Protein AF-A0A9D8K683-F1 (afdb_monomer_lite)

Secondary structure (DSSP, 8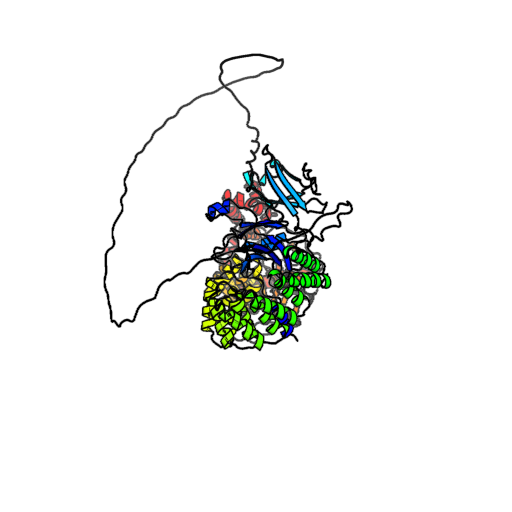-state):
-HHHHHHHHHSSPPPPPTT---TT-EEEEEEE-SSEEEEEEE-SSS-EEEEEEEETTEEEEEEES-EE-HHHHHHTT--SEEEEEEE--TT------SS-EEEEEEETTS--EEEE-BTT-GGGHHHHHHHHT-TTTTTEEEEEEEE-TTSSEEEEEEEETT--SPEEEEEEETTS--EEEEE-B--TTTTGGG--S--EEEEEGGG-GGGTTSEEEEESSSSS-SBPP-SSPEEPPP--PPPP-------------------------------------------------------------------------------------------------------PPP---PPP--HHHHHHHHHHHHHTT-HHHHHHHHHHHHHH-TT-HHHHHHHHHHHHHTT-HHHHHHHHHHHHHH-TT-HHHHHHHHHIIIIIS--HHHHHHHHHHHHHH-TT-HHHHHHHHHHHHHTT-HHHHHHHHHHHHHH-TT-TTHHHHHHHHHHHTT-HHHHHHHHHHHHHH-TT-HHHHHHHHHHHHHTT-HHHHHHHHHHHHHH-GGGTHHHHHHHHHHHHHT--PPPPPPEEEEEEEEEEESS-TTTHHHHHHHHHHTT-S-EEEEE-S--SSHHHHHHHHHHH-TTEEEEE-HHHHHHHHHHHHHHHHHHHHHHH--EEEEEE--TTEEEEESSSS--HHHHHHTS---SEEEEEEEEEESPPTTPPTTPPPSEEEEEEEEEEEEETTS-EEE--SS--EE---TT--EEETTEE-----EETTEEETTGGG---S---TT-TT-EEEEE-SS-SHHHHHHHTTS--TT-TT--SS-SS---S--PPPPTTHHHHHHHHS-HHHHHHHHHHHHHHHHHTT-HHHHHHHHHTSSHHHHHHHHHT--HHHHHHHHHHHHHHTTTSTTHHHHHHH-

pLDDT: mean 74.83, std 21.96, range [23.84, 98.69]

Structure (mmCIF, N/CA/C/O backbone):
data_AF-A0A9D8K683-F1
#
_entry.id   AF-A0A9D8K683-F1
#
loop_
_atom_site.group_PDB
_atom_site.id
_atom_site.type_symbol
_atom_site.label_atom_id
_atom_site.label_alt_id
_atom_site.label_comp_id
_atom_site.label_asym_id
_atom_site.label_entity_id
_atom_site.label_seq_id
_atom_site.pdbx_PDB_ins_code
_atom_site.Cartn_x
_atom_site.Cartn_y
_atom_site.Cartn_z
_atom_site.occupancy
_atom_site.B_iso_or_equiv
_atom_site.auth_seq_id
_atom_site.auth_comp_id
_atom_site.auth_asym_id
_atom_site.auth_atom_id
_atom_site.pdbx_PDB_model_num
ATOM 1 N N . MET A 1 1 ? -0.849 -6.697 -37.074 1.00 27.33 1 MET A N 1
ATOM 2 C CA . MET A 1 1 ? -0.337 -5.356 -36.705 1.00 27.33 1 MET A CA 1
ATOM 3 C C . MET A 1 1 ? 0.252 -5.312 -35.297 1.00 27.33 1 MET A C 1
ATOM 5 O O . MET A 1 1 ? 1.430 -5.014 -35.224 1.00 27.33 1 MET A O 1
ATOM 9 N N . ALA A 1 2 ? -0.468 -5.666 -34.221 1.00 24.95 2 ALA A N 1
ATOM 10 C CA . ALA A 1 2 ? -0.000 -5.528 -32.824 1.00 24.95 2 ALA A CA 1
ATOM 11 C C . ALA A 1 2 ? 1.478 -5.908 -32.544 1.00 24.95 2 ALA A C 1
ATOM 13 O O . ALA A 1 2 ? 2.215 -5.077 -32.022 1.00 24.95 2 ALA A O 1
ATOM 14 N N . ARG A 1 3 ? 1.956 -7.095 -32.968 1.00 25.31 3 ARG A N 1
ATOM 15 C CA . ARG A 1 3 ? 3.375 -7.503 -32.801 1.00 25.31 3 ARG A CA 1
ATOM 16 C C . ARG A 1 3 ? 4.385 -6.506 -33.400 1.00 25.31 3 ARG A C 1
ATOM 18 O O . ARG A 1 3 ? 5.424 -6.267 -32.806 1.00 25.31 3 ARG A O 1
ATOM 25 N N . ARG A 1 4 ? 4.049 -5.850 -34.519 1.00 27.12 4 ARG A N 1
ATOM 26 C CA . ARG A 1 4 ? 4.897 -4.842 -35.186 1.00 27.12 4 ARG A CA 1
ATOM 27 C C . ARG A 1 4 ? 5.025 -3.542 -34.370 1.00 27.12 4 ARG A C 1
ATOM 29 O O . ARG A 1 4 ? 6.003 -2.826 -34.536 1.00 27.12 4 ARG A O 1
ATOM 36 N N . ASN A 1 5 ? 4.081 -3.266 -33.464 1.00 30.06 5 ASN A N 1
ATOM 37 C CA . ASN A 1 5 ? 4.150 -2.134 -32.531 1.00 30.06 5 ASN A CA 1
ATOM 38 C C . ASN A 1 5 ? 4.854 -2.494 -31.213 1.00 30.06 5 ASN A C 1
ATOM 40 O O . ASN A 1 5 ? 5.417 -1.606 -30.582 1.00 30.06 5 ASN A O 1
ATOM 44 N N . LEU A 1 6 ? 4.865 -3.775 -30.818 1.00 32.22 6 LEU A N 1
ATOM 45 C CA . LEU A 1 6 ? 5.728 -4.254 -29.733 1.00 32.22 6 LEU A CA 1
ATOM 46 C C . LEU A 1 6 ? 7.199 -4.137 -30.156 1.00 32.22 6 LEU A C 1
ATOM 48 O O . LEU A 1 6 ? 7.988 -3.515 -29.455 1.00 32.22 6 LEU A O 1
ATOM 52 N N . TRP A 1 7 ? 7.529 -4.605 -31.363 1.00 30.97 7 TRP A N 1
ATOM 53 C CA . TRP A 1 7 ? 8.869 -4.450 -31.930 1.00 30.97 7 TRP A CA 1
ATOM 54 C C . TRP A 1 7 ? 9.278 -2.986 -32.138 1.00 30.97 7 TRP A C 1
ATOM 56 O O . TRP A 1 7 ? 10.392 -2.630 -31.782 1.00 30.97 7 TRP A O 1
ATOM 66 N N . LYS A 1 8 ? 8.386 -2.077 -32.564 1.00 30.39 8 LYS A N 1
ATOM 67 C CA . LYS A 1 8 ? 8.708 -0.630 -32.575 1.00 30.39 8 LYS A CA 1
ATOM 68 C C . LYS A 1 8 ? 8.997 -0.021 -31.191 1.00 30.39 8 LYS A C 1
ATOM 70 O O . LYS A 1 8 ? 9.630 1.024 -31.140 1.00 30.39 8 LYS A O 1
ATOM 75 N N . ARG A 1 9 ? 8.577 -0.655 -30.088 1.00 31.22 9 ARG A N 1
ATOM 76 C CA . ARG A 1 9 ? 8.955 -0.267 -28.711 1.00 31.22 9 ARG A CA 1
ATOM 77 C C . ARG A 1 9 ? 10.240 -0.939 -28.206 1.00 31.22 9 ARG A C 1
ATOM 79 O O . ARG A 1 9 ? 10.742 -0.533 -27.169 1.00 31.22 9 ARG A O 1
ATOM 86 N N . LEU A 1 10 ? 10.756 -1.934 -28.929 1.00 30.48 10 LEU A N 1
ATOM 87 C CA . LEU A 1 10 ? 12.029 -2.623 -28.664 1.00 30.48 10 LEU A CA 1
ATOM 88 C C . LEU A 1 10 ? 13.151 -2.166 -29.623 1.00 30.48 10 LEU A C 1
ATOM 90 O O . LEU A 1 10 ? 14.325 -2.317 -29.309 1.00 30.48 10 LEU A O 1
ATOM 94 N N . PHE A 1 11 ? 12.786 -1.587 -30.774 1.00 30.58 11 PHE A N 1
ATOM 95 C CA . PHE A 1 11 ? 13.691 -1.003 -31.775 1.00 30.58 11 PHE A CA 1
ATOM 96 C C . PHE A 1 11 ? 13.670 0.534 -31.812 1.00 30.58 11 PHE A C 1
ATOM 98 O O . PHE A 1 11 ? 14.380 1.141 -32.611 1.00 30.58 11 PHE A O 1
ATOM 105 N N . ALA A 1 12 ? 12.936 1.182 -30.900 1.00 30.83 12 ALA A N 1
ATOM 106 C CA . ALA A 1 12 ? 13.471 2.398 -30.296 1.00 30.83 12 ALA A CA 1
ATOM 107 C C . ALA A 1 12 ? 14.724 1.944 -29.531 1.00 30.83 12 ALA A C 1
ATOM 109 O O . ALA A 1 12 ? 14.597 1.188 -28.569 1.00 30.83 12 ALA A O 1
ATOM 110 N N . GLY A 1 13 ? 15.905 2.262 -30.073 1.00 24.33 13 GLY A N 1
ATOM 111 C CA . GLY A 1 13 ? 17.147 1.537 -29.780 1.00 24.33 13 GLY A CA 1
ATOM 112 C C . GLY A 1 13 ? 17.464 1.420 -28.283 1.00 24.33 13 GLY A C 1
ATOM 113 O O . GLY A 1 13 ? 17.105 2.321 -27.517 1.00 24.33 13 GLY A O 1
ATOM 114 N N . PRO A 1 14 ? 18.127 0.325 -27.856 1.00 24.17 14 PRO A N 1
ATOM 115 C CA . PRO A 1 14 ? 18.430 0.088 -26.452 1.00 24.17 14 PRO A CA 1
ATOM 116 C C . PRO A 1 14 ? 19.154 1.297 -25.867 1.00 24.17 14 PRO A C 1
ATOM 118 O O . PRO A 1 14 ? 20.174 1.755 -26.384 1.00 24.17 14 PRO A O 1
ATOM 121 N N . ARG A 1 15 ? 18.594 1.809 -24.772 1.00 31.50 15 ARG A N 1
ATOM 122 C CA . ARG A 1 15 ? 19.221 2.848 -23.960 1.00 31.50 15 ARG A CA 1
ATOM 123 C C . ARG A 1 15 ? 20.606 2.336 -23.536 1.00 31.50 15 ARG A C 1
ATOM 125 O O . ARG A 1 15 ? 20.683 1.168 -23.135 1.00 31.50 15 ARG A O 1
ATOM 132 N N . PRO A 1 16 ? 21.669 3.158 -23.599 1.00 23.84 16 PRO A N 1
ATOM 133 C CA . PRO A 1 16 ? 22.957 2.774 -23.038 1.00 23.84 16 PRO A CA 1
ATOM 134 C C . PRO A 1 16 ? 22.772 2.386 -21.566 1.00 23.84 16 PRO A C 1
ATOM 136 O O . PRO A 1 16 ? 22.144 3.118 -20.800 1.00 23.84 16 PRO A O 1
ATOM 139 N N . SER A 1 17 ? 23.277 1.212 -21.185 1.00 26.56 17 SER A N 1
ATOM 140 C CA . SER A 1 17 ? 23.367 0.800 -19.785 1.00 26.56 17 SER A CA 1
ATOM 141 C C . SER A 1 17 ? 24.356 1.719 -19.071 1.00 26.56 17 SER A C 1
ATOM 143 O O . SER A 1 17 ? 25.499 1.835 -19.509 1.00 26.56 17 SER A O 1
ATOM 145 N N . VAL A 1 18 ? 23.905 2.376 -18.003 1.00 35.38 18 VAL A N 1
ATOM 146 C CA . VAL A 1 18 ? 24.660 3.439 -17.317 1.00 35.38 18 VAL A CA 1
ATOM 147 C C . VAL A 1 18 ? 25.887 2.883 -16.576 1.00 35.38 18 VAL A C 1
ATOM 149 O O . VAL A 1 18 ? 26.916 3.548 -16.501 1.00 35.38 18 VAL A O 1
ATOM 152 N N . ASP A 1 19 ? 25.812 1.635 -16.105 1.00 33.34 19 ASP A N 1
ATOM 153 C CA . ASP A 1 19 ? 26.731 1.068 -15.108 1.00 33.34 19 ASP A CA 1
ATOM 154 C C . ASP A 1 19 ? 27.656 -0.032 -15.668 1.00 33.34 19 ASP A C 1
ATOM 156 O O . ASP A 1 19 ? 27.861 -1.089 -15.071 1.00 33.34 19 ASP A O 1
ATOM 160 N N . ALA A 1 20 ? 28.232 0.229 -16.844 1.00 37.81 20 ALA A N 1
ATOM 161 C CA . ALA A 1 20 ? 29.328 -0.555 -17.415 1.00 37.81 20 ALA A CA 1
ATOM 162 C C . ALA A 1 20 ? 30.463 0.374 -17.880 1.00 37.81 20 ALA A C 1
ATOM 164 O O . ALA A 1 20 ? 30.765 0.483 -19.068 1.00 37.81 20 ALA A O 1
ATOM 165 N N . THR A 1 21 ? 31.081 1.076 -16.927 1.00 52.53 21 THR A N 1
ATOM 166 C CA . THR A 1 21 ? 32.384 1.721 -17.140 1.00 52.53 21 THR A CA 1
ATOM 167 C C . THR A 1 21 ? 33.434 0.644 -17.402 1.00 52.53 21 THR A C 1
ATOM 169 O O . THR A 1 21 ? 33.562 -0.284 -16.601 1.00 52.53 21 THR A O 1
ATOM 172 N N . ASP A 1 22 ? 34.197 0.769 -18.490 1.00 64.19 22 ASP A N 1
ATOM 173 C CA . ASP A 1 22 ? 35.371 -0.080 -18.729 1.00 64.19 22 ASP A CA 1
ATOM 174 C C . ASP A 1 22 ? 36.318 0.021 -17.511 1.00 64.19 22 ASP A C 1
ATOM 176 O O . ASP A 1 22 ? 36.607 1.139 -17.079 1.00 64.19 22 ASP A O 1
ATOM 180 N N . PRO A 1 23 ? 36.792 -1.092 -16.916 1.00 65.31 23 PRO A N 1
ATOM 181 C CA . PRO A 1 23 ? 37.649 -1.058 -15.725 1.00 65.31 23 PRO A CA 1
ATOM 182 C C . PRO A 1 23 ? 39.027 -0.410 -15.957 1.00 65.31 23 PRO A C 1
ATOM 184 O O . PRO A 1 23 ? 39.763 -0.188 -14.995 1.00 65.31 23 PRO A O 1
ATOM 187 N N . LEU A 1 24 ? 39.394 -0.123 -17.209 1.00 77.62 24 LEU A N 1
ATOM 188 C CA . LEU A 1 24 ? 40.588 0.629 -17.594 1.00 77.62 24 LEU A CA 1
ATOM 189 C C . LEU A 1 24 ? 40.287 2.110 -17.898 1.00 77.62 24 LEU A C 1
ATOM 191 O O . LEU A 1 24 ? 41.220 2.896 -18.081 1.00 77.62 24 LEU A O 1
ATOM 195 N N . LEU A 1 25 ? 39.012 2.516 -17.927 1.00 84.38 25 LEU A N 1
ATOM 196 C CA . LEU A 1 25 ? 38.609 3.918 -17.994 1.00 84.38 25 LEU A CA 1
ATOM 197 C C . LEU A 1 25 ? 38.878 4.600 -16.653 1.00 84.38 25 LEU A C 1
ATOM 199 O O . LEU A 1 25 ? 38.452 4.141 -15.596 1.00 84.38 25 LEU A O 1
ATOM 203 N N . GLN A 1 26 ? 39.567 5.731 -16.709 1.00 88.44 26 GLN A N 1
ATOM 204 C CA . GLN A 1 26 ? 39.904 6.549 -15.552 1.00 88.44 26 GLN A CA 1
ATOM 205 C C . GLN A 1 26 ? 39.229 7.913 -15.713 1.00 88.44 26 GLN A C 1
ATOM 207 O O . GLN A 1 26 ? 39.269 8.490 -16.799 1.00 88.44 26 GLN A O 1
ATOM 212 N N . GLY A 1 27 ? 38.600 8.415 -14.650 1.00 87.94 27 GLY A N 1
ATOM 213 C CA . GLY A 1 27 ? 37.819 9.654 -14.674 1.00 87.94 27 GLY A CA 1
ATOM 214 C C . GLY A 1 27 ? 36.311 9.444 -14.868 1.00 87.94 27 GLY A C 1
ATOM 215 O O . GLY A 1 27 ? 35.771 8.372 -14.603 1.00 87.94 27 GLY A O 1
ATOM 216 N N . GLY A 1 28 ? 35.618 10.508 -15.267 1.00 91.44 28 GLY A N 1
ATOM 217 C CA . GLY A 1 28 ? 34.164 10.643 -15.242 1.00 91.44 28 GLY A CA 1
ATOM 218 C C . GLY A 1 28 ? 33.741 12.115 -15.163 1.00 91.44 28 GLY A C 1
ATOM 219 O O . GLY A 1 28 ? 34.450 13.007 -15.631 1.00 91.44 28 GLY A O 1
ATOM 220 N N . ILE A 1 29 ? 32.575 12.380 -14.572 1.00 94.00 29 ILE A N 1
ATOM 221 C CA . ILE A 1 29 ? 32.018 13.733 -14.414 1.00 94.00 29 ILE A CA 1
ATOM 222 C C . ILE A 1 29 ? 32.265 14.230 -12.980 1.00 94.00 29 ILE A C 1
ATOM 224 O O . ILE A 1 29 ? 31.748 13.635 -12.038 1.00 94.00 29 ILE A O 1
ATOM 228 N N . ASP A 1 30 ? 33.001 15.332 -12.812 1.00 88.25 30 ASP A N 1
ATOM 229 C CA . ASP A 1 30 ? 33.248 15.977 -11.507 1.00 88.25 30 ASP A CA 1
ATOM 230 C C . ASP A 1 30 ? 32.080 16.883 -11.073 1.00 88.25 30 ASP A C 1
ATOM 232 O O . ASP A 1 30 ? 31.838 17.084 -9.883 1.00 88.25 30 ASP A O 1
ATOM 236 N N . LEU A 1 31 ? 31.366 17.479 -12.037 1.00 89.31 31 LEU A N 1
ATOM 237 C CA . LEU A 1 31 ? 30.348 18.504 -11.796 1.00 89.31 31 LEU A CA 1
ATOM 238 C C . LEU A 1 31 ? 29.169 18.372 -12.767 1.00 89.31 31 LEU A C 1
ATOM 240 O O . LEU A 1 31 ? 29.357 18.312 -13.982 1.00 89.31 31 LEU A O 1
ATOM 244 N N . ILE A 1 32 ? 27.950 18.408 -12.222 1.00 92.50 32 ILE A N 1
ATOM 245 C CA . ILE A 1 32 ? 26.689 18.482 -12.971 1.00 92.50 32 ILE A CA 1
ATOM 246 C C . ILE A 1 32 ? 25.899 19.698 -12.474 1.00 92.50 32 ILE A C 1
ATOM 248 O O . ILE A 1 32 ? 25.547 19.781 -11.297 1.00 92.50 32 ILE A O 1
ATOM 252 N N . THR A 1 33 ? 25.607 20.638 -13.372 1.00 92.81 33 THR A N 1
ATOM 253 C CA . THR A 1 33 ? 24.762 21.821 -13.122 1.00 92.81 33 THR A CA 1
ATOM 254 C C . THR A 1 33 ? 23.779 22.020 -14.282 1.00 92.81 33 THR A C 1
ATOM 256 O O . THR A 1 33 ? 23.998 21.448 -15.350 1.00 92.81 33 THR A O 1
ATOM 259 N N . PRO A 1 34 ? 22.730 22.856 -14.144 1.00 92.31 34 PRO A N 1
ATOM 260 C CA . PRO A 1 34 ? 21.776 23.098 -15.231 1.00 92.31 34 PRO A CA 1
ATOM 261 C C . PRO A 1 34 ? 22.356 23.743 -16.502 1.00 92.31 34 PRO A C 1
ATOM 263 O O . PRO A 1 34 ? 21.662 23.798 -17.516 1.00 92.31 34 PRO A O 1
ATOM 266 N N . SER A 1 35 ? 23.586 24.266 -16.461 1.00 90.19 35 SER A N 1
ATOM 267 C CA . SER A 1 35 ? 24.240 24.969 -17.576 1.00 90.19 35 SER A CA 1
ATOM 268 C C . SER A 1 35 ? 25.589 24.380 -18.005 1.00 90.19 35 SER A C 1
ATOM 270 O O . SER A 1 35 ? 26.128 24.806 -19.022 1.00 90.19 35 SER A O 1
ATOM 272 N N . LEU A 1 36 ? 26.175 23.469 -17.224 1.00 91.62 36 LEU A N 1
ATOM 273 C CA . LEU A 1 36 ? 27.535 22.960 -17.425 1.00 91.62 36 LEU A CA 1
ATOM 274 C C . LEU A 1 36 ? 27.684 21.554 -16.831 1.00 91.62 36 LEU A C 1
ATOM 276 O O . LEU A 1 36 ? 27.348 21.331 -15.662 1.00 91.62 36 LEU A O 1
ATOM 280 N N . LEU A 1 37 ? 28.265 20.651 -17.619 1.00 94.12 37 LEU A N 1
ATOM 281 C CA . LEU A 1 37 ? 28.894 19.416 -17.156 1.00 94.12 37 LEU A CA 1
ATOM 282 C C . LEU A 1 37 ? 30.413 19.573 -17.283 1.00 94.12 37 LEU A C 1
ATOM 284 O O . LEU A 1 37 ? 30.894 20.011 -18.327 1.00 94.12 37 LEU A O 1
ATOM 288 N N . SER A 1 38 ? 31.189 19.183 -16.277 1.00 93.81 38 SER A N 1
ATOM 289 C CA . SER A 1 38 ? 32.652 19.139 -16.409 1.00 93.81 38 SER A CA 1
ATOM 290 C C . SER A 1 38 ? 33.250 17.935 -15.707 1.00 93.81 38 SER A C 1
ATOM 292 O O . SER A 1 38 ? 32.690 17.428 -14.735 1.00 93.81 38 SER A O 1
ATOM 294 N N . GLY A 1 39 ? 34.405 17.495 -16.187 1.00 94.75 39 GLY A N 1
ATOM 295 C CA . GLY A 1 39 ? 35.090 16.327 -15.658 1.00 94.75 39 GLY A CA 1
ATOM 296 C C . GLY A 1 39 ? 36.463 16.132 -16.280 1.00 94.75 39 GLY A C 1
ATOM 297 O O . GLY A 1 39 ? 37.058 17.067 -16.829 1.00 94.75 39 GLY A O 1
ATOM 298 N N . TRP A 1 40 ? 36.943 14.896 -16.219 1.00 95.38 40 TRP A N 1
ATOM 299 C CA . TRP A 1 40 ? 38.143 14.443 -16.912 1.00 95.38 40 TRP A CA 1
ATOM 300 C C . TRP A 1 40 ? 38.006 12.981 -17.317 1.00 95.38 40 TRP A C 1
ATOM 302 O O . TRP A 1 40 ? 37.222 12.251 -16.717 1.00 95.38 40 TRP A O 1
ATOM 312 N N . VAL A 1 41 ? 38.753 12.536 -18.325 1.00 93.69 41 VAL A N 1
ATOM 313 C CA . VAL A 1 41 ? 38.769 11.126 -18.720 1.00 93.69 41 VAL A CA 1
ATOM 314 C C . VAL A 1 41 ? 40.090 10.721 -19.382 1.00 93.69 41 VAL A C 1
ATOM 316 O O . VAL A 1 41 ? 40.703 11.482 -20.132 1.00 93.69 41 VAL A O 1
ATOM 319 N N . HIS A 1 42 ? 40.530 9.496 -19.109 1.00 91.88 42 HIS A N 1
ATOM 320 C CA . HIS A 1 42 ? 41.707 8.857 -19.684 1.00 91.88 42 HIS A CA 1
ATOM 321 C C . HIS A 1 42 ? 41.439 7.362 -19.919 1.00 91.88 42 HIS A C 1
ATOM 323 O O . HIS A 1 42 ? 40.706 6.727 -19.165 1.00 91.88 42 HIS A O 1
ATOM 329 N N . HIS A 1 43 ? 42.061 6.783 -20.950 1.00 91.12 43 HIS A N 1
ATOM 330 C CA . HIS A 1 43 ? 42.071 5.340 -21.179 1.00 91.12 43 HIS A CA 1
ATOM 331 C C . HIS A 1 43 ? 43.470 4.887 -21.650 1.00 91.12 43 HIS A C 1
ATOM 333 O O . HIS A 1 43 ? 44.047 5.524 -22.537 1.00 91.12 43 HIS A O 1
ATOM 339 N N . PRO A 1 44 ? 44.054 3.801 -21.106 1.00 83.06 44 PRO A N 1
ATOM 340 C CA . PRO A 1 44 ? 45.435 3.406 -21.404 1.00 83.06 44 PRO A CA 1
ATOM 341 C C . PRO A 1 44 ? 45.630 2.847 -22.820 1.00 83.06 44 PRO A C 1
ATOM 343 O O . PRO A 1 44 ? 46.749 2.875 -23.332 1.00 83.06 44 PRO A O 1
ATOM 346 N N . HIS A 1 45 ? 44.567 2.344 -23.457 1.00 83.31 45 HIS A N 1
ATOM 347 C CA . HIS A 1 45 ? 44.628 1.702 -24.782 1.00 83.31 45 HIS A CA 1
ATOM 348 C C . HIS A 1 45 ? 43.907 2.473 -25.896 1.00 83.31 45 HIS A C 1
ATOM 350 O O . HIS A 1 45 ? 44.034 2.112 -27.063 1.00 83.31 45 HIS A O 1
ATOM 356 N N . HIS A 1 46 ? 43.185 3.547 -25.561 1.00 81.06 46 HIS A N 1
ATOM 357 C CA . HIS A 1 46 ? 42.417 4.337 -26.523 1.00 81.06 46 HIS A CA 1
ATOM 358 C C . HIS A 1 46 ? 42.662 5.822 -26.262 1.00 81.06 46 HIS A C 1
ATOM 360 O O . HIS A 1 46 ? 42.392 6.317 -25.172 1.00 81.06 46 HIS A O 1
ATOM 366 N N . ALA A 1 47 ? 43.180 6.544 -27.257 1.00 84.44 47 ALA A N 1
ATOM 367 C CA . ALA A 1 47 ? 43.233 7.999 -27.187 1.00 84.44 47 ALA A CA 1
ATOM 368 C C . ALA A 1 47 ? 41.797 8.529 -27.260 1.00 84.44 47 ALA A C 1
ATOM 370 O O . ALA A 1 47 ? 41.103 8.227 -28.226 1.00 84.44 47 ALA A O 1
ATOM 371 N N . LEU A 1 48 ? 41.348 9.274 -26.252 1.00 87.00 48 LEU A N 1
ATOM 372 C CA . LEU A 1 48 ? 40.010 9.870 -26.210 1.00 87.00 48 LEU A CA 1
ATOM 373 C C . LEU A 1 48 ? 40.053 11.288 -26.793 1.00 87.00 48 LEU A C 1
ATOM 375 O O . LEU A 1 48 ? 41.061 11.977 -26.635 1.00 87.00 48 LEU A O 1
ATOM 379 N N . CYS A 1 49 ? 39.006 11.706 -27.508 1.00 84.06 49 CYS A N 1
ATOM 380 C CA . CYS A 1 49 ? 39.005 12.975 -28.251 1.00 84.06 49 CYS A CA 1
ATOM 381 C C . CYS A 1 49 ? 37.870 13.937 -27.881 1.00 84.06 49 CYS A C 1
ATOM 383 O O . CYS A 1 49 ? 38.062 15.153 -27.979 1.00 84.06 49 CYS A O 1
ATOM 385 N N . ASP A 1 50 ? 36.708 13.420 -27.477 1.00 87.19 50 ASP A N 1
ATOM 386 C CA . ASP A 1 50 ? 35.518 14.218 -27.207 1.00 87.19 50 ASP A CA 1
ATOM 387 C C . ASP A 1 50 ? 34.596 13.603 -26.145 1.00 87.19 50 ASP A C 1
ATOM 389 O O . ASP A 1 50 ? 34.768 12.457 -25.718 1.00 87.19 50 ASP A O 1
ATOM 393 N N . VAL A 1 51 ? 33.632 14.416 -25.709 1.00 92.69 51 VAL A N 1
ATOM 394 C CA . VAL A 1 51 ? 32.541 14.056 -24.807 1.00 92.69 51 VAL A CA 1
ATOM 395 C C . VAL A 1 51 ? 31.218 14.561 -25.388 1.00 92.69 51 VAL A C 1
ATOM 397 O O . VAL A 1 51 ? 31.121 15.711 -25.821 1.00 92.69 51 VAL A O 1
ATOM 400 N N . ARG A 1 52 ? 30.183 13.712 -25.388 1.00 90.94 52 ARG A N 1
ATOM 401 C CA . ARG A 1 52 ? 28.847 13.972 -25.958 1.00 90.94 52 ARG A CA 1
ATOM 402 C C . ARG A 1 52 ? 27.755 13.724 -24.917 1.00 90.94 52 ARG A C 1
ATOM 404 O O . ARG A 1 52 ? 27.696 12.643 -24.336 1.00 90.94 52 ARG A O 1
ATOM 411 N N . LEU A 1 53 ? 26.861 14.695 -24.723 1.00 90.75 53 LEU A N 1
ATOM 412 C CA . LEU A 1 53 ? 25.622 14.548 -23.954 1.00 90.75 53 LEU A CA 1
ATOM 413 C C . LEU A 1 53 ? 24.486 14.169 -24.910 1.00 90.75 53 LEU A C 1
ATOM 415 O O . LEU A 1 53 ? 24.149 14.929 -25.820 1.00 90.75 53 LEU A O 1
ATOM 419 N N . LEU A 1 54 ? 23.886 13.004 -24.684 1.00 81.69 54 LEU A N 1
ATOM 420 C CA . LEU A 1 54 ? 22.810 12.435 -25.492 1.00 81.69 54 LEU A CA 1
ATOM 421 C C . LEU A 1 54 ? 21.513 12.327 -24.685 1.00 81.69 54 LEU A C 1
ATOM 423 O O . LEU A 1 54 ? 21.550 12.125 -23.473 1.00 81.69 54 LEU A O 1
ATOM 427 N N . ALA A 1 55 ? 20.367 12.354 -25.365 1.00 73.75 55 ALA A N 1
ATOM 428 C CA . ALA A 1 55 ? 19.094 11.864 -24.835 1.00 73.75 55 ALA A CA 1
ATOM 429 C C . ALA A 1 55 ? 18.376 11.025 -25.902 1.00 73.75 55 ALA A C 1
ATOM 431 O O . ALA A 1 55 ? 17.832 11.545 -26.881 1.00 73.75 55 ALA A O 1
ATOM 432 N N . GLY A 1 56 ? 18.415 9.700 -25.738 1.00 65.25 56 GLY A N 1
ATOM 433 C CA . GLY A 1 56 ? 18.029 8.772 -26.803 1.00 65.25 56 GLY A CA 1
ATOM 434 C C . GLY A 1 56 ? 18.898 8.982 -28.054 1.00 65.25 56 GLY A C 1
ATOM 435 O O . GLY A 1 56 ? 20.121 8.994 -27.925 1.00 65.25 56 GLY A O 1
ATOM 436 N N . PRO A 1 57 ? 18.313 9.165 -29.254 1.00 59.94 57 PRO A N 1
ATOM 437 C CA . PRO A 1 57 ? 19.075 9.419 -30.478 1.00 59.94 57 PRO A CA 1
ATOM 438 C C . PRO A 1 57 ? 19.556 10.876 -30.620 1.00 59.94 57 PRO A C 1
ATOM 440 O O . PRO A 1 57 ? 20.267 11.184 -31.574 1.00 59.94 57 PRO A O 1
ATOM 443 N N . HIS A 1 58 ? 19.149 11.790 -29.731 1.00 71.44 58 HIS A N 1
ATOM 444 C CA . HIS A 1 58 ? 19.422 13.220 -29.878 1.00 71.44 58 HIS A CA 1
ATOM 445 C C . HIS A 1 58 ? 20.732 13.618 -29.194 1.00 71.44 58 HIS A C 1
ATOM 447 O O . HIS A 1 58 ? 20.877 13.444 -27.985 1.00 71.44 58 HIS A O 1
ATOM 453 N N . LEU A 1 59 ? 21.651 14.214 -29.957 1.00 80.62 59 LEU A N 1
ATOM 454 C CA . LEU A 1 59 ? 22.789 14.954 -29.414 1.00 80.62 59 LEU A CA 1
ATOM 455 C C . LEU A 1 59 ? 22.289 16.284 -28.836 1.00 80.62 59 LEU A C 1
ATOM 457 O O . LEU A 1 59 ? 21.628 17.047 -29.539 1.00 80.62 59 LEU A O 1
ATOM 461 N N . LEU A 1 60 ? 22.584 16.543 -27.561 1.00 79.94 60 LEU A N 1
ATOM 462 C CA . LEU A 1 60 ? 22.192 17.773 -26.865 1.00 79.94 60 LEU A CA 1
ATOM 463 C C . LEU A 1 60 ? 23.350 18.770 -26.753 1.00 79.94 60 LEU A C 1
ATOM 465 O O . LEU A 1 60 ? 23.120 19.973 -26.828 1.00 79.94 60 LEU A O 1
ATOM 469 N N . ALA A 1 61 ? 24.574 18.269 -26.567 1.00 84.44 61 ALA A N 1
ATOM 470 C CA . ALA A 1 61 ? 25.806 19.054 -26.526 1.00 84.44 61 ALA A CA 1
ATOM 471 C C . ALA A 1 61 ? 27.039 18.150 -26.719 1.00 84.44 61 ALA A C 1
ATOM 473 O O . ALA A 1 61 ? 26.976 16.941 -26.479 1.00 84.44 61 ALA A O 1
ATOM 474 N N . GLN A 1 62 ? 28.158 18.738 -27.141 1.00 91.00 62 GLN A N 1
ATOM 475 C CA . GLN A 1 62 ? 29.433 18.061 -27.404 1.00 91.00 62 GLN A CA 1
ATOM 476 C C . GLN A 1 62 ? 30.595 19.012 -27.095 1.00 91.00 62 GLN A C 1
ATOM 478 O O . GLN A 1 62 ? 30.481 20.214 -27.326 1.00 91.00 62 GLN A O 1
ATOM 483 N N . VAL A 1 63 ? 31.711 18.480 -26.598 1.00 92.38 63 VAL A N 1
ATOM 484 C CA . VAL A 1 63 ? 32.973 19.214 -26.402 1.00 92.38 63 VAL A CA 1
ATOM 485 C C . VAL A 1 63 ? 34.160 18.280 -26.635 1.00 92.38 63 VAL A C 1
ATOM 487 O O . VAL A 1 63 ? 34.012 17.065 -26.551 1.00 92.38 63 VAL A O 1
ATOM 490 N N . ARG A 1 64 ? 35.346 18.825 -26.909 1.00 91.88 64 ARG A N 1
ATOM 491 C CA . ARG A 1 64 ? 36.589 18.048 -26.975 1.00 91.88 64 ARG A CA 1
ATOM 492 C C . ARG A 1 64 ? 37.152 17.742 -25.582 1.00 91.88 64 ARG A C 1
ATOM 494 O O . ARG A 1 64 ? 36.832 18.412 -24.604 1.00 91.88 64 ARG A O 1
ATOM 501 N N . ILE A 1 65 ? 38.024 16.739 -25.515 1.00 91.75 65 ILE A N 1
ATOM 502 C CA . ILE A 1 65 ? 38.881 16.474 -24.353 1.00 91.75 65 ILE A CA 1
ATOM 503 C C . ILE A 1 65 ? 40.208 17.199 -24.600 1.00 91.75 65 ILE A C 1
ATOM 505 O O . ILE A 1 65 ? 41.123 16.671 -25.231 1.00 91.75 65 ILE A O 1
ATOM 509 N N . ASP A 1 66 ? 40.260 18.465 -24.196 1.00 91.38 66 ASP A N 1
ATOM 510 C CA . ASP A 1 66 ? 41.366 19.386 -24.484 1.00 91.38 66 ASP A CA 1
ATOM 511 C C . ASP A 1 66 ? 41.727 20.319 -23.311 1.00 91.38 66 ASP A C 1
ATOM 513 O O . ASP A 1 66 ? 42.645 21.132 -23.429 1.00 91.38 66 ASP A O 1
ATOM 517 N N . HIS A 1 67 ? 41.075 20.184 -22.151 1.00 89.50 67 HIS A N 1
ATOM 518 C CA . HIS A 1 67 ? 41.391 21.016 -20.991 1.00 89.50 67 HIS A CA 1
ATOM 519 C C . HIS A 1 67 ? 42.546 20.414 -20.161 1.00 89.50 67 HIS A C 1
ATOM 521 O O . HIS A 1 67 ? 42.561 19.205 -19.892 1.00 89.50 67 HIS A O 1
ATOM 527 N N . PRO A 1 68 ? 43.515 21.231 -19.703 1.00 86.94 68 PRO A N 1
ATOM 528 C CA . PRO A 1 68 ? 44.594 20.770 -18.836 1.00 86.94 68 PRO A CA 1
ATOM 529 C C . PRO A 1 68 ? 44.082 20.478 -17.419 1.00 86.94 68 PRO A C 1
ATOM 531 O O . PRO A 1 68 ? 43.320 21.258 -16.847 1.00 86.94 68 PRO A O 1
ATOM 534 N N . ARG A 1 69 ? 44.549 19.372 -16.833 1.00 88.75 69 ARG A N 1
ATOM 535 C CA . ARG A 1 69 ? 44.247 18.951 -15.457 1.00 88.75 69 ARG A CA 1
ATOM 536 C C . ARG A 1 69 ? 45.541 18.536 -14.749 1.00 88.75 69 ARG A C 1
ATOM 538 O O . ARG A 1 69 ? 45.902 17.365 -14.816 1.00 88.75 69 ARG A O 1
ATOM 545 N N . PRO A 1 70 ? 46.295 19.479 -14.146 1.00 86.19 70 PRO A N 1
ATOM 546 C CA . PRO A 1 70 ? 47.592 19.184 -13.523 1.00 86.19 70 PRO A CA 1
ATOM 547 C C . PRO A 1 70 ? 47.504 18.181 -12.365 1.00 86.19 70 PRO A C 1
ATOM 549 O O . PRO A 1 70 ? 48.424 17.400 -12.163 1.00 86.19 70 PRO A O 1
ATOM 552 N N . ASP A 1 71 ? 46.373 18.183 -11.661 1.00 84.06 71 ASP A N 1
ATOM 553 C CA . ASP A 1 71 ? 45.969 17.192 -10.661 1.00 84.06 71 ASP A CA 1
ATOM 554 C C . ASP A 1 71 ? 45.923 15.771 -11.248 1.00 84.06 71 ASP A C 1
ATOM 556 O O . ASP A 1 71 ? 46.517 14.844 -10.703 1.00 84.06 71 ASP A O 1
ATOM 560 N N . VAL A 1 72 ? 45.303 15.624 -12.420 1.00 88.94 72 VAL A N 1
ATOM 561 C CA . VAL A 1 72 ? 45.215 14.350 -13.148 1.00 88.94 72 VAL A CA 1
ATOM 562 C C . VAL A 1 72 ? 46.554 13.986 -13.810 1.00 88.94 72 VAL A C 1
ATOM 564 O O . VAL A 1 72 ? 46.904 12.810 -13.862 1.00 88.94 72 VAL A O 1
ATOM 567 N N . GLU A 1 73 ? 47.347 14.962 -14.282 1.00 88.12 73 GLU A N 1
ATOM 568 C CA . GLU A 1 73 ? 48.709 14.695 -14.784 1.00 88.12 73 GLU A CA 1
ATOM 569 C C . GLU A 1 73 ? 49.617 14.102 -13.688 1.00 88.12 73 GLU A C 1
ATOM 571 O O . GLU A 1 73 ? 50.448 13.236 -13.980 1.00 88.12 73 GLU A O 1
ATOM 576 N N . GLU A 1 74 ? 49.468 14.565 -12.440 1.00 85.50 74 GLU A N 1
ATOM 577 C CA . GLU A 1 74 ? 50.210 14.072 -11.275 1.00 85.50 74 GLU A CA 1
ATOM 578 C C . GLU A 1 74 ? 49.716 12.686 -10.830 1.00 85.50 74 GLU A C 1
ATOM 580 O O . GLU A 1 74 ? 50.537 11.778 -10.674 1.00 85.50 74 GLU A O 1
ATOM 585 N N . GLU A 1 75 ? 48.397 12.483 -10.719 1.00 85.19 75 GLU A N 1
ATOM 586 C CA . GLU A 1 75 ? 47.787 11.187 -10.371 1.00 85.19 75 GLU A CA 1
ATOM 587 C C . GLU A 1 75 ? 48.147 10.086 -11.384 1.00 85.19 75 GLU A C 1
ATOM 589 O O . GLU A 1 75 ? 48.584 8.998 -11.005 1.00 85.19 75 GLU A O 1
ATOM 594 N N . LEU A 1 76 ? 48.034 10.378 -12.685 1.00 84.81 76 LEU A N 1
ATOM 595 C CA . LEU A 1 76 ? 48.341 9.429 -13.761 1.00 84.81 76 LEU A CA 1
ATOM 596 C C . LEU A 1 76 ? 49.843 9.323 -14.084 1.00 84.81 76 LEU A C 1
ATOM 598 O O . LEU A 1 76 ? 50.215 8.537 -14.959 1.00 84.81 76 LEU A O 1
ATOM 602 N N . GLN A 1 77 ? 50.704 10.121 -13.435 1.00 87.50 77 GLN A N 1
ATOM 603 C CA . GLN A 1 77 ? 52.143 10.251 -13.739 1.00 87.50 77 GLN A CA 1
ATOM 604 C C . GLN A 1 77 ? 52.426 10.519 -15.236 1.00 87.50 77 GLN A C 1
ATOM 606 O O . GLN A 1 77 ? 53.441 10.089 -15.794 1.00 87.50 77 GLN A O 1
ATOM 611 N N . LYS A 1 78 ? 51.505 11.208 -15.920 1.00 83.50 78 LYS A N 1
ATOM 612 C CA . LYS A 1 78 ? 51.435 11.278 -17.385 1.00 83.50 78 LYS A CA 1
ATOM 613 C C . LYS A 1 78 ? 50.952 12.651 -17.826 1.00 83.50 78 LYS A C 1
ATOM 615 O O . LYS A 1 78 ? 49.870 13.079 -17.449 1.00 83.50 78 LYS A O 1
ATOM 620 N N . LYS A 1 79 ? 51.717 13.314 -18.696 1.00 85.44 79 LYS A N 1
ATOM 621 C CA . LYS A 1 79 ? 51.287 14.584 -19.289 1.00 85.44 79 LYS A CA 1
ATOM 622 C C . LYS A 1 79 ? 50.224 14.389 -20.366 1.00 85.44 79 LYS A C 1
ATOM 624 O O . LYS A 1 79 ? 50.323 13.459 -21.170 1.00 85.44 79 LYS A O 1
ATOM 629 N N . GLY A 1 80 ? 49.243 15.285 -20.402 1.00 84.38 80 GLY A N 1
ATOM 630 C CA . GLY A 1 80 ? 48.136 15.233 -21.348 1.00 84.38 80 GLY A CA 1
ATOM 631 C C . GLY A 1 80 ? 47.001 16.203 -21.029 1.00 84.38 80 GLY A C 1
ATOM 632 O O . GLY A 1 80 ? 46.895 16.761 -19.939 1.00 84.38 80 GLY A O 1
ATOM 633 N N . LEU A 1 81 ? 46.139 16.394 -22.022 1.00 88.88 81 LEU A N 1
ATOM 634 C CA . LEU A 1 81 ? 44.877 17.104 -21.874 1.00 88.88 81 LEU A CA 1
ATOM 635 C C . LEU A 1 81 ? 43.804 16.042 -21.623 1.00 88.88 81 LEU A C 1
ATOM 637 O O . LEU A 1 81 ? 43.556 15.205 -22.488 1.00 88.88 81 LEU A O 1
ATOM 641 N N . PHE A 1 82 ? 43.244 16.034 -20.415 1.00 92.50 82 PHE A N 1
ATOM 642 C CA . PHE A 1 82 ? 42.294 15.010 -19.959 1.00 92.50 82 PHE A CA 1
ATOM 643 C C . PHE A 1 82 ? 40.946 15.602 -19.539 1.00 92.50 82 PHE A C 1
ATOM 645 O O . PHE A 1 82 ? 39.980 14.861 -19.390 1.00 92.50 82 PHE A O 1
ATOM 652 N N . GLY A 1 83 ? 40.865 16.916 -19.318 1.00 93.56 83 GLY A N 1
ATOM 653 C CA . GLY A 1 83 ? 39.651 17.594 -18.873 1.00 93.56 83 GLY A CA 1
ATOM 654 C C . GLY A 1 83 ? 38.687 17.936 -20.011 1.00 93.56 83 GLY A C 1
ATOM 655 O O . GLY A 1 83 ? 39.095 18.093 -21.164 1.00 93.56 83 GLY A O 1
ATOM 656 N N . PHE A 1 84 ? 37.418 18.137 -19.656 1.00 95.31 84 PHE A N 1
ATOM 657 C CA . PHE A 1 84 ? 36.374 18.632 -20.559 1.00 95.31 84 PHE A CA 1
ATOM 658 C C . PHE A 1 84 ? 35.387 19.567 -19.834 1.00 95.31 84 PHE A C 1
ATOM 660 O O . PHE A 1 84 ? 35.138 19.411 -18.634 1.00 95.31 84 PHE A O 1
ATOM 667 N N . GLN A 1 85 ? 34.796 20.518 -20.568 1.00 94.25 85 GLN A N 1
ATOM 668 C CA . GLN A 1 85 ? 33.744 21.430 -20.087 1.00 94.25 85 GLN A CA 1
ATOM 669 C C . GLN A 1 85 ? 32.624 21.558 -21.131 1.00 94.25 85 GLN A C 1
ATOM 671 O O . GLN A 1 85 ? 32.748 22.273 -22.118 1.00 94.25 85 GLN A O 1
ATOM 676 N N . LEU A 1 86 ? 31.529 20.830 -20.925 1.00 93.75 86 LEU A N 1
ATOM 677 C CA . LEU A 1 86 ? 30.399 20.718 -21.846 1.00 93.75 86 LEU A CA 1
ATOM 678 C C . LEU A 1 86 ? 29.262 21.638 -21.377 1.00 93.75 86 LEU A C 1
ATOM 680 O O . LEU A 1 86 ? 28.585 21.348 -20.388 1.00 93.75 86 LEU A O 1
ATOM 684 N N . GLU A 1 87 ? 29.052 22.758 -22.072 1.00 90.56 87 GLU A N 1
ATOM 685 C CA . GLU A 1 87 ? 27.931 23.662 -21.784 1.00 90.56 87 GLU A CA 1
ATOM 686 C C . GLU A 1 87 ? 26.579 23.052 -22.195 1.00 90.56 87 GLU A C 1
ATOM 688 O O . GLU A 1 87 ? 26.450 22.400 -23.232 1.00 90.56 87 GLU A O 1
ATOM 693 N N . ILE A 1 88 ? 25.544 23.309 -21.391 1.00 88.81 88 ILE A N 1
ATOM 694 C CA . ILE A 1 88 ? 24.151 22.949 -21.680 1.00 88.81 88 ILE A CA 1
ATOM 695 C C . ILE A 1 88 ? 23.409 24.215 -22.115 1.00 88.81 88 ILE A C 1
ATOM 697 O O . ILE A 1 88 ? 23.226 25.144 -21.322 1.00 88.81 88 ILE A O 1
ATOM 701 N N . ALA A 1 89 ? 22.951 24.246 -23.367 1.00 82.25 89 ALA A N 1
ATOM 702 C CA . ALA A 1 89 ? 22.232 25.390 -23.915 1.00 82.25 89 ALA A CA 1
ATOM 703 C C . ALA A 1 89 ? 20.852 25.584 -23.248 1.00 82.25 89 ALA A C 1
ATOM 705 O O . ALA A 1 89 ? 20.077 24.641 -23.053 1.00 82.25 89 ALA A O 1
ATOM 706 N N . ALA A 1 90 ? 20.541 26.834 -22.891 1.00 76.50 90 ALA A N 1
ATOM 707 C CA . ALA A 1 90 ? 19.316 27.196 -22.174 1.00 76.50 90 ALA A CA 1
ATOM 708 C C . ALA A 1 90 ? 18.051 27.018 -23.034 1.00 76.50 90 ALA A C 1
ATOM 710 O O . ALA A 1 90 ? 16.983 26.701 -22.508 1.00 76.50 90 ALA A O 1
ATOM 711 N N . ASP A 1 91 ? 18.182 27.175 -24.350 1.00 75.00 91 ASP A N 1
ATOM 712 C CA . ASP A 1 91 ? 17.128 27.232 -25.366 1.00 75.00 91 ASP A CA 1
ATOM 713 C C . ASP A 1 91 ? 16.892 25.908 -26.117 1.00 75.00 91 ASP A C 1
ATOM 715 O O . ASP A 1 91 ? 16.098 25.878 -27.058 1.00 75.00 91 ASP A O 1
ATOM 719 N N . LEU A 1 92 ? 17.504 24.796 -25.674 1.00 71.56 92 LEU A N 1
ATOM 720 C CA . LEU A 1 92 ? 17.213 23.454 -26.204 1.00 71.56 92 LEU A CA 1
ATOM 721 C C . LEU A 1 92 ? 15.686 23.207 -26.298 1.00 71.56 92 LEU A C 1
ATOM 723 O O . LEU A 1 92 ? 14.928 23.647 -25.424 1.00 71.56 92 LEU A O 1
ATOM 727 N N . PRO A 1 93 ? 15.192 22.478 -27.313 1.00 59.62 93 PRO A N 1
ATOM 728 C CA . PRO A 1 93 ? 13.755 22.286 -27.506 1.00 59.62 93 PRO A CA 1
ATOM 729 C C . PRO A 1 93 ? 13.060 21.620 -26.300 1.00 59.62 93 PRO A C 1
ATOM 731 O O . PRO A 1 93 ? 13.696 21.073 -25.394 1.00 59.62 93 PRO A O 1
ATOM 734 N N . LEU A 1 94 ? 11.721 21.649 -26.291 1.00 53.81 94 LEU A N 1
ATOM 735 C CA . LEU A 1 94 ? 10.892 20.936 -25.308 1.00 53.81 94 LEU A CA 1
ATOM 736 C C . LEU A 1 94 ? 10.953 19.417 -25.548 1.00 53.81 94 LEU A C 1
ATOM 738 O O . LEU A 1 94 ? 10.055 18.806 -26.130 1.00 53.81 94 LEU A O 1
ATOM 742 N N . LEU A 1 95 ? 12.058 18.822 -25.107 1.00 53.34 95 LEU A N 1
ATOM 743 C CA . LEU A 1 95 ? 12.378 17.409 -25.250 1.00 53.34 95 LEU A CA 1
ATOM 744 C C . LEU A 1 95 ? 11.482 16.560 -24.341 1.00 53.34 95 LEU A C 1
ATOM 746 O O . LEU A 1 95 ? 11.574 16.608 -23.116 1.00 53.34 95 LEU A O 1
ATOM 750 N N . ARG A 1 96 ? 10.630 15.729 -24.949 1.00 52.88 96 ARG A N 1
ATOM 751 C CA . ARG A 1 96 ? 9.985 14.615 -24.246 1.00 52.88 96 ARG A CA 1
ATOM 752 C C . ARG A 1 96 ? 10.941 13.429 -24.262 1.00 52.88 96 ARG A C 1
ATOM 754 O O . ARG A 1 96 ? 11.093 12.771 -25.285 1.00 52.88 96 ARG A O 1
ATOM 761 N N . PHE A 1 97 ? 11.599 13.186 -23.136 1.00 52.69 97 PHE A N 1
ATOM 762 C CA . PHE A 1 97 ? 12.620 12.151 -22.997 1.00 52.69 97 PHE A CA 1
ATOM 763 C C . PHE A 1 97 ? 12.032 10.729 -23.097 1.00 52.69 97 PHE A C 1
ATOM 765 O O . PHE A 1 97 ? 11.638 10.129 -22.100 1.00 52.69 97 PHE A O 1
ATOM 772 N N . GLU A 1 98 ? 12.004 10.157 -24.307 1.00 47.34 98 GLU A N 1
ATOM 773 C CA . GLU A 1 98 ? 11.682 8.731 -24.523 1.00 47.34 98 GLU A CA 1
ATOM 774 C C . GLU A 1 98 ? 12.779 7.790 -23.975 1.00 47.34 98 GLU A C 1
ATOM 776 O O . GLU A 1 98 ? 12.552 6.597 -23.750 1.00 47.34 98 GLU A O 1
ATOM 781 N N . ALA A 1 99 ? 13.964 8.335 -23.700 1.00 53.44 99 ALA A N 1
ATOM 782 C CA . ALA A 1 99 ? 15.109 7.689 -23.072 1.00 53.44 99 ALA A CA 1
ATOM 783 C C . ALA A 1 99 ? 15.784 8.658 -22.082 1.00 53.44 99 ALA A C 1
ATOM 785 O O . ALA A 1 99 ? 15.745 9.866 -22.322 1.00 53.44 99 ALA A O 1
ATOM 786 N N . PRO A 1 100 ? 16.397 8.160 -20.990 1.00 69.31 100 PRO A N 1
ATOM 787 C CA . PRO A 1 100 ? 17.148 9.005 -20.072 1.00 69.31 100 PRO A CA 1
ATOM 788 C C . PRO A 1 100 ? 18.374 9.626 -20.767 1.00 69.31 100 PRO A C 1
ATOM 790 O O . PRO A 1 100 ? 18.886 9.052 -21.736 1.00 69.31 100 PRO A O 1
ATOM 793 N N . PRO A 1 101 ? 18.850 10.782 -20.279 1.00 82.88 101 PRO A N 1
ATOM 794 C CA . PRO A 1 101 ? 20.089 11.385 -20.742 1.00 82.88 101 PRO A CA 1
ATOM 795 C C . PRO A 1 101 ? 21.314 10.571 -20.302 1.00 82.88 101 PRO A C 1
ATOM 797 O O . PRO A 1 101 ? 21.318 9.992 -19.215 1.00 82.88 101 PRO A O 1
ATOM 800 N N . LEU A 1 102 ? 22.363 10.563 -21.127 1.00 86.12 102 LEU A N 1
ATOM 801 C CA . LEU A 1 102 ? 23.654 9.938 -20.821 1.00 86.12 102 LEU A CA 1
ATOM 802 C C . LEU A 1 102 ? 24.807 10.735 -21.448 1.00 86.12 102 LEU A C 1
ATOM 804 O O . LEU A 1 102 ? 24.652 11.337 -22.510 1.00 86.12 102 LEU A O 1
ATOM 808 N N . VAL A 1 103 ? 25.968 10.715 -20.795 1.00 92.00 103 VAL A N 1
ATOM 809 C CA . VAL A 1 103 ? 27.223 11.283 -21.294 1.00 92.00 103 VAL A CA 1
ATOM 810 C C . VAL A 1 103 ? 28.139 10.154 -21.774 1.00 92.00 103 VAL A C 1
ATOM 812 O O . VAL A 1 103 ? 28.313 9.160 -21.071 1.00 92.00 103 VAL A O 1
ATOM 815 N N . LEU A 1 104 ? 28.737 10.310 -22.954 1.00 89.88 104 LEU A N 1
ATOM 816 C CA . LEU A 1 104 ? 29.773 9.424 -23.497 1.00 89.88 104 LEU A CA 1
ATOM 817 C C . LEU A 1 104 ? 31.081 10.190 -23.685 1.00 89.88 104 LEU A C 1
ATOM 819 O O . LEU A 1 104 ? 31.033 11.305 -24.191 1.00 89.88 104 LEU A O 1
ATOM 823 N N . ALA A 1 105 ? 32.224 9.565 -23.407 1.00 89.75 105 ALA A N 1
ATOM 824 C CA . ALA A 1 105 ? 33.490 9.893 -24.064 1.00 89.75 105 ALA A CA 1
ATOM 825 C C . ALA A 1 105 ? 33.711 8.970 -25.271 1.00 89.75 105 ALA A C 1
ATOM 827 O O . ALA A 1 105 ? 33.320 7.798 -25.229 1.00 89.75 105 ALA A O 1
ATOM 828 N N . LEU A 1 106 ? 34.341 9.471 -26.335 1.00 84.69 106 LEU A N 1
ATOM 829 C CA . LEU A 1 106 ? 34.673 8.676 -27.522 1.00 84.69 106 LEU A CA 1
ATOM 830 C C . LEU A 1 106 ? 36.178 8.689 -27.818 1.00 84.69 106 LEU A C 1
ATOM 832 O O . LEU A 1 106 ? 36.902 9.630 -27.473 1.00 84.69 106 LEU A O 1
ATOM 836 N N . SER A 1 107 ? 36.655 7.618 -28.454 1.00 77.81 107 SER A N 1
ATOM 837 C CA . SER A 1 107 ? 38.037 7.521 -28.926 1.00 77.81 107 SER A CA 1
ATOM 838 C C . SER A 1 107 ? 38.292 8.363 -30.185 1.00 77.81 107 SER A C 1
ATOM 840 O O . SER A 1 107 ? 37.373 8.715 -30.917 1.00 77.81 107 SER A O 1
ATOM 842 N N . ALA A 1 108 ? 39.555 8.700 -30.457 1.00 70.44 108 ALA A N 1
ATOM 843 C CA . ALA A 1 108 ? 39.974 9.560 -31.570 1.00 70.44 108 ALA A CA 1
ATOM 844 C C . ALA A 1 108 ? 39.766 8.934 -32.962 1.00 70.44 108 ALA A C 1
ATOM 846 O O . ALA A 1 108 ? 39.669 9.647 -33.955 1.00 70.44 108 ALA A O 1
ATOM 847 N N . ASP A 1 109 ? 39.675 7.607 -33.020 1.00 57.66 109 ASP A N 1
ATOM 848 C CA . ASP A 1 109 ? 39.236 6.811 -34.168 1.00 57.66 109 ASP A CA 1
ATOM 849 C C . ASP A 1 109 ? 37.728 6.493 -34.114 1.00 57.66 109 ASP A C 1
ATOM 851 O O . ASP A 1 109 ? 37.268 5.628 -34.852 1.00 57.66 109 ASP A O 1
ATOM 855 N N . GLY A 1 110 ? 36.992 7.109 -33.177 1.00 55.62 110 GLY A N 1
ATOM 856 C CA . GLY A 1 110 ? 35.585 6.899 -32.810 1.00 55.62 110 GLY A CA 1
ATOM 857 C C . GLY A 1 110 ? 35.178 5.472 -32.431 1.00 55.62 110 GLY A C 1
ATOM 858 O O . GLY A 1 110 ? 34.005 5.260 -32.106 1.00 55.62 110 GLY A O 1
ATOM 859 N N . SER A 1 111 ? 36.102 4.504 -32.472 1.00 58.88 111 SER A N 1
ATOM 860 C CA . SER A 1 111 ? 35.798 3.071 -32.421 1.00 58.88 111 SER A CA 1
ATOM 861 C C . SER A 1 111 ? 35.249 2.591 -31.078 1.00 58.88 111 SER A C 1
ATOM 863 O O . SER A 1 111 ? 34.548 1.580 -31.030 1.00 58.88 111 SER A O 1
ATOM 865 N N . GLN A 1 112 ? 35.518 3.326 -29.998 1.00 70.62 112 GLN A N 1
ATOM 866 C CA . GLN A 1 112 ? 35.058 3.024 -28.648 1.00 70.62 112 GLN A CA 1
ATOM 867 C C . GLN A 1 112 ? 34.201 4.154 -28.075 1.00 70.62 112 GLN A C 1
ATOM 869 O O . GLN A 1 112 ? 34.388 5.334 -28.386 1.00 70.62 112 GLN A O 1
ATOM 874 N N . ARG A 1 113 ? 33.251 3.774 -27.214 1.00 79.69 113 ARG A N 1
ATOM 875 C CA . ARG A 1 113 ? 32.323 4.679 -26.525 1.00 79.69 113 ARG A CA 1
ATOM 876 C C . ARG A 1 113 ? 32.254 4.304 -25.054 1.00 79.69 113 ARG A C 1
ATOM 878 O O . ARG A 1 113 ? 31.843 3.196 -24.725 1.00 79.69 113 ARG A O 1
ATOM 885 N N . PHE A 1 114 ? 32.602 5.244 -24.190 1.00 82.62 114 PHE A N 1
ATOM 886 C CA . PHE A 1 114 ? 32.721 5.027 -22.755 1.00 82.62 114 PHE A CA 1
ATOM 887 C C . PHE A 1 114 ? 31.657 5.850 -22.016 1.00 82.62 114 PHE A C 1
ATOM 889 O O . PHE A 1 114 ? 31.697 7.080 -22.112 1.00 82.62 114 PHE A O 1
ATOM 896 N N . PRO A 1 115 ? 30.691 5.233 -21.310 1.00 87.12 115 PRO A N 1
ATOM 897 C CA . PRO A 1 1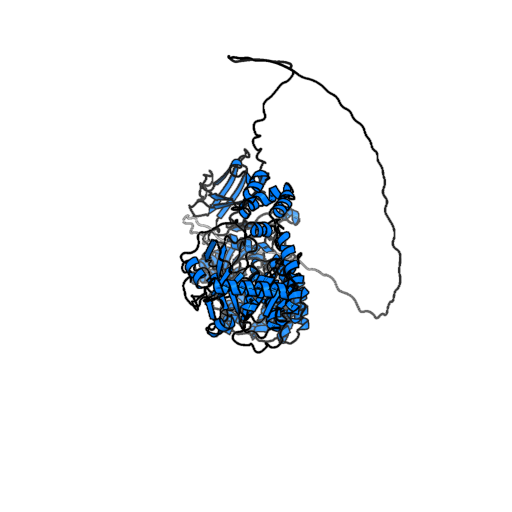15 ? 29.734 5.979 -20.497 1.00 87.12 115 PRO A CA 1
ATOM 898 C C . PRO A 1 115 ? 30.463 6.693 -19.356 1.00 87.12 115 PRO A C 1
ATOM 900 O O . PRO A 1 115 ? 31.259 6.080 -18.645 1.00 87.12 115 PRO A O 1
ATOM 903 N N . LEU A 1 116 ? 30.200 7.991 -19.189 1.00 88.69 116 LEU A N 1
ATOM 904 C CA . LEU A 1 116 ? 30.746 8.779 -18.087 1.00 88.69 116 LEU A CA 1
ATOM 905 C C . LEU A 1 116 ? 29.708 8.922 -16.977 1.00 88.69 116 LEU A C 1
ATOM 907 O O . LEU A 1 116 ? 28.629 9.481 -17.186 1.00 88.69 116 LEU A O 1
ATOM 911 N N . SER A 1 117 ? 30.087 8.473 -15.785 1.00 86.56 117 SER A N 1
ATOM 912 C CA . SER A 1 117 ? 29.286 8.588 -14.568 1.00 86.56 117 SER A CA 1
ATOM 913 C C . SER A 1 117 ? 29.848 9.654 -13.625 1.00 86.56 117 SER A C 1
ATOM 915 O O . SER A 1 117 ? 31.004 10.070 -13.733 1.00 86.56 117 SER A O 1
ATOM 917 N N . PHE A 1 118 ? 29.013 10.124 -12.702 1.00 86.56 118 PHE A N 1
ATOM 918 C CA . PHE A 1 118 ? 29.371 11.127 -11.707 1.00 86.56 118 PHE A CA 1
ATOM 919 C C . PHE A 1 118 ? 30.358 10.560 -10.677 1.00 86.56 118 PHE A C 1
ATOM 921 O O . PHE A 1 118 ? 30.079 9.558 -10.008 1.00 86.56 118 PHE A O 1
ATOM 928 N N . ILE A 1 119 ? 31.520 11.201 -10.558 1.00 81.25 119 ILE A N 1
ATOM 929 C CA . ILE A 1 119 ? 32.627 10.756 -9.711 1.00 81.25 119 ILE A CA 1
ATOM 930 C C . ILE A 1 119 ? 32.192 10.790 -8.239 1.00 81.25 119 ILE A C 1
ATOM 932 O O . ILE A 1 119 ? 31.563 11.732 -7.763 1.00 81.25 119 ILE A O 1
ATOM 936 N N . GLY A 1 120 ? 32.488 9.711 -7.511 1.00 69.69 120 GLY A N 1
ATOM 937 C CA . GLY A 1 120 ? 32.107 9.541 -6.106 1.00 69.69 120 GLY A CA 1
ATOM 938 C C . GLY A 1 120 ? 30.654 9.113 -5.853 1.00 69.69 120 GLY A C 1
ATOM 939 O O . GLY A 1 120 ? 30.379 8.617 -4.763 1.00 69.69 120 GLY A O 1
ATOM 940 N N . ALA A 1 121 ? 29.735 9.224 -6.824 1.00 73.56 121 ALA A N 1
ATOM 941 C CA . ALA A 1 121 ? 28.376 8.673 -6.700 1.00 73.56 121 ALA A CA 1
ATOM 942 C C . ALA A 1 121 ? 27.740 8.219 -8.042 1.00 73.56 121 ALA A C 1
ATOM 944 O O . ALA A 1 121 ? 26.677 8.738 -8.408 1.00 73.56 121 ALA A O 1
ATOM 945 N N . PRO A 1 122 ? 28.314 7.227 -8.763 1.00 69.38 122 PRO A N 1
ATOM 946 C CA . PRO A 1 122 ? 27.851 6.824 -10.098 1.00 69.38 122 PRO A CA 1
ATOM 947 C C . PRO A 1 122 ? 26.340 6.543 -10.245 1.00 69.38 122 PRO A C 1
ATOM 949 O O . PRO A 1 122 ? 25.758 7.080 -11.192 1.00 69.38 122 PRO A O 1
ATOM 952 N N . PRO A 1 123 ? 25.647 5.855 -9.307 1.00 65.81 123 PRO A N 1
ATOM 953 C CA . PRO A 1 123 ? 24.205 5.591 -9.437 1.00 65.81 123 PRO A CA 1
ATOM 954 C C . PRO A 1 123 ? 23.324 6.853 -9.459 1.00 65.81 123 PRO A C 1
ATOM 956 O O . PRO A 1 123 ? 22.174 6.813 -9.890 1.00 65.81 123 PRO A O 1
ATOM 959 N N . THR A 1 124 ? 23.843 8.003 -9.010 1.00 76.06 124 THR A N 1
ATOM 960 C CA . THR A 1 124 ? 23.094 9.275 -8.996 1.00 76.06 124 THR A CA 1
ATOM 961 C C . THR A 1 124 ? 23.121 10.020 -10.334 1.00 76.06 124 THR A C 1
ATOM 963 O O . THR A 1 124 ? 22.299 10.914 -10.547 1.00 76.06 124 THR A O 1
ATOM 966 N N . THR A 1 125 ? 24.010 9.635 -11.261 1.00 81.69 125 THR A N 1
ATOM 967 C CA . THR A 1 125 ? 24.264 10.344 -12.532 1.00 81.69 125 THR A CA 1
ATOM 968 C C . THR A 1 125 ? 22.981 10.619 -13.314 1.00 81.69 125 THR A C 1
ATOM 970 O O . THR A 1 125 ? 22.724 11.754 -13.713 1.00 81.69 125 THR A O 1
ATOM 973 N N . GLN A 1 126 ? 22.133 9.602 -13.491 1.00 82.12 126 GLN A N 1
ATOM 974 C CA . GLN A 1 126 ? 20.899 9.728 -14.268 1.00 82.12 126 GLN A CA 1
ATOM 975 C C . GLN A 1 126 ? 19.904 10.716 -13.631 1.00 82.12 126 GLN A C 1
ATOM 977 O O . GLN A 1 126 ? 19.244 11.470 -14.346 1.00 82.12 126 GLN A O 1
ATOM 982 N N . ALA A 1 127 ? 19.807 10.745 -12.297 1.00 80.19 127 ALA A N 1
ATOM 983 C CA . ALA A 1 127 ? 18.934 11.674 -11.580 1.00 80.19 127 ALA A CA 1
ATOM 984 C C . ALA A 1 127 ? 19.447 13.121 -11.679 1.00 80.19 127 ALA A C 1
ATOM 986 O O . ALA A 1 127 ? 18.664 14.033 -11.947 1.00 80.19 127 ALA A O 1
ATOM 987 N N . LEU A 1 128 ? 20.763 13.320 -11.535 1.00 86.94 128 LEU A N 1
ATOM 988 C CA . LEU A 1 128 ? 21.419 14.621 -11.688 1.00 86.94 128 LEU A CA 1
ATOM 989 C C . LEU A 1 128 ? 21.239 15.180 -13.110 1.00 86.94 128 LEU A C 1
ATOM 991 O O . LEU A 1 128 ? 20.834 16.331 -13.268 1.00 86.94 128 LEU A O 1
ATOM 995 N N . LEU A 1 129 ? 21.462 14.364 -14.148 1.00 88.94 129 LEU A N 1
ATOM 996 C CA . LEU A 1 129 ? 21.276 14.775 -15.547 1.00 88.94 129 LEU A CA 1
ATOM 997 C C . LEU A 1 129 ? 19.808 15.102 -15.876 1.00 88.94 129 LEU A C 1
ATOM 999 O O . LEU A 1 129 ? 19.544 16.092 -16.558 1.00 88.94 129 LEU A O 1
ATOM 1003 N N . LEU A 1 130 ? 18.845 14.317 -15.375 1.00 87.75 130 LEU A N 1
ATOM 1004 C CA . LEU A 1 130 ? 17.414 14.604 -15.555 1.00 87.75 130 LEU A CA 1
ATOM 1005 C C . LEU A 1 130 ? 16.998 15.917 -14.877 1.00 87.75 130 LEU A C 1
ATOM 1007 O O . LEU A 1 130 ? 16.258 16.697 -15.472 1.00 87.75 130 LEU A O 1
ATOM 1011 N N . ALA A 1 131 ? 17.493 16.187 -13.666 1.00 87.75 131 ALA A N 1
ATOM 1012 C CA . ALA A 1 131 ? 17.204 17.430 -12.955 1.00 87.75 131 ALA A CA 1
ATOM 1013 C C . ALA A 1 131 ? 17.851 18.657 -13.623 1.00 87.75 131 ALA A C 1
ATOM 1015 O O . ALA A 1 131 ? 17.243 19.728 -13.652 1.00 87.75 131 ALA A O 1
ATOM 1016 N N . ALA A 1 132 ? 19.066 18.512 -14.167 1.00 89.00 132 ALA A N 1
ATOM 1017 C CA . ALA A 1 132 ? 19.790 19.584 -14.856 1.00 89.00 132 ALA A CA 1
ATOM 1018 C C . ALA A 1 132 ? 19.147 19.974 -16.202 1.00 89.00 132 ALA A C 1
ATOM 1020 O O . ALA A 1 132 ? 19.220 21.134 -16.608 1.00 89.00 132 ALA A O 1
ATOM 1021 N N . LEU A 1 133 ? 18.497 19.021 -16.879 1.00 87.38 133 LEU A N 1
ATOM 1022 C CA . LEU A 1 133 ? 17.814 19.223 -18.162 1.00 87.38 133 LEU A CA 1
ATOM 1023 C C . LEU A 1 133 ? 16.331 19.630 -18.036 1.00 87.38 133 LEU A C 1
ATOM 1025 O O . LEU A 1 133 ? 15.668 19.811 -19.060 1.00 87.38 133 LEU A O 1
ATOM 1029 N N . ASP A 1 134 ? 15.813 19.794 -16.815 1.00 85.38 134 ASP A N 1
ATOM 1030 C CA . ASP A 1 134 ? 14.450 20.270 -16.552 1.00 85.38 134 ASP A CA 1
ATOM 1031 C C . ASP A 1 134 ? 14.219 21.668 -17.181 1.00 85.38 134 ASP A C 1
ATOM 1033 O O . ASP A 1 134 ? 15.005 22.579 -16.908 1.00 85.38 134 ASP A O 1
ATOM 1037 N N . PRO A 1 135 ? 13.160 21.886 -17.993 1.00 81.25 135 PRO A N 1
ATOM 1038 C CA . PRO A 1 135 ? 12.904 23.166 -18.666 1.00 81.25 135 PRO A CA 1
ATOM 1039 C C . PRO A 1 135 ? 12.811 24.400 -17.752 1.00 81.25 135 PRO A C 1
ATOM 1041 O O . PRO A 1 135 ? 13.091 25.514 -18.204 1.00 81.25 135 PRO A O 1
ATOM 1044 N N . GLU A 1 136 ? 12.434 24.232 -16.481 1.00 82.06 136 GLU A N 1
ATOM 1045 C CA . GLU A 1 136 ? 12.410 25.333 -15.512 1.00 82.06 136 GLU A CA 1
ATOM 1046 C C . GLU A 1 136 ? 13.832 25.778 -15.134 1.00 82.06 136 GLU A C 1
ATOM 1048 O O . GLU A 1 136 ? 14.087 26.975 -14.983 1.00 82.06 136 GLU A O 1
ATOM 1053 N N . ARG A 1 137 ? 14.766 24.822 -15.010 1.00 85.62 137 ARG A N 1
ATOM 1054 C CA . ARG A 1 137 ? 16.085 25.010 -14.372 1.00 85.62 137 ARG A CA 1
ATOM 1055 C C . ARG A 1 137 ? 17.247 25.062 -15.362 1.00 85.62 137 ARG A C 1
ATOM 1057 O O . ARG A 1 137 ? 18.237 25.738 -15.092 1.00 85.62 137 ARG A O 1
ATOM 1064 N N . ARG A 1 138 ? 17.144 24.379 -16.502 1.00 85.69 138 ARG A N 1
ATOM 1065 C CA . ARG A 1 138 ? 18.167 24.324 -17.557 1.00 85.69 138 ARG A CA 1
ATOM 1066 C C . ARG A 1 138 ? 18.614 25.730 -17.973 1.00 85.69 138 ARG A C 1
ATOM 1068 O O . ARG A 1 138 ? 17.789 26.595 -18.251 1.00 85.69 138 ARG A O 1
ATOM 1075 N N . GLY A 1 139 ? 19.922 25.961 -18.030 1.00 83.38 139 GLY A N 1
ATOM 1076 C CA . GLY A 1 139 ? 20.515 27.272 -18.309 1.00 83.38 139 GLY A CA 1
ATOM 1077 C C . GLY A 1 139 ? 20.671 28.204 -17.098 1.00 83.38 139 GLY A C 1
ATOM 1078 O O . GLY A 1 139 ? 21.180 29.313 -17.275 1.00 83.38 139 GLY A O 1
ATOM 1079 N N . LEU A 1 140 ? 20.282 27.788 -15.882 1.00 90.06 140 LEU A N 1
ATOM 1080 C CA . LEU A 1 140 ? 20.656 28.488 -14.646 1.00 90.06 140 LEU A CA 1
ATOM 1081 C C . LEU A 1 140 ? 22.173 28.401 -14.416 1.00 90.06 140 LEU A C 1
ATOM 1083 O O . LEU A 1 140 ? 22.723 27.308 -14.280 1.00 90.06 140 LEU A O 1
ATOM 1087 N N . ARG A 1 141 ? 22.824 29.564 -14.313 1.00 90.12 141 ARG A N 1
ATOM 1088 C CA . ARG A 1 141 ? 24.226 29.751 -13.907 1.00 90.12 141 ARG A CA 1
ATOM 1089 C C . ARG A 1 141 ? 24.247 30.383 -12.514 1.00 90.12 141 ARG A C 1
ATOM 1091 O O . ARG A 1 141 ? 23.524 31.347 -12.265 1.00 90.12 141 ARG A O 1
ATOM 1098 N N . GLY A 1 142 ? 25.074 29.873 -11.604 1.00 90.38 142 GLY A N 1
ATOM 1099 C CA . GLY A 1 142 ? 25.158 30.387 -10.235 1.00 90.38 142 GLY A CA 1
ATOM 1100 C C . GLY A 1 142 ? 26.354 29.857 -9.449 1.00 90.38 142 GLY A C 1
ATOM 1101 O O . GLY A 1 142 ? 26.970 28.867 -9.838 1.00 90.38 142 GLY A O 1
ATOM 1102 N N . HIS A 1 143 ? 26.664 30.515 -8.333 1.00 91.69 143 HIS A N 1
ATOM 1103 C CA . HIS A 1 143 ? 27.695 30.112 -7.373 1.00 91.69 143 HIS A CA 1
ATOM 1104 C C . HIS A 1 143 ? 27.310 30.593 -5.967 1.00 91.69 143 HIS A C 1
ATOM 1106 O O . HIS A 1 143 ? 26.697 31.653 -5.797 1.00 91.69 143 HIS A O 1
ATOM 1112 N N . PHE A 1 144 ? 27.659 29.809 -4.952 1.00 93.69 144 PHE A N 1
ATOM 1113 C CA . PHE A 1 144 ? 27.484 30.157 -3.547 1.00 93.69 144 PHE A CA 1
ATOM 1114 C C . PHE A 1 144 ? 28.840 30.552 -2.970 1.00 93.69 144 PHE A C 1
ATOM 1116 O O . PHE A 1 144 ? 29.708 29.715 -2.738 1.00 93.69 144 PHE A O 1
ATOM 1123 N N . ASP A 1 145 ? 29.019 31.861 -2.791 1.00 89.62 145 ASP A N 1
ATOM 1124 C CA . ASP A 1 145 ? 30.283 32.463 -2.356 1.00 89.62 145 ASP A CA 1
ATOM 1125 C C . ASP A 1 145 ? 30.575 32.163 -0.876 1.00 89.62 145 ASP A C 1
ATOM 1127 O O . ASP A 1 145 ? 31.729 32.138 -0.456 1.00 89.62 145 ASP A O 1
ATOM 1131 N N . GLY A 1 146 ? 29.519 31.898 -0.103 1.00 88.56 146 GLY A N 1
ATOM 1132 C CA . GLY A 1 146 ? 29.584 31.500 1.294 1.00 88.56 146 GLY A CA 1
ATOM 1133 C C . GLY A 1 146 ? 29.317 32.667 2.235 1.00 88.56 146 GLY A C 1
ATOM 1134 O O . GLY A 1 146 ? 28.277 33.313 2.122 1.00 88.56 146 GLY A O 1
ATOM 1135 N N . LEU A 1 147 ? 30.210 32.902 3.198 1.00 88.44 147 LEU A N 1
ATOM 1136 C CA . LEU A 1 147 ? 30.096 34.015 4.145 1.00 88.44 147 LEU A CA 1
ATOM 1137 C C . LEU A 1 147 ? 30.673 35.307 3.564 1.00 88.44 147 LEU A C 1
ATOM 1139 O O . LEU A 1 147 ? 31.734 35.301 2.941 1.00 88.44 147 LEU A O 1
ATOM 1143 N N . THR A 1 148 ? 30.017 36.429 3.859 1.00 85.62 148 THR A N 1
ATOM 1144 C CA . THR A 1 148 ? 30.597 37.760 3.662 1.00 85.62 148 THR A CA 1
ATOM 1145 C C . THR A 1 148 ? 31.873 37.939 4.504 1.00 85.62 148 THR A C 1
ATOM 1147 O O . THR A 1 148 ? 32.026 37.270 5.527 1.00 85.62 148 THR A O 1
ATOM 1150 N N . PRO A 1 149 ? 32.790 38.864 4.145 1.00 81.69 149 PRO A N 1
ATOM 1151 C CA . PRO A 1 149 ? 34.064 39.044 4.860 1.00 81.69 149 PRO A CA 1
ATOM 1152 C C . PRO A 1 149 ? 33.959 39.445 6.343 1.00 81.69 149 PRO A C 1
ATOM 1154 O O . PRO A 1 149 ? 34.941 39.343 7.071 1.00 81.69 149 PRO A O 1
ATOM 1157 N N . ASP A 1 150 ? 32.791 39.912 6.787 1.00 82.25 150 ASP A N 1
ATOM 1158 C CA . ASP A 1 150 ? 32.453 40.222 8.183 1.00 82.25 150 ASP A CA 1
ATOM 1159 C C . ASP A 1 150 ? 31.822 39.032 8.938 1.00 82.25 150 ASP A C 1
ATOM 1161 O O . ASP A 1 150 ? 31.487 39.154 10.114 1.00 82.25 150 ASP A O 1
ATOM 1165 N N . GLY A 1 151 ? 31.614 37.895 8.266 1.00 80.38 151 GLY A N 1
ATOM 1166 C CA . GLY A 1 151 ? 30.990 36.692 8.814 1.00 80.38 151 GLY A CA 1
ATOM 1167 C C . GLY A 1 151 ? 29.491 36.804 9.117 1.00 80.38 151 GLY A C 1
ATOM 1168 O O . GLY A 1 151 ? 28.948 35.874 9.707 1.00 80.38 151 GLY A O 1
ATOM 1169 N N . SER A 1 152 ? 28.809 37.900 8.749 1.00 83.25 152 SER A N 1
ATOM 1170 C CA . SER A 1 152 ? 27.426 38.173 9.192 1.00 83.25 152 SER A CA 1
ATOM 1171 C C . SER A 1 152 ? 26.328 37.578 8.302 1.00 83.25 152 SER A C 1
ATOM 1173 O O . SER A 1 152 ? 25.215 37.308 8.771 1.00 83.25 152 SER A O 1
ATOM 1175 N N . GLN A 1 153 ? 26.614 37.396 7.010 1.00 90.19 153 GLN A N 1
ATOM 1176 C CA . GLN A 1 153 ? 25.629 37.054 5.987 1.00 90.19 153 GLN A CA 1
ATOM 1177 C C . GLN A 1 153 ? 26.137 35.943 5.065 1.00 90.19 153 GLN A C 1
ATOM 1179 O O . GLN A 1 153 ? 27.274 35.962 4.601 1.00 90.19 153 GLN A O 1
ATOM 1184 N N . LEU A 1 154 ? 25.248 35.010 4.732 1.00 92.31 154 LEU A N 1
ATOM 1185 C CA . LEU A 1 154 ? 25.427 34.094 3.610 1.00 92.31 154 LEU A CA 1
ATOM 1186 C C . LEU A 1 154 ? 25.124 34.823 2.300 1.00 92.31 154 LEU A C 1
ATOM 1188 O O . LEU A 1 154 ? 24.105 35.511 2.229 1.00 92.31 154 LEU A O 1
ATOM 1192 N N . HIS A 1 155 ? 25.940 34.649 1.257 1.00 93.00 155 HIS A N 1
ATOM 1193 C CA . HIS A 1 155 ? 25.686 35.224 -0.067 1.00 93.00 155 HIS A CA 1
ATOM 1194 C C . HIS A 1 155 ? 26.123 34.342 -1.245 1.00 93.00 155 HIS A C 1
ATOM 1196 O O . HIS A 1 155 ? 26.878 33.377 -1.117 1.00 93.00 155 HIS A O 1
ATOM 1202 N N . GLY A 1 156 ? 25.620 34.702 -2.422 1.00 92.38 156 GLY A N 1
ATOM 1203 C CA . GLY A 1 156 ? 25.941 34.076 -3.698 1.00 92.38 156 GLY A CA 1
ATOM 1204 C C . GLY A 1 156 ? 25.211 34.764 -4.845 1.00 92.38 156 GLY A C 1
ATOM 1205 O O . GLY A 1 156 ? 24.753 35.906 -4.717 1.00 92.38 156 GLY A O 1
ATOM 1206 N N . TRP A 1 157 ? 25.094 34.073 -5.973 1.00 92.31 157 TRP A N 1
ATOM 1207 C CA . TRP A 1 157 ? 24.336 34.532 -7.135 1.00 92.31 157 TRP A CA 1
ATOM 1208 C C . TRP A 1 157 ? 23.754 33.376 -7.947 1.00 92.31 157 TRP A C 1
ATOM 1210 O O . TRP A 1 157 ? 24.286 32.266 -7.938 1.00 92.31 157 TRP A O 1
ATOM 1220 N N . CYS A 1 158 ? 22.662 33.657 -8.654 1.00 92.12 158 CYS A N 1
ATOM 1221 C CA . CYS A 1 158 ? 22.056 32.767 -9.639 1.00 92.12 158 CYS A CA 1
ATOM 1222 C C . CYS A 1 158 ? 21.257 33.593 -10.661 1.00 92.12 158 CYS A C 1
ATOM 1224 O O . CYS A 1 158 ? 20.560 34.535 -10.282 1.00 92.12 158 CYS A O 1
ATOM 1226 N N . TYR A 1 159 ? 21.345 33.253 -11.946 1.00 89.06 159 TYR A N 1
ATOM 1227 C CA . TYR A 1 159 ? 20.496 33.795 -13.013 1.00 89.06 159 TYR A CA 1
ATOM 1228 C C . TYR A 1 159 ? 20.322 32.756 -14.131 1.00 89.06 159 TYR A C 1
ATOM 1230 O O . TYR A 1 159 ? 21.123 31.830 -14.251 1.00 89.06 159 TYR A O 1
ATOM 1238 N N . LYS A 1 160 ? 19.305 32.919 -14.984 1.00 86.44 160 LYS A N 1
ATOM 1239 C CA . LYS A 1 160 ? 19.129 32.127 -16.212 1.00 86.44 160 LYS A CA 1
ATOM 1240 C C . LYS A 1 160 ? 19.448 32.996 -17.423 1.00 86.44 160 LYS A C 1
ATOM 1242 O O . LYS A 1 160 ? 18.963 34.123 -17.521 1.00 86.44 160 LYS A O 1
ATOM 1247 N N . ALA A 1 161 ? 20.320 32.522 -18.311 1.00 72.81 161 ALA A N 1
ATOM 1248 C CA . ALA A 1 161 ? 20.772 33.325 -19.447 1.00 72.81 161 ALA A CA 1
ATOM 1249 C C . ALA A 1 161 ? 19.598 33.662 -20.390 1.00 72.81 161 ALA A C 1
ATOM 1251 O O . ALA A 1 161 ? 18.839 32.779 -20.779 1.00 72.81 161 ALA A O 1
ATOM 1252 N N . GLY A 1 162 ? 19.447 34.942 -20.746 1.00 71.06 162 GLY A N 1
ATOM 1253 C CA . GLY A 1 162 ? 18.369 35.440 -21.614 1.00 71.06 162 GLY A CA 1
ATOM 1254 C C . GLY A 1 162 ? 17.045 35.782 -20.911 1.00 71.06 162 GLY A C 1
ATOM 1255 O O . GLY A 1 162 ? 16.240 36.519 -21.482 1.00 71.06 162 GLY A O 1
ATOM 1256 N N . GLU A 1 163 ? 16.825 35.330 -19.674 1.00 75.44 163 GLU A N 1
ATOM 1257 C CA . GLU A 1 163 ? 15.642 35.685 -18.879 1.00 75.44 163 GLU A CA 1
ATOM 1258 C C . GLU A 1 163 ? 15.887 36.938 -18.016 1.00 75.44 163 GLU A C 1
ATOM 1260 O O . GLU A 1 163 ? 17.024 37.327 -17.747 1.00 75.44 163 GLU A O 1
ATOM 1265 N N . ARG A 1 164 ? 14.804 37.613 -17.604 1.00 70.75 164 ARG A N 1
ATOM 1266 C CA . ARG A 1 164 ? 14.847 38.837 -16.773 1.00 70.75 164 ARG A CA 1
ATOM 1267 C C . ARG A 1 164 ? 14.209 38.681 -15.394 1.00 70.75 164 ARG A C 1
ATOM 1269 O O . ARG A 1 164 ? 14.207 39.639 -14.624 1.00 70.75 164 ARG A O 1
ATOM 1276 N N . GLU A 1 165 ? 13.632 37.522 -15.099 1.00 81.06 165 GLU A N 1
ATOM 1277 C CA . GLU A 1 165 ? 13.014 37.260 -13.800 1.00 81.06 165 GLU A CA 1
ATOM 1278 C C . GLU A 1 165 ? 14.080 36.801 -12.788 1.00 81.06 165 GLU A C 1
ATOM 1280 O O . GLU A 1 165 ? 15.025 36.108 -13.177 1.00 81.06 165 GLU A O 1
ATOM 1285 N N . PRO A 1 166 ? 13.982 37.185 -11.499 1.00 83.94 166 PRO A N 1
ATOM 1286 C CA . PRO A 1 166 ? 14.928 36.737 -10.484 1.00 83.94 166 PRO A CA 1
ATOM 1287 C C . PRO A 1 166 ? 14.901 35.215 -10.331 1.00 83.94 166 PRO A C 1
ATOM 1289 O O . PRO A 1 166 ? 13.853 34.631 -10.049 1.00 83.94 166 PRO A O 1
ATOM 1292 N N . ALA A 1 167 ? 16.063 34.575 -10.459 1.00 89.94 167 ALA A N 1
ATOM 1293 C CA . ALA A 1 167 ? 16.185 33.146 -10.203 1.00 89.94 167 ALA A CA 1
ATOM 1294 C C . ALA A 1 167 ? 15.875 32.811 -8.732 1.00 89.94 167 ALA A C 1
ATOM 1296 O O . ALA A 1 167 ? 15.941 33.663 -7.840 1.00 89.94 167 ALA A O 1
ATOM 1297 N N . LYS A 1 168 ? 15.573 31.538 -8.474 1.00 94.00 168 LYS A N 1
ATOM 1298 C CA . LYS A 1 168 ? 15.432 30.983 -7.126 1.00 94.00 168 LYS A CA 1
ATOM 1299 C C . LYS A 1 168 ? 16.616 30.086 -6.791 1.00 94.00 168 LYS A C 1
ATOM 1301 O O . LYS A 1 168 ? 17.135 29.383 -7.657 1.00 94.00 168 LYS A O 1
ATOM 1306 N N . VAL A 1 169 ? 16.999 30.084 -5.520 1.00 95.38 169 VAL A N 1
ATOM 1307 C CA . VAL A 1 169 ? 17.905 29.093 -4.926 1.00 95.38 169 VAL A CA 1
ATOM 1308 C C . VAL A 1 169 ? 17.349 28.642 -3.585 1.00 95.38 169 VAL A C 1
ATOM 1310 O O . VAL A 1 169 ? 16.601 29.375 -2.936 1.00 95.38 169 VAL A O 1
ATOM 1313 N N . TRP A 1 170 ? 17.750 27.456 -3.141 1.00 96.38 170 TRP A N 1
ATOM 1314 C CA . TRP A 1 170 ? 17.388 26.936 -1.829 1.00 96.38 170 TRP A CA 1
ATOM 1315 C C . TRP A 1 170 ? 18.648 26.755 -0.993 1.00 96.38 170 TRP A C 1
ATOM 1317 O O . TRP A 1 170 ? 19.589 26.072 -1.396 1.00 96.38 170 TRP A O 1
ATOM 1327 N N . LEU A 1 171 ? 18.675 27.378 0.183 1.00 93.81 171 LEU A N 1
ATOM 1328 C CA . LEU A 1 171 ? 19.661 27.056 1.202 1.00 93.81 171 LEU A CA 1
ATOM 1329 C C . LEU A 1 171 ? 19.216 25.804 1.958 1.00 93.81 171 LEU A C 1
ATOM 1331 O O . LEU A 1 171 ? 18.034 25.604 2.254 1.00 93.81 171 LEU A O 1
ATOM 1335 N N . ARG A 1 172 ? 20.188 24.957 2.273 1.00 93.06 172 ARG A N 1
ATOM 1336 C CA . ARG A 1 172 ? 20.016 23.656 2.910 1.00 93.06 172 ARG A CA 1
ATOM 1337 C C . ARG A 1 172 ? 20.907 23.575 4.139 1.00 93.06 172 ARG A C 1
ATOM 1339 O O . ARG A 1 172 ? 22.077 23.931 4.072 1.00 93.06 172 ARG A O 1
ATOM 1346 N N . ALA A 1 173 ? 20.353 23.054 5.223 1.00 89.56 173 ALA A N 1
ATOM 1347 C CA . ALA A 1 173 ? 21.088 22.572 6.385 1.00 89.56 173 ALA A CA 1
ATOM 1348 C C . ALA A 1 173 ? 20.673 21.116 6.652 1.00 89.56 173 ALA A C 1
ATOM 1350 O O . ALA A 1 173 ? 19.728 20.611 6.033 1.00 89.56 173 ALA A O 1
ATOM 1351 N N . ARG A 1 174 ? 21.369 20.424 7.558 1.00 82.50 174 ARG A N 1
ATOM 1352 C CA . ARG A 1 174 ? 20.926 19.102 8.026 1.00 82.50 174 ARG A CA 1
ATOM 1353 C C . ARG A 1 174 ? 19.662 19.257 8.887 1.00 82.50 174 ARG A C 1
ATOM 1355 O O . ARG A 1 174 ? 19.564 20.214 9.645 1.00 82.50 174 ARG A O 1
ATOM 1362 N N . ASP A 1 175 ? 18.715 18.335 8.729 1.00 79.44 175 ASP A N 1
ATOM 1363 C CA . ASP A 1 175 ? 17.471 18.202 9.511 1.00 79.44 175 ASP A CA 1
ATOM 1364 C C . ASP A 1 175 ? 16.533 19.433 9.533 1.00 79.44 175 ASP A C 1
ATOM 1366 O O . ASP A 1 175 ? 15.574 19.472 10.301 1.00 79.44 175 ASP A O 1
ATOM 1370 N N . LEU A 1 176 ? 16.749 20.409 8.639 1.00 82.50 176 LEU A N 1
ATOM 1371 C CA . LEU A 1 176 ? 15.886 21.580 8.438 1.00 82.50 176 LEU A CA 1
ATOM 1372 C C . LEU A 1 176 ? 15.243 21.586 7.037 1.00 82.50 176 LEU A C 1
ATOM 1374 O O . LEU A 1 176 ? 15.851 21.099 6.075 1.00 82.50 176 LEU A O 1
ATOM 1378 N N . PRO A 1 177 ? 14.039 22.175 6.882 1.00 83.50 177 PRO A N 1
ATOM 1379 C CA . PRO A 1 177 ? 13.415 22.360 5.575 1.00 83.50 177 PRO A CA 1
ATOM 1380 C C . PRO A 1 177 ? 14.239 23.302 4.669 1.00 83.50 177 PRO A C 1
ATOM 1382 O O . PRO A 1 177 ? 14.942 24.186 5.166 1.00 83.50 177 PRO A O 1
ATOM 1385 N N . PRO A 1 178 ? 14.151 23.146 3.333 1.00 91.88 178 PRO A N 1
ATOM 1386 C CA . PRO A 1 178 ? 14.858 23.998 2.378 1.00 91.88 178 PRO A CA 1
ATOM 1387 C C . PRO A 1 178 ? 14.354 25.447 2.440 1.00 91.88 178 PRO A C 1
ATOM 1389 O O . PRO A 1 178 ? 13.158 25.703 2.295 1.00 91.88 178 PRO A O 1
ATOM 1392 N N . ARG A 1 179 ? 15.266 26.411 2.600 1.00 91.62 179 ARG A N 1
ATOM 1393 C CA . ARG A 1 179 ? 14.933 27.841 2.671 1.00 91.62 179 ARG A CA 1
ATOM 1394 C C . ARG A 1 179 ? 15.117 28.505 1.309 1.00 91.62 179 ARG A C 1
ATOM 1396 O O . ARG A 1 179 ? 16.245 28.716 0.872 1.00 91.62 179 ARG A O 1
ATOM 1403 N N . GLU A 1 180 ? 14.009 28.826 0.646 1.00 95.94 180 GLU A N 1
ATOM 1404 C CA . GLU A 1 180 ? 14.010 29.548 -0.633 1.00 95.94 180 GLU A CA 1
ATOM 1405 C C . GLU A 1 180 ? 14.545 30.984 -0.473 1.00 95.94 180 GLU A C 1
ATOM 1407 O O . GLU A 1 180 ? 14.197 31.684 0.480 1.00 95.94 180 GLU A O 1
ATOM 1412 N N . LEU A 1 181 ? 15.358 31.433 -1.433 1.00 94.31 181 LEU A N 1
ATOM 1413 C CA . LEU A 1 181 ? 15.776 32.823 -1.613 1.00 94.31 181 LEU A CA 1
ATOM 1414 C C . LEU A 1 181 ? 15.590 33.250 -3.076 1.00 94.31 181 LEU A C 1
ATOM 1416 O O . LEU A 1 181 ? 15.887 32.491 -3.999 1.00 94.31 181 LEU A O 1
ATOM 1420 N N . LEU A 1 182 ? 15.159 34.499 -3.274 1.00 93.12 182 LEU A N 1
ATOM 1421 C CA . LEU A 1 182 ? 15.101 35.153 -4.583 1.00 93.12 182 LEU A CA 1
ATOM 1422 C C . LEU A 1 182 ? 16.416 35.882 -4.882 1.00 93.12 182 LEU A C 1
ATOM 1424 O O . LEU A 1 182 ? 16.885 36.715 -4.099 1.00 93.12 182 LEU A O 1
ATOM 1428 N N . CYS A 1 183 ? 16.986 35.597 -6.046 1.00 91.56 183 CYS A N 1
ATOM 1429 C CA . CYS A 1 183 ? 18.244 36.144 -6.536 1.00 91.56 183 CYS A CA 1
ATOM 1430 C C . CYS A 1 183 ? 18.014 37.508 -7.197 1.00 91.56 183 CYS A C 1
ATOM 1432 O O . CYS A 1 183 ? 18.052 37.621 -8.414 1.00 91.56 183 CYS A O 1
ATOM 1434 N N . GLN A 1 184 ? 17.713 38.522 -6.379 1.00 90.50 184 GLN A N 1
ATOM 1435 C CA . GLN A 1 184 ? 17.277 39.862 -6.808 1.00 90.50 184 GLN A CA 1
ATOM 1436 C C . GLN A 1 184 ? 18.154 41.028 -6.302 1.00 90.50 184 GLN A C 1
ATOM 1438 O O . GLN A 1 184 ? 17.842 42.191 -6.563 1.00 90.50 184 GLN A O 1
ATOM 1443 N N . ARG A 1 185 ? 19.232 40.771 -5.543 1.00 88.44 185 ARG A N 1
ATOM 1444 C CA . ARG A 1 185 ? 20.181 41.824 -5.129 1.00 88.44 185 ARG A CA 1
ATOM 1445 C C . ARG A 1 185 ? 21.128 42.171 -6.279 1.00 88.44 185 ARG A C 1
ATOM 1447 O O . ARG A 1 185 ? 21.544 41.299 -7.035 1.00 88.44 185 ARG A O 1
ATOM 1454 N N . MET A 1 186 ? 21.507 43.444 -6.377 1.00 85.38 186 MET A N 1
ATOM 1455 C CA . MET A 1 186 ? 22.503 43.904 -7.348 1.00 85.38 186 MET A CA 1
ATOM 1456 C C . MET A 1 186 ? 23.883 43.315 -7.036 1.00 85.38 186 MET A C 1
ATOM 1458 O O . MET A 1 186 ? 24.358 43.413 -5.903 1.00 85.38 186 MET A O 1
ATOM 1462 N N . ARG A 1 187 ? 24.544 42.760 -8.054 1.00 81.94 187 ARG A N 1
ATOM 1463 C CA . ARG A 1 187 ? 25.918 42.252 -8.019 1.00 81.94 187 ARG A CA 1
ATOM 1464 C C . ARG A 1 187 ? 26.767 43.011 -9.053 1.00 81.94 187 ARG A C 1
ATOM 1466 O O . ARG A 1 187 ? 26.819 42.599 -10.213 1.00 81.94 187 ARG A O 1
ATOM 1473 N N . PRO A 1 188 ? 27.410 44.129 -8.661 1.00 69.38 188 PRO A N 1
ATOM 1474 C CA . PRO A 1 188 ? 28.212 44.941 -9.572 1.00 69.38 188 PRO A CA 1
ATOM 1475 C C . PRO A 1 188 ? 29.301 44.124 -10.273 1.00 69.38 188 PRO A C 1
ATOM 1477 O O . PRO A 1 188 ? 29.939 43.272 -9.657 1.00 69.38 188 PRO A O 1
ATOM 1480 N N . GLY A 1 189 ? 29.514 44.397 -11.561 1.00 68.12 189 GLY A N 1
ATOM 1481 C CA . GLY A 1 189 ? 30.456 43.659 -12.413 1.00 68.12 189 GLY A CA 1
ATOM 1482 C C . GLY A 1 189 ? 29.805 42.556 -13.255 1.00 68.12 189 GLY A C 1
ATOM 1483 O O . GLY A 1 189 ? 30.343 42.213 -14.304 1.00 68.12 189 GLY A O 1
ATOM 1484 N N . MET A 1 190 ? 28.603 42.087 -12.897 1.00 69.75 190 MET A N 1
ATOM 1485 C CA . MET A 1 190 ? 27.810 41.128 -13.690 1.00 69.75 190 MET A CA 1
ATOM 1486 C C . MET A 1 190 ? 27.067 41.797 -14.869 1.00 69.75 190 MET A C 1
ATOM 1488 O O . MET A 1 190 ? 25.925 41.453 -15.158 1.00 69.75 190 MET A O 1
ATOM 1492 N N . ALA A 1 191 ? 27.695 42.780 -15.521 1.00 59.16 191 ALA A N 1
ATOM 1493 C CA . ALA A 1 191 ? 27.146 43.519 -16.665 1.00 59.16 191 ALA A CA 1
ATOM 1494 C C . ALA A 1 191 ? 27.841 43.179 -17.999 1.00 59.16 191 ALA A C 1
ATOM 1496 O O . ALA A 1 191 ? 27.370 43.575 -19.066 1.00 59.16 191 ALA A O 1
ATOM 1497 N N . GLY A 1 192 ? 28.967 42.457 -17.949 1.00 53.56 192 GLY A N 1
ATOM 1498 C CA . GLY A 1 192 ? 29.595 41.887 -19.139 1.00 53.56 192 GLY A CA 1
ATOM 1499 C C . GLY A 1 192 ? 28.681 40.861 -19.815 1.00 53.56 192 GLY A C 1
ATOM 1500 O O . GLY A 1 192 ? 27.875 40.208 -19.156 1.00 53.56 192 GLY A O 1
ATOM 1501 N N . GLU A 1 193 ? 28.799 40.753 -21.140 1.00 45.91 193 GLU A N 1
ATOM 1502 C CA . GLU A 1 193 ? 28.256 39.643 -21.946 1.00 45.91 193 GLU A CA 1
ATOM 1503 C C . GLU A 1 193 ? 26.749 39.348 -21.750 1.00 45.91 193 GLU A C 1
ATOM 1505 O O . GLU A 1 193 ? 26.267 38.239 -21.963 1.00 45.91 193 GLU A O 1
ATOM 1510 N N . GLY A 1 194 ? 25.968 40.377 -21.396 1.00 52.94 194 GLY A N 1
ATOM 1511 C CA . GLY A 1 194 ? 24.501 40.323 -21.363 1.00 52.94 194 GLY A CA 1
ATOM 1512 C C . GLY A 1 194 ? 23.891 39.678 -20.115 1.00 52.94 194 GLY A C 1
ATOM 1513 O O . GLY A 1 194 ? 22.719 39.304 -20.138 1.00 52.94 194 GLY A O 1
ATOM 1514 N N . HIS A 1 195 ? 24.662 39.534 -19.036 1.00 64.75 195 HIS A N 1
ATOM 1515 C CA . HIS A 1 195 ? 24.174 39.013 -17.757 1.00 64.75 195 HIS A CA 1
ATOM 1516 C C . HIS A 1 195 ? 23.233 39.999 -17.028 1.00 64.75 195 HIS A C 1
ATOM 1518 O O . HIS A 1 195 ? 23.194 41.197 -17.315 1.00 64.75 195 HIS A O 1
ATOM 1524 N N . VAL A 1 196 ? 22.456 39.490 -16.065 1.00 67.75 196 VAL A N 1
ATOM 1525 C CA . VAL A 1 196 ? 21.543 40.292 -15.231 1.00 67.75 196 VAL A CA 1
ATOM 1526 C C . VAL A 1 196 ? 22.263 40.721 -13.951 1.00 67.75 196 VAL A C 1
ATOM 1528 O O . VAL A 1 196 ? 22.587 39.879 -13.118 1.00 67.75 196 VAL A O 1
ATOM 1531 N N . GLU A 1 197 ? 22.475 42.025 -13.741 1.00 75.12 197 GLU A N 1
ATOM 1532 C CA . GLU A 1 197 ? 23.131 42.519 -12.515 1.00 75.12 197 GLU A CA 1
ATOM 1533 C C . GLU A 1 197 ? 22.334 42.211 -11.236 1.00 75.12 197 GLU A C 1
ATOM 1535 O O . GLU A 1 197 ? 22.919 41.972 -10.182 1.00 75.12 197 GLU A O 1
ATOM 1540 N N . ALA A 1 198 ? 21.002 42.183 -11.315 1.00 82.88 198 ALA A N 1
ATOM 1541 C CA . ALA A 1 198 ? 20.112 41.814 -10.215 1.00 82.88 198 ALA A CA 1
ATOM 1542 C C . ALA A 1 198 ? 20.001 40.281 -10.061 1.00 82.88 198 ALA A C 1
ATOM 1544 O O . ALA A 1 198 ? 18.914 39.730 -10.189 1.00 82.88 198 ALA A O 1
ATOM 1545 N N . CYS A 1 199 ? 21.132 39.603 -9.830 1.00 89.00 199 CYS A N 1
ATOM 1546 C CA . CYS A 1 199 ? 21.244 38.139 -9.702 1.00 89.00 199 CYS A CA 1
ATOM 1547 C C . CYS A 1 199 ? 21.795 37.656 -8.347 1.00 89.00 199 CYS A C 1
ATOM 1549 O O . CYS A 1 199 ? 21.980 36.457 -8.130 1.00 89.00 199 CYS A O 1
ATOM 1551 N N . GLY A 1 200 ? 22.115 38.565 -7.425 1.00 90.50 200 GLY A N 1
ATOM 1552 C CA . GLY A 1 200 ? 22.656 38.228 -6.111 1.00 90.50 200 GLY A CA 1
ATOM 1553 C C . GLY A 1 200 ? 21.582 37.736 -5.139 1.00 90.50 200 GLY A C 1
ATOM 1554 O O . GLY A 1 200 ? 20.461 38.244 -5.125 1.00 90.50 200 GLY A O 1
ATOM 1555 N N . PHE A 1 201 ? 21.937 36.800 -4.261 1.00 93.75 201 PHE A N 1
ATOM 1556 C CA . PHE A 1 201 ? 21.145 36.465 -3.074 1.00 93.75 201 PHE A CA 1
ATOM 1557 C C . PHE A 1 201 ? 21.977 36.670 -1.808 1.00 93.75 201 PHE A C 1
ATOM 1559 O O . PHE A 1 201 ? 23.199 36.523 -1.829 1.00 93.75 201 PHE A O 1
ATOM 1566 N N . GLN A 1 202 ? 21.314 37.031 -0.708 1.00 92.56 202 GLN A N 1
ATOM 1567 C CA . GLN A 1 202 ? 21.963 37.240 0.584 1.00 92.56 202 GLN A CA 1
ATOM 1568 C C . GLN A 1 202 ? 20.966 37.058 1.734 1.00 92.56 202 GLN A C 1
ATOM 1570 O O . GLN A 1 202 ? 19.811 37.466 1.608 1.00 92.56 202 GLN A O 1
ATOM 1575 N N . LEU A 1 203 ? 21.421 36.474 2.843 1.00 92.81 203 LEU A N 1
ATOM 1576 C CA . LEU A 1 203 ? 20.635 36.197 4.049 1.00 92.81 203 LEU A CA 1
ATOM 1577 C C . LEU A 1 203 ? 21.508 36.428 5.289 1.00 92.81 203 LEU A C 1
ATOM 1579 O O . LEU A 1 203 ? 22.620 35.901 5.341 1.00 92.81 203 LEU A O 1
ATOM 1583 N N . ALA A 1 204 ? 21.039 37.186 6.286 1.00 90.12 204 ALA A N 1
ATOM 1584 C CA . ALA A 1 204 ? 21.775 37.312 7.544 1.00 90.12 204 ALA A CA 1
ATOM 1585 C C . ALA A 1 204 ? 21.616 36.044 8.384 1.00 90.12 204 ALA A C 1
ATOM 1587 O O . ALA A 1 204 ? 20.547 35.440 8.423 1.00 90.12 204 ALA A O 1
ATOM 1588 N N . ILE A 1 205 ? 22.669 35.648 9.099 1.00 87.25 205 ILE A N 1
ATOM 1589 C CA . ILE A 1 205 ? 22.625 34.456 9.964 1.00 87.25 205 ILE A CA 1
ATOM 1590 C C . ILE A 1 205 ? 21.614 34.657 11.104 1.00 87.25 205 ILE A C 1
ATOM 1592 O O . ILE A 1 205 ? 20.915 33.726 11.490 1.00 87.25 205 ILE A O 1
ATOM 1596 N N . ALA A 1 206 ? 21.461 35.901 11.571 1.00 83.25 206 ALA A N 1
ATOM 1597 C CA . ALA A 1 206 ? 20.430 36.298 12.528 1.00 83.25 206 ALA A CA 1
ATOM 1598 C C . ALA A 1 206 ? 18.989 36.089 12.012 1.00 83.25 206 ALA A C 1
ATOM 1600 O O . ALA A 1 206 ? 18.089 35.891 12.824 1.00 83.25 206 ALA A O 1
ATOM 1601 N N . ASP A 1 207 ? 18.770 36.073 10.690 1.00 87.25 207 ASP A N 1
ATOM 1602 C CA . ASP A 1 207 ? 17.462 35.788 10.082 1.00 87.25 207 ASP A CA 1
ATOM 1603 C C . ASP A 1 207 ? 17.188 34.273 9.959 1.00 87.25 207 ASP A C 1
ATOM 1605 O O . ASP A 1 207 ? 16.088 33.883 9.553 1.00 87.25 207 ASP A O 1
ATOM 1609 N N . TRP A 1 208 ? 18.172 33.409 10.253 1.00 89.00 208 TRP A N 1
ATOM 1610 C CA . TRP A 1 208 ? 18.066 31.940 10.216 1.00 89.00 208 TRP A CA 1
ATOM 1611 C C . TRP A 1 208 ? 18.708 31.280 11.456 1.00 89.00 208 TRP A C 1
ATOM 1613 O O . TRP A 1 208 ? 19.629 30.465 11.324 1.00 89.00 208 TRP A O 1
ATOM 1623 N N . PRO A 1 209 ? 18.247 31.627 12.675 1.00 82.75 209 PRO A N 1
ATOM 1624 C CA . PRO A 1 209 ? 18.853 31.171 13.927 1.00 82.75 209 PRO A CA 1
ATOM 1625 C C . PRO A 1 209 ? 18.807 29.647 14.116 1.00 82.75 209 PRO A C 1
ATOM 1627 O O . PRO A 1 209 ? 19.616 29.105 14.864 1.00 82.75 209 PRO A O 1
ATOM 1630 N N . GLU A 1 210 ? 17.903 28.943 13.432 1.00 86.88 210 GLU A N 1
ATOM 1631 C CA . GLU A 1 210 ? 17.789 27.482 13.455 1.00 86.88 210 GLU A CA 1
ATOM 1632 C C . GLU A 1 210 ? 19.001 26.789 12.813 1.00 86.88 210 GLU A C 1
ATOM 1634 O O . GLU A 1 210 ? 19.355 25.683 13.212 1.00 86.88 210 GLU A O 1
ATOM 1639 N N . ALA A 1 211 ? 19.652 27.436 11.839 1.00 83.94 211 ALA A N 1
ATOM 1640 C CA . ALA A 1 211 ? 20.840 26.913 11.163 1.00 83.94 211 ALA A CA 1
ATOM 1641 C C . ALA A 1 211 ? 22.162 27.308 11.856 1.00 83.94 211 ALA A C 1
ATOM 1643 O O . ALA A 1 211 ? 23.233 26.874 11.427 1.00 83.94 211 ALA A O 1
ATOM 1644 N N . ALA A 1 212 ? 22.116 28.132 12.909 1.00 81.94 212 ALA A N 1
ATOM 1645 C CA . ALA A 1 212 ? 23.302 28.622 13.608 1.00 81.94 212 ALA A CA 1
ATOM 1646 C C . ALA A 1 212 ? 24.131 27.477 14.218 1.00 81.94 212 ALA A C 1
ATOM 1648 O O . ALA A 1 212 ? 23.595 26.569 14.849 1.00 81.94 212 ALA A O 1
ATOM 1649 N N . GLY A 1 213 ? 25.454 27.509 14.031 1.00 79.12 213 GLY A N 1
ATOM 1650 C CA . GLY A 1 213 ? 26.338 26.391 14.391 1.00 79.12 213 GLY A CA 1
ATOM 1651 C C . GLY A 1 213 ? 26.185 25.135 13.514 1.00 79.12 213 GLY A C 1
ATOM 1652 O O . GLY A 1 213 ? 26.878 24.145 13.749 1.00 79.12 213 GLY A O 1
ATOM 1653 N N . GLY A 1 214 ? 25.312 25.149 12.503 1.00 85.75 214 GLY A N 1
ATOM 1654 C CA . GLY A 1 214 ? 25.143 24.076 11.526 1.00 85.75 214 GLY A CA 1
ATOM 1655 C C . GLY A 1 214 ? 25.977 24.271 10.256 1.00 85.75 214 GLY A C 1
ATOM 1656 O O . GLY A 1 214 ? 26.488 25.354 9.969 1.00 85.75 214 GLY A O 1
ATOM 1657 N N . THR A 1 215 ? 26.088 23.207 9.462 1.00 90.81 215 THR A N 1
ATOM 1658 C CA . THR A 1 215 ? 26.711 23.250 8.132 1.00 90.81 215 THR A CA 1
ATOM 1659 C C . THR A 1 215 ? 25.651 23.503 7.056 1.00 90.81 215 THR A C 1
ATOM 1661 O O . THR A 1 215 ? 24.665 22.766 6.972 1.00 90.81 215 THR A O 1
ATOM 1664 N N . VAL A 1 216 ? 25.869 24.516 6.216 1.00 90.81 216 VAL A N 1
ATOM 1665 C CA . VAL A 1 216 ? 24.932 25.005 5.194 1.00 90.81 216 VAL A CA 1
ATOM 1666 C C . VAL A 1 216 ? 25.511 24.879 3.783 1.00 90.81 216 VAL A C 1
ATOM 1668 O O . VAL A 1 216 ? 26.697 25.104 3.558 1.00 90.81 216 VAL A O 1
ATOM 1671 N N . TRP A 1 217 ? 24.665 24.551 2.807 1.00 93.44 217 TRP A N 1
ATOM 1672 C CA . TRP A 1 217 ? 24.997 24.567 1.378 1.00 93.44 217 TRP A CA 1
ATOM 1673 C C . TRP A 1 217 ? 23.830 25.119 0.548 1.00 93.44 217 TRP A C 1
ATOM 1675 O O . TRP A 1 217 ? 22.686 25.110 0.999 1.00 93.44 217 TRP A O 1
ATOM 1685 N N . ALA A 1 218 ? 24.102 25.595 -0.669 1.00 93.31 218 ALA A N 1
ATOM 1686 C CA . ALA A 1 218 ? 23.072 26.067 -1.603 1.00 93.31 218 ALA A CA 1
ATOM 1687 C C . ALA A 1 218 ? 22.788 25.058 -2.733 1.00 93.31 218 ALA A C 1
ATOM 1689 O O . ALA A 1 218 ? 23.693 24.336 -3.172 1.00 93.31 218 ALA A O 1
ATOM 1690 N N . THR A 1 219 ? 21.542 25.028 -3.217 1.00 93.88 219 THR A N 1
ATOM 1691 C CA . THR A 1 219 ? 21.042 24.134 -4.280 1.00 93.88 219 THR A CA 1
ATOM 1692 C C . THR A 1 219 ? 20.125 24.859 -5.280 1.00 93.88 219 THR A C 1
ATOM 1694 O O . THR A 1 219 ? 19.428 25.811 -4.922 1.00 93.88 219 THR A O 1
ATOM 1697 N N . PHE A 1 220 ? 20.123 24.404 -6.541 1.00 92.44 220 PHE A N 1
ATOM 1698 C CA . PHE A 1 220 ? 19.273 24.913 -7.636 1.00 92.44 220 PHE A CA 1
ATOM 1699 C C . PHE A 1 220 ? 17.829 24.382 -7.582 1.00 92.44 220 PHE A C 1
ATOM 1701 O O . PHE A 1 220 ? 16.993 24.782 -8.388 1.00 92.44 220 PHE A O 1
ATOM 1708 N N . ASP A 1 221 ? 17.532 23.467 -6.660 1.00 90.25 221 ASP A N 1
ATOM 1709 C CA . ASP A 1 221 ? 16.207 22.892 -6.447 1.00 90.25 221 ASP A CA 1
ATOM 1710 C C . ASP A 1 221 ? 15.909 22.706 -4.948 1.00 90.25 221 ASP A C 1
ATOM 1712 O O . ASP A 1 221 ? 16.817 22.667 -4.107 1.00 90.25 221 ASP A O 1
ATOM 1716 N N . ALA A 1 222 ? 14.620 22.585 -4.620 1.00 86.06 222 ALA A N 1
ATOM 1717 C CA . ALA A 1 222 ? 14.143 22.445 -3.247 1.00 86.06 222 ALA A CA 1
ATOM 1718 C C . ALA A 1 222 ? 14.420 21.060 -2.631 1.00 86.06 222 ALA A C 1
ATOM 1720 O O . ALA A 1 222 ? 14.553 20.963 -1.410 1.00 86.06 222 ALA A O 1
ATOM 1721 N N . VAL A 1 223 ? 14.535 19.995 -3.436 1.00 82.56 223 VAL A N 1
ATOM 1722 C CA . VAL A 1 223 ? 14.813 18.622 -2.963 1.00 82.56 223 VAL A CA 1
ATOM 1723 C C . VAL A 1 223 ? 16.260 18.508 -2.475 1.00 82.56 223 VAL A C 1
ATOM 1725 O O . VAL A 1 223 ? 16.527 17.826 -1.483 1.00 82.56 223 VAL A O 1
ATOM 1728 N N . GLY A 1 224 ? 17.158 19.283 -3.082 1.00 81.56 224 GLY A N 1
ATOM 1729 C CA . GLY A 1 224 ? 18.569 19.424 -2.744 1.00 81.56 224 GLY A CA 1
ATOM 1730 C C . GLY A 1 224 ? 19.503 18.594 -3.628 1.00 81.56 224 GLY A C 1
ATOM 1731 O O . GLY A 1 224 ? 20.621 18.307 -3.200 1.00 81.56 224 GLY A O 1
ATOM 1732 N N . LEU A 1 225 ? 19.039 18.187 -4.815 1.00 84.25 225 LEU A N 1
ATOM 1733 C CA . LEU A 1 225 ? 19.728 17.254 -5.713 1.00 84.25 225 LEU A CA 1
ATOM 1734 C C . LEU A 1 225 ? 20.866 17.935 -6.492 1.00 84.25 225 LEU A C 1
ATOM 1736 O O . LEU A 1 225 ? 21.976 17.413 -6.551 1.00 84.25 225 LEU A O 1
ATOM 1740 N N . LEU A 1 226 ? 20.617 19.124 -7.039 1.00 89.38 226 LEU A N 1
ATOM 1741 C CA . LEU A 1 226 ? 21.597 19.933 -7.759 1.00 89.38 226 LEU A CA 1
ATOM 1742 C C . LEU A 1 226 ? 22.210 20.982 -6.829 1.00 89.38 226 LEU A C 1
ATOM 1744 O O . LEU A 1 226 ? 21.570 21.979 -6.487 1.00 89.38 226 LEU A O 1
ATOM 1748 N N . ARG A 1 227 ? 23.473 20.804 -6.437 1.00 87.94 227 ARG A N 1
ATOM 1749 C CA . ARG A 1 227 ? 24.220 21.832 -5.695 1.00 87.94 227 ARG A CA 1
ATOM 1750 C C . ARG A 1 227 ? 24.579 23.021 -6.581 1.00 87.94 227 ARG A C 1
ATOM 1752 O O . ARG A 1 227 ? 24.953 22.848 -7.738 1.00 87.94 227 ARG A O 1
ATOM 1759 N N . LEU A 1 228 ? 24.544 24.224 -6.004 1.00 91.25 228 LEU A N 1
ATOM 1760 C CA . LEU A 1 228 ? 25.298 25.344 -6.568 1.00 91.25 228 LEU A CA 1
ATOM 1761 C C . LEU A 1 228 ? 26.801 25.032 -6.450 1.00 91.25 228 LEU A C 1
ATOM 1763 O O . LEU A 1 228 ? 27.221 24.510 -5.412 1.00 91.25 228 LEU A O 1
ATOM 1767 N N . PRO A 1 229 ? 27.622 25.389 -7.449 1.00 88.75 229 PRO A N 1
ATOM 1768 C CA . PRO A 1 229 ? 29.068 25.497 -7.298 1.00 88.75 229 PRO A CA 1
ATOM 1769 C C . PRO A 1 229 ? 29.447 26.268 -6.024 1.00 88.75 229 PRO A C 1
ATOM 1771 O O . PRO A 1 229 ? 28.918 27.351 -5.768 1.00 88.75 229 PRO A O 1
ATOM 1774 N N . GLN A 1 230 ? 30.314 25.668 -5.208 1.00 83.31 230 GLN A N 1
ATOM 1775 C CA . GLN A 1 230 ? 30.818 26.192 -3.934 1.00 83.31 230 GLN A CA 1
ATOM 1776 C C . GLN A 1 230 ? 32.096 25.429 -3.555 1.00 83.31 230 GLN A C 1
ATOM 1778 O O . GLN A 1 230 ? 32.186 24.234 -3.833 1.00 83.31 230 GLN A O 1
ATOM 1783 N N . ILE A 1 231 ? 33.067 26.083 -2.909 1.00 69.56 231 ILE A N 1
ATOM 1784 C CA . ILE A 1 231 ? 34.360 25.455 -2.559 1.00 69.56 231 ILE A CA 1
ATOM 1785 C C . ILE A 1 231 ? 34.175 24.345 -1.509 1.00 69.56 231 ILE A C 1
ATOM 1787 O O . ILE A 1 231 ? 34.763 23.273 -1.614 1.00 69.56 231 ILE A O 1
ATOM 1791 N N . ALA A 1 232 ? 33.338 24.596 -0.502 1.00 74.50 232 ALA A N 1
ATOM 1792 C CA . ALA A 1 232 ? 32.942 23.634 0.519 1.00 74.50 232 ALA A CA 1
ATOM 1793 C C . ALA A 1 232 ? 31.586 24.046 1.124 1.00 74.50 232 ALA A C 1
ATOM 1795 O O . ALA A 1 232 ? 31.219 25.221 1.037 1.00 74.50 232 ALA A O 1
ATOM 1796 N N . PRO A 1 233 ? 30.846 23.124 1.771 1.00 81.62 233 PRO A N 1
ATOM 1797 C CA . PRO A 1 233 ? 29.735 23.488 2.644 1.00 81.62 233 PRO A CA 1
ATOM 1798 C C . PRO A 1 233 ? 30.202 24.443 3.751 1.00 81.62 233 PRO A C 1
ATOM 1800 O O . PRO A 1 233 ? 31.242 24.235 4.376 1.00 81.62 233 PRO A O 1
ATOM 1803 N N . VAL A 1 234 ? 29.422 25.488 3.998 1.00 88.06 234 VAL A N 1
ATOM 1804 C CA . VAL A 1 234 ? 29.765 26.583 4.907 1.00 88.06 234 VAL A CA 1
ATOM 1805 C C . VAL A 1 234 ? 29.365 26.218 6.326 1.00 88.06 234 VAL A C 1
ATOM 1807 O O . VAL A 1 234 ? 28.187 26.022 6.615 1.00 88.06 234 VAL A O 1
ATOM 1810 N N . GLN A 1 235 ? 30.333 26.172 7.234 1.00 87.50 235 GLN A N 1
ATOM 1811 C CA . GLN A 1 235 ? 30.049 26.054 8.657 1.00 87.50 235 GLN A CA 1
ATOM 1812 C C . GLN A 1 235 ? 29.623 27.421 9.208 1.00 87.50 235 GLN A C 1
ATOM 1814 O O . GLN A 1 235 ? 30.411 28.368 9.186 1.00 87.50 235 GLN A O 1
ATOM 1819 N N . LEU A 1 236 ? 28.386 27.536 9.696 1.00 85.81 236 LEU A N 1
ATOM 1820 C CA . LEU A 1 236 ? 27.917 28.770 10.320 1.00 85.81 236 LEU A CA 1
ATOM 1821 C C . LEU A 1 236 ? 28.506 28.935 11.730 1.00 85.81 236 LEU A C 1
ATOM 1823 O O . LEU A 1 236 ? 28.644 27.942 12.457 1.00 85.81 236 LEU A O 1
ATOM 1827 N N . PRO A 1 237 ? 28.816 30.175 12.156 1.00 78.75 237 PRO A N 1
ATOM 1828 C CA . PRO A 1 237 ? 29.141 30.449 13.546 1.00 78.75 237 PRO A CA 1
ATOM 1829 C C . PRO A 1 237 ? 27.950 30.085 14.450 1.00 78.75 237 PRO A C 1
ATOM 1831 O O . PRO A 1 237 ? 26.790 30.223 14.038 1.00 78.75 237 PRO A O 1
ATOM 1834 N N . PRO A 1 238 ? 28.196 29.627 15.690 1.00 73.94 238 PRO A N 1
ATOM 1835 C CA . PRO A 1 238 ? 27.146 29.560 16.691 1.00 73.94 238 PRO A CA 1
ATOM 1836 C C . PRO A 1 238 ? 26.684 30.986 17.008 1.00 73.94 238 PRO A C 1
ATOM 1838 O O . PRO A 1 238 ? 27.498 31.861 17.297 1.00 73.94 238 PRO A O 1
ATOM 1841 N N . VAL A 1 239 ? 25.374 31.227 16.972 1.00 64.75 239 VAL A N 1
ATOM 1842 C CA . VAL A 1 239 ? 24.812 32.480 17.485 1.00 64.75 239 VAL A CA 1
ATOM 1843 C C . VAL A 1 239 ? 24.896 32.417 19.005 1.00 64.75 239 VAL A C 1
ATOM 1845 O O . VAL A 1 239 ? 24.188 31.627 19.636 1.00 64.75 239 VAL A O 1
ATOM 1848 N N . GLU A 1 240 ? 25.756 33.247 19.596 1.00 50.69 240 GLU A N 1
ATOM 1849 C CA . GLU A 1 240 ? 25.705 33.510 21.030 1.00 50.69 240 GLU A CA 1
ATOM 1850 C C . GLU A 1 240 ? 24.312 34.043 21.365 1.00 50.69 240 GLU A C 1
ATOM 1852 O O . GLU A 1 240 ? 23.924 35.144 20.965 1.00 50.69 240 GLU A O 1
ATOM 1857 N N . ARG A 1 241 ? 23.524 33.238 22.084 1.00 45.75 241 ARG A N 1
ATOM 1858 C CA . ARG A 1 241 ? 22.260 33.714 22.640 1.00 45.75 241 ARG A CA 1
ATOM 1859 C C . ARG A 1 241 ? 22.606 34.845 23.611 1.00 45.75 241 ARG A C 1
ATOM 1861 O O . ARG A 1 241 ? 23.417 34.594 24.507 1.00 45.75 241 ARG A O 1
ATOM 1868 N N . PRO A 1 242 ? 22.012 36.047 23.488 1.00 34.81 242 PRO A N 1
ATOM 1869 C CA . PRO A 1 242 ? 22.223 37.088 24.482 1.00 34.81 242 PRO A CA 1
ATOM 1870 C C . PRO A 1 242 ? 21.806 36.522 25.838 1.00 34.81 242 PRO A C 1
ATOM 1872 O O . PRO A 1 242 ? 20.673 36.056 25.994 1.00 34.81 242 PRO A O 1
ATOM 1875 N N . GLN A 1 243 ? 22.732 36.496 26.799 1.00 36.47 243 GLN A N 1
ATOM 1876 C CA . GLN A 1 243 ? 22.402 35.996 28.128 1.00 36.47 243 GLN A CA 1
ATOM 1877 C C . GLN A 1 243 ? 21.286 36.871 28.721 1.00 36.47 243 GLN A C 1
ATOM 1879 O O . GLN A 1 243 ? 21.324 38.096 28.549 1.00 36.47 243 GLN A O 1
ATOM 1884 N N . PRO A 1 244 ? 20.291 36.285 29.417 1.00 33.50 244 PRO A N 1
ATOM 1885 C CA . PRO A 1 244 ? 19.373 37.088 30.215 1.00 33.50 244 PRO A CA 1
ATOM 1886 C C . PRO A 1 244 ? 20.209 37.919 31.203 1.00 33.50 244 PRO A C 1
ATOM 1888 O O . PRO A 1 244 ? 21.199 37.401 31.724 1.00 33.50 244 PRO A O 1
ATOM 1891 N N . PRO A 1 245 ? 19.868 39.199 31.434 1.00 33.50 245 PRO A N 1
ATOM 1892 C CA . PRO A 1 245 ? 20.766 40.137 32.097 1.00 33.50 245 PRO A CA 1
ATOM 1893 C C . PRO A 1 245 ? 21.138 39.649 33.500 1.00 33.50 245 PRO A C 1
ATOM 1895 O O . PRO A 1 245 ? 20.312 39.651 34.414 1.00 33.50 245 PRO A O 1
ATOM 1898 N N . SER A 1 246 ? 22.397 39.240 33.665 1.00 40.59 246 SER A N 1
ATOM 1899 C CA . SER A 1 246 ? 22.967 38.917 34.968 1.00 40.59 246 SER A CA 1
ATOM 1900 C C . SER A 1 246 ? 22.928 40.159 35.850 1.00 40.59 246 SER A C 1
ATOM 1902 O O . SER A 1 246 ? 23.355 41.232 35.416 1.00 40.59 246 SER A O 1
ATOM 1904 N N . LEU A 1 247 ? 22.464 40.016 37.090 1.00 35.31 247 LEU A N 1
ATOM 1905 C CA . LEU A 1 247 ? 22.529 41.089 38.077 1.00 35.31 247 LEU A CA 1
ATOM 1906 C C . LEU A 1 247 ? 24.006 41.459 38.316 1.00 35.31 247 LEU A C 1
ATOM 1908 O O . LEU A 1 247 ? 24.805 40.626 38.735 1.00 35.31 247 LEU A O 1
ATOM 1912 N N . LEU A 1 248 ? 24.356 42.696 37.959 1.00 31.98 248 LEU A N 1
ATOM 1913 C CA . LEU A 1 248 ? 25.696 43.287 38.065 1.00 31.98 248 LEU A CA 1
ATOM 1914 C C . LEU A 1 248 ? 25.959 43.789 39.511 1.00 31.98 248 LEU A C 1
ATOM 1916 O O . LEU A 1 248 ? 25.016 43.861 40.298 1.00 31.98 248 LEU A O 1
ATOM 1920 N N . PRO A 1 249 ? 27.178 44.253 39.848 1.00 62.94 249 PRO A N 1
ATOM 1921 C CA . PRO A 1 249 ? 28.395 43.449 40.049 1.00 62.94 249 PRO A CA 1
ATOM 1922 C C . PRO A 1 249 ? 29.097 43.863 41.374 1.00 62.94 249 PRO A C 1
ATOM 1924 O O . PRO A 1 249 ? 28.554 44.691 42.089 1.00 62.94 249 PRO A O 1
ATOM 1927 N N . GLU A 1 250 ? 30.320 43.394 41.683 1.00 27.45 250 GLU A N 1
ATOM 1928 C CA . GLU A 1 250 ? 31.302 44.192 42.467 1.00 27.45 250 GLU A CA 1
ATOM 1929 C C . GLU A 1 250 ? 32.737 43.618 42.460 1.00 27.45 250 GLU A C 1
ATOM 1931 O O . GLU A 1 250 ? 32.998 42.587 41.840 1.00 27.45 250 GLU A O 1
ATOM 1936 N N . LEU A 1 251 ? 33.696 44.381 43.011 1.00 32.16 251 LEU A N 1
ATOM 1937 C CA . LEU A 1 251 ? 34.807 44.913 42.204 1.00 32.16 251 LEU A CA 1
ATOM 1938 C C . LEU A 1 251 ? 36.175 45.043 42.919 1.00 32.16 251 LEU A C 1
ATOM 1940 O O . LEU A 1 251 ? 36.295 45.773 43.896 1.00 32.16 251 LEU A O 1
ATOM 1944 N N . GLU A 1 252 ? 37.215 44.501 42.267 1.00 35.94 252 GLU A N 1
ATOM 1945 C CA . GLU A 1 252 ? 38.640 44.922 42.288 1.00 35.94 252 GLU A CA 1
ATOM 1946 C C . GLU A 1 252 ? 39.467 44.893 43.605 1.00 35.94 252 GLU A C 1
ATOM 1948 O O . GLU A 1 252 ? 38.935 44.894 44.714 1.00 35.94 252 GLU A O 1
ATOM 1953 N N . PRO A 1 253 ? 40.821 44.842 43.496 1.00 31.11 253 PRO A N 1
ATOM 1954 C CA . PRO A 1 253 ? 41.583 46.078 43.755 1.00 31.11 253 PRO A CA 1
ATOM 1955 C C . PRO A 1 253 ? 42.902 46.302 42.954 1.00 31.11 253 PRO A C 1
ATOM 1957 O O . PRO A 1 253 ? 43.940 45.733 43.281 1.00 31.11 253 PRO A O 1
ATOM 1960 N N . ARG A 1 254 ? 42.884 47.317 42.071 1.00 29.72 254 ARG A N 1
ATOM 1961 C CA . ARG A 1 254 ? 43.850 48.439 41.896 1.00 29.72 254 ARG A CA 1
ATOM 1962 C C . ARG A 1 254 ? 45.317 48.264 41.418 1.00 29.72 254 ARG A C 1
ATOM 1964 O O . ARG A 1 254 ? 46.077 47.439 41.906 1.00 29.72 254 ARG A O 1
ATOM 1971 N N . ALA A 1 255 ? 45.735 49.328 40.695 1.00 26.92 255 ALA A N 1
ATOM 1972 C CA . ALA A 1 255 ? 47.084 49.942 40.545 1.00 26.92 255 ALA A CA 1
ATOM 1973 C C . ALA A 1 255 ? 48.003 49.465 39.378 1.00 26.92 255 ALA A C 1
ATOM 1975 O O . ALA A 1 255 ? 48.107 48.274 39.130 1.00 26.92 255 ALA A O 1
ATOM 1976 N N . PHE A 1 256 ? 48.749 50.327 38.644 1.00 26.81 256 PHE A N 1
ATOM 1977 C CA . PHE A 1 256 ? 48.912 51.805 38.702 1.00 26.81 256 PHE A CA 1
ATOM 1978 C C . PHE A 1 256 ? 49.416 52.437 37.360 1.00 26.81 256 PHE A C 1
ATOM 1980 O O . PHE A 1 256 ? 50.416 51.987 36.808 1.00 26.81 256 PHE A O 1
ATOM 1987 N N . SER A 1 257 ? 48.857 53.601 36.970 1.00 25.50 257 SER A N 1
ATOM 1988 C CA . SER A 1 257 ? 49.398 54.621 36.017 1.00 25.50 257 SER A CA 1
ATOM 1989 C C . SER A 1 257 ? 49.403 54.286 34.498 1.00 25.50 257 SER A C 1
ATOM 1991 O O . SER A 1 257 ? 49.488 53.124 34.134 1.00 25.50 257 SER A O 1
ATOM 1993 N N . SER A 1 258 ? 49.316 55.239 33.547 1.00 26.70 258 SER A N 1
ATOM 1994 C CA . SER A 1 258 ? 49.353 56.724 33.617 1.00 26.70 258 SER A CA 1
ATOM 1995 C C . SER A 1 258 ? 48.452 57.433 32.556 1.00 26.70 258 SER A C 1
ATOM 1997 O O . SER A 1 258 ? 47.837 56.780 31.723 1.00 26.70 258 SER A O 1
ATOM 1999 N N . GLN A 1 259 ? 48.325 58.767 32.673 1.00 24.72 259 GLN A N 1
ATOM 2000 C CA . GLN A 1 259 ? 47.390 59.736 32.026 1.00 24.72 259 GLN A CA 1
ATOM 2001 C C . GLN A 1 259 ? 47.815 60.217 30.596 1.00 24.72 259 GLN A C 1
ATOM 2003 O O . GLN A 1 259 ? 48.870 59.744 30.169 1.00 24.72 259 GLN A O 1
ATOM 2008 N N . PRO A 1 260 ? 47.140 61.176 29.871 1.00 40.94 260 PRO A N 1
ATOM 2009 C CA . PRO A 1 260 ? 46.003 62.079 30.235 1.00 40.94 260 PRO A CA 1
ATOM 2010 C C . PRO A 1 260 ? 44.852 62.369 29.207 1.00 40.94 260 PRO A C 1
ATOM 2012 O O . PRO A 1 260 ? 45.049 62.279 28.003 1.00 40.94 260 PRO A O 1
ATOM 2015 N N . ASN A 1 261 ? 43.731 62.903 29.748 1.00 32.06 261 ASN A N 1
ATOM 2016 C CA . ASN A 1 261 ? 42.799 63.958 29.235 1.00 32.06 261 ASN A CA 1
ATOM 2017 C C . ASN A 1 261 ? 41.980 63.752 27.927 1.00 32.06 261 ASN A C 1
ATOM 2019 O O . ASN A 1 261 ? 42.406 63.040 27.031 1.00 32.06 261 ASN A O 1
ATOM 2023 N N . GLU A 1 262 ? 40.786 64.345 27.711 1.00 27.81 262 GLU A N 1
ATOM 2024 C CA . GLU A 1 262 ? 39.872 65.283 28.437 1.00 27.81 262 GLU A CA 1
ATOM 2025 C C . GLU A 1 262 ? 38.409 64.902 28.016 1.00 27.81 262 GLU A C 1
ATOM 2027 O O . GLU A 1 262 ? 38.234 64.532 26.858 1.00 27.81 262 GLU A O 1
ATOM 2032 N N . ALA A 1 263 ? 37.328 64.795 28.821 1.00 30.27 263 ALA A N 1
ATOM 2033 C CA . ALA A 1 263 ? 36.734 65.560 29.951 1.00 30.27 263 ALA A CA 1
ATOM 2034 C C . ALA A 1 263 ? 35.676 66.620 29.514 1.00 30.27 263 ALA A C 1
ATOM 2036 O O . ALA A 1 263 ? 35.793 67.107 28.388 1.00 30.27 263 ALA A O 1
ATOM 2037 N N . PRO A 1 264 ? 34.695 67.055 30.360 1.00 49.53 264 PRO A N 1
ATOM 2038 C CA . PRO A 1 264 ? 34.226 66.603 31.700 1.00 49.53 264 PRO A CA 1
ATOM 2039 C C . PRO A 1 264 ? 32.684 66.240 31.678 1.00 49.53 264 PRO A C 1
ATOM 2041 O O . PRO A 1 264 ? 32.203 65.901 30.603 1.00 49.53 264 PRO A O 1
ATOM 2044 N N . GLU A 1 265 ? 31.804 66.218 32.711 1.00 34.56 265 GLU A N 1
ATOM 2045 C CA . GLU A 1 265 ? 31.885 66.569 34.155 1.00 34.56 265 GLU A CA 1
ATOM 2046 C C . GLU A 1 265 ? 31.006 65.717 35.150 1.00 34.56 265 GLU A C 1
ATOM 2048 O O . GLU A 1 265 ? 31.633 65.000 35.929 1.00 34.56 265 GLU A O 1
ATOM 2053 N N . PRO A 1 266 ? 29.640 65.748 35.204 1.00 50.59 266 PRO A N 1
ATOM 2054 C CA . PRO A 1 266 ? 28.858 65.460 36.448 1.00 50.59 266 PRO A CA 1
ATOM 2055 C C . PRO A 1 266 ? 27.691 64.425 36.292 1.00 50.59 266 PRO A C 1
ATOM 2057 O O . PRO A 1 266 ? 27.453 63.977 35.174 1.00 50.59 266 PRO A O 1
ATOM 2060 N N . ASN A 1 267 ? 26.805 64.036 37.242 1.00 35.22 267 ASN A N 1
ATOM 2061 C CA . ASN A 1 267 ? 26.671 63.868 38.726 1.00 35.22 267 ASN A CA 1
ATOM 2062 C C . ASN A 1 267 ? 25.348 63.031 38.953 1.00 35.22 267 ASN A C 1
ATOM 2064 O O . ASN A 1 267 ? 24.664 62.766 37.966 1.00 35.22 267 ASN A O 1
ATOM 2068 N N . GLU A 1 268 ? 24.841 62.554 40.111 1.00 31.09 268 GLU A N 1
ATOM 2069 C CA . GLU A 1 268 ? 25.134 62.634 41.567 1.00 31.09 268 GLU A CA 1
ATOM 2070 C C . GLU A 1 268 ? 24.549 61.381 42.307 1.00 31.09 268 GLU A C 1
ATOM 2072 O O . GLU A 1 268 ? 23.807 60.614 41.694 1.00 31.09 268 GLU A O 1
ATOM 2077 N N . ALA A 1 269 ? 24.853 61.156 43.602 1.00 24.17 269 ALA A N 1
ATOM 2078 C CA . ALA A 1 269 ? 24.470 59.967 44.421 1.00 24.17 269 ALA A CA 1
ATOM 2079 C C . ALA A 1 269 ? 24.589 60.293 45.960 1.00 24.17 269 ALA A C 1
ATOM 2081 O O . ALA A 1 269 ? 24.682 61.495 46.232 1.00 24.17 269 ALA A O 1
ATOM 2082 N N . PRO A 1 270 ? 24.659 59.382 46.987 1.00 44.16 270 PRO A N 1
ATOM 2083 C CA . PRO A 1 270 ? 24.529 57.898 47.042 1.00 44.16 270 PRO A CA 1
ATOM 2084 C C . PRO A 1 270 ? 23.866 57.258 48.341 1.00 44.16 270 PRO A C 1
ATOM 2086 O O . PRO A 1 270 ? 23.632 57.953 49.323 1.00 44.16 270 PRO A O 1
ATOM 2089 N N . GLU A 1 271 ? 23.666 55.916 48.364 1.00 31.77 271 GLU A N 1
ATOM 2090 C CA . GLU A 1 271 ? 24.045 54.919 49.445 1.00 31.77 271 GLU A CA 1
ATOM 2091 C C . GLU A 1 271 ? 23.557 54.945 50.940 1.00 31.77 271 GLU A C 1
ATOM 2093 O O . GLU A 1 271 ? 22.797 55.847 51.297 1.00 31.77 271 GLU A O 1
ATOM 2098 N N . PRO A 1 272 ? 23.999 54.026 51.881 1.00 49.19 272 PRO A N 1
ATOM 2099 C CA . PRO A 1 272 ? 24.628 52.645 51.824 1.00 49.19 272 PRO A CA 1
ATOM 2100 C C . PRO A 1 272 ? 24.152 51.574 52.892 1.00 49.19 272 PRO A C 1
ATOM 2102 O O . PRO A 1 272 ? 23.414 51.941 53.802 1.00 49.19 272 PRO A O 1
ATOM 2105 N N . SER A 1 273 ? 24.650 50.295 52.860 1.00 33.09 273 SER A N 1
ATOM 2106 C CA . SER A 1 273 ? 25.512 49.627 53.926 1.00 33.09 273 SER A CA 1
ATOM 2107 C C . SER A 1 273 ? 25.562 48.049 54.045 1.00 33.09 273 SER A C 1
ATOM 2109 O O . SER A 1 273 ? 24.538 47.457 54.375 1.00 33.09 273 SER A O 1
ATOM 2111 N N . GLU A 1 274 ? 26.781 47.434 53.992 1.00 35.03 274 GLU A N 1
ATOM 2112 C CA . GLU A 1 274 ? 27.323 46.226 54.749 1.00 35.03 274 GLU A CA 1
ATOM 2113 C C . GLU A 1 274 ? 26.840 44.740 54.486 1.00 35.03 274 GLU A C 1
ATOM 2115 O O . GLU A 1 274 ? 25.690 44.561 54.109 1.00 35.03 274 GLU A O 1
ATOM 2120 N N . ALA A 1 275 ? 27.563 43.588 54.708 1.00 26.55 275 ALA A N 1
ATOM 2121 C CA . ALA A 1 275 ? 29.006 43.163 54.880 1.00 26.55 275 ALA A CA 1
ATOM 2122 C C . ALA A 1 275 ? 29.210 41.556 54.808 1.00 26.55 275 ALA A C 1
ATOM 2124 O O . ALA A 1 275 ? 28.334 40.954 54.188 1.00 26.55 275 ALA A O 1
ATOM 2125 N N . PRO A 1 276 ? 30.271 40.801 55.298 1.00 47.78 276 PRO A N 1
ATOM 2126 C CA . PRO A 1 276 ? 30.826 39.556 54.632 1.00 47.78 276 PRO A CA 1
ATOM 2127 C C . PRO A 1 276 ? 31.200 38.261 55.485 1.00 47.78 276 PRO A C 1
ATOM 2129 O O . PRO A 1 276 ? 30.994 38.265 56.696 1.00 47.78 276 PRO A O 1
ATOM 2132 N N . ASP A 1 277 ? 31.800 37.186 54.875 1.00 34.03 277 ASP A N 1
ATOM 2133 C CA . ASP A 1 277 ? 33.088 36.460 55.261 1.00 34.03 277 ASP A CA 1
ATOM 2134 C C . ASP A 1 277 ? 33.269 34.878 55.101 1.00 34.03 277 ASP A C 1
ATOM 2136 O O . ASP A 1 277 ? 32.318 34.129 55.301 1.00 34.03 277 ASP A O 1
ATOM 2140 N N . SER A 1 278 ? 34.526 34.433 54.777 1.00 32.25 278 SER A N 1
ATOM 2141 C CA . SER A 1 278 ? 35.316 33.131 54.932 1.00 32.25 278 SER A CA 1
ATOM 2142 C C . SER A 1 278 ? 34.816 31.684 54.537 1.00 32.25 278 SER A C 1
ATOM 2144 O O . SER A 1 278 ? 33.616 31.458 54.460 1.00 32.25 278 SER A O 1
ATOM 2146 N N . SER A 1 279 ? 35.623 30.586 54.328 1.00 33.66 279 SER A N 1
ATOM 2147 C CA . SER A 1 279 ? 37.019 30.305 53.800 1.00 33.66 279 SER A CA 1
ATOM 2148 C C . SER A 1 279 ? 37.433 28.771 53.690 1.00 33.66 279 SER A C 1
ATOM 2150 O O . SER A 1 279 ? 36.874 27.956 54.414 1.00 33.66 279 SER A O 1
ATOM 2152 N N . GLU A 1 280 ? 38.503 28.418 52.920 1.00 33.28 280 GLU A N 1
ATOM 2153 C CA . GLU A 1 280 ? 39.420 27.199 52.953 1.00 33.28 280 GLU A CA 1
ATOM 2154 C C . GLU A 1 280 ? 39.112 25.803 52.269 1.00 33.28 280 GLU A C 1
ATOM 2156 O O . GLU A 1 280 ? 38.081 25.634 51.625 1.00 33.28 280 GLU A O 1
ATOM 2161 N N . ALA A 1 281 ? 40.093 24.853 52.272 1.00 28.25 281 ALA A N 1
ATOM 2162 C CA . ALA A 1 281 ? 40.234 23.602 51.441 1.00 28.25 281 ALA A CA 1
ATOM 2163 C C . ALA A 1 281 ? 40.882 22.387 52.230 1.00 28.25 281 ALA A C 1
ATOM 2165 O O . ALA A 1 281 ? 40.896 22.531 53.455 1.00 28.25 281 ALA A O 1
ATOM 2166 N N . PRO A 1 282 ? 41.378 21.203 51.698 1.00 39.28 282 PRO A N 1
ATOM 2167 C CA . PRO A 1 282 ? 42.401 21.001 50.628 1.00 39.28 282 PRO A CA 1
ATOM 2168 C C . PRO A 1 282 ? 42.283 19.735 49.678 1.00 39.28 282 PRO A C 1
ATOM 2170 O O . PRO A 1 282 ? 41.503 19.806 48.737 1.00 39.28 282 PRO A O 1
ATOM 2173 N N . ASP A 1 283 ? 43.104 18.653 49.819 1.00 30.25 283 ASP A N 1
ATOM 2174 C CA . ASP A 1 283 ? 43.696 17.835 48.698 1.00 30.25 283 ASP A CA 1
ATOM 2175 C C . ASP A 1 283 ? 44.100 16.330 49.018 1.00 30.25 283 ASP A C 1
ATOM 2177 O O . ASP A 1 283 ? 43.971 15.905 50.168 1.00 30.25 283 ASP A O 1
ATOM 2181 N N . SER A 1 284 ? 44.666 15.571 48.034 1.00 27.03 284 SER A N 1
ATOM 2182 C CA . SER A 1 284 ? 45.292 14.192 47.985 1.00 27.03 284 SER A CA 1
ATOM 2183 C C . SER A 1 284 ? 44.385 12.956 47.722 1.00 27.03 284 SER A C 1
ATOM 2185 O O . SER A 1 284 ? 43.252 12.938 48.192 1.00 27.03 284 SER A O 1
ATOM 2187 N N . SER A 1 285 ? 44.771 11.854 47.033 1.00 26.80 285 SER A N 1
ATOM 2188 C CA . SER A 1 285 ? 45.865 11.450 46.084 1.00 26.80 285 SER A CA 1
ATOM 2189 C C . SER A 1 285 ? 45.409 10.139 45.332 1.00 26.80 285 SER A C 1
ATOM 2191 O O . SER A 1 285 ? 44.218 9.843 45.406 1.00 26.80 285 SER A O 1
ATOM 2193 N N . GLU A 1 286 ? 46.123 9.283 44.557 1.00 28.02 286 GLU A N 1
ATOM 2194 C CA . GLU A 1 286 ? 47.542 9.028 44.171 1.00 28.02 286 GLU A CA 1
ATOM 2195 C C . GLU A 1 286 ? 47.629 8.108 42.890 1.00 28.02 286 GLU A C 1
ATOM 2197 O O . GLU A 1 286 ? 46.599 7.823 42.280 1.00 28.02 286 GLU A O 1
ATOM 2202 N N . ALA A 1 287 ? 48.818 7.618 42.474 1.00 25.47 287 ALA A N 1
ATOM 2203 C CA . ALA A 1 287 ? 49.082 6.628 41.378 1.00 25.47 287 ALA A CA 1
ATOM 2204 C C . ALA A 1 287 ? 50.321 5.730 41.749 1.00 25.47 287 ALA A C 1
ATOM 2206 O O . ALA A 1 287 ? 50.845 6.019 42.829 1.00 25.47 287 ALA A O 1
ATOM 2207 N N . PRO A 1 288 ? 50.839 4.690 41.003 1.00 36.44 288 PRO A N 1
ATOM 2208 C CA . PRO A 1 288 ? 51.272 4.760 39.577 1.00 36.44 288 PRO A CA 1
ATOM 2209 C C . PRO A 1 288 ? 51.358 3.443 38.706 1.00 36.44 288 PRO A C 1
ATOM 2211 O O . PRO A 1 288 ? 51.226 2.329 39.193 1.00 36.44 288 PRO A O 1
ATOM 2214 N N . GLU A 1 289 ? 51.650 3.638 37.404 1.00 25.75 289 GLU A N 1
ATOM 2215 C CA . GLU A 1 289 ? 52.580 2.918 36.471 1.00 25.75 289 GLU A CA 1
ATOM 2216 C C . GLU A 1 289 ? 52.636 1.382 36.179 1.00 25.75 289 GLU A C 1
ATOM 2218 O O . GLU A 1 289 ? 52.559 0.534 37.058 1.00 25.75 289 GLU A O 1
ATOM 2223 N N . ALA A 1 290 ? 53.018 1.104 34.907 1.00 24.05 290 ALA A N 1
ATOM 2224 C CA . ALA A 1 290 ? 53.872 0.001 34.387 1.00 24.05 290 ALA A CA 1
ATOM 2225 C C . ALA A 1 290 ? 53.329 -1.459 34.284 1.00 24.05 290 ALA A C 1
ATOM 2227 O O . ALA A 1 290 ? 52.549 -1.900 35.117 1.00 24.05 290 ALA A O 1
ATOM 2228 N N . SER A 1 291 ? 53.733 -2.302 33.307 1.00 25.19 291 SER A N 1
ATOM 2229 C CA . SER A 1 291 ? 54.469 -2.103 32.026 1.00 25.19 291 SER A CA 1
ATOM 2230 C C . SER A 1 291 ? 54.471 -3.381 31.139 1.00 25.19 291 SER A C 1
ATOM 2232 O O . SER A 1 291 ? 54.030 -4.438 31.576 1.00 25.19 291 SER A O 1
ATOM 2234 N N . GLU A 1 292 ? 55.089 -3.275 29.950 1.00 25.53 292 GLU A N 1
ATOM 2235 C CA . GLU A 1 292 ? 55.611 -4.355 29.074 1.00 25.53 292 GLU A CA 1
ATOM 2236 C C . GLU A 1 292 ? 54.635 -5.157 28.182 1.00 25.53 292 GLU A C 1
ATOM 2238 O O . GLU A 1 292 ? 53.415 -5.112 28.309 1.00 25.53 292 GLU A O 1
ATOM 2243 N N . ALA A 1 293 ? 55.224 -5.805 27.171 1.00 24.89 293 ALA A N 1
ATOM 2244 C CA . ALA A 1 293 ? 54.585 -6.478 26.036 1.00 24.89 293 ALA A CA 1
ATOM 2245 C C . ALA A 1 293 ? 55.108 -7.921 25.903 1.00 24.89 293 ALA A C 1
ATOM 2247 O O . ALA A 1 293 ? 56.071 -8.257 26.586 1.00 24.89 293 ALA A O 1
ATOM 2248 N N . LEU A 1 294 ? 54.531 -8.727 24.994 1.00 24.53 294 LEU A N 1
ATOM 2249 C CA . LEU A 1 294 ? 55.239 -9.700 24.130 1.00 24.53 294 LEU A CA 1
ATOM 2250 C C . LEU A 1 294 ? 54.263 -10.512 23.244 1.00 24.53 294 LEU A C 1
ATOM 2252 O O . LEU A 1 294 ? 53.286 -11.075 23.731 1.00 24.53 294 LEU A O 1
ATOM 2256 N N . GLU A 1 295 ? 54.583 -10.616 21.952 1.00 28.41 295 GLU A N 1
ATOM 2257 C CA . GLU A 1 295 ? 54.279 -11.784 21.097 1.00 28.41 295 GLU A CA 1
ATOM 2258 C C . GLU A 1 295 ? 55.400 -12.852 21.302 1.00 28.41 295 GLU A C 1
ATOM 2260 O O . GLU A 1 295 ? 56.346 -12.546 22.036 1.00 28.41 295 GLU A O 1
ATOM 2265 N N . PRO A 1 296 ? 55.431 -14.053 20.664 1.00 38.50 296 PRO A N 1
ATOM 2266 C CA . PRO A 1 296 ? 54.553 -14.620 19.629 1.00 38.50 296 PRO A CA 1
ATOM 2267 C C . PRO A 1 296 ? 54.207 -16.112 19.906 1.00 38.50 296 PRO A C 1
ATOM 2269 O O . PRO A 1 296 ? 54.089 -16.514 21.061 1.00 38.50 296 PRO A O 1
ATOM 2272 N N . SER A 1 297 ? 54.159 -16.940 18.845 1.00 24.97 297 SER A N 1
ATOM 2273 C CA . SER A 1 297 ? 54.105 -18.421 18.828 1.00 24.97 297 SER A CA 1
ATOM 2274 C C . SER A 1 297 ? 52.730 -19.046 19.163 1.00 24.97 297 SER A C 1
ATOM 2276 O O . SER A 1 297 ? 51.944 -18.467 19.902 1.00 24.97 297 SER A O 1
ATOM 2278 N N . GLU A 1 298 ? 52.337 -20.205 18.620 1.00 26.81 298 GLU A N 1
ATOM 2279 C CA . GLU A 1 298 ? 52.952 -21.041 17.573 1.00 26.81 298 GLU A CA 1
ATOM 2280 C C . GLU A 1 298 ? 51.876 -21.880 16.853 1.00 26.81 298 GLU A C 1
ATOM 2282 O O . GLU A 1 298 ? 50.799 -22.122 17.398 1.00 26.81 298 GLU A O 1
ATOM 2287 N N . ALA A 1 299 ? 52.180 -22.360 15.646 1.00 28.88 299 ALA A N 1
ATOM 2288 C CA . ALA A 1 299 ? 51.465 -23.474 15.018 1.00 28.88 299 ALA A CA 1
ATOM 2289 C C . ALA A 1 299 ? 52.333 -24.736 15.112 1.00 28.88 299 ALA A C 1
ATOM 2291 O O . ALA A 1 299 ? 53.560 -24.616 15.099 1.00 28.88 299 ALA A O 1
ATOM 2292 N N . PRO A 1 300 ? 51.728 -25.934 15.130 1.00 35.81 300 PRO A N 1
ATOM 2293 C CA . PRO A 1 300 ? 52.298 -26.976 14.273 1.00 35.81 300 PRO A CA 1
ATOM 2294 C C . PRO A 1 300 ? 51.278 -27.932 13.620 1.00 35.81 300 PRO A C 1
ATOM 2296 O O . PRO A 1 300 ? 50.255 -28.265 14.206 1.00 35.81 300 PRO A O 1
ATOM 2299 N N . GLU A 1 301 ? 51.692 -28.443 12.451 1.00 27.77 301 GLU A N 1
ATOM 2300 C CA . GLU A 1 301 ? 51.492 -29.823 11.951 1.00 27.77 301 GLU A CA 1
ATOM 2301 C C . GLU A 1 301 ? 50.069 -30.361 11.635 1.00 27.77 301 GLU A C 1
ATOM 2303 O O . GLU A 1 301 ? 49.066 -29.908 12.168 1.00 27.77 301 GLU A O 1
ATOM 2308 N N . ALA A 1 302 ? 49.890 -31.399 10.799 1.00 25.11 302 ALA A N 1
ATOM 2309 C CA . ALA A 1 302 ? 50.622 -31.899 9.613 1.00 25.11 302 ALA A CA 1
ATOM 2310 C C . ALA A 1 302 ? 49.819 -33.072 8.978 1.00 25.11 302 ALA A C 1
ATOM 2312 O O . ALA A 1 302 ? 48.804 -33.493 9.528 1.00 25.11 302 ALA A O 1
ATOM 2313 N N . ASN A 1 303 ? 50.352 -33.641 7.885 1.00 27.06 303 ASN A N 1
ATOM 2314 C CA . ASN A 1 303 ? 49.990 -34.927 7.256 1.00 27.06 303 ASN A CA 1
ATOM 2315 C C . ASN A 1 303 ? 48.640 -34.981 6.484 1.00 27.06 303 ASN A C 1
ATOM 2317 O O . ASN A 1 303 ? 47.654 -34.374 6.878 1.00 27.06 303 ASN A O 1
ATOM 2321 N N . GLU A 1 304 ? 48.513 -35.706 5.361 1.00 28.39 304 GLU A N 1
ATOM 2322 C CA . GLU A 1 304 ? 49.543 -36.399 4.564 1.00 28.39 304 GLU A CA 1
ATOM 2323 C C . GLU A 1 304 ? 49.186 -36.495 3.067 1.00 28.39 304 GLU A C 1
ATOM 2325 O O . GLU A 1 304 ? 48.032 -36.392 2.658 1.00 28.39 304 GLU A O 1
ATOM 2330 N N . ALA A 1 305 ? 50.239 -36.679 2.272 1.00 23.86 305 ALA A N 1
ATOM 2331 C CA . ALA A 1 305 ? 50.311 -36.686 0.814 1.00 23.86 305 ALA A CA 1
ATOM 2332 C C . ALA A 1 305 ? 49.481 -37.756 0.071 1.00 23.86 305 ALA A C 1
ATOM 2334 O O . ALA A 1 305 ? 49.170 -38.810 0.622 1.00 23.86 305 ALA A O 1
ATOM 2335 N N . LEU A 1 306 ? 49.306 -37.550 -1.246 1.00 25.00 306 LEU A N 1
ATOM 2336 C CA . LEU A 1 306 ? 49.545 -38.592 -2.261 1.00 25.00 306 LEU A CA 1
ATOM 2337 C C . LEU A 1 306 ? 49.793 -37.991 -3.667 1.00 25.00 306 LEU A C 1
ATOM 2339 O O . LEU A 1 306 ? 49.006 -37.196 -4.168 1.00 25.00 306 LEU A O 1
ATOM 2343 N N . GLU A 1 307 ? 50.878 -38.433 -4.302 1.00 25.78 307 GLU A N 1
ATOM 2344 C CA . GLU A 1 307 ? 51.375 -38.133 -5.662 1.00 25.78 307 GLU A CA 1
ATOM 2345 C C . GLU A 1 307 ? 51.920 -39.458 -6.265 1.00 25.78 307 GLU A C 1
ATOM 2347 O O . GLU A 1 307 ? 52.076 -40.425 -5.509 1.00 25.78 307 GLU A O 1
ATOM 2352 N N . PRO A 1 308 ? 52.370 -39.537 -7.537 1.00 45.62 308 PRO A N 1
ATOM 2353 C CA . PRO A 1 308 ? 51.856 -38.948 -8.782 1.00 45.62 308 PRO A CA 1
ATOM 2354 C C . PRO A 1 308 ? 51.750 -40.037 -9.894 1.00 45.62 308 PRO A C 1
ATOM 2356 O O . PRO A 1 308 ? 51.875 -41.232 -9.621 1.00 45.62 308 PRO A O 1
ATOM 2359 N N . SER A 1 309 ? 51.572 -39.667 -11.173 1.00 27.81 309 SER A N 1
ATOM 2360 C CA . SER A 1 309 ? 51.978 -40.495 -12.337 1.00 27.81 309 SER A CA 1
ATOM 2361 C C . SER A 1 309 ? 52.162 -39.646 -13.605 1.00 27.81 309 SER A C 1
ATOM 2363 O O . SER A 1 309 ? 51.303 -38.827 -13.923 1.00 27.81 309 SER A O 1
ATOM 2365 N N . ASP A 1 310 ? 53.253 -39.869 -14.339 1.00 28.22 310 ASP A N 1
ATOM 2366 C CA . ASP A 1 310 ? 53.649 -39.127 -15.547 1.00 28.22 310 ASP A CA 1
ATOM 2367 C C . ASP A 1 310 ? 52.844 -39.473 -16.818 1.00 28.22 310 ASP A C 1
ATOM 2369 O O . ASP A 1 310 ? 52.302 -40.570 -16.940 1.00 28.22 310 ASP A O 1
ATOM 2373 N N . PHE A 1 311 ? 52.891 -38.591 -17.831 1.00 26.25 311 PHE A N 1
ATOM 2374 C CA . PHE A 1 311 ? 53.593 -38.887 -19.100 1.00 26.25 311 PHE A CA 1
ATOM 2375 C C . PHE A 1 311 ? 53.918 -37.595 -19.894 1.00 26.25 311 PHE A C 1
ATOM 2377 O O . PHE A 1 311 ? 53.500 -36.503 -19.517 1.00 26.25 311 PHE A O 1
ATOM 2384 N N . SER A 1 312 ? 54.746 -37.702 -20.941 1.00 28.97 312 SER A N 1
ATOM 2385 C CA . SER A 1 312 ? 55.764 -36.691 -21.291 1.00 28.97 312 SER A CA 1
ATOM 2386 C C . SER A 1 312 ? 55.691 -36.036 -22.689 1.00 28.97 312 SER A C 1
ATOM 2388 O O . SER A 1 312 ? 55.434 -36.712 -23.679 1.00 28.97 312 SER A O 1
ATOM 2390 N N . GLU A 1 313 ? 56.098 -34.758 -22.733 1.00 31.23 313 GLU A N 1
ATOM 2391 C CA . GLU A 1 313 ? 56.904 -34.044 -23.759 1.00 31.23 313 GLU A CA 1
ATOM 2392 C C . GLU A 1 313 ? 56.620 -34.126 -25.283 1.00 31.23 313 GLU A C 1
ATOM 2394 O O . GLU A 1 313 ? 56.743 -35.168 -25.922 1.00 31.23 313 GLU A O 1
ATOM 2399 N N . SER A 1 314 ? 56.478 -32.946 -25.917 1.00 27.50 314 SER A N 1
ATOM 2400 C CA . SER A 1 314 ? 57.344 -32.419 -27.016 1.00 27.50 314 SER A CA 1
ATOM 2401 C C . SER A 1 314 ? 56.784 -31.086 -27.584 1.00 27.50 314 SER A C 1
ATOM 2403 O O . SER A 1 314 ? 55.581 -30.865 -27.530 1.00 27.50 314 SER A O 1
ATOM 2405 N N . GLY A 1 315 ? 57.556 -30.126 -28.128 1.00 27.25 315 GLY A N 1
ATOM 2406 C CA . GLY A 1 315 ? 59.023 -29.997 -28.175 1.00 27.25 315 GLY A CA 1
ATOM 2407 C C . GLY A 1 315 ? 59.569 -28.789 -28.988 1.00 27.25 315 GLY A C 1
ATOM 2408 O O . GLY A 1 315 ? 59.936 -28.955 -30.146 1.00 27.25 315 GLY A O 1
ATOM 2409 N N . SER A 1 316 ? 59.746 -27.622 -28.343 1.00 28.91 316 SER A N 1
ATOM 2410 C CA . SER A 1 316 ? 60.726 -26.549 -28.701 1.00 28.91 316 SER A CA 1
ATOM 2411 C C . SER A 1 316 ? 60.517 -25.758 -30.046 1.00 28.91 316 SER A C 1
ATOM 2413 O O . SER A 1 316 ? 59.396 -25.748 -30.545 1.00 28.91 316 SER A O 1
ATOM 2415 N N . PRO A 1 317 ? 61.468 -24.918 -30.551 1.00 37.56 317 PRO A N 1
ATOM 2416 C CA . PRO A 1 317 ? 61.537 -23.468 -30.238 1.00 37.56 317 PRO A CA 1
ATOM 2417 C C . PRO A 1 317 ? 61.641 -22.503 -31.476 1.00 37.56 317 PRO A C 1
ATOM 2419 O O . PRO A 1 317 ? 61.711 -22.977 -32.610 1.00 37.56 317 PRO A O 1
ATOM 2422 N N . PRO A 1 318 ? 61.679 -21.151 -31.310 1.00 47.44 318 PRO A N 1
ATOM 2423 C CA . PRO A 1 318 ? 61.542 -20.177 -32.420 1.00 47.44 318 PRO A CA 1
ATOM 2424 C C . PRO A 1 318 ? 62.861 -19.583 -33.005 1.00 47.44 318 PRO A C 1
ATOM 2426 O O . PRO A 1 318 ? 63.907 -19.641 -32.354 1.00 47.44 318 PRO A O 1
ATOM 2429 N N . PRO A 1 319 ? 62.820 -18.945 -34.204 1.00 34.66 319 PRO A N 1
ATOM 2430 C CA . PRO A 1 319 ? 63.946 -18.233 -34.844 1.00 34.66 319 PRO A CA 1
ATOM 2431 C C . PRO A 1 319 ? 63.975 -16.696 -34.602 1.00 34.66 319 PRO A C 1
ATOM 2433 O O . PRO A 1 319 ? 63.111 -16.144 -33.926 1.00 34.66 319 PRO A O 1
ATOM 2436 N N . ARG A 1 320 ? 64.994 -15.996 -35.145 1.00 29.09 320 ARG A N 1
ATOM 2437 C CA . ARG A 1 320 ? 65.344 -14.575 -34.881 1.00 29.09 320 ARG A CA 1
ATOM 2438 C C . ARG A 1 320 ? 65.448 -13.685 -36.143 1.00 29.09 320 ARG A C 1
ATOM 2440 O O . ARG A 1 320 ? 65.677 -14.194 -37.231 1.00 29.09 320 ARG A O 1
ATOM 2447 N N . LEU A 1 321 ? 65.378 -12.365 -35.904 1.00 39.28 321 LEU A N 1
ATOM 2448 C CA . LEU A 1 321 ? 65.966 -11.190 -36.603 1.00 39.28 321 LEU A CA 1
ATOM 2449 C C . LEU A 1 321 ? 66.893 -11.394 -37.829 1.00 39.28 321 LEU A C 1
ATOM 2451 O O . LEU A 1 321 ? 67.850 -12.164 -37.745 1.00 39.28 321 LEU A O 1
ATOM 2455 N N . MET A 1 322 ? 66.747 -10.523 -38.849 1.00 27.31 322 MET A N 1
ATOM 2456 C CA . MET A 1 322 ? 67.836 -10.055 -39.742 1.00 27.31 322 MET A CA 1
ATOM 2457 C C . MET A 1 322 ? 67.498 -8.737 -40.499 1.00 27.31 322 MET A C 1
ATOM 2459 O O . MET A 1 322 ? 66.329 -8.457 -40.745 1.00 27.31 322 MET A O 1
ATOM 2463 N N . GLU A 1 323 ? 68.533 -7.971 -40.883 1.00 32.91 323 GLU A N 1
ATOM 2464 C CA . GLU A 1 323 ? 68.563 -6.716 -41.695 1.00 32.91 323 GLU A CA 1
ATOM 2465 C C . GLU A 1 323 ? 69.637 -6.859 -42.827 1.00 32.91 323 GLU A C 1
ATOM 2467 O O . GLU A 1 323 ? 70.294 -7.909 -42.833 1.00 32.91 323 GLU A O 1
ATOM 2472 N N . PRO A 1 324 ? 69.966 -5.871 -43.717 1.00 57.97 324 PRO A N 1
ATOM 2473 C CA . PRO A 1 324 ? 69.320 -4.605 -44.124 1.00 57.97 324 PRO A CA 1
ATOM 2474 C C . PRO A 1 324 ? 68.822 -4.705 -45.608 1.00 57.97 324 PRO A C 1
ATOM 2476 O O . PRO A 1 324 ? 67.896 -5.506 -45.743 1.00 57.97 324 PRO A O 1
ATOM 2479 N N . PRO A 1 325 ? 69.313 -4.073 -46.733 1.00 46.09 325 PRO A N 1
ATOM 2480 C CA . PRO A 1 325 ? 70.329 -3.027 -47.059 1.00 46.09 325 PRO A CA 1
ATOM 2481 C C . PRO A 1 325 ? 69.742 -1.796 -47.849 1.00 46.09 325 PRO A C 1
ATOM 2483 O O . PRO A 1 325 ? 68.553 -1.521 -47.749 1.00 46.09 325 PRO A O 1
ATOM 2486 N N . VAL A 1 326 ? 70.499 -1.076 -48.708 1.00 32.22 326 VAL A N 1
ATOM 2487 C CA . VAL A 1 326 ? 71.252 0.176 -48.395 1.00 32.22 326 VAL A CA 1
ATOM 2488 C C . VAL A 1 326 ? 71.665 0.981 -49.681 1.00 32.22 326 VAL A C 1
ATOM 2490 O O . VAL A 1 326 ? 71.900 0.369 -50.715 1.00 32.22 326 VAL A O 1
ATOM 2493 N N . GLU A 1 327 ? 71.773 2.328 -49.580 1.00 30.25 327 GLU A N 1
ATOM 2494 C CA . GLU A 1 327 ? 72.485 3.347 -50.437 1.00 30.25 327 GLU A CA 1
ATOM 2495 C C . GLU A 1 327 ? 72.052 3.790 -51.894 1.00 30.25 327 GLU A C 1
ATOM 2497 O O . GLU A 1 327 ? 72.203 3.036 -52.843 1.00 30.25 327 GLU A O 1
ATOM 2502 N N . ILE A 1 328 ? 71.600 5.075 -52.028 1.00 27.98 328 ILE A N 1
ATOM 2503 C CA . ILE A 1 328 ? 71.939 6.263 -52.926 1.00 27.98 328 ILE A CA 1
ATOM 2504 C C . ILE A 1 328 ? 72.497 6.145 -54.406 1.00 27.98 328 ILE A C 1
ATOM 2506 O O . ILE A 1 328 ? 72.768 5.024 -54.818 1.00 27.98 328 ILE A O 1
ATOM 2510 N N . PRO A 1 329 ? 72.779 7.228 -55.236 1.00 48.09 329 PRO A N 1
ATOM 2511 C CA . PRO A 1 329 ? 72.480 8.710 -55.225 1.00 48.09 329 PRO A CA 1
ATOM 2512 C C . PRO A 1 329 ? 72.204 9.493 -56.591 1.00 48.09 329 PRO A C 1
ATOM 2514 O O . PRO A 1 329 ? 72.345 8.949 -57.676 1.00 48.09 329 PRO A O 1
ATOM 2517 N N . VAL A 1 330 ? 71.914 10.821 -56.473 1.00 30.03 330 VAL A N 1
ATOM 2518 C CA . VAL A 1 330 ? 72.159 12.076 -57.304 1.00 30.03 330 VAL A CA 1
ATOM 2519 C C . VAL A 1 330 ? 71.821 12.352 -58.817 1.00 30.03 330 VAL A C 1
ATOM 2521 O O . VAL A 1 330 ? 72.096 11.564 -59.708 1.00 30.03 330 VAL A O 1
ATOM 2524 N N . GLU A 1 331 ? 71.387 13.625 -59.039 1.00 29.73 331 GLU A N 1
ATOM 2525 C CA . GLU A 1 331 ? 71.787 14.683 -60.041 1.00 29.73 331 GLU A CA 1
ATOM 2526 C C . GLU A 1 331 ? 71.168 14.936 -61.466 1.00 29.73 331 GLU A C 1
ATOM 2528 O O . GLU A 1 331 ? 71.485 14.264 -62.439 1.00 29.73 331 GLU A O 1
ATOM 2533 N N . THR A 1 332 ? 70.384 16.044 -61.550 1.00 28.58 332 THR A N 1
ATOM 2534 C CA . THR A 1 332 ? 70.487 17.294 -62.395 1.00 28.58 332 THR A CA 1
ATOM 2535 C C . THR A 1 332 ? 70.378 17.357 -63.950 1.00 28.58 332 THR A C 1
ATOM 2537 O O . THR A 1 332 ? 70.392 16.364 -64.667 1.00 28.58 332 THR A O 1
ATOM 2540 N N . LEU A 1 333 ? 70.288 18.625 -64.433 1.00 26.97 333 LEU A N 1
ATOM 2541 C CA . LEU A 1 333 ? 70.195 19.185 -65.808 1.00 26.97 333 LEU A CA 1
ATOM 2542 C C . LEU A 1 333 ? 68.763 19.232 -66.404 1.00 26.97 333 LEU A C 1
ATOM 2544 O O . LEU A 1 333 ? 67.949 18.365 -66.112 1.00 26.97 333 LEU A O 1
ATOM 2548 N N . VAL A 1 334 ? 68.342 20.243 -67.190 1.00 28.44 334 VAL A N 1
ATOM 2549 C CA . VAL A 1 334 ? 69.056 21.227 -68.056 1.00 28.44 334 VAL A CA 1
ATOM 2550 C C . VAL A 1 334 ? 68.585 22.691 -67.814 1.00 28.44 334 VAL A C 1
ATOM 2552 O O . VAL A 1 334 ? 67.541 22.913 -67.206 1.00 28.44 334 VAL A O 1
ATOM 2555 N N . GLU A 1 335 ? 69.367 23.675 -68.278 1.00 26.80 335 GLU A N 1
ATOM 2556 C CA . GLU A 1 335 ? 69.231 25.140 -68.090 1.00 26.80 335 GLU A CA 1
ATOM 2557 C C . GLU A 1 335 ? 68.536 25.897 -69.266 1.00 26.80 335 GLU A C 1
ATOM 2559 O O . GLU A 1 335 ? 68.175 25.292 -70.274 1.00 26.80 335 GLU A O 1
ATOM 2564 N N . ASP A 1 336 ? 68.468 27.239 -69.145 1.00 30.02 336 ASP A N 1
ATOM 2565 C CA . ASP A 1 336 ? 68.380 28.275 -70.208 1.00 30.02 336 ASP A CA 1
ATOM 2566 C C . ASP A 1 336 ? 67.062 28.521 -71.004 1.00 30.02 336 ASP A C 1
ATOM 2568 O O . ASP A 1 336 ? 66.332 27.598 -71.344 1.00 30.02 336 ASP A O 1
ATOM 2572 N N . SER A 1 337 ? 66.714 29.759 -71.429 1.00 27.36 337 SER A N 1
ATOM 2573 C CA . SER A 1 337 ? 67.215 31.126 -71.098 1.00 27.36 337 SER A CA 1
ATOM 2574 C C . SER A 1 337 ? 66.318 32.265 -71.684 1.00 27.36 337 SER A C 1
ATOM 2576 O O . SER A 1 337 ? 65.336 31.997 -72.371 1.00 27.36 337 SER A O 1
ATOM 2578 N N . VAL A 1 338 ? 66.734 33.536 -71.479 1.00 29.25 338 VAL A N 1
ATOM 2579 C CA . VAL A 1 338 ? 66.386 34.797 -72.210 1.00 29.25 338 VAL A CA 1
ATOM 2580 C C . VAL A 1 338 ? 65.279 35.737 -71.658 1.00 29.25 338 VAL A C 1
ATOM 2582 O O . VAL A 1 338 ? 64.123 35.694 -72.054 1.00 29.25 338 VAL A O 1
ATOM 2585 N N . ALA A 1 339 ? 65.744 36.691 -70.835 1.00 29.19 339 ALA A N 1
ATOM 2586 C CA . ALA A 1 339 ? 65.547 38.160 -70.876 1.00 29.19 339 ALA A CA 1
ATOM 2587 C C . ALA A 1 339 ? 64.151 38.847 -70.968 1.00 29.19 339 ALA A C 1
ATOM 2589 O O . ALA A 1 339 ? 63.512 38.882 -72.012 1.00 29.19 339 ALA A O 1
ATOM 2590 N N . GLN A 1 340 ? 63.827 39.557 -69.873 1.00 30.14 340 GLN A N 1
ATOM 2591 C CA . GLN A 1 340 ? 63.434 40.984 -69.754 1.00 30.14 340 GLN A CA 1
ATOM 2592 C C . GLN A 1 340 ? 62.655 41.702 -70.882 1.00 30.14 340 GLN A C 1
ATOM 2594 O O . GLN A 1 340 ? 63.180 41.894 -71.974 1.00 30.14 340 GLN A O 1
ATOM 2599 N N . ASP A 1 341 ? 61.553 42.363 -70.496 1.00 28.06 341 ASP A N 1
ATOM 2600 C CA . ASP A 1 341 ? 61.498 43.841 -70.528 1.00 28.06 341 ASP A CA 1
ATOM 2601 C C . ASP A 1 341 ? 60.515 44.392 -69.463 1.00 28.06 341 ASP A C 1
ATOM 2603 O O . ASP A 1 341 ? 59.645 43.662 -68.982 1.00 28.06 341 ASP A O 1
ATOM 2607 N N . ASP A 1 342 ? 60.675 45.654 -69.051 1.00 34.31 342 ASP A N 1
ATOM 2608 C CA . ASP A 1 342 ? 59.924 46.281 -67.942 1.00 34.31 342 ASP A CA 1
ATOM 2609 C C . ASP A 1 342 ? 58.579 46.899 -68.378 1.00 34.31 342 ASP A C 1
ATOM 2611 O O . ASP A 1 342 ? 58.552 47.743 -69.271 1.00 34.31 342 ASP A O 1
ATOM 2615 N N . HIS A 1 343 ? 57.483 46.615 -67.657 1.00 32.34 343 HIS A N 1
ATOM 2616 C CA . HIS A 1 343 ? 56.394 47.587 -67.448 1.00 32.34 343 HIS A CA 1
ATOM 2617 C C . HIS A 1 343 ? 55.481 47.222 -66.261 1.00 32.34 343 HIS A C 1
ATOM 2619 O O . HIS A 1 343 ? 54.939 46.123 -66.169 1.00 32.34 343 HIS A O 1
ATOM 2625 N N . GLN A 1 344 ? 55.248 48.186 -65.365 1.00 33.06 344 GLN A N 1
ATOM 2626 C CA . GLN A 1 344 ? 54.309 48.057 -64.245 1.00 33.06 344 GLN A CA 1
ATOM 2627 C C . GLN A 1 344 ? 52.847 48.164 -64.709 1.00 33.06 344 GLN A C 1
ATOM 2629 O O . GLN A 1 344 ? 52.481 49.197 -65.267 1.00 33.06 344 GLN A O 1
ATOM 2634 N N . MET A 1 345 ? 51.992 47.193 -64.356 1.00 32.72 345 MET A N 1
ATOM 2635 C CA . MET A 1 345 ? 50.748 47.431 -63.590 1.00 32.72 345 MET A CA 1
ATOM 2636 C C . MET A 1 345 ? 49.954 46.141 -63.299 1.00 32.72 345 MET A C 1
ATOM 2638 O O . MET A 1 345 ? 50.054 45.161 -64.022 1.00 32.72 345 MET A O 1
ATOM 2642 N N . GLN A 1 346 ? 49.112 46.218 -62.260 1.00 31.36 346 GLN A N 1
ATOM 2643 C CA . GLN A 1 346 ? 48.075 45.251 -61.855 1.00 31.36 346 GLN A CA 1
ATOM 2644 C C . GLN A 1 346 ? 48.543 43.844 -61.443 1.00 31.36 346 GLN A C 1
ATOM 2646 O O . GLN A 1 346 ? 48.594 42.905 -62.229 1.00 31.36 346 GLN A O 1
ATOM 2651 N N . ILE A 1 347 ? 48.716 43.688 -60.127 1.00 38.41 347 ILE A N 1
ATOM 2652 C CA . ILE A 1 347 ? 48.573 42.400 -59.442 1.00 38.41 347 ILE A CA 1
ATOM 2653 C C . ILE A 1 347 ? 47.096 41.987 -59.553 1.00 38.41 347 ILE A C 1
ATOM 2655 O O . ILE A 1 347 ? 46.230 42.623 -58.950 1.00 38.41 347 ILE A O 1
ATOM 2659 N N . GLY A 1 348 ? 46.802 40.946 -60.334 1.00 33.69 348 GLY A N 1
ATOM 2660 C CA . GLY A 1 348 ? 45.586 40.152 -60.144 1.00 33.69 348 GLY A CA 1
ATOM 2661 C C . GLY A 1 348 ? 45.789 39.209 -58.951 1.00 33.69 348 GLY A C 1
ATOM 2662 O O . GLY A 1 348 ? 46.925 38.786 -58.734 1.00 33.69 348 GLY A O 1
ATOM 2663 N N . PRO A 1 349 ? 44.752 38.902 -58.153 1.00 39.91 349 PRO A N 1
ATOM 2664 C CA . PRO A 1 349 ? 44.926 38.055 -56.981 1.00 39.91 349 PRO A CA 1
ATOM 2665 C C . PRO A 1 349 ? 45.363 36.647 -57.392 1.00 39.91 349 PRO A C 1
ATOM 2667 O O . PRO A 1 349 ? 44.810 36.065 -58.328 1.00 39.91 349 PRO A O 1
ATOM 2670 N N . GLU A 1 350 ? 46.314 36.081 -56.648 1.00 37.34 350 GLU A N 1
ATOM 2671 C CA . GLU A 1 350 ? 46.454 34.630 -56.586 1.00 37.34 350 GLU A CA 1
ATOM 2672 C C . GLU A 1 350 ? 45.095 34.045 -56.194 1.00 37.34 350 GLU A C 1
ATOM 2674 O O . GLU A 1 350 ? 44.471 34.492 -55.227 1.00 37.34 350 GLU A O 1
ATOM 2679 N N . VAL A 1 351 ? 44.629 33.038 -56.937 1.00 44.69 351 VAL A N 1
ATOM 2680 C CA . VAL A 1 351 ? 43.522 32.207 -56.465 1.00 44.69 351 VAL A CA 1
ATOM 2681 C C . VAL A 1 351 ? 44.092 31.346 -55.349 1.00 44.69 351 VAL A C 1
ATOM 2683 O O . VAL A 1 351 ? 44.578 30.240 -55.582 1.00 44.69 351 VAL A O 1
ATOM 2686 N N . SER A 1 352 ? 44.064 31.902 -54.139 1.00 38.03 352 SER A N 1
ATOM 2687 C CA . SER A 1 352 ? 44.198 31.142 -52.908 1.00 38.03 352 SER A CA 1
ATOM 2688 C C . SER A 1 352 ? 43.170 30.021 -52.966 1.00 38.03 352 SER A C 1
ATOM 2690 O O . SER A 1 352 ? 41.970 30.264 -52.842 1.00 38.03 352 SER A O 1
ATOM 2692 N N . VAL A 1 353 ? 43.642 28.794 -53.182 1.00 52.00 353 VAL A N 1
ATOM 2693 C CA . VAL A 1 353 ? 42.864 27.607 -52.847 1.00 52.00 353 VAL A CA 1
ATOM 2694 C C . VAL A 1 353 ? 42.814 27.609 -51.327 1.00 52.00 353 VAL A C 1
ATOM 2696 O O . VAL A 1 353 ? 43.770 27.193 -50.673 1.00 52.00 353 VAL A O 1
ATOM 2699 N N . GLU A 1 354 ? 41.750 28.197 -50.777 1.00 49.69 354 GLU A N 1
ATOM 2700 C CA . GLU A 1 354 ? 41.526 28.204 -49.335 1.00 49.69 354 GLU A CA 1
ATOM 2701 C C . GLU A 1 354 ? 41.593 26.756 -48.826 1.00 49.69 354 GLU A C 1
ATOM 2703 O O . GLU A 1 354 ? 41.107 25.844 -49.509 1.00 49.69 354 GLU A O 1
ATOM 2708 N N . PRO A 1 355 ? 42.255 26.506 -47.681 1.00 53.69 355 PRO A N 1
ATOM 2709 C CA . PRO A 1 355 ? 42.361 25.156 -47.152 1.00 53.69 355 PRO A CA 1
ATOM 2710 C C . PRO A 1 355 ? 40.946 24.596 -46.950 1.00 53.69 355 PRO A C 1
ATOM 2712 O O . PRO A 1 355 ? 40.093 25.324 -46.435 1.00 53.69 355 PRO A O 1
ATOM 2715 N N . PRO A 1 356 ? 40.671 23.342 -47.360 1.00 64.06 356 PRO A N 1
ATOM 2716 C CA . PRO A 1 356 ? 39.326 22.788 -47.296 1.00 64.06 356 PRO A CA 1
ATOM 2717 C C . PRO A 1 356 ? 38.776 22.893 -45.872 1.00 64.06 356 PRO A C 1
ATOM 2719 O O . PRO A 1 356 ? 39.475 22.573 -44.905 1.00 64.06 356 PRO A O 1
ATOM 2722 N N . LYS A 1 357 ? 37.530 23.375 -45.778 1.00 76.88 357 LYS A N 1
ATOM 2723 C CA . LYS A 1 357 ? 36.773 23.590 -44.540 1.00 76.88 357 LYS A CA 1
ATOM 2724 C C . LYS A 1 357 ? 36.931 22.367 -43.621 1.00 76.88 357 LYS A C 1
ATOM 2726 O O . LYS A 1 357 ? 36.578 21.264 -44.039 1.00 76.88 357 LYS A O 1
ATOM 2731 N N . PRO A 1 358 ? 37.485 22.516 -42.403 1.00 80.25 358 PRO A N 1
ATOM 2732 C CA . PRO A 1 358 ? 37.705 21.398 -41.495 1.00 80.25 358 PRO A CA 1
ATOM 2733 C C . PRO A 1 358 ? 36.461 20.524 -41.304 1.00 80.25 358 PRO A C 1
ATOM 2735 O O . PRO A 1 358 ? 35.347 21.025 -41.157 1.00 80.25 358 PRO A O 1
ATOM 2738 N N . ALA A 1 359 ? 36.651 19.204 -41.222 1.00 72.56 359 ALA A N 1
ATOM 2739 C CA . ALA A 1 359 ? 35.556 18.253 -41.003 1.00 72.56 359 ALA A CA 1
ATOM 2740 C C . ALA A 1 359 ? 34.716 18.575 -39.746 1.00 72.56 359 ALA A C 1
ATOM 2742 O O . ALA A 1 359 ? 33.512 18.336 -39.736 1.00 72.56 359 ALA A O 1
ATOM 2743 N N . ALA A 1 360 ? 35.325 19.174 -38.715 1.00 71.62 360 ALA A N 1
ATOM 2744 C CA . ALA A 1 360 ? 34.633 19.661 -37.521 1.00 71.62 360 ALA A CA 1
ATOM 2745 C C . ALA A 1 360 ? 33.613 20.780 -37.817 1.00 71.62 360 ALA A C 1
ATOM 2747 O O . ALA A 1 360 ? 32.539 20.796 -37.218 1.00 71.62 360 ALA A O 1
ATOM 2748 N N . ASP A 1 361 ? 33.909 21.669 -38.767 1.00 75.19 361 ASP A N 1
ATOM 2749 C CA . ASP A 1 361 ? 33.036 22.789 -39.131 1.00 75.19 361 ASP A CA 1
ATOM 2750 C C . ASP A 1 361 ? 31.861 22.300 -39.992 1.00 75.19 361 ASP A C 1
ATOM 2752 O O . ASP A 1 361 ? 30.717 22.690 -39.757 1.00 75.19 361 ASP A O 1
ATOM 2756 N N . TYR A 1 362 ? 32.107 21.353 -40.910 1.00 77.00 362 TYR A N 1
ATOM 2757 C CA . TYR A 1 362 ? 31.030 20.612 -41.583 1.00 77.00 362 TYR A CA 1
ATOM 2758 C C . TYR A 1 362 ? 30.132 19.881 -40.571 1.00 77.00 362 TYR A C 1
ATOM 2760 O O . TYR A 1 362 ? 28.911 19.976 -40.659 1.00 77.00 362 TYR A O 1
ATOM 2768 N N . LEU A 1 363 ? 30.698 19.190 -39.573 1.00 69.62 363 LEU A N 1
ATOM 2769 C CA . LEU A 1 363 ? 29.919 18.500 -38.532 1.00 69.62 363 LEU A CA 1
ATOM 2770 C C . LEU A 1 363 ? 29.062 19.467 -37.699 1.00 69.62 363 LEU A C 1
ATOM 2772 O O . LEU A 1 363 ? 27.901 19.159 -37.419 1.00 69.62 363 LEU A O 1
ATOM 2776 N N . ALA A 1 364 ? 29.594 20.640 -37.346 1.00 71.50 364 ALA A N 1
ATOM 2777 C CA . ALA A 1 364 ? 28.852 21.677 -36.632 1.00 71.50 364 ALA A CA 1
ATOM 2778 C C . ALA A 1 364 ? 27.672 22.221 -37.460 1.00 71.50 364 ALA A C 1
ATOM 2780 O O . ALA A 1 364 ? 26.570 22.400 -36.932 1.00 71.50 364 ALA A O 1
ATOM 2781 N N . GLU A 1 365 ? 27.862 22.437 -38.764 1.00 73.25 365 GLU A N 1
ATOM 2782 C CA . GLU A 1 365 ? 26.798 22.930 -39.646 1.00 73.25 365 GLU A CA 1
ATOM 2783 C C . GLU A 1 365 ? 25.763 21.852 -39.996 1.00 73.25 365 GLU A C 1
ATOM 2785 O O . GLU A 1 365 ? 24.566 22.139 -39.965 1.00 73.25 365 GLU A O 1
ATOM 2790 N N . ILE A 1 366 ? 26.171 20.591 -40.171 1.00 76.56 366 ILE A N 1
ATOM 2791 C CA . ILE A 1 366 ? 25.254 19.443 -40.284 1.00 76.56 366 ILE A CA 1
ATOM 2792 C C . ILE A 1 366 ? 24.402 19.310 -39.010 1.00 76.56 366 ILE A C 1
ATOM 2794 O O . ILE A 1 366 ? 23.184 19.148 -39.101 1.00 76.56 366 ILE A O 1
ATOM 2798 N N . ALA A 1 367 ? 24.997 19.437 -37.817 1.00 70.06 367 ALA A N 1
ATOM 2799 C CA . ALA A 1 367 ? 24.269 19.389 -36.545 1.00 70.06 367 ALA A CA 1
ATOM 2800 C C . ALA A 1 367 ? 23.265 20.551 -36.388 1.00 70.06 367 ALA A C 1
ATOM 2802 O O . ALA A 1 367 ? 22.146 20.347 -35.913 1.00 70.06 367 ALA A O 1
ATOM 2803 N N . LYS A 1 368 ? 23.632 21.756 -36.838 1.00 70.62 368 LYS A N 1
ATOM 2804 C CA . LYS A 1 368 ? 22.783 22.962 -36.868 1.00 70.62 368 LYS A CA 1
ATOM 2805 C C . LYS A 1 368 ? 21.638 22.861 -37.887 1.00 70.62 368 LYS A C 1
ATOM 2807 O O . LYS A 1 368 ? 20.508 23.262 -37.596 1.00 70.62 368 LYS A O 1
ATOM 2812 N N . ALA A 1 369 ? 21.890 22.296 -39.065 1.00 69.38 369 ALA A N 1
ATOM 2813 C CA . ALA A 1 369 ? 20.857 22.024 -40.064 1.00 69.38 369 ALA A CA 1
ATOM 2814 C C . ALA A 1 369 ? 19.890 20.925 -39.580 1.00 69.38 369 ALA A C 1
ATOM 2816 O O . ALA A 1 369 ? 18.676 21.051 -39.741 1.00 69.38 369 ALA A O 1
ATOM 2817 N N . LEU A 1 370 ? 20.396 19.890 -38.898 1.00 68.44 370 LEU A N 1
ATOM 2818 C CA . LEU A 1 370 ? 19.581 18.861 -38.241 1.00 68.44 370 LEU A CA 1
ATOM 2819 C C . LEU A 1 370 ? 18.703 19.429 -37.116 1.00 68.44 370 LEU A C 1
ATOM 2821 O O . LEU A 1 370 ? 17.502 19.158 -37.096 1.00 68.44 370 LEU A O 1
ATOM 2825 N N . SER A 1 371 ? 19.255 20.239 -36.204 1.00 64.69 371 SER A N 1
ATOM 2826 C CA . SER A 1 371 ? 18.492 20.813 -35.080 1.00 64.69 371 SER A CA 1
ATOM 2827 C C . SER A 1 371 ? 17.419 21.815 -35.522 1.00 64.69 371 SER A C 1
ATOM 2829 O O . SER A 1 371 ? 16.402 21.970 -34.846 1.00 64.69 371 SER A O 1
ATOM 2831 N N . THR A 1 372 ? 17.597 22.435 -36.692 1.00 66.62 372 THR A N 1
ATOM 2832 C CA . THR A 1 372 ? 16.603 23.305 -37.344 1.00 66.62 372 THR A CA 1
ATOM 2833 C C . THR A 1 372 ? 15.718 22.583 -38.376 1.00 66.62 372 THR A C 1
ATOM 2835 O O . THR A 1 372 ? 14.872 23.218 -39.002 1.00 66.62 372 THR A O 1
ATOM 2838 N N . ASN A 1 373 ? 15.848 21.255 -38.512 1.00 69.94 373 ASN A N 1
ATOM 2839 C CA . ASN A 1 373 ? 15.081 20.384 -39.419 1.00 69.94 373 ASN A CA 1
ATOM 2840 C C . ASN A 1 373 ? 15.257 20.676 -40.933 1.00 69.94 373 ASN A C 1
ATOM 2842 O O . ASN A 1 373 ? 14.433 20.276 -41.760 1.00 69.94 373 ASN A O 1
ATOM 2846 N N . HIS A 1 374 ? 16.360 21.314 -41.331 1.00 75.44 374 HIS A N 1
ATOM 2847 C CA . HIS A 1 374 ? 16.730 21.567 -42.728 1.00 75.44 374 HIS A CA 1
ATOM 2848 C C . HIS A 1 374 ? 17.460 20.358 -43.343 1.00 75.44 374 HIS A C 1
ATOM 2850 O O . HIS A 1 374 ? 18.628 20.415 -43.722 1.00 75.44 374 HIS A O 1
ATOM 2856 N N . LEU A 1 375 ? 16.751 19.231 -43.468 1.00 75.25 375 LEU A N 1
ATOM 2857 C CA . LEU A 1 375 ? 17.318 17.943 -43.908 1.00 75.25 375 LEU A CA 1
ATOM 2858 C C . LEU A 1 375 ? 18.012 17.983 -45.286 1.00 75.25 375 LEU A C 1
ATOM 2860 O O . LEU A 1 375 ? 18.931 17.206 -45.524 1.00 75.25 375 LEU A O 1
ATOM 2864 N N . ALA A 1 376 ? 17.592 18.871 -46.193 1.00 78.06 376 ALA A N 1
ATOM 2865 C CA . ALA A 1 376 ? 18.224 19.029 -47.507 1.00 78.06 376 ALA A CA 1
ATOM 2866 C C . ALA A 1 376 ? 19.585 19.750 -47.434 1.00 78.06 376 ALA A C 1
ATOM 2868 O O . ALA A 1 376 ? 20.499 19.404 -48.175 1.00 78.06 376 ALA A O 1
ATOM 2869 N N . GLU A 1 377 ? 19.722 20.710 -46.518 1.00 79.12 377 GLU A N 1
ATOM 2870 C CA . GLU A 1 377 ? 20.958 21.453 -46.238 1.00 79.12 377 GLU A CA 1
ATOM 2871 C C . GLU A 1 377 ? 21.957 20.542 -45.511 1.00 79.12 377 GLU A C 1
ATOM 2873 O O . GLU A 1 377 ? 23.076 20.353 -45.980 1.00 79.12 377 GLU A O 1
ATOM 2878 N N . ALA A 1 378 ? 21.492 19.831 -44.474 1.00 80.31 378 ALA A N 1
ATOM 2879 C CA . ALA A 1 378 ? 22.266 18.800 -43.778 1.00 80.31 378 ALA A CA 1
ATOM 2880 C C . ALA A 1 378 ? 22.783 17.695 -44.722 1.00 80.31 378 ALA A C 1
ATOM 2882 O O . ALA A 1 378 ? 23.868 17.161 -44.508 1.00 80.31 378 ALA A O 1
ATOM 2883 N N . LYS A 1 379 ? 22.019 17.345 -45.769 1.00 84.44 379 LYS A N 1
ATOM 2884 C CA . LYS A 1 379 ? 22.437 16.379 -46.795 1.00 84.44 379 LYS A CA 1
ATOM 2885 C C . LYS A 1 379 ? 23.483 16.957 -47.749 1.00 84.44 379 LYS A C 1
ATOM 2887 O O . LYS A 1 379 ? 24.410 16.240 -48.106 1.00 84.44 379 LYS A O 1
ATOM 2892 N N . HIS A 1 380 ? 23.348 18.223 -48.143 1.00 85.50 380 HIS A N 1
ATOM 2893 C CA . HIS A 1 380 ? 24.280 18.876 -49.062 1.00 85.50 380 HIS A CA 1
ATOM 2894 C C . HIS A 1 380 ? 25.665 19.067 -48.430 1.00 85.50 380 HIS A C 1
ATOM 2896 O O . HIS A 1 380 ? 26.655 18.643 -49.025 1.00 85.50 380 HIS A O 1
ATOM 2902 N N . GLU A 1 381 ? 25.717 19.615 -47.211 1.00 84.75 381 GLU A N 1
ATOM 2903 C CA . GLU A 1 381 ? 26.953 19.775 -46.428 1.00 84.75 381 GLU A CA 1
ATOM 2904 C C . GLU A 1 381 ? 27.659 18.431 -46.213 1.00 84.75 381 GLU A C 1
ATOM 2906 O O . GLU A 1 381 ? 28.874 18.325 -46.347 1.00 84.75 381 GLU A O 1
ATOM 2911 N N . LEU A 1 382 ? 26.891 17.375 -45.935 1.00 86.50 382 LEU A N 1
ATOM 2912 C CA . LEU A 1 382 ? 27.404 16.020 -45.760 1.00 86.50 382 LEU A CA 1
ATOM 2913 C C . LEU A 1 382 ? 27.971 15.416 -47.058 1.00 86.50 382 LEU A C 1
ATOM 2915 O O . LEU A 1 382 ? 29.009 14.759 -47.018 1.00 86.50 382 LEU A O 1
ATOM 2919 N N . GLU A 1 383 ? 27.300 15.605 -48.197 1.00 88.69 383 GLU A N 1
ATOM 2920 C CA . GLU A 1 383 ? 27.771 15.116 -49.503 1.00 88.69 383 GLU A CA 1
ATOM 2921 C C . GLU A 1 383 ? 29.055 15.834 -49.952 1.00 88.69 383 GLU A C 1
ATOM 2923 O O . GLU A 1 383 ? 29.949 15.200 -50.518 1.00 88.69 383 GLU A O 1
ATOM 2928 N N . GLU A 1 384 ? 29.194 17.125 -49.642 1.00 88.06 384 GLU A N 1
ATOM 2929 C CA . GLU A 1 384 ? 30.436 17.872 -49.863 1.00 88.06 384 GLU A CA 1
ATOM 2930 C C . GLU A 1 384 ? 31.548 17.416 -48.904 1.00 88.06 384 GLU A C 1
ATOM 2932 O O . GLU A 1 384 ? 32.639 17.047 -49.347 1.00 88.06 384 GLU A O 1
ATOM 2937 N N . ALA A 1 385 ? 31.255 17.329 -47.603 1.00 86.75 385 ALA A N 1
ATOM 2938 C CA . ALA A 1 385 ? 32.205 16.891 -46.586 1.00 86.75 385 ALA A CA 1
ATOM 2939 C C . ALA A 1 385 ? 32.751 15.479 -46.859 1.00 86.75 385 ALA A C 1
ATOM 2941 O O . ALA A 1 385 ? 33.951 15.255 -46.734 1.00 86.75 385 ALA A O 1
ATOM 2942 N N . LEU A 1 386 ? 31.906 14.536 -47.292 1.00 88.62 386 LEU A N 1
ATOM 2943 C CA . LEU A 1 386 ? 32.326 13.183 -47.683 1.00 88.62 386 LEU A CA 1
ATOM 2944 C C . LEU A 1 386 ? 33.007 13.117 -49.060 1.00 88.62 386 LEU A C 1
ATOM 2946 O O . LEU A 1 386 ? 33.650 12.117 -49.366 1.00 88.62 386 LEU A O 1
ATOM 2950 N N . THR A 1 387 ? 32.919 14.164 -49.884 1.00 90.12 387 THR A N 1
ATOM 2951 C CA . THR A 1 387 ? 33.743 14.276 -51.100 1.00 90.12 387 THR A CA 1
ATOM 2952 C C . THR A 1 387 ? 35.184 14.674 -50.754 1.00 90.12 387 THR A C 1
ATOM 2954 O O . THR A 1 387 ? 36.120 14.234 -51.420 1.00 90.12 387 THR A O 1
ATOM 2957 N N . LEU A 1 388 ? 35.373 15.473 -49.696 1.00 86.88 388 LEU A N 1
ATOM 2958 C CA . LEU A 1 388 ? 36.685 15.919 -49.207 1.00 86.88 388 LEU A CA 1
ATOM 2959 C C . LEU A 1 388 ? 37.323 14.943 -48.203 1.00 86.88 388 LEU A C 1
ATOM 2961 O O . LEU A 1 388 ? 38.541 14.766 -48.202 1.00 86.88 388 LEU A O 1
ATOM 2965 N N . TYR A 1 389 ? 36.501 14.302 -47.371 1.00 86.88 389 TYR A N 1
ATOM 2966 C CA . TYR A 1 389 ? 36.899 13.433 -46.260 1.00 86.88 389 TYR A CA 1
ATOM 2967 C C . TYR A 1 389 ? 36.131 12.091 -46.300 1.00 86.88 389 TYR A C 1
ATOM 2969 O O . TYR A 1 389 ? 35.380 11.778 -45.371 1.00 86.88 389 TYR A O 1
ATOM 2977 N N . PRO A 1 390 ? 36.274 11.292 -47.379 1.00 85.50 390 PRO A N 1
ATOM 2978 C CA . PRO A 1 390 ? 35.431 10.118 -47.653 1.00 85.50 390 PRO A CA 1
ATOM 2979 C C . PRO A 1 390 ? 35.544 8.992 -46.620 1.00 85.50 390 PRO A C 1
ATOM 2981 O O . PRO A 1 390 ? 34.662 8.139 -46.544 1.00 85.50 390 PRO A O 1
ATOM 2984 N N . ASP A 1 391 ? 36.621 8.974 -45.838 1.00 86.75 391 ASP A N 1
ATOM 2985 C CA . ASP A 1 391 ? 36.909 7.975 -44.817 1.00 86.75 391 ASP A CA 1
ATOM 2986 C C . ASP A 1 391 ? 36.763 8.492 -43.379 1.00 86.75 391 ASP A C 1
ATOM 2988 O O . ASP A 1 391 ? 36.974 7.730 -42.444 1.00 86.75 391 ASP A O 1
ATOM 2992 N N . HIS A 1 392 ? 36.370 9.750 -43.164 1.00 84.56 392 HIS A N 1
ATOM 2993 C CA . HIS A 1 392 ? 36.330 10.353 -41.830 1.00 84.56 392 HIS A CA 1
ATOM 2994 C C . HIS A 1 392 ? 35.127 9.869 -41.007 1.00 84.56 392 HIS A C 1
ATOM 2996 O O . HIS A 1 392 ? 33.975 10.216 -41.291 1.00 84.56 392 HIS A O 1
ATOM 3002 N N . LEU A 1 393 ? 35.384 9.127 -39.924 1.00 78.56 393 LEU A N 1
ATOM 3003 C CA . LEU A 1 393 ? 34.337 8.396 -39.204 1.00 78.56 393 LEU A CA 1
ATOM 3004 C C . LEU A 1 393 ? 33.130 9.230 -38.758 1.00 78.56 393 LEU A C 1
ATOM 3006 O O . LEU A 1 393 ? 32.003 8.805 -38.990 1.00 78.56 393 LEU A O 1
ATOM 3010 N N . ASP A 1 394 ? 33.318 10.395 -38.131 1.00 80.19 394 ASP A N 1
ATOM 3011 C CA . ASP A 1 394 ? 32.168 11.185 -37.661 1.00 80.19 394 ASP A CA 1
ATOM 3012 C C . ASP A 1 394 ? 31.251 11.651 -38.802 1.00 80.19 394 ASP A C 1
ATOM 3014 O O . ASP A 1 394 ? 30.041 11.744 -38.604 1.00 80.19 394 ASP A O 1
ATOM 3018 N N . LEU A 1 395 ? 31.786 11.868 -40.009 1.00 80.38 395 LEU A N 1
ATOM 3019 C CA . LEU A 1 395 ? 30.987 12.198 -41.190 1.00 80.38 395 LEU A CA 1
ATOM 3020 C C . LEU A 1 395 ? 30.253 10.954 -41.713 1.00 80.38 395 LEU A C 1
ATOM 3022 O O . LEU A 1 395 ? 29.070 11.033 -42.035 1.00 80.38 395 LEU A O 1
ATOM 3026 N N . LEU A 1 396 ? 30.888 9.777 -41.700 1.00 81.69 396 LEU A N 1
ATOM 3027 C CA . LEU A 1 396 ? 30.222 8.504 -42.019 1.00 81.69 396 LEU A CA 1
ATOM 3028 C C . LEU A 1 396 ? 29.127 8.134 -40.992 1.00 81.69 396 LEU A C 1
ATOM 3030 O O . LEU A 1 396 ? 28.071 7.611 -41.361 1.00 81.69 396 LEU A O 1
ATOM 3034 N N . LEU A 1 397 ? 29.332 8.446 -39.707 1.00 79.12 397 LEU A N 1
ATOM 3035 C CA . LEU A 1 397 ? 28.331 8.305 -38.644 1.00 79.12 397 LEU A CA 1
ATOM 3036 C C . LEU A 1 397 ? 27.186 9.310 -38.808 1.00 79.12 397 LEU A C 1
ATOM 3038 O O . LEU A 1 397 ? 26.020 8.921 -38.705 1.00 79.12 397 LEU A O 1
ATOM 3042 N N . ALA A 1 398 ? 27.494 10.580 -39.089 1.00 79.06 398 ALA A N 1
ATOM 3043 C CA . ALA A 1 398 ? 26.498 11.602 -39.400 1.00 79.06 398 ALA A CA 1
ATOM 3044 C C . ALA A 1 398 ? 25.652 11.192 -40.615 1.00 79.06 398 ALA A C 1
ATOM 3046 O O . ALA A 1 398 ? 24.427 11.296 -40.561 1.00 79.06 398 ALA A O 1
ATOM 3047 N N . ALA A 1 399 ? 26.273 10.617 -41.651 1.00 81.25 399 ALA A N 1
ATOM 3048 C CA . ALA A 1 399 ? 25.579 10.054 -42.803 1.00 81.25 399 ALA A CA 1
ATOM 3049 C C . ALA A 1 399 ? 24.644 8.908 -42.421 1.00 81.25 399 ALA A C 1
ATOM 3051 O O . ALA A 1 399 ? 23.446 8.982 -42.697 1.00 81.25 399 ALA A O 1
ATOM 3052 N N . ASN A 1 400 ? 25.143 7.870 -41.742 1.00 88.19 400 ASN A N 1
ATOM 3053 C CA . ASN A 1 400 ? 24.296 6.756 -41.319 1.00 88.19 400 ASN A CA 1
ATOM 3054 C C . ASN A 1 400 ? 23.103 7.238 -40.463 1.00 88.19 400 ASN A C 1
ATOM 3056 O O . ASN A 1 400 ? 21.974 6.807 -40.697 1.00 88.19 400 ASN A O 1
ATOM 3060 N N . ASN A 1 401 ? 23.321 8.176 -39.535 1.00 80.38 401 ASN A N 1
ATOM 3061 C CA . ASN A 1 401 ? 22.259 8.754 -38.705 1.00 80.38 401 ASN A CA 1
ATOM 3062 C C . ASN A 1 401 ? 21.249 9.594 -39.516 1.00 80.38 401 ASN A C 1
ATOM 3064 O O . ASN A 1 401 ? 20.040 9.444 -39.316 1.00 80.38 401 ASN A O 1
ATOM 3068 N N . LEU A 1 402 ? 21.708 10.445 -40.445 1.00 81.25 402 LEU A N 1
ATOM 3069 C CA . LEU A 1 402 ? 20.849 11.257 -41.317 1.00 81.25 402 LEU A CA 1
ATOM 3070 C C . LEU A 1 402 ? 19.975 10.365 -42.206 1.00 81.25 402 LEU A C 1
ATOM 3072 O O . LEU A 1 402 ? 18.753 10.500 -42.205 1.00 81.25 402 LEU A O 1
ATOM 3076 N N . TYR A 1 403 ? 20.579 9.415 -42.922 1.00 82.00 403 TYR A N 1
ATOM 3077 C CA . TYR A 1 403 ? 19.852 8.535 -43.839 1.00 82.00 403 TYR A CA 1
ATOM 3078 C C . TYR A 1 403 ? 18.878 7.595 -43.095 1.00 82.00 403 TYR A C 1
ATOM 3080 O O . TYR A 1 403 ? 17.739 7.444 -43.542 1.00 82.00 403 TYR A O 1
ATOM 3088 N N . ARG A 1 404 ? 19.227 7.088 -41.895 1.00 79.44 404 ARG A N 1
ATOM 3089 C CA . ARG A 1 404 ? 18.269 6.387 -41.001 1.00 79.44 404 ARG A CA 1
ATOM 3090 C C . ARG A 1 404 ? 17.099 7.276 -40.581 1.00 79.44 404 ARG A C 1
ATOM 3092 O O . ARG A 1 404 ? 15.966 6.802 -40.543 1.00 79.44 404 ARG A O 1
ATOM 3099 N N . SER A 1 405 ? 17.351 8.552 -40.288 1.00 74.69 405 SER A N 1
ATOM 3100 C CA . SER A 1 405 ? 16.307 9.523 -39.915 1.00 74.69 405 SER A CA 1
ATOM 3101 C C . SER A 1 405 ? 15.371 9.844 -41.087 1.00 74.69 405 SER A C 1
ATOM 3103 O O . SER A 1 405 ? 14.168 10.003 -40.894 1.00 74.69 405 SER A O 1
ATOM 3105 N N . CYS A 1 406 ? 15.897 9.838 -42.314 1.00 77.88 406 CYS A N 1
ATOM 3106 C CA . CYS A 1 406 ? 15.129 9.919 -43.560 1.00 77.88 406 CYS A CA 1
ATOM 3107 C C . CYS A 1 406 ? 14.410 8.607 -43.945 1.00 77.88 406 CYS A C 1
ATOM 3109 O O . CYS A 1 406 ? 13.718 8.580 -44.962 1.00 77.88 406 CYS A O 1
ATOM 3111 N N . LEU A 1 407 ? 14.549 7.534 -43.151 1.00 76.88 407 LEU A N 1
ATOM 3112 C CA . LEU A 1 407 ? 14.058 6.172 -43.427 1.00 76.88 407 LEU A CA 1
ATOM 3113 C C . LEU A 1 407 ? 14.662 5.518 -44.692 1.00 76.88 407 LEU A C 1
ATOM 3115 O O . LEU A 1 407 ? 14.135 4.520 -45.187 1.00 76.88 407 LEU A O 1
ATOM 3119 N N . ASP A 1 408 ? 15.777 6.050 -45.198 1.00 85.19 408 ASP A N 1
ATOM 3120 C CA . ASP A 1 408 ? 16.548 5.487 -46.310 1.00 85.19 408 ASP A CA 1
ATOM 3121 C C . ASP A 1 408 ? 17.605 4.517 -45.764 1.00 85.19 408 ASP A C 1
ATOM 3123 O O . ASP A 1 408 ? 18.791 4.823 -45.604 1.00 85.19 408 ASP A O 1
ATOM 3127 N N . TYR A 1 409 ? 17.121 3.328 -45.409 1.00 86.81 409 TYR A N 1
ATOM 3128 C CA . TYR A 1 409 ? 17.935 2.295 -44.780 1.00 86.81 409 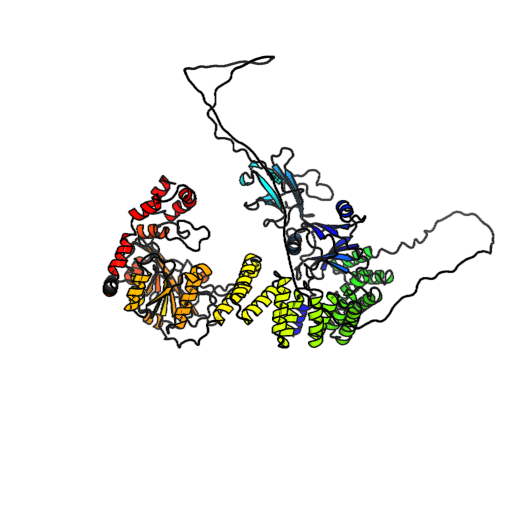TYR A CA 1
ATOM 3129 C C . TYR A 1 409 ? 18.982 1.696 -45.722 1.00 86.81 409 TYR A C 1
ATOM 3131 O O . TYR A 1 409 ? 20.052 1.333 -45.251 1.00 86.81 409 TYR A O 1
ATOM 3139 N N . ASP A 1 410 ? 18.733 1.616 -47.033 1.00 91.31 410 ASP A N 1
ATOM 3140 C CA . ASP A 1 410 ? 19.720 1.085 -47.984 1.00 91.31 410 ASP A CA 1
ATOM 3141 C C . ASP A 1 410 ? 20.940 2.015 -48.108 1.00 91.31 410 ASP A C 1
ATOM 3143 O O . ASP A 1 410 ? 22.077 1.539 -48.019 1.00 91.31 410 ASP A O 1
ATOM 3147 N N . SER A 1 411 ? 20.735 3.336 -48.192 1.00 90.12 411 SER A N 1
ATOM 3148 C CA . SER A 1 411 ? 21.841 4.306 -48.119 1.00 90.12 411 SER A CA 1
ATOM 3149 C C . SER A 1 411 ? 22.534 4.279 -46.753 1.00 90.12 411 SER A C 1
ATOM 3151 O O . SER A 1 411 ? 23.762 4.298 -46.677 1.00 90.12 411 SER A O 1
ATOM 3153 N N . ALA A 1 412 ? 21.782 4.164 -45.653 1.00 87.38 412 ALA A N 1
ATOM 3154 C CA . ALA A 1 412 ? 22.376 4.042 -44.322 1.00 87.38 412 ALA A CA 1
ATOM 3155 C C . ALA A 1 412 ? 23.243 2.779 -44.160 1.00 87.38 412 ALA A C 1
ATOM 3157 O O . ALA A 1 412 ? 24.329 2.855 -43.577 1.00 87.38 412 ALA A O 1
ATOM 3158 N N . ILE A 1 413 ? 22.801 1.635 -44.696 1.00 93.12 413 ILE A N 1
ATOM 3159 C CA . ILE A 1 413 ? 23.561 0.377 -44.725 1.00 93.12 413 ILE A CA 1
ATOM 3160 C C . ILE A 1 413 ? 24.813 0.524 -45.596 1.00 93.12 413 ILE A C 1
ATOM 3162 O O . ILE A 1 413 ? 25.844 -0.050 -45.250 1.00 93.12 413 ILE A O 1
ATOM 3166 N N . ALA A 1 414 ? 24.767 1.299 -46.686 1.00 94.88 414 ALA A N 1
ATOM 3167 C CA . ALA A 1 414 ? 25.959 1.610 -47.473 1.00 94.88 414 ALA A CA 1
ATOM 3168 C C . ALA A 1 414 ? 27.000 2.365 -46.627 1.00 94.88 414 ALA A C 1
ATOM 3170 O O . ALA A 1 414 ? 28.125 1.890 -46.504 1.00 94.88 414 ALA A O 1
ATOM 3171 N N . PHE A 1 415 ? 26.621 3.447 -45.935 1.00 91.81 415 PHE A N 1
ATOM 3172 C CA . PHE A 1 415 ? 27.548 4.150 -45.033 1.00 91.81 415 PHE A CA 1
ATOM 3173 C C . PHE A 1 415 ? 28.031 3.274 -43.870 1.00 91.81 415 PHE A C 1
ATOM 3175 O O . PHE A 1 415 ? 29.207 3.321 -43.525 1.00 91.81 415 PHE A O 1
ATOM 3182 N N . ALA A 1 416 ? 27.184 2.406 -43.309 1.00 89.06 416 ALA A N 1
ATOM 3183 C CA . ALA A 1 416 ? 27.615 1.439 -42.296 1.00 89.06 416 ALA A CA 1
ATOM 3184 C C . ALA A 1 416 ? 28.630 0.413 -42.845 1.00 89.06 416 ALA A C 1
ATOM 3186 O O . ALA A 1 416 ? 29.552 0.025 -42.131 1.00 89.06 416 ALA A O 1
ATOM 3187 N N . LYS A 1 417 ? 28.520 0.013 -44.120 1.00 94.44 417 LYS A N 1
ATOM 3188 C CA . LYS A 1 417 ? 29.515 -0.833 -44.801 1.00 94.44 417 LYS A CA 1
ATOM 3189 C C . LYS A 1 417 ? 30.821 -0.089 -45.086 1.00 94.44 417 LYS A C 1
ATOM 3191 O O . LYS A 1 417 ? 31.879 -0.693 -44.945 1.00 94.44 417 LYS A O 1
ATOM 3196 N N . GLU A 1 418 ? 30.777 1.207 -45.386 1.00 93.69 418 GLU A N 1
ATOM 3197 C CA . GLU A 1 418 ? 31.991 2.027 -45.503 1.00 93.69 418 GLU A CA 1
ATOM 3198 C C . GLU A 1 418 ? 32.680 2.236 -44.143 1.00 93.69 418 GLU A C 1
ATOM 3200 O O . GLU A 1 418 ? 33.906 2.152 -44.071 1.00 93.69 418 GLU A O 1
ATOM 3205 N N . ILE A 1 419 ? 31.913 2.376 -43.050 1.00 88.94 419 ILE A N 1
ATOM 3206 C CA . ILE A 1 419 ? 32.446 2.337 -41.676 1.00 88.94 419 ILE A CA 1
ATOM 3207 C C . ILE A 1 419 ? 33.163 1.006 -41.418 1.00 88.94 419 ILE A C 1
ATOM 3209 O O . ILE A 1 419 ? 34.314 1.025 -41.002 1.00 88.94 419 ILE A O 1
ATOM 3213 N N . ILE A 1 420 ? 32.537 -0.140 -41.719 1.00 92.69 420 ILE A N 1
ATOM 3214 C CA . ILE A 1 420 ? 33.172 -1.468 -41.594 1.00 92.69 420 ILE A CA 1
ATOM 3215 C C . ILE A 1 420 ? 34.452 -1.560 -42.447 1.00 92.69 420 ILE A C 1
ATOM 3217 O O . ILE A 1 420 ? 35.447 -2.137 -42.014 1.00 92.69 420 ILE A O 1
ATOM 3221 N N . ARG A 1 421 ? 34.443 -0.990 -43.659 1.00 93.81 421 ARG A N 1
ATOM 3222 C CA . ARG A 1 421 ? 35.562 -1.059 -44.612 1.00 93.81 421 ARG A CA 1
ATOM 3223 C C . ARG A 1 421 ? 36.776 -0.233 -44.177 1.00 93.81 421 ARG A C 1
ATOM 3225 O O . ARG A 1 421 ? 37.902 -0.662 -44.422 1.00 93.81 421 ARG A O 1
ATOM 3232 N N . HIS A 1 422 ? 36.561 0.939 -43.581 1.00 86.88 422 HIS A N 1
ATOM 3233 C CA . HIS A 1 422 ? 37.635 1.825 -43.110 1.00 86.88 422 HIS A CA 1
ATOM 3234 C C . HIS A 1 422 ? 38.045 1.559 -41.657 1.00 86.88 422 HIS A C 1
ATOM 3236 O O . HIS A 1 422 ? 39.228 1.622 -41.330 1.00 86.88 422 HIS A O 1
ATOM 3242 N N . TYR A 1 423 ? 37.085 1.198 -40.808 1.00 85.62 423 TYR A N 1
ATOM 3243 C CA . TYR A 1 423 ? 37.257 0.948 -39.381 1.00 85.62 423 TYR A CA 1
ATOM 3244 C C . TYR A 1 423 ? 36.742 -0.460 -39.034 1.00 85.62 423 TYR A C 1
ATOM 3246 O O . TYR A 1 423 ? 35.731 -0.602 -38.346 1.00 85.62 423 TYR A O 1
ATOM 3254 N N . PRO A 1 424 ? 37.427 -1.537 -39.468 1.00 81.25 424 PRO A N 1
ATOM 3255 C CA . PRO A 1 424 ? 36.973 -2.914 -39.239 1.00 81.25 424 PRO A CA 1
ATOM 3256 C C . PRO A 1 424 ? 36.974 -3.335 -37.761 1.00 81.25 424 PRO A C 1
ATOM 3258 O O . PRO A 1 424 ? 36.375 -4.357 -37.435 1.00 81.25 424 PRO A O 1
ATOM 3261 N N . LEU A 1 425 ? 37.608 -2.551 -36.879 1.00 81.19 425 LEU A N 1
ATOM 3262 C CA . LEU A 1 425 ? 37.548 -2.683 -35.417 1.00 81.19 425 LEU A CA 1
ATOM 3263 C C . LEU A 1 425 ? 36.482 -1.774 -34.768 1.00 81.19 425 LEU A C 1
ATOM 3265 O O . LEU A 1 425 ? 36.375 -1.745 -33.544 1.00 81.19 425 LEU A O 1
ATOM 3269 N N . TYR A 1 426 ? 35.682 -1.038 -35.553 1.00 79.69 426 TYR A N 1
ATOM 3270 C CA . TYR A 1 426 ? 34.517 -0.314 -35.046 1.00 79.69 426 TYR A CA 1
ATOM 3271 C C . TYR A 1 426 ? 33.246 -1.148 -35.184 1.00 79.69 426 TYR A C 1
ATOM 3273 O O . TYR A 1 426 ? 32.507 -1.094 -36.172 1.00 79.69 426 TYR A O 1
ATOM 3281 N N . PHE A 1 427 ? 32.978 -1.914 -34.136 1.00 79.81 427 PHE A N 1
ATOM 3282 C CA . PHE A 1 427 ? 31.889 -2.885 -34.072 1.00 79.81 427 PHE A CA 1
ATOM 3283 C C . PHE A 1 427 ? 30.482 -2.271 -34.242 1.00 79.81 427 PHE A C 1
ATOM 3285 O O . PHE A 1 427 ? 29.570 -2.919 -34.761 1.00 79.81 427 PHE A O 1
ATOM 3292 N N . ASP A 1 428 ? 30.326 -0.976 -33.946 1.00 80.88 428 ASP A N 1
ATOM 3293 C CA . ASP A 1 428 ? 29.109 -0.191 -34.200 1.00 80.88 428 ASP A CA 1
ATOM 3294 C C . ASP A 1 428 ? 28.697 -0.164 -35.688 1.00 80.88 428 ASP A C 1
ATOM 3296 O O . ASP A 1 428 ? 27.503 -0.135 -35.989 1.00 80.88 428 ASP A O 1
ATOM 3300 N N . GLY A 1 429 ? 29.650 -0.240 -36.628 1.00 78.69 429 GLY A N 1
ATOM 3301 C CA . GLY A 1 429 ? 29.359 -0.331 -38.065 1.00 78.69 429 GLY A CA 1
ATOM 3302 C C . GLY A 1 429 ? 28.615 -1.621 -38.431 1.00 78.69 429 GLY A C 1
ATOM 3303 O O . GLY A 1 429 ? 27.567 -1.578 -39.083 1.00 78.69 429 GLY A O 1
ATOM 3304 N N . TYR A 1 430 ? 29.103 -2.764 -37.936 1.00 89.19 430 TYR A N 1
ATOM 3305 C CA . TYR A 1 430 ? 28.458 -4.074 -38.094 1.00 89.19 430 TYR A CA 1
ATOM 3306 C C . TYR A 1 430 ? 27.087 -4.091 -37.411 1.00 89.19 430 TYR A C 1
ATOM 3308 O O . TYR A 1 430 ? 26.104 -4.523 -38.016 1.00 89.19 430 TYR A O 1
ATOM 3316 N N . CYS A 1 431 ? 26.999 -3.547 -36.192 1.00 85.12 431 CYS A N 1
ATOM 3317 C CA . CYS A 1 431 ? 25.747 -3.441 -35.447 1.00 85.12 431 CYS A CA 1
ATOM 3318 C C . CYS A 1 431 ? 24.689 -2.635 -36.214 1.00 85.12 431 CYS A C 1
ATOM 3320 O O . CYS A 1 431 ? 23.574 -3.120 -36.402 1.00 85.12 431 CYS A O 1
ATOM 3322 N N . ARG A 1 432 ? 25.030 -1.440 -36.719 1.00 85.81 432 ARG A N 1
ATOM 3323 C CA . ARG A 1 432 ? 24.121 -0.594 -37.516 1.00 85.81 432 ARG A CA 1
ATOM 3324 C C . ARG A 1 432 ? 23.616 -1.309 -38.760 1.00 85.81 432 ARG A C 1
ATOM 3326 O O . ARG A 1 432 ? 22.404 -1.400 -38.952 1.00 85.81 432 ARG A O 1
ATOM 3333 N N . ALA A 1 433 ? 24.533 -1.842 -39.570 1.00 88.56 433 ALA A N 1
ATOM 3334 C CA . ALA A 1 433 ? 24.197 -2.533 -40.810 1.00 88.56 433 ALA A CA 1
ATOM 3335 C C . ALA A 1 433 ? 23.288 -3.747 -40.558 1.00 88.56 433 ALA A C 1
ATOM 3337 O O . ALA A 1 433 ? 22.269 -3.900 -41.231 1.00 88.56 433 ALA A O 1
ATOM 3338 N N . ALA A 1 434 ? 23.609 -4.579 -39.563 1.00 87.25 434 ALA A N 1
ATOM 3339 C CA . ALA A 1 434 ? 22.816 -5.757 -39.225 1.00 87.25 434 ALA A CA 1
ATOM 3340 C C . ALA A 1 434 ? 21.439 -5.399 -38.629 1.00 87.25 434 ALA A C 1
ATOM 3342 O O . ALA A 1 434 ? 20.441 -6.044 -38.957 1.00 87.25 434 ALA A O 1
ATOM 3343 N N . GLN A 1 435 ? 21.350 -4.343 -37.811 1.00 85.50 435 GLN A N 1
ATOM 3344 C CA . GLN A 1 435 ? 20.077 -3.840 -37.279 1.00 85.50 435 GLN A CA 1
ATOM 3345 C C . GLN A 1 435 ? 19.164 -3.295 -38.385 1.00 85.50 435 GLN A C 1
ATOM 3347 O O . GLN A 1 435 ? 17.987 -3.654 -38.423 1.00 85.50 435 GLN A O 1
ATOM 3352 N N . ASP A 1 436 ? 19.684 -2.475 -39.305 1.00 85.88 436 ASP A N 1
ATOM 3353 C CA . ASP A 1 436 ? 18.889 -1.928 -40.414 1.00 85.88 436 ASP A CA 1
ATOM 3354 C C . ASP A 1 436 ? 18.455 -3.034 -41.393 1.00 85.88 436 ASP A C 1
ATOM 3356 O O . ASP A 1 436 ? 17.285 -3.097 -41.786 1.00 85.88 436 ASP A O 1
ATOM 3360 N N . LEU A 1 437 ? 19.349 -3.975 -41.724 1.00 88.94 437 LEU A N 1
ATOM 3361 C CA . LEU A 1 437 ? 19.003 -5.141 -42.542 1.00 88.94 437 LEU A CA 1
ATOM 3362 C C . LEU A 1 437 ? 17.917 -5.994 -41.877 1.00 88.94 437 LEU A C 1
ATOM 3364 O O . LEU A 1 437 ? 16.905 -6.280 -42.513 1.00 88.94 437 LEU A O 1
ATOM 3368 N N . SER A 1 438 ? 18.091 -6.385 -40.612 1.00 82.25 438 SER A N 1
ATOM 3369 C CA . SER A 1 438 ? 17.165 -7.294 -39.925 1.00 82.25 438 SER A CA 1
ATOM 3370 C C . SER A 1 438 ? 15.830 -6.629 -39.584 1.00 82.25 438 SER A C 1
ATOM 3372 O O . SER A 1 438 ? 14.772 -7.140 -39.946 1.00 82.25 438 SER A O 1
ATOM 3374 N N . PHE A 1 439 ? 15.858 -5.484 -38.901 1.00 77.44 439 PHE A N 1
ATOM 3375 C CA . PHE A 1 439 ? 14.683 -4.937 -38.214 1.00 77.44 439 PHE A CA 1
ATOM 3376 C C . PHE A 1 439 ? 13.948 -3.859 -39.021 1.00 77.44 439 PHE A C 1
ATOM 3378 O O . PHE A 1 439 ? 12.733 -3.701 -38.863 1.00 77.44 439 PHE A O 1
ATOM 3385 N N . CYS A 1 440 ? 14.647 -3.159 -39.921 1.00 82.62 440 CYS A N 1
ATOM 3386 C CA . CYS A 1 440 ? 14.042 -2.170 -40.816 1.00 82.62 440 CYS A CA 1
ATOM 3387 C C . CYS A 1 440 ? 13.655 -2.793 -42.171 1.00 82.62 440 CYS A C 1
ATOM 3389 O O . CYS A 1 440 ? 12.542 -2.556 -42.648 1.00 82.62 440 CYS A O 1
ATOM 3391 N N . LEU A 1 441 ? 14.522 -3.632 -42.760 1.00 81.94 441 LEU A N 1
ATOM 3392 C CA . LEU A 1 441 ? 14.317 -4.223 -44.094 1.00 81.94 441 LEU A CA 1
ATOM 3393 C C . LEU A 1 441 ? 13.875 -5.703 -44.115 1.00 81.94 441 LEU A C 1
ATOM 3395 O O . LEU A 1 441 ? 13.408 -6.168 -45.155 1.00 81.94 441 LEU A O 1
ATOM 3399 N N . GLY A 1 442 ? 13.990 -6.459 -43.016 1.00 83.31 442 GLY A N 1
ATOM 3400 C CA . GLY A 1 442 ? 13.655 -7.897 -42.978 1.00 83.31 442 GLY A CA 1
ATOM 3401 C C . GLY A 1 442 ? 14.643 -8.809 -43.728 1.00 83.31 442 GLY A C 1
ATOM 3402 O O . GLY A 1 442 ? 14.349 -9.973 -44.004 1.00 83.31 442 GLY A O 1
ATOM 3403 N N . ARG A 1 443 ? 15.825 -8.294 -44.077 1.00 91.50 443 ARG A N 1
ATOM 3404 C CA . ARG A 1 443 ? 16.912 -8.979 -44.800 1.00 91.50 443 ARG A CA 1
ATOM 3405 C C . ARG A 1 443 ? 17.792 -9.766 -43.826 1.00 91.50 443 ARG A C 1
ATOM 3407 O O . ARG A 1 443 ? 19.004 -9.579 -43.752 1.00 91.50 443 ARG A O 1
ATOM 3414 N N . HIS A 1 444 ? 17.161 -10.646 -43.049 1.00 90.12 444 HIS A N 1
ATOM 3415 C CA . HIS A 1 444 ? 17.797 -11.310 -41.907 1.00 90.12 444 HIS A CA 1
ATOM 3416 C C . HIS A 1 444 ? 19.025 -12.161 -42.276 1.00 90.12 444 HIS A C 1
ATOM 3418 O O . HIS A 1 444 ? 19.924 -12.283 -41.456 1.00 90.12 444 HIS A O 1
ATOM 3424 N N . ALA A 1 445 ? 19.095 -12.724 -43.490 1.00 92.25 445 ALA A N 1
ATOM 3425 C CA . ALA A 1 445 ? 20.264 -13.484 -43.947 1.00 92.25 445 ALA A CA 1
ATOM 3426 C C . ALA A 1 445 ? 21.524 -12.603 -44.014 1.00 92.25 445 ALA A C 1
ATOM 3428 O O . ALA A 1 445 ? 22.483 -12.861 -43.297 1.00 92.25 445 ALA A O 1
ATOM 3429 N N . GLU A 1 446 ? 21.467 -11.492 -44.757 1.00 93.69 446 GLU A N 1
ATOM 3430 C CA . GLU A 1 446 ? 22.570 -10.523 -44.842 1.00 93.69 446 GLU A CA 1
ATOM 3431 C C . GLU A 1 446 ? 22.895 -9.891 -43.476 1.00 93.69 446 GLU A C 1
ATOM 3433 O O . GLU A 1 446 ? 24.040 -9.532 -43.211 1.00 93.69 446 GLU A O 1
ATOM 3438 N N . ALA A 1 447 ? 21.897 -9.750 -42.595 1.00 92.12 447 ALA A N 1
ATOM 3439 C CA . ALA A 1 447 ? 22.110 -9.277 -41.229 1.00 92.12 447 ALA A CA 1
ATOM 3440 C C . ALA A 1 447 ? 22.910 -10.278 -40.378 1.00 92.12 447 ALA A C 1
ATOM 3442 O O . ALA A 1 447 ? 23.775 -9.861 -39.610 1.00 92.12 447 ALA A O 1
ATOM 3443 N N . MET A 1 448 ? 22.638 -11.581 -40.526 1.00 93.56 448 MET A N 1
ATOM 3444 C CA . MET A 1 448 ? 23.419 -12.644 -39.887 1.00 93.56 448 MET A CA 1
ATOM 3445 C C . MET A 1 448 ? 24.840 -12.691 -40.460 1.00 93.56 448 MET A C 1
ATOM 3447 O O . MET A 1 448 ? 25.784 -12.675 -39.680 1.00 93.56 448 MET A O 1
ATOM 3451 N N . ASP A 1 449 ? 25.008 -12.634 -41.787 1.00 94.69 449 ASP A N 1
ATOM 3452 C CA . ASP A 1 449 ? 26.335 -12.624 -42.427 1.00 94.69 449 ASP A CA 1
ATOM 3453 C C . ASP A 1 449 ? 27.216 -11.466 -41.911 1.00 94.69 449 ASP A C 1
ATOM 3455 O O . ASP A 1 449 ? 28.382 -11.666 -41.564 1.00 94.69 449 ASP A O 1
ATOM 3459 N N . ILE A 1 450 ? 26.655 -10.252 -41.806 1.00 94.38 450 ILE A N 1
ATOM 3460 C CA . ILE A 1 450 ? 27.388 -9.079 -41.301 1.00 94.38 450 ILE A CA 1
ATOM 3461 C C . ILE A 1 450 ? 27.678 -9.183 -39.802 1.00 94.38 450 ILE A C 1
ATOM 3463 O O . ILE A 1 450 ? 28.795 -8.871 -39.389 1.00 94.38 450 ILE A O 1
ATOM 3467 N N . ILE A 1 451 ? 26.719 -9.604 -38.969 1.00 93.81 451 ILE A N 1
ATOM 3468 C CA . ILE A 1 451 ? 26.971 -9.663 -37.521 1.00 93.81 451 ILE A CA 1
ATOM 3469 C C . ILE A 1 451 ? 27.901 -10.824 -37.143 1.00 93.81 451 ILE A C 1
ATOM 3471 O O . ILE A 1 451 ? 28.699 -10.673 -36.223 1.00 93.81 451 ILE A O 1
ATOM 3475 N N . SER A 1 452 ? 27.890 -11.930 -37.897 1.00 94.12 452 SER A N 1
ATOM 3476 C CA . SER A 1 452 ? 28.900 -12.989 -37.789 1.00 94.12 452 SER A CA 1
ATOM 3477 C C . SER A 1 452 ? 30.299 -12.470 -38.121 1.00 94.12 452 SER A C 1
ATOM 3479 O O . SER A 1 452 ? 31.204 -12.695 -37.328 1.00 94.12 452 SER A O 1
ATOM 3481 N N . ALA A 1 453 ? 30.475 -11.688 -39.193 1.00 93.00 453 ALA A N 1
ATOM 3482 C CA . ALA A 1 453 ? 31.771 -11.071 -39.498 1.00 93.00 453 ALA A CA 1
ATOM 3483 C C . ALA A 1 453 ? 32.258 -10.114 -38.386 1.00 93.00 453 ALA A C 1
ATOM 3485 O O . ALA A 1 453 ? 33.455 -10.044 -38.110 1.00 93.00 453 ALA A O 1
ATOM 3486 N N . GLY A 1 454 ? 31.339 -9.418 -37.703 1.00 89.94 454 GLY A N 1
ATOM 3487 C CA . GLY A 1 454 ? 31.658 -8.636 -36.503 1.00 89.94 454 GLY A CA 1
ATOM 3488 C C . GLY A 1 454 ? 32.112 -9.512 -35.327 1.00 89.94 454 GLY A C 1
ATOM 3489 O O . GLY A 1 454 ? 33.112 -9.204 -34.678 1.00 89.94 454 GLY A O 1
ATOM 3490 N N . LEU A 1 455 ? 31.421 -10.632 -35.080 1.00 90.19 455 LEU A N 1
ATOM 3491 C CA . LEU A 1 455 ? 31.785 -11.603 -34.038 1.00 90.19 455 LEU A CA 1
ATOM 3492 C C . LEU A 1 455 ? 33.105 -12.326 -34.329 1.00 90.19 455 LEU A C 1
ATOM 3494 O O . LEU A 1 455 ? 33.817 -12.653 -33.386 1.00 90.19 455 LEU A O 1
ATOM 3498 N N . ASP A 1 456 ? 33.451 -12.559 -35.593 1.00 93.25 456 ASP A N 1
ATOM 3499 C CA . ASP A 1 456 ? 34.755 -13.108 -35.980 1.00 93.25 456 ASP A CA 1
ATOM 3500 C C . ASP A 1 456 ? 35.890 -12.101 -35.703 1.00 93.25 456 ASP A C 1
ATOM 3502 O O . ASP A 1 456 ? 37.001 -12.498 -35.346 1.00 93.25 456 ASP A O 1
ATOM 3506 N N . GLY A 1 457 ? 35.607 -10.795 -35.813 1.00 86.94 457 GLY A N 1
ATOM 3507 C CA . GLY A 1 457 ? 36.532 -9.712 -35.463 1.00 86.94 457 GLY A CA 1
ATOM 3508 C C . GLY A 1 457 ? 36.735 -9.530 -33.952 1.00 86.94 457 GLY A C 1
ATOM 3509 O O . GLY A 1 457 ? 37.861 -9.302 -33.510 1.00 86.94 457 GLY A O 1
ATOM 3510 N N . ASN A 1 458 ? 35.673 -9.656 -33.148 1.00 87.44 458 ASN A N 1
ATOM 3511 C CA . ASN A 1 458 ? 35.766 -9.754 -31.688 1.00 87.44 458 ASN A CA 1
ATOM 3512 C C . ASN A 1 458 ? 34.624 -10.619 -31.107 1.00 87.44 458 ASN A C 1
ATOM 3514 O O . ASN A 1 458 ? 33.511 -10.120 -30.908 1.00 87.44 458 ASN A O 1
ATOM 3518 N N . PRO A 1 459 ? 34.897 -11.887 -30.730 1.00 88.06 459 PRO A N 1
ATOM 3519 C CA . PRO A 1 459 ? 33.885 -12.803 -30.193 1.00 88.06 459 PRO A CA 1
ATOM 3520 C C . PRO A 1 459 ? 33.274 -12.407 -28.841 1.00 88.06 459 PRO A C 1
ATOM 3522 O O . PRO A 1 459 ? 32.366 -13.110 -28.379 1.00 88.06 459 PRO A O 1
ATOM 3525 N N . GLN A 1 460 ? 33.800 -11.349 -28.209 1.00 88.62 460 GLN A N 1
ATOM 3526 C CA . GLN A 1 460 ? 33.437 -10.845 -26.883 1.00 88.62 460 GLN A CA 1
ATOM 3527 C C . GLN A 1 460 ? 32.862 -9.415 -26.906 1.00 88.62 460 GLN A C 1
ATOM 3529 O O . GLN A 1 460 ? 32.579 -8.885 -25.838 1.00 88.62 460 GLN A O 1
ATOM 3534 N N . GLU A 1 461 ? 32.685 -8.755 -28.058 1.00 88.19 461 GLU A N 1
ATOM 3535 C CA . GLU A 1 461 ? 32.185 -7.367 -28.070 1.00 88.19 461 GLU A CA 1
ATOM 3536 C C . GLU A 1 461 ? 30.695 -7.288 -27.686 1.00 88.19 461 GLU A C 1
ATOM 3538 O O . GLU A 1 461 ? 29.863 -8.031 -28.213 1.00 88.19 461 GLU A O 1
ATOM 3543 N N . LEU A 1 462 ? 30.370 -6.383 -26.755 1.00 85.75 462 LEU A N 1
ATOM 3544 C CA . LEU A 1 462 ? 29.061 -6.234 -26.111 1.00 85.75 462 LEU A CA 1
ATOM 3545 C C . LEU A 1 462 ? 27.919 -6.049 -27.119 1.00 85.75 462 LEU A C 1
ATOM 3547 O O . LEU A 1 462 ? 26.948 -6.811 -27.121 1.00 85.75 462 LEU A O 1
ATOM 3551 N N . TRP A 1 463 ? 28.020 -5.029 -27.968 1.00 81.81 463 TRP A N 1
ATOM 3552 C CA . TRP A 1 463 ? 26.940 -4.604 -28.855 1.00 81.81 463 TRP A CA 1
ATOM 3553 C C . TRP A 1 463 ? 26.760 -5.545 -30.042 1.00 81.81 463 TRP A C 1
ATOM 3555 O O . TRP A 1 463 ? 25.630 -5.733 -30.501 1.00 81.81 463 TRP A O 1
ATOM 3565 N N . THR A 1 464 ? 27.833 -6.198 -30.483 1.00 85.12 464 THR A N 1
ATOM 3566 C CA . THR A 1 464 ? 27.823 -7.227 -31.525 1.00 85.12 464 THR A CA 1
ATOM 3567 C C . THR A 1 464 ? 27.200 -8.520 -31.008 1.00 85.12 464 THR A C 1
ATOM 3569 O O . THR A 1 464 ? 26.289 -9.042 -31.651 1.00 85.12 464 THR A O 1
ATOM 3572 N N . LEU A 1 465 ? 27.594 -9.000 -29.818 1.00 87.38 465 LEU A N 1
ATOM 3573 C CA . LEU A 1 465 ? 26.948 -10.143 -29.155 1.00 87.38 465 LEU A CA 1
ATOM 3574 C C . LEU A 1 465 ? 25.457 -9.881 -28.909 1.00 87.38 465 LEU A C 1
ATOM 3576 O O . LEU A 1 465 ? 24.623 -10.734 -29.217 1.00 87.38 465 LEU A O 1
ATOM 3580 N N . TRP A 1 466 ? 25.106 -8.693 -28.411 1.00 89.56 466 TRP A N 1
ATOM 3581 C CA . TRP A 1 466 ? 23.718 -8.283 -28.190 1.00 89.56 466 TRP A CA 1
ATOM 3582 C C . TRP A 1 466 ? 22.913 -8.174 -29.490 1.00 89.56 466 TRP A C 1
ATOM 3584 O O . TRP A 1 466 ? 21.805 -8.704 -29.581 1.00 89.56 466 TRP A O 1
ATOM 3594 N N . THR A 1 467 ? 23.468 -7.544 -30.527 1.00 86.50 467 THR A N 1
ATOM 3595 C CA . THR A 1 467 ? 22.804 -7.420 -31.832 1.00 86.50 467 THR A CA 1
ATOM 3596 C C . THR A 1 467 ? 22.604 -8.795 -32.471 1.00 86.50 467 THR A C 1
ATOM 3598 O O . THR A 1 467 ? 21.510 -9.080 -32.958 1.00 86.50 467 THR A O 1
ATOM 3601 N N . ALA A 1 468 ? 23.599 -9.686 -32.404 1.00 90.31 468 ALA A N 1
ATOM 3602 C CA . ALA A 1 468 ? 23.471 -11.062 -32.875 1.00 90.31 468 ALA A CA 1
ATOM 3603 C C . ALA A 1 468 ? 22.397 -11.831 -32.083 1.00 90.31 468 ALA A C 1
ATOM 3605 O O . ALA A 1 468 ? 21.515 -12.444 -32.684 1.00 90.31 468 ALA A O 1
ATOM 3606 N N . PHE A 1 469 ? 22.404 -11.739 -30.748 1.00 92.06 469 PHE A N 1
ATOM 3607 C CA . PHE A 1 469 ? 21.383 -12.335 -29.880 1.00 92.06 469 PHE A CA 1
ATOM 3608 C C . PHE A 1 469 ? 19.960 -11.888 -30.257 1.00 92.06 469 PHE A C 1
ATOM 3610 O O . PHE A 1 469 ? 19.063 -12.727 -30.390 1.00 92.06 469 PHE A O 1
ATOM 3617 N N . LEU A 1 470 ? 19.746 -10.587 -30.492 1.00 85.31 470 LEU A N 1
ATOM 3618 C CA . LEU A 1 470 ? 18.450 -10.048 -30.919 1.00 85.31 470 LEU A CA 1
ATOM 3619 C C . LEU A 1 470 ? 18.043 -10.530 -32.322 1.00 85.31 470 LEU A C 1
ATOM 3621 O O . LEU A 1 470 ? 16.883 -10.889 -32.528 1.00 85.31 470 LEU A O 1
ATOM 3625 N N . ILE A 1 471 ? 18.976 -10.573 -33.280 1.00 87.88 471 ILE A N 1
ATOM 3626 C CA . ILE A 1 471 ? 18.709 -11.052 -34.648 1.00 87.88 471 ILE A CA 1
ATOM 3627 C C . ILE A 1 471 ? 18.318 -12.533 -34.629 1.00 87.88 471 ILE A C 1
ATOM 3629 O O . ILE A 1 471 ? 17.288 -12.898 -35.199 1.00 87.88 471 ILE A O 1
ATOM 3633 N N . HIS A 1 472 ? 19.083 -13.376 -33.929 1.00 89.56 472 HIS A N 1
ATOM 3634 C CA . HIS A 1 472 ? 18.788 -14.805 -33.811 1.00 89.56 472 HIS A CA 1
ATOM 3635 C C . HIS A 1 472 ? 17.491 -15.081 -33.035 1.00 89.56 472 HIS A C 1
ATOM 3637 O O . HIS A 1 472 ? 16.761 -16.007 -33.393 1.00 89.56 472 HIS A O 1
ATOM 3643 N N . SER A 1 473 ? 17.139 -14.229 -32.066 1.00 83.12 473 SER A N 1
ATOM 3644 C CA . SER A 1 473 ? 15.847 -14.283 -31.367 1.00 83.12 473 SER A CA 1
ATOM 3645 C C . SER A 1 473 ? 14.651 -13.952 -32.276 1.00 83.12 473 SER A C 1
ATOM 3647 O O . SER A 1 473 ? 13.647 -14.663 -32.230 1.00 83.12 473 SER A O 1
ATOM 3649 N N . GLU A 1 474 ? 14.736 -12.922 -33.133 1.00 81.25 474 GLU A N 1
ATOM 3650 C CA . GLU A 1 474 ? 13.642 -12.555 -34.060 1.00 81.25 474 GLU A CA 1
ATOM 3651 C C . GLU A 1 474 ? 13.420 -13.628 -35.143 1.00 81.25 474 GLU A C 1
ATOM 3653 O O . GLU A 1 474 ? 12.276 -13.996 -35.428 1.00 81.25 474 GLU A O 1
ATOM 3658 N N . VAL A 1 475 ? 14.491 -14.224 -35.687 1.00 86.94 475 VAL A N 1
ATOM 3659 C CA . VAL A 1 475 ? 14.364 -15.365 -36.624 1.00 86.94 475 VAL A CA 1
ATOM 3660 C C . VAL A 1 475 ? 14.057 -16.703 -35.936 1.00 86.94 475 VAL A C 1
ATOM 3662 O O . VAL A 1 475 ? 13.929 -17.716 -36.620 1.00 86.94 475 VAL A O 1
ATOM 3665 N N . GLN A 1 476 ? 13.909 -16.722 -34.604 1.00 83.88 476 GLN A N 1
ATOM 3666 C CA . GLN A 1 476 ? 13.630 -17.915 -33.787 1.00 83.88 476 GLN A CA 1
ATOM 3667 C C . GLN A 1 476 ? 14.685 -19.032 -33.931 1.00 83.88 476 GLN A C 1
ATOM 3669 O O . GLN A 1 476 ? 14.378 -20.216 -33.776 1.00 83.88 476 GLN A O 1
ATOM 3674 N N . ASN A 1 477 ? 15.944 -18.660 -34.186 1.00 90.00 477 ASN A N 1
ATOM 3675 C CA . ASN A 1 477 ? 17.094 -19.556 -34.060 1.00 90.00 477 ASN A CA 1
ATOM 3676 C C . ASN A 1 477 ? 17.492 -19.641 -32.577 1.00 90.00 477 ASN A C 1
ATOM 3678 O O . ASN A 1 477 ? 18.489 -19.064 -32.140 1.00 90.00 477 ASN A O 1
ATOM 3682 N N . ASP A 1 478 ? 16.645 -20.321 -31.800 1.00 86.88 478 ASP A N 1
ATOM 3683 C CA . ASP A 1 478 ? 16.767 -20.409 -30.344 1.00 86.88 478 ASP A CA 1
ATOM 3684 C C . ASP A 1 478 ? 18.106 -21.013 -29.891 1.00 86.88 478 ASP A C 1
ATOM 3686 O O . ASP A 1 478 ? 18.644 -20.572 -28.882 1.00 86.88 478 ASP A O 1
ATOM 3690 N N . ASP A 1 479 ? 18.652 -21.994 -30.619 1.00 88.88 479 ASP A N 1
ATOM 3691 C CA . ASP A 1 479 ? 19.901 -22.674 -30.247 1.00 88.88 479 ASP A CA 1
ATOM 3692 C C . ASP A 1 479 ? 21.094 -21.704 -30.266 1.00 88.88 479 ASP A C 1
ATOM 3694 O O . ASP A 1 479 ? 21.877 -21.646 -29.315 1.00 88.88 479 ASP A O 1
ATOM 3698 N N . LEU A 1 480 ? 21.202 -20.885 -31.318 1.00 90.88 480 LEU A N 1
ATOM 3699 C CA . LEU A 1 480 ? 22.266 -19.887 -31.443 1.00 90.88 480 LEU A CA 1
ATOM 3700 C C . LEU A 1 480 ? 21.993 -18.641 -30.584 1.00 90.88 480 LEU A C 1
ATOM 3702 O O . LEU A 1 480 ? 22.926 -18.049 -30.048 1.00 90.88 480 LEU A O 1
ATOM 3706 N N . ALA A 1 481 ? 20.725 -18.276 -30.366 1.00 90.62 481 ALA A N 1
ATOM 3707 C CA . ALA A 1 481 ? 20.363 -17.254 -29.383 1.00 90.62 481 ALA A CA 1
ATOM 3708 C C . ALA A 1 481 ? 20.694 -17.693 -27.938 1.00 90.62 481 ALA A C 1
ATOM 3710 O O . ALA A 1 481 ? 21.090 -16.863 -27.120 1.00 90.62 481 ALA A O 1
ATOM 3711 N N . LEU A 1 482 ? 20.606 -18.989 -27.615 1.00 91.56 482 LEU A N 1
ATOM 3712 C CA . LEU A 1 482 ? 21.043 -19.530 -26.325 1.00 91.56 482 LEU A CA 1
ATOM 3713 C C . LEU A 1 482 ? 22.569 -19.460 -26.152 1.00 91.56 482 LEU A C 1
ATOM 3715 O O . LEU A 1 482 ? 23.000 -19.087 -25.061 1.00 91.56 482 LEU A O 1
ATOM 3719 N N . ASP A 1 483 ? 23.368 -19.782 -27.178 1.00 93.12 483 ASP A N 1
ATOM 3720 C CA . ASP A 1 483 ? 24.838 -19.615 -27.158 1.00 93.12 483 ASP A CA 1
ATOM 3721 C C . ASP A 1 483 ? 25.231 -18.145 -26.962 1.00 93.12 483 ASP A C 1
ATOM 3723 O O . ASP A 1 483 ? 25.920 -17.796 -26.003 1.00 93.12 483 ASP A O 1
ATOM 3727 N N . LEU A 1 484 ? 24.728 -17.265 -27.830 1.00 93.81 484 LEU A N 1
ATOM 3728 C CA . LEU A 1 484 ? 25.064 -15.842 -27.819 1.00 93.81 484 LEU A CA 1
ATOM 3729 C C . LEU A 1 484 ? 24.613 -15.155 -26.530 1.00 93.81 484 LEU A C 1
ATOM 3731 O O . LEU A 1 484 ? 25.352 -14.336 -25.991 1.00 93.81 484 LEU A O 1
ATOM 3735 N N . GLY A 1 485 ? 23.445 -15.517 -25.994 1.00 91.06 485 GLY A N 1
ATOM 3736 C CA . GLY A 1 485 ? 22.978 -15.009 -24.707 1.00 91.06 485 GLY A CA 1
ATOM 3737 C C . GLY A 1 485 ? 23.835 -15.491 -23.533 1.00 91.06 485 GLY A C 1
ATOM 3738 O O . GLY A 1 485 ? 24.157 -14.695 -22.653 1.00 91.06 485 GLY A O 1
ATOM 3739 N N . GLN A 1 486 ? 24.256 -16.763 -23.527 1.00 92.69 486 GLN A N 1
ATOM 3740 C CA . GLN A 1 486 ? 25.170 -17.295 -22.505 1.00 92.69 486 GLN A CA 1
ATOM 3741 C C . GLN A 1 486 ? 26.544 -16.618 -22.570 1.00 92.69 486 GLN A C 1
ATOM 3743 O O . GLN A 1 486 ? 27.061 -16.208 -21.534 1.00 92.69 486 GLN A O 1
ATOM 3748 N N . ARG A 1 487 ? 27.096 -16.417 -23.772 1.00 93.75 487 ARG A N 1
ATOM 3749 C CA . ARG A 1 487 ? 28.345 -15.668 -23.988 1.00 93.75 487 ARG A CA 1
ATOM 3750 C C . ARG A 1 487 ? 28.224 -14.210 -23.556 1.00 93.75 487 ARG A C 1
ATOM 3752 O O . ARG A 1 487 ? 29.116 -13.705 -22.886 1.00 93.75 487 ARG A O 1
ATOM 3759 N N . LEU A 1 488 ? 27.116 -13.545 -23.879 1.00 88.94 488 LEU A N 1
ATOM 3760 C CA . LEU A 1 488 ? 26.854 -12.169 -23.458 1.00 88.94 488 LEU A CA 1
ATOM 3761 C C . LEU A 1 488 ? 26.795 -12.053 -21.926 1.00 88.94 488 LEU A C 1
ATOM 3763 O O . LEU A 1 488 ? 27.456 -11.187 -21.368 1.00 88.94 488 LEU A O 1
ATOM 3767 N N . ALA A 1 489 ? 26.102 -12.966 -21.238 1.00 89.06 489 ALA A N 1
ATOM 3768 C CA . ALA A 1 489 ? 26.083 -13.011 -19.772 1.00 89.06 489 ALA A CA 1
ATOM 3769 C C . ALA A 1 489 ? 27.440 -13.412 -19.147 1.00 89.06 489 ALA A C 1
ATOM 3771 O O . ALA A 1 489 ? 27.734 -13.015 -18.022 1.00 89.06 489 ALA A O 1
ATOM 3772 N N . GLN A 1 490 ? 28.271 -14.182 -19.860 1.00 90.00 490 GLN A N 1
ATOM 3773 C CA . GLN A 1 490 ? 29.612 -14.584 -19.418 1.00 90.00 490 GLN A CA 1
ATOM 3774 C C . GLN A 1 490 ? 30.642 -13.452 -19.540 1.00 90.00 490 GLN A C 1
ATOM 3776 O O . GLN A 1 490 ? 31.437 -13.258 -18.623 1.00 90.00 490 GLN A O 1
ATOM 3781 N N . PHE A 1 491 ? 30.661 -12.736 -20.668 1.00 87.69 491 PHE A N 1
ATOM 3782 C CA . PHE A 1 491 ? 31.628 -11.662 -20.926 1.00 87.69 491 PHE A CA 1
ATOM 3783 C C . PHE A 1 491 ? 31.173 -10.306 -20.361 1.00 87.69 491 PHE A C 1
ATOM 3785 O O . PHE A 1 491 ? 32.020 -9.505 -19.980 1.00 87.69 491 PHE A O 1
ATOM 3792 N N . HIS A 1 492 ? 29.859 -10.070 -20.245 1.00 84.75 492 HIS A N 1
ATOM 3793 C CA . HIS A 1 492 ? 29.269 -8.803 -19.784 1.00 84.75 492 HIS A CA 1
ATOM 3794 C C . HIS A 1 492 ? 28.258 -9.019 -18.645 1.00 84.75 492 HIS A C 1
ATOM 3796 O O . HIS A 1 492 ? 27.066 -8.739 -18.807 1.00 84.75 492 HIS A O 1
ATOM 3802 N N . PRO A 1 493 ? 28.692 -9.510 -17.467 1.00 82.25 493 PRO A N 1
ATOM 3803 C CA . PRO A 1 493 ? 27.787 -9.873 -16.374 1.00 82.25 493 PRO A CA 1
ATOM 3804 C C . PRO A 1 493 ? 26.983 -8.694 -15.798 1.00 82.25 493 PRO A C 1
ATOM 3806 O O . PRO A 1 493 ? 25.935 -8.921 -15.192 1.00 82.25 493 PRO A O 1
ATOM 3809 N N . THR A 1 494 ? 27.416 -7.446 -16.006 1.00 80.44 494 THR A N 1
ATOM 3810 C CA . THR A 1 494 ? 26.693 -6.224 -15.601 1.00 80.44 494 THR A CA 1
ATOM 3811 C C . THR A 1 494 ? 25.632 -5.761 -16.609 1.00 80.44 494 THR A C 1
ATOM 3813 O O . THR A 1 494 ? 24.869 -4.841 -16.319 1.00 80.44 494 THR A O 1
ATOM 3816 N N . PHE A 1 495 ? 25.512 -6.392 -17.783 1.00 81.75 495 PHE A N 1
ATOM 3817 C CA . PHE A 1 495 ? 24.534 -6.000 -18.802 1.00 81.75 495 PHE A CA 1
ATOM 3818 C C . PHE A 1 495 ? 23.123 -6.534 -18.482 1.00 81.75 495 PHE A C 1
ATOM 3820 O O . PHE A 1 495 ? 22.638 -7.486 -19.094 1.00 81.75 495 PHE A O 1
ATOM 3827 N N . GLY A 1 496 ? 22.434 -5.904 -17.522 1.00 73.56 496 GLY A N 1
ATOM 3828 C CA . GLY A 1 496 ? 21.142 -6.352 -16.964 1.00 73.56 496 GLY A CA 1
ATOM 3829 C C . GLY A 1 496 ? 20.058 -6.747 -17.983 1.00 73.56 496 GLY A C 1
ATOM 3830 O O . GLY A 1 496 ? 19.259 -7.649 -17.728 1.00 73.56 496 GLY A O 1
ATOM 3831 N N . GLN A 1 497 ? 20.074 -6.152 -19.183 1.00 79.19 497 GLN A N 1
ATOM 3832 C CA . GLN A 1 497 ? 19.087 -6.391 -20.245 1.00 79.19 497 GLN A CA 1
ATOM 3833 C C . GLN A 1 497 ? 19.076 -7.837 -20.792 1.00 79.19 497 GLN A C 1
ATOM 3835 O O . GLN A 1 497 ? 18.039 -8.266 -21.304 1.00 79.19 497 GLN A O 1
ATOM 3840 N N . ILE A 1 498 ? 20.169 -8.614 -20.683 1.00 83.81 498 ILE A N 1
ATOM 3841 C CA . ILE A 1 498 ? 20.187 -9.998 -21.203 1.00 83.81 498 ILE A CA 1
ATOM 3842 C C . ILE A 1 498 ? 19.384 -10.970 -20.335 1.00 83.81 498 ILE A C 1
ATOM 3844 O O . ILE A 1 498 ? 18.692 -11.848 -20.855 1.00 83.81 498 ILE A O 1
ATOM 3848 N N . TYR A 1 499 ? 19.444 -10.828 -19.012 1.00 85.94 499 TYR A N 1
ATOM 3849 C CA . TYR A 1 499 ? 18.967 -11.861 -18.094 1.00 85.94 499 TYR A CA 1
ATOM 3850 C C . TYR A 1 499 ? 17.459 -12.153 -18.184 1.00 85.94 499 TYR A C 1
ATOM 3852 O O . TYR A 1 499 ? 17.116 -13.338 -18.168 1.00 85.94 499 TYR A O 1
ATOM 3860 N N . PRO A 1 500 ? 16.543 -11.173 -18.359 1.00 75.81 500 PRO A N 1
ATOM 3861 C CA . PRO A 1 500 ? 15.124 -11.465 -18.585 1.00 75.81 500 PRO A CA 1
ATOM 3862 C C . PRO A 1 500 ? 14.876 -12.256 -19.871 1.00 75.81 500 PRO A C 1
ATOM 3864 O O . PRO A 1 500 ? 14.072 -13.190 -19.882 1.00 75.81 500 PRO A O 1
ATOM 3867 N N . LEU A 1 501 ? 15.587 -11.915 -20.948 1.00 81.62 501 LEU A N 1
ATOM 3868 C CA . LEU A 1 501 ? 15.404 -12.526 -22.264 1.00 81.62 501 LEU A CA 1
ATOM 3869 C C . LEU A 1 501 ? 16.001 -13.938 -22.309 1.00 81.62 501 LEU A C 1
ATOM 3871 O O . LEU A 1 501 ? 15.337 -14.873 -22.757 1.00 81.62 501 LEU A O 1
ATOM 3875 N N . LEU A 1 502 ? 17.209 -14.119 -21.769 1.00 86.06 502 LEU A N 1
ATOM 3876 C CA . LEU A 1 502 ? 17.862 -15.423 -21.674 1.00 86.06 502 LEU A CA 1
ATOM 3877 C C . LEU A 1 502 ? 17.131 -16.364 -20.704 1.00 86.06 502 LEU A C 1
ATOM 3879 O O . LEU A 1 502 ? 16.962 -17.542 -21.012 1.00 86.06 502 LEU A O 1
ATOM 3883 N N . SER A 1 503 ? 16.618 -15.855 -19.578 1.00 82.25 503 SER A N 1
ATOM 3884 C CA . SER A 1 503 ? 15.793 -16.652 -18.655 1.00 82.25 503 SER A CA 1
ATOM 3885 C C . SER A 1 503 ? 14.493 -17.110 -19.315 1.00 82.25 503 SER A C 1
ATOM 3887 O O . SER A 1 503 ? 14.135 -18.284 -19.215 1.00 82.25 503 SER A O 1
ATOM 3889 N N . ALA A 1 504 ? 13.811 -16.226 -20.052 1.00 77.19 504 ALA A N 1
ATOM 3890 C CA . ALA A 1 504 ? 12.621 -16.588 -20.820 1.00 77.19 504 ALA A CA 1
ATOM 3891 C C . ALA A 1 504 ? 12.925 -17.638 -21.907 1.00 77.19 504 ALA A C 1
ATOM 3893 O O . ALA A 1 504 ? 12.139 -18.569 -22.094 1.00 77.19 504 ALA A O 1
ATOM 3894 N N . LEU A 1 505 ? 14.076 -17.539 -22.581 1.00 79.81 505 LEU A N 1
ATOM 3895 C CA . LEU A 1 505 ? 14.514 -18.494 -23.602 1.00 79.81 505 LEU A CA 1
ATOM 3896 C C . LEU A 1 505 ? 14.874 -19.868 -23.001 1.00 79.81 505 LEU A C 1
ATOM 3898 O O . LEU A 1 505 ? 14.452 -20.902 -23.521 1.00 79.81 505 LEU A O 1
ATOM 3902 N N . LEU A 1 506 ? 15.559 -19.901 -21.855 1.00 82.25 506 LEU A N 1
ATOM 3903 C CA . LEU A 1 506 ? 15.827 -21.135 -21.104 1.00 82.25 506 LEU A CA 1
ATOM 3904 C C . LEU A 1 506 ? 14.530 -21.797 -20.610 1.00 82.25 506 LEU A C 1
ATOM 3906 O O . LEU A 1 506 ? 14.386 -23.017 -20.714 1.00 82.25 506 LEU A O 1
ATOM 3910 N N . LEU A 1 507 ? 13.561 -21.012 -20.125 1.00 76.12 507 LEU A N 1
ATOM 3911 C CA . LEU A 1 507 ? 12.245 -21.508 -19.701 1.00 76.12 507 LEU A CA 1
ATOM 3912 C C . LEU A 1 507 ? 11.403 -22.028 -20.879 1.00 76.12 507 LEU A C 1
ATOM 3914 O O . LEU A 1 507 ? 10.776 -23.079 -20.743 1.00 76.12 507 LEU A O 1
ATOM 3918 N N . LYS A 1 508 ? 11.442 -21.366 -22.048 1.00 77.50 508 LYS A N 1
ATOM 3919 C CA . LYS A 1 508 ? 10.830 -21.836 -23.312 1.00 77.50 508 LYS A CA 1
ATOM 3920 C C . LYS A 1 508 ? 11.321 -23.239 -23.694 1.00 77.50 508 LYS A C 1
ATOM 3922 O O . LYS A 1 508 ? 10.533 -24.056 -24.159 1.00 77.50 508 LYS A O 1
ATOM 3927 N N . HIS A 1 509 ? 12.598 -23.527 -23.436 1.00 80.00 509 HIS A N 1
ATOM 3928 C CA . HIS A 1 509 ? 13.242 -24.830 -23.663 1.00 80.00 509 HIS A CA 1
ATOM 3929 C C . HIS A 1 509 ? 13.162 -25.798 -22.474 1.00 80.00 509 HIS A C 1
ATOM 3931 O O . HIS A 1 509 ? 13.824 -26.834 -22.468 1.00 80.00 509 HIS A O 1
ATOM 3937 N N . GLY A 1 510 ? 12.381 -25.481 -21.437 1.00 72.94 510 GLY A N 1
ATOM 3938 C CA . GLY A 1 510 ? 12.233 -26.327 -20.247 1.00 72.94 510 GLY A CA 1
ATOM 3939 C C . GLY A 1 510 ? 13.490 -26.434 -19.372 1.00 72.94 510 GLY A C 1
ATOM 3940 O O . GLY A 1 510 ? 13.488 -27.179 -18.393 1.00 72.94 510 GLY A O 1
ATOM 3941 N N . GLN A 1 511 ? 14.549 -25.668 -19.657 1.00 82.94 511 GLN A N 1
ATOM 3942 C CA . GLN A 1 511 ? 15.833 -25.675 -18.942 1.00 82.94 511 GLN A CA 1
ATOM 3943 C C . GLN A 1 511 ? 15.752 -24.883 -17.621 1.00 82.94 511 GLN A C 1
ATOM 3945 O O . GLN A 1 511 ? 16.627 -24.082 -17.292 1.00 82.94 511 GLN A O 1
ATOM 3950 N N . ARG A 1 512 ? 14.679 -25.106 -16.850 1.00 80.19 512 ARG A N 1
ATOM 3951 C CA . ARG A 1 512 ? 14.286 -24.308 -15.681 1.00 80.19 512 ARG A CA 1
ATOM 3952 C C . ARG A 1 512 ? 15.399 -24.168 -14.639 1.00 80.19 512 ARG A C 1
ATOM 3954 O O . ARG A 1 512 ? 15.654 -23.057 -14.200 1.00 80.19 512 ARG A O 1
ATOM 3961 N N . GLN A 1 513 ? 16.106 -25.248 -14.301 1.00 84.12 513 GLN A N 1
ATOM 3962 C CA . GLN A 1 513 ? 17.213 -25.196 -13.333 1.00 84.12 513 GLN A CA 1
ATOM 3963 C C . GLN A 1 513 ? 18.352 -24.261 -13.775 1.00 84.12 513 GLN A C 1
ATOM 3965 O O . GLN A 1 513 ? 18.930 -23.575 -12.938 1.00 84.12 513 GLN A O 1
ATOM 3970 N N . LYS A 1 514 ? 18.640 -24.172 -15.084 1.00 86.00 514 LYS A N 1
ATOM 3971 C CA . LYS A 1 514 ? 19.632 -23.222 -15.611 1.00 86.00 514 LYS A CA 1
ATOM 3972 C C . LYS A 1 514 ? 19.132 -21.781 -15.549 1.00 86.00 514 LYS A C 1
ATOM 3974 O O . LYS A 1 514 ? 19.926 -20.897 -15.263 1.00 86.00 514 LYS A O 1
ATOM 3979 N N . ALA A 1 515 ? 17.839 -21.542 -15.791 1.00 83.81 515 ALA A N 1
ATOM 3980 C CA . ALA A 1 515 ? 17.247 -20.213 -15.625 1.00 83.81 515 ALA A CA 1
ATOM 3981 C C . ALA A 1 515 ? 17.315 -19.759 -14.156 1.00 83.81 515 ALA A C 1
ATOM 3983 O O . ALA A 1 515 ? 17.751 -18.650 -13.878 1.00 83.81 515 ALA A O 1
ATOM 3984 N N . GLU A 1 516 ? 16.971 -20.639 -13.211 1.00 85.12 516 GLU A N 1
ATOM 3985 C CA . GLU A 1 516 ? 17.061 -20.354 -11.771 1.00 85.12 516 GLU A CA 1
ATOM 3986 C C . GLU A 1 516 ? 18.516 -20.071 -11.336 1.00 85.12 516 GLU A C 1
ATOM 3988 O O . GLU A 1 516 ? 18.769 -19.074 -10.663 1.00 85.12 516 GLU A O 1
ATOM 3993 N N . GLN A 1 517 ? 19.489 -20.872 -11.792 1.00 88.81 517 GLN A N 1
ATOM 3994 C CA . GLN A 1 517 ? 20.919 -20.638 -11.531 1.00 88.81 517 GLN A CA 1
ATOM 3995 C C . GLN A 1 517 ? 21.436 -19.326 -12.153 1.00 88.81 517 GLN A C 1
ATOM 3997 O O . GLN A 1 517 ? 22.202 -18.600 -11.515 1.00 88.81 517 GLN A O 1
ATOM 4002 N N . LEU A 1 518 ? 21.019 -19.009 -13.383 1.00 88.81 518 LEU A N 1
ATOM 4003 C CA . LEU A 1 518 ? 21.360 -17.767 -14.082 1.00 88.81 518 LEU A CA 1
ATOM 4004 C C . LEU A 1 518 ? 20.846 -16.537 -13.321 1.00 88.81 518 LEU A C 1
ATOM 4006 O O . LEU A 1 518 ? 21.587 -15.572 -13.160 1.00 88.81 518 LEU A O 1
ATOM 4010 N N . ILE A 1 519 ? 19.604 -16.580 -12.831 1.00 86.75 519 ILE A N 1
ATOM 4011 C CA . ILE A 1 519 ? 18.968 -15.475 -12.098 1.00 86.75 519 ILE A CA 1
ATOM 4012 C C . ILE A 1 519 ? 19.654 -15.238 -10.746 1.00 86.75 519 ILE A C 1
ATOM 4014 O O . ILE A 1 519 ? 19.917 -14.090 -10.385 1.00 86.75 519 ILE A O 1
ATOM 4018 N N . GLU A 1 520 ? 20.008 -16.301 -10.018 1.00 86.56 520 GLU A N 1
ATOM 4019 C CA . GLU A 1 520 ? 20.791 -16.180 -8.779 1.00 86.56 520 GLU A CA 1
ATOM 4020 C C . GLU A 1 520 ? 22.204 -15.632 -9.035 1.00 86.56 520 GLU A C 1
ATOM 4022 O O . GLU A 1 520 ? 22.670 -14.764 -8.298 1.00 86.56 520 GLU A O 1
ATOM 4027 N N . THR A 1 521 ? 22.853 -16.055 -10.126 1.00 85.25 521 THR A N 1
ATOM 4028 C CA . THR A 1 521 ? 24.159 -15.517 -10.551 1.00 85.25 521 THR A CA 1
ATOM 4029 C C . THR A 1 521 ? 24.059 -14.022 -10.875 1.00 85.25 521 THR A C 1
ATOM 4031 O O . THR A 1 521 ? 24.819 -13.224 -10.327 1.00 85.25 521 THR A O 1
ATOM 4034 N N . ALA A 1 522 ? 23.070 -13.619 -11.679 1.00 84.12 522 ALA A N 1
ATOM 4035 C CA . ALA A 1 522 ? 22.805 -12.221 -12.021 1.00 84.12 522 ALA A CA 1
ATOM 4036 C C . ALA A 1 522 ? 22.585 -11.353 -10.773 1.00 84.12 522 ALA A C 1
ATOM 4038 O O . ALA A 1 522 ? 23.144 -10.266 -10.654 1.00 84.12 522 ALA A O 1
ATOM 4039 N N . SER A 1 523 ? 21.830 -11.878 -9.803 1.00 83.44 523 SER A N 1
ATOM 4040 C CA . SER A 1 523 ? 21.501 -11.197 -8.544 1.00 83.44 523 SER A CA 1
ATOM 4041 C C . SER A 1 523 ? 22.707 -10.958 -7.628 1.00 83.44 523 SER A C 1
ATOM 4043 O O . SER A 1 523 ? 22.585 -10.195 -6.674 1.00 83.44 523 SER A O 1
ATOM 4045 N N . SER A 1 524 ? 23.854 -11.599 -7.886 1.00 80.56 524 SER A N 1
ATOM 4046 C CA . SER A 1 524 ? 25.112 -11.328 -7.172 1.00 80.56 524 SER A CA 1
ATOM 4047 C C . SER A 1 524 ? 25.915 -10.160 -7.759 1.00 80.56 524 SER A C 1
ATOM 4049 O O . SER A 1 524 ? 26.682 -9.534 -7.033 1.00 80.56 524 SER A O 1
ATOM 4051 N N . PHE A 1 525 ? 25.703 -9.833 -9.040 1.00 75.31 525 PHE A N 1
ATOM 4052 C CA . PHE A 1 525 ? 26.372 -8.728 -9.740 1.00 75.31 525 PHE A CA 1
ATOM 4053 C C . PHE A 1 525 ? 25.486 -7.482 -9.864 1.00 75.31 525 PHE A C 1
ATOM 4055 O O . PHE A 1 525 ? 25.991 -6.364 -9.850 1.00 75.31 525 PHE A O 1
ATOM 4062 N N . LEU A 1 526 ? 24.168 -7.675 -9.963 1.00 78.25 526 LEU A N 1
ATOM 4063 C CA . LEU A 1 526 ? 23.160 -6.629 -10.149 1.00 78.25 526 LEU A CA 1
ATOM 4064 C C . LEU A 1 526 ? 22.055 -6.726 -9.073 1.00 78.25 526 LEU A C 1
ATOM 4066 O O . LEU A 1 526 ? 20.893 -6.974 -9.404 1.00 78.25 526 LEU A O 1
ATOM 4070 N N . PRO A 1 527 ? 22.383 -6.558 -7.775 1.00 70.19 527 PRO A N 1
ATOM 4071 C CA . PRO A 1 527 ? 21.421 -6.716 -6.677 1.00 70.19 527 PRO A CA 1
ATOM 4072 C C . PRO A 1 527 ? 20.315 -5.645 -6.648 1.00 70.19 527 PRO A C 1
ATOM 4074 O O . PRO A 1 527 ? 19.308 -5.834 -5.968 1.00 70.19 527 PRO A O 1
ATOM 4077 N N . GLU A 1 528 ? 20.497 -4.533 -7.369 1.00 69.44 528 GLU A N 1
ATOM 4078 C CA . GLU A 1 528 ? 19.589 -3.375 -7.384 1.00 69.44 528 GLU A CA 1
ATOM 4079 C C . GLU A 1 528 ? 18.912 -3.138 -8.750 1.00 69.44 528 GLU A C 1
ATOM 4081 O O . GLU A 1 528 ? 18.105 -2.219 -8.879 1.00 69.44 528 GLU A O 1
ATOM 4086 N N . ASP A 1 529 ? 19.160 -3.986 -9.760 1.00 71.81 529 ASP A N 1
ATOM 4087 C CA . ASP A 1 529 ? 18.464 -3.910 -11.055 1.00 71.81 529 ASP A CA 1
ATOM 4088 C C . ASP A 1 529 ? 17.011 -4.430 -10.924 1.00 71.81 529 ASP A C 1
ATOM 4090 O O . ASP A 1 529 ? 16.808 -5.609 -10.598 1.00 71.81 529 ASP A O 1
ATOM 4094 N N . PRO A 1 530 ? 15.974 -3.608 -11.204 1.00 66.50 530 PRO A N 1
ATOM 4095 C CA . PRO A 1 530 ? 14.576 -3.997 -10.997 1.00 66.50 530 PRO A CA 1
ATOM 4096 C C . PRO A 1 530 ? 14.117 -5.218 -11.809 1.00 66.50 530 PRO A C 1
ATOM 4098 O O . PRO A 1 530 ? 13.221 -5.947 -11.377 1.00 66.50 530 PRO A O 1
ATOM 4101 N N . ALA A 1 531 ? 14.716 -5.476 -12.975 1.00 68.62 531 ALA A N 1
ATOM 4102 C CA . ALA A 1 531 ? 14.386 -6.638 -13.792 1.00 68.62 531 ALA A CA 1
ATOM 4103 C C . ALA A 1 531 ? 14.998 -7.924 -13.212 1.00 68.62 531 ALA A C 1
ATOM 4105 O O . ALA A 1 531 ? 14.316 -8.950 -13.171 1.00 68.62 531 ALA A O 1
ATOM 4106 N N . ILE A 1 532 ? 16.233 -7.868 -12.701 1.00 77.00 532 ILE A N 1
ATOM 4107 C CA . ILE A 1 532 ? 16.884 -8.995 -12.004 1.00 77.00 532 ILE A CA 1
ATOM 4108 C C . ILE A 1 532 ? 16.139 -9.337 -10.713 1.00 77.00 532 ILE A C 1
ATOM 4110 O O . ILE A 1 532 ? 15.776 -10.492 -10.476 1.00 77.00 532 ILE A O 1
ATOM 4114 N N . ILE A 1 533 ? 15.827 -8.306 -9.929 1.00 75.38 533 ILE A N 1
ATOM 4115 C CA . ILE A 1 533 ? 15.007 -8.374 -8.719 1.00 75.38 533 ILE A CA 1
ATOM 4116 C C . ILE A 1 533 ? 13.683 -9.107 -8.980 1.00 75.38 533 ILE A C 1
ATOM 4118 O O . ILE A 1 533 ? 13.342 -10.056 -8.269 1.00 75.38 533 ILE A O 1
ATOM 4122 N N . ARG A 1 534 ? 12.946 -8.699 -10.021 1.00 70.56 534 ARG A N 1
ATOM 4123 C CA . ARG A 1 534 ? 11.669 -9.315 -10.397 1.00 70.56 534 ARG A CA 1
ATOM 4124 C C . ARG A 1 534 ? 11.822 -10.798 -10.736 1.00 70.56 534 ARG A C 1
ATOM 4126 O O . ARG A 1 534 ? 11.054 -11.616 -10.233 1.00 70.56 534 ARG A O 1
ATOM 4133 N N . LEU A 1 535 ? 12.819 -11.150 -11.552 1.00 73.69 535 LEU A N 1
ATOM 4134 C CA . LEU A 1 535 ? 13.092 -12.543 -11.918 1.00 73.69 535 LEU A CA 1
ATOM 4135 C C . LEU A 1 535 ? 13.380 -13.404 -10.683 1.00 73.69 535 LEU A C 1
ATOM 4137 O O . LEU A 1 535 ? 12.871 -14.520 -10.581 1.00 73.69 535 LEU A O 1
ATOM 4141 N N . LYS A 1 536 ? 14.156 -12.887 -9.725 1.00 77.81 536 LYS A N 1
ATOM 4142 C CA . LYS A 1 536 ? 14.468 -13.609 -8.486 1.00 77.81 536 LYS A CA 1
ATOM 4143 C C . LYS A 1 536 ? 13.231 -13.821 -7.613 1.00 77.81 536 LYS A C 1
ATOM 4145 O O . LYS A 1 536 ? 13.067 -14.902 -7.053 1.00 77.81 536 LYS A O 1
ATOM 4150 N N . LEU A 1 537 ? 12.309 -12.860 -7.553 1.00 72.56 537 LEU A N 1
ATOM 4151 C CA . LEU A 1 537 ? 11.021 -13.060 -6.880 1.00 72.56 537 LEU A CA 1
ATOM 4152 C C . LEU A 1 537 ? 10.182 -14.162 -7.547 1.00 72.56 537 LEU A C 1
ATOM 4154 O O . LEU A 1 537 ? 9.673 -15.034 -6.840 1.00 72.56 537 LEU A O 1
ATOM 4158 N N . ASP A 1 538 ? 10.102 -14.193 -8.881 1.00 66.38 538 ASP A N 1
ATOM 4159 C CA . ASP A 1 538 ? 9.400 -15.258 -9.616 1.00 66.38 538 ASP A CA 1
ATOM 4160 C C . ASP A 1 538 ? 10.044 -16.650 -9.389 1.00 66.38 538 ASP A C 1
ATOM 4162 O O . ASP A 1 538 ? 9.328 -17.646 -9.236 1.00 66.38 538 ASP A O 1
ATOM 4166 N N . VAL A 1 539 ? 11.379 -16.735 -9.279 1.00 70.44 539 VAL A N 1
ATOM 4167 C CA . VAL A 1 539 ? 12.106 -17.974 -8.920 1.00 70.44 539 VAL A CA 1
ATOM 4168 C C . VAL A 1 539 ? 11.777 -18.435 -7.500 1.00 70.44 539 VAL A C 1
ATOM 4170 O O . VAL A 1 539 ? 11.395 -19.590 -7.298 1.00 70.44 539 VAL A O 1
ATOM 4173 N N . LEU A 1 540 ? 11.882 -17.545 -6.511 1.00 67.38 540 LEU A N 1
ATOM 4174 C CA . LEU A 1 540 ? 11.672 -17.885 -5.100 1.00 67.38 540 LEU A CA 1
ATOM 4175 C C . LEU A 1 540 ? 10.207 -18.265 -4.818 1.00 67.38 540 LEU A C 1
ATOM 4177 O O . LEU A 1 540 ? 9.956 -19.226 -4.084 1.00 67.38 540 LEU A O 1
ATOM 4181 N N . LEU A 1 541 ? 9.246 -17.605 -5.477 1.00 60.47 541 LEU A N 1
ATOM 4182 C CA . LEU A 1 541 ? 7.840 -18.025 -5.541 1.00 60.47 541 LEU A CA 1
ATOM 4183 C C . LEU A 1 541 ? 7.708 -19.422 -6.173 1.00 60.47 541 LEU A C 1
ATOM 4185 O O . LEU A 1 541 ? 7.102 -20.321 -5.586 1.00 60.47 541 LEU A O 1
ATOM 4189 N N . GLY A 1 542 ? 8.318 -19.630 -7.343 1.00 58.88 542 GLY A N 1
ATOM 4190 C CA . GLY A 1 542 ? 8.283 -20.894 -8.084 1.00 58.88 542 GLY A CA 1
ATOM 4191 C C . GLY A 1 542 ? 8.927 -22.084 -7.361 1.00 58.88 542 GLY A C 1
ATOM 4192 O O . GLY A 1 542 ? 8.610 -23.232 -7.690 1.00 58.88 542 GLY A O 1
ATOM 4193 N N . GLN A 1 543 ? 9.810 -21.829 -6.394 1.00 63.81 543 GLN A N 1
ATOM 4194 C CA . GLN A 1 543 ? 10.462 -22.818 -5.527 1.00 63.81 543 GLN A CA 1
ATOM 4195 C C . GLN A 1 543 ? 9.824 -22.926 -4.125 1.00 63.81 543 GLN A C 1
ATOM 4197 O O . GLN A 1 543 ? 10.219 -23.798 -3.353 1.00 63.81 543 GLN A O 1
ATOM 4202 N N . ARG A 1 544 ? 8.834 -22.079 -3.788 1.00 61.31 544 ARG A N 1
ATOM 4203 C CA . ARG A 1 544 ? 8.233 -21.937 -2.441 1.00 61.31 544 ARG A CA 1
ATOM 4204 C C . ARG A 1 544 ? 9.236 -21.546 -1.338 1.00 61.31 544 ARG A C 1
ATOM 4206 O O . ARG A 1 544 ? 9.077 -21.936 -0.184 1.00 61.31 544 ARG A O 1
ATOM 4213 N N . GLN A 1 545 ? 10.262 -20.760 -1.664 1.00 59.19 545 GLN A N 1
ATOM 4214 C CA . GLN A 1 545 ? 11.246 -20.263 -0.693 1.00 59.19 545 GLN A CA 1
ATOM 4215 C C . GLN A 1 545 ? 10.741 -18.997 0.026 1.00 59.19 545 GLN A C 1
ATOM 4217 O O . GLN A 1 545 ? 11.265 -17.898 -0.160 1.00 59.19 545 GLN A O 1
ATOM 4222 N N . GLU A 1 546 ? 9.705 -19.156 0.858 1.00 56.78 546 GLU A N 1
ATOM 4223 C CA . GLU A 1 546 ? 8.923 -18.052 1.456 1.00 56.78 546 GLU A CA 1
ATOM 4224 C C . GLU A 1 546 ? 9.786 -17.027 2.220 1.00 56.78 546 GLU A C 1
ATOM 4226 O O . GLU A 1 546 ? 9.560 -15.819 2.138 1.00 56.78 546 GLU A O 1
ATOM 4231 N N . PHE A 1 547 ? 10.804 -17.509 2.940 1.00 49.78 547 PHE A N 1
ATOM 4232 C CA . PHE A 1 547 ? 11.729 -16.682 3.721 1.00 49.78 547 PHE A CA 1
ATOM 4233 C C . PHE A 1 547 ? 12.602 -15.784 2.832 1.00 49.78 547 PHE A C 1
ATOM 4235 O O . PHE A 1 547 ? 12.668 -14.574 3.041 1.00 49.78 547 PHE A O 1
ATOM 4242 N N . ALA A 1 548 ? 13.229 -16.354 1.800 1.00 60.59 548 ALA A N 1
ATOM 4243 C CA . ALA A 1 548 ? 14.066 -15.605 0.866 1.00 60.59 548 ALA A CA 1
ATOM 4244 C C . ALA A 1 548 ? 13.239 -14.611 0.030 1.00 60.59 548 ALA A C 1
ATOM 4246 O O . ALA A 1 548 ? 13.676 -13.482 -0.188 1.00 60.59 548 ALA A O 1
ATOM 4247 N N . TYR A 1 549 ? 12.024 -15.005 -0.370 1.00 64.88 549 TYR A N 1
ATOM 4248 C CA . TYR A 1 549 ? 11.071 -14.150 -1.082 1.00 64.88 549 TYR A CA 1
ATOM 4249 C C . TYR A 1 549 ? 10.734 -12.882 -0.280 1.00 64.88 549 TYR A C 1
ATOM 4251 O O . TYR A 1 549 ? 10.904 -11.765 -0.773 1.00 64.88 549 TYR A O 1
ATOM 4259 N N . ARG A 1 550 ? 10.339 -13.047 0.993 1.00 58.62 550 ARG A N 1
ATOM 4260 C CA . ARG A 1 550 ? 10.039 -11.930 1.907 1.00 58.62 550 ARG A CA 1
ATOM 4261 C C . ARG A 1 550 ? 11.266 -11.054 2.190 1.00 58.62 550 ARG A C 1
ATOM 4263 O O . ARG A 1 550 ? 11.145 -9.832 2.161 1.00 58.62 550 ARG A O 1
ATOM 4270 N N . ASN A 1 551 ? 12.443 -11.652 2.399 1.00 57.03 551 ASN A N 1
ATOM 4271 C CA . ASN A 1 551 ? 13.682 -10.903 2.650 1.00 57.03 551 ASN A CA 1
ATOM 4272 C C . ASN A 1 551 ? 14.078 -10.003 1.469 1.00 57.03 551 ASN A C 1
ATOM 4274 O O . ASN A 1 551 ? 14.489 -8.863 1.691 1.00 57.03 551 ASN A O 1
ATOM 4278 N N . LEU A 1 552 ? 13.927 -10.480 0.226 1.00 66.94 552 LEU A N 1
ATOM 4279 C CA . LEU A 1 552 ? 14.200 -9.662 -0.956 1.00 66.94 552 LEU A CA 1
ATOM 4280 C C . LEU A 1 552 ? 13.213 -8.491 -1.047 1.00 66.94 552 LEU A C 1
ATOM 4282 O O . LEU A 1 552 ? 13.648 -7.349 -1.109 1.00 66.94 552 LEU A O 1
ATOM 4286 N N . LEU A 1 553 ? 11.902 -8.736 -0.955 1.00 62.25 553 LEU A N 1
ATOM 4287 C CA . LEU A 1 553 ? 10.884 -7.671 -0.988 1.00 62.25 553 LEU A CA 1
ATOM 4288 C C . LEU A 1 553 ? 11.095 -6.589 0.090 1.00 62.25 553 LEU A C 1
ATOM 4290 O O . LEU A 1 553 ? 10.905 -5.403 -0.186 1.00 62.25 553 LEU A O 1
ATOM 4294 N N . TYR A 1 554 ? 11.556 -6.970 1.283 1.00 54.66 554 TYR A N 1
ATOM 4295 C CA . TYR A 1 554 ? 11.918 -6.025 2.344 1.00 54.66 554 TYR A CA 1
ATOM 4296 C C . TYR A 1 554 ? 13.150 -5.165 1.994 1.00 54.66 554 TYR A C 1
ATOM 4298 O O . TYR A 1 554 ? 13.148 -3.958 2.241 1.00 54.66 554 TYR A O 1
ATOM 4306 N N . TYR A 1 555 ? 14.177 -5.750 1.363 1.00 57.22 555 TYR A N 1
ATOM 4307 C CA . TYR A 1 555 ? 15.342 -5.014 0.847 1.00 57.22 555 TYR A CA 1
ATOM 4308 C C . TYR A 1 555 ? 14.935 -3.964 -0.206 1.00 57.22 555 TYR A C 1
ATOM 4310 O O . TYR A 1 555 ? 15.421 -2.834 -0.167 1.00 57.22 555 TYR A O 1
ATOM 4318 N N . LEU A 1 556 ? 13.980 -4.288 -1.088 1.00 58.34 556 LEU A N 1
ATOM 4319 C CA . LEU A 1 556 ? 13.464 -3.356 -2.104 1.00 58.34 556 LEU A CA 1
ATOM 4320 C C . LEU A 1 556 ? 12.729 -2.166 -1.494 1.00 58.34 556 LEU A C 1
ATOM 4322 O O . LEU A 1 556 ? 13.031 -1.019 -1.818 1.00 58.34 556 LEU A O 1
ATOM 4326 N N . ALA A 1 557 ? 11.779 -2.435 -0.595 1.00 52.97 557 ALA A N 1
ATOM 4327 C CA . ALA A 1 557 ? 10.986 -1.392 0.050 1.00 52.97 557 ALA A CA 1
ATOM 4328 C C . ALA A 1 557 ? 11.864 -0.415 0.854 1.00 52.97 557 ALA A C 1
ATOM 4330 O O . ALA A 1 557 ? 11.536 0.765 0.963 1.00 52.97 557 ALA A O 1
ATOM 4331 N N . LYS A 1 558 ? 13.003 -0.897 1.370 1.00 43.09 558 LYS A N 1
ATOM 4332 C CA . LYS A 1 558 ? 13.999 -0.090 2.078 1.00 43.09 558 LYS A CA 1
ATOM 4333 C C . LYS A 1 558 ? 14.864 0.776 1.150 1.00 43.09 558 LYS A C 1
ATOM 4335 O O . LYS A 1 558 ? 15.138 1.921 1.498 1.00 43.09 558 LYS A O 1
ATOM 4340 N N . ASN A 1 559 ? 15.309 0.242 0.009 1.00 45.62 559 ASN A N 1
ATOM 4341 C CA . ASN A 1 559 ? 16.350 0.873 -0.820 1.00 45.62 559 ASN A CA 1
ATOM 4342 C C . ASN A 1 559 ? 15.831 1.519 -2.121 1.00 45.62 559 ASN A C 1
ATOM 4344 O O . ASN A 1 559 ? 16.575 2.225 -2.794 1.00 45.62 559 ASN A O 1
ATOM 4348 N N . SER A 1 560 ? 14.570 1.305 -2.511 1.00 49.31 560 SER A N 1
ATOM 4349 C CA . SER A 1 560 ? 13.976 1.891 -3.728 1.00 49.31 560 SER A CA 1
ATOM 4350 C C . SER A 1 560 ? 12.475 2.197 -3.565 1.00 49.31 560 SER A C 1
ATOM 4352 O O . SER A 1 560 ? 11.630 1.601 -4.239 1.00 49.31 560 SER A O 1
ATOM 4354 N N . PRO A 1 561 ? 12.102 3.158 -2.695 1.00 46.34 561 PRO A N 1
ATOM 4355 C CA . PRO A 1 561 ? 10.708 3.393 -2.305 1.00 46.34 561 PRO A CA 1
ATOM 4356 C C . PRO A 1 561 ? 9.775 3.838 -3.447 1.00 46.34 561 PRO A C 1
ATOM 4358 O O . PRO A 1 561 ? 8.567 3.642 -3.358 1.00 46.34 561 PRO A O 1
ATOM 4361 N N . ILE A 1 562 ? 10.310 4.384 -4.545 1.00 47.25 562 ILE A N 1
ATOM 4362 C CA . ILE A 1 562 ? 9.529 4.786 -5.733 1.00 47.25 562 ILE A CA 1
ATOM 4363 C C . ILE A 1 562 ? 8.966 3.564 -6.490 1.00 47.25 562 ILE A C 1
ATOM 4365 O O . ILE A 1 562 ? 7.941 3.665 -7.159 1.00 47.25 562 ILE A O 1
ATOM 4369 N N . ILE A 1 563 ? 9.609 2.398 -6.366 1.00 49.66 563 ILE A N 1
ATOM 4370 C CA . ILE A 1 563 ? 9.300 1.176 -7.132 1.00 49.66 563 ILE A CA 1
ATOM 4371 C C . ILE A 1 563 ? 8.195 0.330 -6.454 1.00 49.66 563 ILE A C 1
ATOM 4373 O O . ILE A 1 563 ? 7.598 -0.546 -7.074 1.00 49.66 563 ILE A O 1
ATOM 4377 N N . ILE A 1 564 ? 7.874 0.622 -5.189 1.00 51.28 564 ILE A N 1
ATOM 4378 C CA . ILE A 1 564 ? 7.028 -0.184 -4.288 1.00 51.28 564 ILE A CA 1
ATOM 4379 C C . ILE A 1 564 ? 5.686 -0.706 -4.864 1.00 51.28 564 ILE A C 1
ATOM 4381 O O . ILE A 1 564 ? 5.408 -1.894 -4.657 1.00 51.28 564 ILE A O 1
ATOM 4385 N N . PRO A 1 565 ? 4.837 0.094 -5.550 1.00 50.16 565 PRO A N 1
ATOM 4386 C CA . PRO A 1 565 ? 3.447 -0.302 -5.817 1.00 50.16 565 PRO A CA 1
ATOM 4387 C C . PRO A 1 565 ? 3.272 -1.591 -6.633 1.00 50.16 565 PRO A C 1
ATOM 4389 O O . PRO A 1 565 ? 2.374 -2.376 -6.341 1.00 50.16 565 PRO A O 1
ATOM 4392 N N . GLU A 1 566 ? 4.142 -1.852 -7.613 1.00 47.00 566 GLU A N 1
ATOM 4393 C CA . GLU A 1 566 ? 4.021 -3.024 -8.500 1.00 47.00 566 GLU A CA 1
ATOM 4394 C C . GLU A 1 566 ? 4.409 -4.353 -7.816 1.00 47.00 566 GLU A C 1
ATOM 4396 O O . GLU A 1 566 ? 4.071 -5.431 -8.305 1.00 47.00 566 GLU A O 1
ATOM 4401 N N . TYR A 1 567 ? 5.102 -4.294 -6.673 1.00 52.25 567 TYR A N 1
ATOM 4402 C CA . TYR A 1 567 ? 5.720 -5.458 -6.024 1.00 52.25 567 TYR A CA 1
ATOM 4403 C C . TYR A 1 567 ? 4.917 -5.967 -4.819 1.00 52.25 567 TYR A C 1
ATOM 4405 O O . TYR A 1 567 ? 4.946 -7.163 -4.518 1.00 52.25 567 TYR A O 1
ATOM 4413 N N . PHE A 1 568 ? 4.127 -5.106 -4.169 1.00 50.84 568 PHE A N 1
ATOM 4414 C CA . PHE A 1 568 ? 3.199 -5.540 -3.115 1.00 50.84 568 PHE A CA 1
ATOM 4415 C C . PHE A 1 568 ? 2.107 -6.471 -3.661 1.00 50.84 568 PHE A C 1
ATOM 4417 O O . PHE A 1 568 ? 1.782 -7.468 -3.019 1.00 50.84 568 PHE A O 1
ATOM 4424 N N . ASP A 1 569 ? 1.643 -6.244 -4.893 1.00 44.53 569 ASP A N 1
ATOM 4425 C CA . ASP A 1 569 ? 0.693 -7.109 -5.615 1.00 44.53 569 ASP A CA 1
ATOM 4426 C C . ASP A 1 569 ? 1.162 -8.586 -5.688 1.00 44.53 569 ASP A C 1
ATOM 4428 O O . ASP A 1 569 ? 0.368 -9.530 -5.687 1.00 44.53 569 ASP A O 1
ATOM 4432 N N . HIS A 1 570 ? 2.481 -8.811 -5.663 1.00 48.44 570 HIS A N 1
ATOM 4433 C CA . HIS A 1 570 ? 3.097 -10.137 -5.632 1.00 48.44 570 HIS A CA 1
ATOM 4434 C C . HIS A 1 570 ? 3.234 -10.734 -4.212 1.00 48.44 570 HIS A C 1
ATOM 4436 O O . HIS A 1 570 ? 3.217 -11.961 -4.075 1.00 48.44 570 HIS A O 1
ATOM 4442 N N . ILE A 1 571 ? 3.288 -9.933 -3.137 1.00 45.59 571 ILE A N 1
ATOM 4443 C CA . ILE A 1 571 ? 3.190 -10.444 -1.749 1.00 45.59 571 ILE A CA 1
ATOM 4444 C C . ILE A 1 571 ? 1.833 -11.130 -1.552 1.00 45.59 571 ILE A C 1
ATOM 4446 O O . ILE A 1 571 ? 1.774 -12.281 -1.117 1.00 45.59 571 ILE A O 1
ATOM 4450 N N . HIS A 1 572 ? 0.755 -10.458 -1.967 1.00 48.00 572 HIS A N 1
ATOM 4451 C CA . HIS A 1 572 ? -0.611 -10.976 -1.867 1.00 48.00 572 HIS A CA 1
ATOM 4452 C C . HIS A 1 572 ? -0.778 -12.302 -2.639 1.00 48.00 572 HIS A C 1
ATOM 4454 O O . HIS A 1 572 ? -1.393 -13.241 -2.130 1.00 48.00 572 HIS A O 1
ATOM 4460 N N . ARG A 1 573 ? -0.157 -12.445 -3.823 1.00 42.34 573 ARG A N 1
ATOM 4461 C CA . ARG A 1 573 ? -0.166 -13.707 -4.595 1.00 42.34 573 ARG A CA 1
ATOM 4462 C C . ARG A 1 573 ? 0.484 -14.883 -3.863 1.00 42.34 573 ARG A C 1
ATOM 4464 O O . ARG A 1 573 ? -0.000 -16.005 -4.010 1.00 42.34 573 ARG A O 1
ATOM 4471 N N . PHE A 1 574 ? 1.542 -14.661 -3.080 1.00 41.25 574 PHE A N 1
ATOM 4472 C CA . PHE A 1 574 ? 2.202 -15.746 -2.345 1.00 41.25 574 PHE A CA 1
ATOM 4473 C C . PHE A 1 574 ? 1.275 -16.337 -1.271 1.00 41.25 574 PHE A C 1
ATOM 4475 O O . PHE A 1 574 ? 1.051 -17.548 -1.227 1.00 41.25 574 PHE A O 1
ATOM 4482 N N . GLU A 1 575 ? 0.684 -15.479 -0.437 1.00 45.47 575 GLU A N 1
ATOM 4483 C CA . GLU A 1 575 ? -0.144 -15.905 0.702 1.00 45.47 575 GLU A CA 1
ATOM 4484 C C . GLU A 1 575 ? -1.463 -16.556 0.240 1.00 45.47 575 GLU A C 1
ATOM 4486 O O . GLU A 1 575 ? -1.903 -17.556 0.813 1.00 45.47 575 GLU A O 1
ATOM 4491 N N . VAL A 1 576 ? -2.019 -16.084 -0.882 1.00 41.56 576 VAL A N 1
ATOM 4492 C CA . VAL A 1 576 ? -3.140 -16.711 -1.605 1.00 41.56 576 VAL A CA 1
ATOM 4493 C C . VAL A 1 576 ? -2.802 -18.144 -2.052 1.00 41.56 576 VAL A C 1
ATOM 4495 O O . VAL A 1 576 ? -3.566 -19.080 -1.784 1.00 41.56 576 VAL A O 1
ATOM 4498 N N . LEU A 1 577 ? -1.664 -18.360 -2.721 1.00 37.00 577 LEU A N 1
ATOM 4499 C CA . LEU A 1 577 ? -1.338 -19.649 -3.354 1.00 37.00 577 LEU A CA 1
ATOM 4500 C C . LEU A 1 577 ? -1.031 -20.785 -2.360 1.00 37.00 577 LEU A C 1
ATOM 4502 O O . LEU A 1 577 ? -1.207 -21.957 -2.705 1.00 37.00 577 LEU A O 1
ATOM 4506 N N . SER A 1 578 ? -0.647 -20.470 -1.121 1.00 41.81 578 SER A N 1
ATOM 4507 C CA . SER A 1 578 ? -0.372 -21.474 -0.078 1.00 41.81 578 SER A CA 1
ATOM 4508 C C . SER A 1 578 ? -1.619 -21.988 0.672 1.00 41.81 578 SER A C 1
ATOM 4510 O O . SER A 1 578 ? -1.492 -22.880 1.511 1.00 41.81 578 SER A O 1
ATOM 4512 N N . GLY A 1 579 ? -2.831 -21.481 0.381 1.00 48.53 579 GLY A N 1
ATOM 4513 C CA . GLY A 1 579 ? -4.032 -21.718 1.209 1.00 48.53 579 GLY A CA 1
ATOM 4514 C C . GLY A 1 579 ? -5.255 -22.412 0.581 1.00 48.53 579 GLY A C 1
ATOM 4515 O O . GLY A 1 579 ? -6.219 -22.684 1.298 1.00 48.53 579 GLY A O 1
ATOM 4516 N N . HIS A 1 580 ? -5.275 -22.700 -0.724 1.00 43.56 580 HIS A N 1
ATOM 4517 C CA . HIS A 1 580 ? -6.529 -23.020 -1.431 1.00 43.56 580 HIS A CA 1
ATOM 4518 C C . HIS A 1 580 ? -7.070 -24.452 -1.216 1.00 43.56 580 HIS A C 1
ATOM 4520 O O . HIS A 1 580 ? -6.656 -25.412 -1.867 1.00 43.56 580 HIS A O 1
ATOM 4526 N N . ARG A 1 581 ? -8.097 -24.574 -0.362 1.00 43.97 581 ARG A N 1
ATOM 4527 C CA . ARG A 1 581 ? -9.122 -25.640 -0.415 1.00 43.97 581 ARG A CA 1
ATOM 4528 C C . ARG A 1 581 ? -10.409 -25.085 -1.052 1.00 43.97 581 ARG A C 1
ATOM 4530 O O . ARG A 1 581 ? -10.623 -23.877 -0.978 1.00 43.97 581 ARG A O 1
ATOM 4537 N N . PRO A 1 582 ? -11.263 -25.921 -1.680 1.00 41.25 582 PRO A N 1
ATOM 4538 C CA . PRO A 1 582 ? -12.481 -25.443 -2.336 1.00 41.25 582 PRO A CA 1
ATOM 4539 C C . PRO A 1 582 ? -13.412 -24.716 -1.358 1.00 41.25 582 PRO A C 1
ATOM 4541 O O . PRO A 1 582 ? -13.604 -25.160 -0.224 1.00 41.25 582 PRO A O 1
ATOM 4544 N N . LEU A 1 583 ? -13.995 -23.607 -1.821 1.00 53.84 583 LEU A N 1
ATOM 4545 C CA . LEU A 1 583 ? -14.944 -22.798 -1.058 1.00 53.84 583 LEU A CA 1
ATOM 4546 C C . LEU A 1 583 ? -16.175 -23.636 -0.675 1.00 53.84 583 LEU A C 1
ATOM 4548 O O . LEU A 1 583 ? -16.724 -24.367 -1.503 1.00 53.84 583 LEU A O 1
ATOM 4552 N N . LYS A 1 584 ? -16.620 -23.519 0.581 1.00 62.25 584 LYS A N 1
ATOM 4553 C CA . LYS A 1 584 ? -17.882 -24.119 1.034 1.00 62.25 584 LYS A CA 1
ATOM 4554 C C . LYS A 1 584 ? -19.058 -23.439 0.332 1.00 62.25 584 LYS A C 1
ATOM 4556 O O . LYS A 1 584 ? -19.023 -22.233 0.102 1.00 62.25 584 LYS A O 1
ATOM 4561 N N . GLN A 1 585 ? -20.127 -24.187 0.060 1.00 77.06 585 GLN A N 1
ATOM 4562 C CA . GLN A 1 585 ? -21.384 -23.594 -0.397 1.00 77.06 585 GLN A CA 1
ATOM 4563 C C . GLN A 1 585 ? -21.932 -22.663 0.696 1.00 77.06 585 GLN A C 1
ATOM 4565 O O . GLN A 1 585 ? -22.214 -23.116 1.806 1.00 77.06 585 GLN A O 1
ATOM 4570 N N . ARG A 1 586 ? -22.064 -21.368 0.391 1.00 84.75 586 ARG A N 1
ATOM 4571 C CA . ARG A 1 586 ? -22.505 -20.362 1.365 1.00 84.75 586 ARG A CA 1
ATOM 4572 C C . ARG A 1 586 ? -24.020 -20.397 1.597 1.00 84.75 586 ARG A C 1
ATOM 4574 O O . ARG A 1 586 ? -24.803 -20.661 0.683 1.00 84.75 586 ARG A O 1
ATOM 4581 N N . LYS A 1 587 ? -24.431 -20.090 2.827 1.00 87.19 587 LYS A N 1
ATOM 4582 C CA . LYS A 1 587 ? -25.815 -19.936 3.286 1.00 87.19 587 LYS A CA 1
ATOM 4583 C C . LYS A 1 587 ? -26.247 -18.477 3.157 1.00 87.19 587 LYS A C 1
ATOM 4585 O O . LYS A 1 587 ? -25.716 -17.596 3.830 1.00 87.19 587 LYS A O 1
ATOM 4590 N N . THR A 1 588 ? -27.262 -18.246 2.329 1.00 85.06 588 THR A N 1
ATOM 4591 C CA . THR A 1 588 ? -27.886 -16.932 2.117 1.00 85.06 588 THR A CA 1
ATOM 4592 C C . THR A 1 588 ? -28.404 -16.318 3.417 1.00 85.06 588 THR A C 1
ATOM 4594 O O . THR A 1 588 ? -28.964 -17.028 4.255 1.00 85.06 588 THR A O 1
ATOM 4597 N N . HIS A 1 589 ? -28.302 -14.992 3.540 1.00 91.12 589 HIS A N 1
ATOM 4598 C CA . HIS A 1 589 ? -28.801 -14.215 4.688 1.00 91.12 589 HIS A CA 1
ATOM 4599 C C . HIS A 1 589 ? -28.194 -14.653 6.040 1.00 91.12 589 HIS A C 1
ATOM 4601 O O . HIS A 1 589 ? -28.844 -14.605 7.086 1.00 91.12 589 HIS A O 1
ATOM 4607 N N . GLN A 1 590 ? -26.933 -15.094 6.008 1.00 95.19 590 GLN A N 1
ATOM 4608 C CA . GLN A 1 590 ? -26.091 -15.311 7.182 1.00 95.19 590 GLN A CA 1
ATOM 4609 C C . GLN A 1 590 ? -24.837 -14.441 7.082 1.00 95.19 590 GLN A C 1
ATOM 4611 O O . GLN A 1 590 ? -24.216 -14.350 6.017 1.00 95.19 590 GLN A O 1
ATOM 4616 N N . CYS A 1 591 ? -24.499 -13.800 8.198 1.00 97.38 591 CYS A N 1
ATOM 4617 C CA . CYS A 1 591 ? -23.332 -12.948 8.368 1.00 97.38 591 CYS A CA 1
ATOM 4618 C C . CYS A 1 591 ? -22.601 -13.357 9.647 1.00 97.38 591 CYS A C 1
ATOM 4620 O O . CYS A 1 591 ? -23.252 -13.662 10.652 1.00 97.38 591 CYS A O 1
ATOM 4622 N N . ASP A 1 592 ? -21.276 -13.352 9.600 1.00 97.81 592 ASP A N 1
ATOM 4623 C CA . ASP A 1 592 ? -20.406 -13.484 10.765 1.00 97.81 592 ASP A CA 1
ATOM 4624 C C . ASP A 1 592 ? -19.837 -12.126 11.181 1.00 97.81 592 ASP A C 1
ATOM 4626 O O . ASP A 1 592 ? -19.916 -11.148 10.437 1.00 97.81 592 ASP A O 1
ATOM 4630 N N . VAL A 1 593 ? -19.221 -12.076 12.356 1.00 97.38 593 VAL A N 1
ATOM 4631 C CA . VAL A 1 593 ? -18.508 -10.898 12.861 1.00 97.38 593 VAL A CA 1
ATOM 4632 C C . VAL A 1 593 ? -17.028 -11.223 13.017 1.00 97.38 593 VAL A C 1
ATOM 4634 O O . VAL A 1 593 ? -16.692 -12.291 13.522 1.00 97.38 593 VAL A O 1
ATOM 4637 N N . CYS A 1 594 ? -16.156 -10.298 12.624 1.00 95.44 594 CYS A N 1
ATOM 4638 C CA . CYS A 1 594 ? -14.715 -10.338 12.861 1.00 95.44 594 CYS A CA 1
ATOM 4639 C C . CYS A 1 594 ? -14.293 -9.104 13.666 1.00 95.44 594 CYS A C 1
ATOM 4641 O O . CYS A 1 594 ? -14.493 -7.976 13.219 1.00 95.44 594 CYS A O 1
ATOM 4643 N N . CYS A 1 595 ? -13.670 -9.325 14.822 1.00 94.62 595 CYS A N 1
ATOM 4644 C CA . CYS A 1 595 ? -13.197 -8.279 15.730 1.00 94.62 595 CYS A CA 1
ATOM 4645 C C . CYS A 1 595 ? -11.786 -8.597 16.239 1.00 94.62 595 CYS A C 1
ATOM 4647 O O . CYS A 1 595 ? -11.452 -9.767 16.427 1.00 94.62 595 CYS A O 1
ATOM 4649 N N . VAL A 1 596 ? -10.964 -7.578 16.498 1.00 91.69 596 VAL A N 1
ATOM 4650 C CA . VAL A 1 596 ? -9.672 -7.733 17.188 1.00 91.69 596 VAL A CA 1
ATOM 4651 C C . VAL A 1 596 ? -9.766 -7.072 18.565 1.00 91.69 596 VAL A C 1
ATOM 4653 O O . VAL A 1 596 ? -9.943 -5.862 18.662 1.00 91.69 596 VAL A O 1
ATOM 4656 N N . ALA A 1 597 ? -9.642 -7.863 19.632 1.00 92.31 597 ALA A N 1
ATOM 4657 C CA . ALA A 1 597 ? -9.832 -7.423 21.015 1.00 92.31 597 ALA A CA 1
ATOM 4658 C C . ALA A 1 597 ? -8.503 -7.369 21.787 1.00 92.31 597 ALA A C 1
ATOM 4660 O O . ALA A 1 597 ? -7.670 -8.269 21.671 1.00 92.31 597 ALA A O 1
ATOM 4661 N N . SER A 1 598 ? -8.325 -6.322 22.599 1.00 89.75 598 SER A N 1
ATOM 4662 C CA . SER A 1 598 ? -7.119 -6.076 23.400 1.00 89.75 598 SER A CA 1
ATOM 4663 C C . SER A 1 598 ? -7.487 -5.341 24.692 1.00 89.75 598 SER A C 1
ATOM 4665 O O . SER A 1 598 ? -7.903 -4.184 24.647 1.00 89.75 598 SER A O 1
ATOM 4667 N N . ASP A 1 599 ? -7.379 -6.015 25.838 1.00 91.81 599 ASP A N 1
ATOM 4668 C CA . ASP A 1 599 ? -7.792 -5.544 27.172 1.00 91.81 599 ASP A CA 1
ATOM 4669 C C . ASP A 1 599 ? -9.240 -5.019 27.269 1.00 91.81 599 ASP A C 1
ATOM 4671 O O . ASP A 1 599 ? -9.509 -3.936 27.794 1.00 91.81 599 ASP A O 1
ATOM 4675 N N . GLU A 1 600 ? -10.190 -5.759 26.696 1.00 95.38 600 GLU A N 1
ATOM 4676 C CA . GLU A 1 600 ? -11.618 -5.420 26.685 1.00 95.38 600 GLU A CA 1
ATOM 4677 C C . GLU A 1 600 ? -12.452 -6.324 27.621 1.00 95.38 600 GLU A C 1
ATOM 4679 O O . GLU A 1 600 ? -13.661 -6.457 27.424 1.00 95.38 600 GLU A O 1
ATOM 4684 N N . ALA A 1 601 ? -11.867 -6.916 28.673 1.00 96.38 601 ALA A N 1
ATOM 4685 C CA . ALA A 1 601 ? -12.605 -7.738 29.645 1.00 96.38 601 ALA A CA 1
ATOM 4686 C C . ALA A 1 601 ? -13.863 -7.064 30.238 1.00 96.38 601 ALA A C 1
ATOM 4688 O O . ALA A 1 601 ? -14.861 -7.768 30.413 1.00 96.38 601 ALA A O 1
ATOM 4689 N N . PRO A 1 602 ? -13.898 -5.736 30.494 1.00 96.69 602 PRO A N 1
ATOM 4690 C CA . PRO A 1 602 ? -15.110 -5.079 30.978 1.00 96.69 602 PRO A CA 1
ATOM 4691 C C . PRO A 1 602 ? -16.270 -5.039 29.967 1.00 96.69 602 PRO A C 1
ATOM 4693 O O . PRO A 1 602 ? -17.387 -4.741 30.386 1.00 96.69 602 PRO A O 1
ATOM 4696 N N . TYR A 1 603 ? -16.027 -5.293 28.672 1.00 97.31 603 TYR A N 1
ATOM 4697 C CA . TYR A 1 603 ? -16.949 -4.963 27.566 1.00 97.31 603 TYR A CA 1
ATOM 4698 C C . TYR A 1 603 ? -17.181 -6.104 26.567 1.00 97.31 603 TYR A C 1
ATOM 4700 O O . TYR A 1 603 ? -18.222 -6.149 25.914 1.00 97.31 603 TYR A O 1
ATOM 4708 N N . ILE A 1 604 ? -16.244 -7.049 26.439 1.00 98.06 604 ILE A N 1
ATOM 4709 C CA . ILE A 1 604 ? -16.276 -8.089 25.398 1.00 98.06 604 ILE A CA 1
ATOM 4710 C C . ILE A 1 604 ? -17.530 -8.978 25.479 1.00 98.06 604 ILE A C 1
ATOM 4712 O O . ILE A 1 604 ? -18.034 -9.441 24.459 1.00 98.06 604 ILE A O 1
ATOM 4716 N N . ALA A 1 605 ? -18.087 -9.159 26.680 1.00 98.38 605 ALA A N 1
ATOM 4717 C CA . ALA A 1 605 ? -19.358 -9.848 26.887 1.00 98.38 605 ALA A CA 1
ATOM 4718 C C . ALA A 1 605 ? -20.561 -9.074 26.316 1.00 98.38 605 ALA A C 1
ATOM 4720 O O . ALA A 1 605 ? -21.469 -9.692 25.764 1.00 98.38 605 ALA A O 1
ATOM 4721 N N . GLU A 1 606 ? -20.553 -7.739 26.402 1.00 98.44 606 GLU A N 1
ATOM 4722 C CA . GLU A 1 606 ? -21.599 -6.867 25.851 1.00 98.44 606 GLU A CA 1
ATOM 4723 C C . GLU A 1 606 ? -21.607 -6.937 24.320 1.00 98.44 606 GLU A C 1
ATOM 4725 O O . GLU A 1 606 ? -22.662 -7.113 23.708 1.00 98.44 606 GLU A O 1
ATOM 4730 N N . PHE A 1 607 ? -20.415 -6.880 23.717 1.00 98.62 607 PHE A N 1
ATOM 4731 C CA . PHE A 1 607 ? -20.193 -7.071 22.284 1.00 98.62 607 PHE A CA 1
ATOM 4732 C C . PHE A 1 607 ? -20.672 -8.454 21.815 1.00 98.62 607 PHE A C 1
ATOM 4734 O O . PHE A 1 607 ? -21.491 -8.550 20.900 1.00 98.62 607 PHE A O 1
ATOM 4741 N N . ILE A 1 608 ? -20.228 -9.541 22.461 1.00 98.69 608 ILE A N 1
ATOM 4742 C CA . ILE A 1 608 ? -20.613 -10.900 22.048 1.00 98.69 608 ILE A CA 1
ATOM 4743 C C . ILE A 1 608 ? -22.125 -11.117 22.187 1.00 98.69 608 ILE A C 1
ATOM 4745 O O . ILE A 1 608 ? -22.753 -11.610 21.248 1.00 98.69 608 ILE A O 1
ATOM 4749 N N . HIS A 1 609 ? -22.722 -10.719 23.316 1.00 98.69 609 HIS A N 1
ATOM 4750 C CA . HIS A 1 609 ? -24.170 -10.801 23.513 1.00 98.69 609 HIS A CA 1
ATOM 4751 C C . HIS A 1 609 ? -24.932 -10.069 22.404 1.00 98.69 609 HIS A C 1
ATOM 4753 O O . HIS A 1 609 ? -25.866 -10.633 21.842 1.00 98.69 609 HIS A O 1
ATOM 4759 N N . HIS A 1 610 ? -24.523 -8.844 22.060 1.00 98.69 610 HIS A N 1
ATOM 4760 C CA . HIS A 1 610 ? -25.192 -8.026 21.053 1.00 98.69 610 HIS A CA 1
ATOM 4761 C C . HIS A 1 610 ? -25.296 -8.731 19.694 1.00 98.69 610 HIS A C 1
ATOM 4763 O O . HIS A 1 610 ? -26.392 -8.901 19.153 1.00 98.69 610 HIS A O 1
ATOM 4769 N N . TYR A 1 611 ? -24.166 -9.203 19.165 1.00 98.62 611 TYR A N 1
ATOM 4770 C CA . TYR A 1 611 ? -24.134 -9.848 17.854 1.00 98.62 611 TYR A CA 1
ATOM 4771 C C . TYR A 1 611 ? -24.795 -11.242 17.866 1.00 98.62 611 TYR A C 1
ATOM 4773 O O . TYR A 1 611 ? -25.444 -11.612 16.883 1.00 98.62 611 TYR A O 1
ATOM 4781 N N . LEU A 1 612 ? -24.750 -11.983 18.984 1.00 98.38 612 LEU A N 1
ATOM 4782 C CA . LEU A 1 612 ? -25.544 -13.211 19.153 1.00 98.38 612 LEU A CA 1
ATOM 4783 C C . LEU A 1 612 ? -27.056 -12.923 19.178 1.00 98.38 612 LEU A C 1
ATOM 4785 O O . LEU A 1 612 ? -27.818 -13.598 18.486 1.00 98.38 612 LEU A O 1
ATOM 4789 N N . ALA A 1 613 ? -27.495 -11.914 19.937 1.00 97.81 613 ALA A N 1
ATOM 4790 C CA . ALA A 1 613 ? -28.904 -11.548 20.097 1.00 97.81 613 ALA A CA 1
ATOM 4791 C C . ALA A 1 613 ? -29.541 -11.060 18.784 1.00 97.81 613 ALA A C 1
ATOM 4793 O O . ALA A 1 613 ? -30.700 -11.369 18.509 1.00 97.81 613 ALA A O 1
ATOM 4794 N N . LEU A 1 614 ? -28.773 -10.365 17.937 1.00 98.12 614 LEU A N 1
ATOM 4795 C CA . LEU A 1 614 ? -29.205 -9.945 16.596 1.00 98.12 614 LEU A CA 1
ATOM 4796 C C . LEU A 1 614 ? -29.017 -11.026 15.513 1.00 98.12 614 LEU A C 1
ATOM 4798 O O . LEU A 1 614 ? -29.300 -10.782 14.337 1.00 98.12 614 LEU A O 1
ATOM 4802 N N . GLY A 1 615 ? -28.610 -12.242 15.892 1.00 97.56 615 GLY A N 1
ATOM 4803 C CA . GLY A 1 615 ? -28.638 -13.425 15.029 1.00 97.56 615 GLY A CA 1
ATOM 4804 C C . GLY A 1 615 ? -27.466 -13.563 14.053 1.00 97.56 615 GLY A C 1
ATOM 4805 O O . GLY A 1 615 ? -27.605 -14.266 13.043 1.00 97.56 615 GLY A O 1
ATOM 4806 N N . PHE A 1 616 ? -26.323 -12.924 14.327 1.00 98.38 616 PHE A N 1
ATOM 4807 C CA . PHE A 1 616 ? -25.087 -13.198 13.591 1.00 98.38 616 PHE A CA 1
ATOM 4808 C C . PHE A 1 616 ? -24.650 -14.648 13.837 1.00 98.38 616 PHE A C 1
ATOM 4810 O O . PHE A 1 616 ? -24.854 -15.222 14.907 1.00 98.38 616 PHE A O 1
ATOM 4817 N N . SER A 1 617 ? -24.127 -15.286 12.793 1.00 97.38 617 SER A N 1
ATOM 4818 C CA . SER A 1 617 ? -24.019 -16.746 12.737 1.00 97.38 617 SER A CA 1
ATOM 4819 C C . SER A 1 617 ? -22.776 -17.263 13.458 1.00 97.38 617 SER A C 1
ATOM 4821 O O . SER A 1 617 ? -22.891 -18.215 14.227 1.00 97.38 617 SER A O 1
ATOM 4823 N N . ASN A 1 618 ? -21.633 -16.595 13.301 1.00 98.00 618 ASN A N 1
ATOM 4824 C CA . ASN A 1 618 ? -20.426 -16.794 14.103 1.00 98.00 618 ASN A CA 1
ATOM 4825 C C . ASN A 1 618 ? -19.830 -15.446 14.523 1.00 98.00 618 ASN A C 1
ATOM 4827 O O . ASN A 1 618 ? -20.021 -14.438 13.843 1.00 98.00 618 ASN A O 1
ATOM 4831 N N . ILE A 1 619 ? -19.055 -15.449 15.604 1.00 98.25 619 ILE A N 1
ATOM 4832 C CA . ILE A 1 619 ? -18.265 -14.300 16.057 1.00 98.25 619 ILE A CA 1
ATOM 4833 C C . ILE A 1 619 ? -16.817 -14.769 16.196 1.00 98.25 619 ILE A C 1
ATOM 4835 O O . ILE A 1 619 ? -16.511 -15.607 17.041 1.00 98.25 619 ILE A O 1
ATOM 4839 N N . PHE A 1 620 ? -15.937 -14.256 15.344 1.00 97.31 620 PHE A N 1
ATOM 4840 C CA . PHE A 1 620 ? -14.507 -14.538 15.330 1.00 97.31 620 PHE A CA 1
ATOM 4841 C C . PHE A 1 620 ? -13.760 -13.384 16.003 1.00 97.31 620 PHE A C 1
ATOM 4843 O O . PHE A 1 620 ? -13.898 -12.226 15.607 1.00 97.31 620 PHE A O 1
ATOM 4850 N N . ILE A 1 621 ? -12.973 -13.704 17.029 1.00 96.94 621 ILE A N 1
ATOM 4851 C CA . ILE A 1 621 ? -12.282 -12.729 17.876 1.00 96.94 621 ILE A CA 1
ATOM 4852 C C . ILE A 1 621 ? -10.782 -13.005 17.819 1.00 96.94 621 ILE A C 1
ATOM 4854 O O . ILE A 1 621 ? -10.300 -14.008 18.350 1.00 96.94 621 ILE A O 1
ATOM 4858 N N . GLY A 1 622 ? -10.047 -12.096 17.183 1.00 93.75 622 GLY A N 1
ATOM 4859 C CA . GLY A 1 622 ? -8.594 -12.033 17.259 1.00 93.75 622 GLY A CA 1
ATOM 4860 C C . GLY A 1 622 ? -8.179 -11.494 18.624 1.00 93.75 622 GLY A C 1
ATOM 4861 O O . GLY A 1 622 ? -8.332 -10.304 18.888 1.00 93.75 622 GLY A O 1
ATOM 4862 N N . ILE A 1 623 ? -7.666 -12.360 19.491 1.00 92.19 623 ILE A N 1
ATOM 4863 C CA . ILE A 1 623 ? -7.095 -11.990 20.787 1.00 92.19 623 ILE A CA 1
ATOM 4864 C C . ILE A 1 623 ? -5.698 -11.416 20.531 1.00 92.19 623 ILE A C 1
ATOM 4866 O O . ILE A 1 623 ? -4.835 -12.101 19.973 1.00 92.19 623 ILE A O 1
ATOM 4870 N N . ASN A 1 624 ? -5.501 -10.148 20.896 1.00 86.56 624 ASN A N 1
ATOM 4871 C CA . ASN A 1 624 ? -4.317 -9.363 20.557 1.00 86.56 624 ASN A CA 1
ATOM 4872 C C . ASN A 1 624 ? -3.778 -8.610 21.781 1.00 86.56 624 ASN A C 1
ATOM 4874 O O . ASN A 1 624 ? -4.473 -7.779 22.361 1.00 86.56 624 ASN A O 1
ATOM 4878 N N . ASN A 1 625 ? -2.523 -8.873 22.143 1.00 81.00 625 ASN A N 1
ATOM 4879 C CA . ASN A 1 625 ? -1.768 -8.263 23.238 1.00 81.00 625 ASN A CA 1
ATOM 4880 C C . ASN A 1 625 ? -2.608 -8.058 24.517 1.00 81.00 625 ASN A C 1
ATOM 4882 O O . ASN A 1 625 ? -2.624 -6.978 25.105 1.00 81.00 625 ASN A O 1
ATOM 4886 N N . THR A 1 626 ? -3.360 -9.087 24.906 1.00 86.56 626 THR A N 1
ATOM 4887 C CA . THR A 1 626 ? -4.214 -9.072 26.096 1.00 86.56 626 THR A CA 1
ATOM 4888 C C . THR A 1 626 ? -3.389 -9.356 27.350 1.00 86.56 626 THR A C 1
ATOM 4890 O O . THR A 1 626 ? -2.649 -10.338 27.414 1.00 86.56 626 THR A O 1
ATOM 4893 N N . THR A 1 627 ? -3.559 -8.507 28.356 1.00 87.69 627 THR A N 1
ATOM 4894 C CA . THR A 1 627 ? -3.017 -8.616 29.714 1.00 87.69 627 THR A CA 1
ATOM 4895 C C . THR A 1 627 ? -4.110 -8.842 30.768 1.00 87.69 627 THR A C 1
ATOM 4897 O O . THR A 1 627 ? -3.814 -9.354 31.849 1.00 87.69 627 THR A O 1
ATOM 4900 N N . ASP A 1 628 ? -5.367 -8.506 30.454 1.00 91.19 628 ASP A N 1
ATOM 4901 C CA . ASP A 1 628 ? -6.536 -8.725 31.311 1.00 91.19 628 ASP A CA 1
ATOM 4902 C C . ASP A 1 628 ? -7.251 -10.078 31.064 1.00 91.19 628 ASP A C 1
ATOM 4904 O O . ASP A 1 628 ? -6.738 -10.997 30.423 1.00 91.19 628 ASP A O 1
ATOM 4908 N N . LYS A 1 629 ? -8.474 -10.219 31.593 1.00 95.44 629 LYS A N 1
ATOM 4909 C CA . LYS A 1 629 ? -9.298 -11.431 31.483 1.00 95.44 629 LYS A CA 1
ATOM 4910 C C . LYS A 1 629 ? -10.057 -11.609 30.159 1.00 95.44 629 LYS A C 1
ATOM 4912 O O . LYS A 1 629 ? -10.869 -12.532 30.081 1.00 95.44 629 LYS A O 1
ATOM 4917 N N . THR A 1 630 ? -9.818 -10.805 29.115 1.00 96.00 630 THR A N 1
ATOM 4918 C CA . THR A 1 630 ? -10.571 -10.879 27.841 1.00 96.00 630 THR A CA 1
ATOM 4919 C C . THR A 1 630 ? -10.591 -12.310 27.304 1.00 96.00 630 THR A C 1
ATOM 4921 O O . THR A 1 630 ? -11.653 -12.850 27.006 1.00 96.00 630 THR A O 1
ATOM 4924 N N . GLU A 1 631 ? -9.430 -12.967 27.244 1.00 95.62 631 GLU A N 1
ATOM 4925 C CA . GLU A 1 631 ? -9.320 -14.328 26.712 1.00 95.62 631 GLU A CA 1
ATOM 4926 C C . GLU A 1 631 ? -10.009 -15.380 27.608 1.00 95.62 631 GLU A C 1
ATOM 4928 O O . GLU A 1 631 ? -10.605 -16.332 27.101 1.00 95.62 631 GLU A O 1
ATOM 4933 N N . GLU A 1 632 ? -9.990 -15.202 28.934 1.00 96.38 632 GLU A N 1
ATOM 4934 C CA . GLU A 1 632 ? -10.692 -16.079 29.882 1.00 96.38 632 GLU A CA 1
ATOM 4935 C C . GLU A 1 632 ? -12.216 -15.968 29.709 1.00 96.38 632 GLU A C 1
ATOM 4937 O O . GLU A 1 632 ? -12.907 -16.986 29.611 1.00 96.38 632 GLU A O 1
ATOM 4942 N N . ILE A 1 633 ? -12.731 -14.740 29.603 1.00 98.31 633 ILE A N 1
ATOM 4943 C CA . ILE A 1 633 ? -14.155 -14.443 29.400 1.00 98.31 633 ILE A CA 1
ATOM 4944 C C . ILE A 1 633 ? -14.632 -14.996 28.051 1.00 98.31 633 ILE A C 1
ATOM 4946 O O . ILE A 1 633 ? -15.632 -15.716 28.005 1.00 98.31 633 ILE A O 1
ATOM 4950 N N . VAL A 1 634 ? -13.896 -14.747 26.960 1.00 98.06 634 VAL A N 1
ATOM 4951 C CA . VAL A 1 634 ? -14.239 -15.285 25.631 1.00 98.06 634 VAL A CA 1
ATOM 4952 C C . VAL A 1 634 ? -14.230 -16.818 25.638 1.00 98.06 634 VAL A C 1
ATOM 4954 O O . VAL A 1 634 ? -15.147 -17.431 25.085 1.00 98.06 634 VAL A O 1
ATOM 4957 N N . ARG A 1 635 ? -13.259 -17.469 26.298 1.00 95.88 635 ARG A N 1
ATOM 4958 C CA . ARG A 1 635 ? -13.244 -18.940 26.434 1.00 95.88 635 ARG A CA 1
ATOM 4959 C C . ARG A 1 635 ? -14.441 -19.469 27.225 1.00 95.88 635 ARG A C 1
ATOM 4961 O O . ARG A 1 635 ? -15.036 -20.453 26.789 1.00 95.88 635 ARG A O 1
ATOM 4968 N N . LYS A 1 636 ? -14.824 -18.829 28.338 1.00 97.56 636 LYS A N 1
ATOM 4969 C CA . LYS A 1 636 ? -16.019 -19.202 29.123 1.00 97.56 636 LYS A CA 1
ATOM 4970 C C . LYS A 1 636 ? -17.291 -19.119 28.278 1.00 97.56 636 LYS A C 1
ATOM 4972 O O . LYS A 1 636 ? -18.067 -20.071 28.259 1.00 97.56 636 LYS A O 1
ATOM 4977 N N . ILE A 1 637 ? -17.448 -18.044 27.504 1.00 98.50 637 ILE A N 1
ATOM 4978 C CA . ILE A 1 637 ? -18.566 -17.884 26.564 1.00 98.50 637 ILE A CA 1
ATOM 4979 C C . ILE A 1 637 ? -18.535 -18.974 25.479 1.00 98.50 637 ILE A C 1
ATOM 4981 O O . ILE A 1 637 ? -19.551 -19.620 25.237 1.00 98.50 637 ILE A O 1
ATOM 4985 N N . SER A 1 638 ? -17.374 -19.242 24.870 1.00 97.00 638 SER A N 1
ATOM 4986 C CA . SER A 1 638 ? -17.217 -20.223 23.774 1.00 97.00 638 SER A CA 1
ATOM 4987 C C . SER A 1 638 ? -17.589 -21.664 24.170 1.00 97.00 638 SER A C 1
ATOM 4989 O O . SER A 1 638 ? -17.955 -22.464 23.311 1.00 97.00 638 SER A O 1
ATOM 4991 N N . VAL A 1 639 ? -17.527 -22.011 25.464 1.00 95.88 639 VAL A N 1
ATOM 4992 C CA . VAL A 1 639 ? -17.964 -23.324 25.984 1.00 95.88 639 VAL A CA 1
ATOM 4993 C C . VAL A 1 639 ? -19.486 -23.501 25.907 1.00 95.88 639 VAL A C 1
ATOM 4995 O O . VAL A 1 639 ? -19.955 -24.618 25.688 1.00 95.88 639 VAL A O 1
ATOM 4998 N N . LEU A 1 640 ? -20.258 -22.421 26.065 1.00 97.00 640 LEU A N 1
ATOM 4999 C CA . LEU A 1 640 ? -21.725 -22.432 25.965 1.00 97.00 640 LEU A CA 1
ATOM 5000 C C . LEU A 1 640 ? -22.219 -22.037 24.564 1.00 97.00 640 LEU A C 1
ATOM 5002 O O . LEU A 1 640 ? -23.249 -22.529 24.103 1.00 97.00 640 LEU A O 1
ATOM 5006 N N . HIS A 1 641 ? -21.459 -21.187 23.872 1.00 97.19 641 HIS A N 1
ATOM 5007 C CA . HIS A 1 641 ? -21.757 -20.633 22.555 1.00 97.19 641 HIS A CA 1
ATOM 5008 C C . HIS A 1 641 ? -20.676 -21.068 21.548 1.00 97.19 641 HIS A C 1
ATOM 5010 O O . HIS A 1 641 ? -19.757 -20.301 21.262 1.00 97.19 641 HIS A O 1
ATOM 5016 N N . PRO A 1 642 ? -20.763 -22.287 20.976 1.00 95.38 642 PRO A N 1
ATOM 5017 C CA . PRO A 1 642 ? -19.721 -22.868 20.114 1.00 95.38 642 PRO A CA 1
ATOM 5018 C C . PRO A 1 642 ? -19.578 -22.191 18.737 1.00 95.38 642 PRO A C 1
ATOM 5020 O O . PRO A 1 642 ? -18.819 -22.657 17.889 1.00 95.38 642 PRO A O 1
ATOM 5023 N N . ASN A 1 643 ? -20.331 -21.118 18.490 1.00 96.00 643 ASN A N 1
ATOM 5024 C CA . ASN A 1 643 ? -20.190 -20.221 17.348 1.00 96.00 643 ASN A CA 1
ATOM 5025 C C . ASN A 1 643 ? -19.398 -18.936 17.681 1.00 96.00 643 ASN A C 1
ATOM 5027 O O . ASN A 1 643 ? -19.247 -18.073 16.816 1.00 96.00 643 ASN A O 1
ATOM 5031 N N . VAL A 1 644 ? -18.891 -18.805 18.911 1.00 98.06 644 VAL A N 1
ATOM 5032 C CA . VAL A 1 644 ? -17.907 -17.796 19.318 1.00 98.06 644 VAL A CA 1
ATOM 5033 C C . VAL A 1 644 ? -16.521 -18.442 19.261 1.00 98.06 644 VAL A C 1
ATOM 5035 O O . VAL A 1 644 ? -16.291 -19.488 19.863 1.00 98.06 644 VAL A O 1
ATOM 5038 N N . HIS A 1 645 ? -15.604 -17.842 18.502 1.00 95.94 645 HIS A N 1
ATOM 5039 C CA . HIS A 1 645 ? -14.295 -18.410 18.174 1.00 95.94 645 HIS A CA 1
ATOM 5040 C C . HIS A 1 645 ? -13.183 -17.445 18.589 1.00 95.94 645 HIS A C 1
ATOM 5042 O O . HIS A 1 645 ? -13.061 -16.364 18.015 1.00 95.94 645 HIS A O 1
ATOM 5048 N N . ALA A 1 646 ? -12.339 -17.843 19.542 1.00 93.00 646 ALA A N 1
ATOM 5049 C CA . ALA A 1 646 ? -11.111 -17.119 19.877 1.00 93.00 646 ALA A CA 1
ATOM 5050 C C . ALA A 1 646 ? -9.931 -17.599 19.017 1.00 93.00 646 ALA A C 1
ATOM 5052 O O . ALA A 1 646 ? -9.722 -18.806 18.868 1.00 93.00 646 ALA A O 1
ATOM 5053 N N . LEU A 1 647 ? -9.131 -16.662 18.508 1.00 91.12 647 LEU A N 1
ATOM 5054 C CA . LEU A 1 647 ? -7.893 -16.923 17.775 1.00 91.12 647 LEU A CA 1
ATOM 5055 C C . LEU A 1 647 ? -6.780 -16.009 18.307 1.00 91.12 647 LEU A C 1
ATOM 5057 O O . LEU A 1 647 ? -6.942 -14.794 18.303 1.00 91.12 647 LEU A O 1
ATOM 5061 N N . ASP A 1 648 ? -5.647 -16.570 18.732 1.00 87.62 648 ASP A N 1
ATOM 5062 C CA . ASP A 1 648 ? -4.435 -15.780 18.997 1.00 87.62 648 ASP A CA 1
ATOM 5063 C C . ASP A 1 648 ? -3.946 -15.163 17.679 1.00 87.62 648 ASP A C 1
ATOM 5065 O O . ASP A 1 648 ? -3.677 -15.889 16.717 1.00 87.62 648 ASP A O 1
ATOM 5069 N N . VAL A 1 649 ? -3.823 -13.834 17.640 1.00 82.88 649 VAL A N 1
ATOM 5070 C CA . VAL A 1 649 ? -3.231 -13.091 16.510 1.00 82.88 649 VAL A CA 1
ATOM 5071 C C . VAL A 1 649 ? -1.990 -12.281 16.918 1.00 82.88 649 VAL A C 1
ATOM 5073 O O . VAL A 1 649 ? -1.466 -11.503 16.120 1.00 82.88 649 VAL A O 1
ATOM 5076 N N . ASN A 1 650 ? -1.465 -12.505 18.130 1.00 75.75 650 ASN A N 1
ATOM 5077 C CA . ASN A 1 650 ? -0.306 -11.806 18.708 1.00 75.75 650 ASN A CA 1
ATOM 5078 C C . ASN A 1 650 ? 0.919 -11.851 17.780 1.00 75.75 650 ASN A C 1
ATOM 5080 O O . ASN A 1 650 ? 1.620 -10.862 17.573 1.00 75.75 650 ASN A O 1
ATOM 5084 N N . HIS A 1 651 ? 1.147 -13.022 17.187 1.00 62.19 651 HIS A N 1
ATOM 5085 C CA . HIS A 1 651 ? 2.245 -13.311 16.268 1.00 62.19 651 HIS A CA 1
ATOM 5086 C C . HIS A 1 651 ? 2.099 -12.643 14.885 1.00 62.19 651 HIS A C 1
ATOM 5088 O O . HIS A 1 651 ? 3.075 -12.533 14.144 1.00 62.19 651 HIS A O 1
ATOM 5094 N N . VAL A 1 652 ? 0.889 -12.199 14.528 1.00 58.69 652 VAL A N 1
ATOM 5095 C CA . VAL A 1 652 ? 0.592 -11.516 13.259 1.00 58.69 652 VAL A CA 1
ATOM 5096 C C . VAL A 1 652 ? 0.739 -10.005 13.420 1.00 58.69 652 VAL A C 1
ATOM 5098 O O . VAL A 1 652 ? 1.341 -9.353 12.564 1.00 58.69 652 VAL A O 1
ATOM 5101 N N . GLN A 1 653 ? 0.260 -9.465 14.547 1.00 54.50 653 GLN A N 1
ATOM 5102 C CA . GLN A 1 653 ? 0.352 -8.049 14.915 1.00 54.50 653 GLN A CA 1
ATOM 5103 C C . GLN A 1 653 ? 1.790 -7.523 14.799 1.00 54.50 653 GLN A C 1
ATOM 5105 O O . GLN A 1 653 ? 2.025 -6.495 14.170 1.00 54.50 653 GLN A O 1
ATOM 5110 N N . SER A 1 654 ? 2.757 -8.266 15.343 1.00 46.56 654 SER A N 1
ATOM 5111 C CA . SER A 1 654 ? 4.185 -7.917 15.330 1.00 46.56 654 SER A CA 1
ATOM 5112 C C . SER A 1 654 ? 4.851 -7.973 13.949 1.00 46.56 654 SER A C 1
ATOM 5114 O O . SER A 1 654 ? 5.961 -7.470 13.794 1.00 46.56 654 SER A O 1
ATOM 5116 N N . SER A 1 655 ? 4.195 -8.582 12.954 1.00 38.06 655 SER A N 1
ATOM 5117 C CA . SER A 1 655 ? 4.744 -8.802 11.608 1.00 38.06 655 SER A CA 1
ATOM 5118 C C . SER A 1 655 ? 4.081 -7.934 10.533 1.00 38.06 655 SER A C 1
ATOM 5120 O O . SER A 1 655 ? 4.727 -7.563 9.558 1.00 38.06 655 SER A O 1
ATOM 5122 N N . LEU A 1 656 ? 2.780 -7.656 10.678 1.00 51.06 656 LEU A N 1
ATOM 5123 C CA . LEU A 1 656 ? 1.922 -7.039 9.654 1.00 51.06 656 LEU A CA 1
ATOM 5124 C C . LEU A 1 656 ? 0.903 -6.036 10.243 1.00 51.06 656 LEU A C 1
ATOM 5126 O O . LEU A 1 656 ? -0.062 -5.663 9.570 1.00 51.06 656 LEU A O 1
ATOM 5130 N N . ALA A 1 657 ? 1.105 -5.602 11.493 1.00 65.06 657 ALA A N 1
ATOM 5131 C CA . ALA A 1 657 ? 0.222 -4.705 12.239 1.00 65.06 657 ALA A CA 1
ATOM 5132 C C . ALA A 1 657 ? -1.242 -5.203 12.333 1.00 65.06 657 ALA A C 1
ATOM 5134 O O . ALA A 1 657 ? -1.563 -6.359 12.044 1.00 65.06 657 ALA A O 1
ATOM 5135 N N . GLN A 1 658 ? -2.155 -4.308 12.731 1.00 64.44 658 GLN A N 1
ATOM 5136 C CA . GLN A 1 658 ? -3.594 -4.587 12.861 1.00 64.44 658 GLN A CA 1
ATOM 5137 C C . GLN A 1 658 ? -4.218 -5.082 11.541 1.00 64.44 658 GLN A C 1
ATOM 5139 O O . GLN A 1 658 ? -5.173 -5.860 11.549 1.00 64.44 658 GLN A O 1
ATOM 5144 N N . LEU A 1 659 ? -3.645 -4.669 10.405 1.00 65.56 659 LEU A N 1
ATOM 5145 C CA . LEU A 1 659 ? -4.026 -5.111 9.065 1.00 65.56 659 LEU A CA 1
ATOM 5146 C C . LEU A 1 659 ? -3.832 -6.627 8.895 1.00 65.56 659 LEU A C 1
ATOM 5148 O O . LEU A 1 659 ? -4.755 -7.330 8.485 1.00 65.56 659 LEU A O 1
ATOM 5152 N N . GLY A 1 660 ? -2.668 -7.151 9.290 1.00 67.25 660 GLY A N 1
ATOM 5153 C CA . GLY A 1 660 ? -2.392 -8.587 9.293 1.00 67.25 660 GLY A CA 1
ATOM 5154 C C . GLY A 1 660 ? -3.350 -9.382 10.179 1.00 67.25 660 GLY A C 1
ATOM 5155 O O . GLY A 1 660 ? -3.848 -10.427 9.758 1.00 67.25 660 GLY A O 1
ATOM 5156 N N . CYS A 1 661 ? -3.666 -8.871 11.372 1.00 76.38 661 CYS A N 1
ATOM 5157 C CA . CYS A 1 661 ? -4.630 -9.496 12.282 1.00 76.38 661 CYS A CA 1
ATOM 5158 C C . CYS A 1 661 ? -6.011 -9.657 11.630 1.00 76.38 661 CYS A C 1
ATOM 5160 O O . CYS A 1 661 ? -6.573 -10.754 11.649 1.00 76.38 661 CYS A O 1
ATOM 5162 N N . TYR A 1 662 ? -6.526 -8.605 10.982 1.00 79.75 662 TYR A N 1
ATOM 5163 C CA . TYR A 1 662 ? -7.800 -8.672 10.260 1.00 79.75 662 TYR A CA 1
ATOM 5164 C C . TYR A 1 662 ? -7.750 -9.604 9.034 1.00 79.75 662 TYR A C 1
ATOM 5166 O O . TYR A 1 662 ? -8.717 -10.335 8.805 1.00 79.75 662 TYR A O 1
ATOM 5174 N N . ARG A 1 663 ? -6.624 -9.673 8.303 1.00 76.00 663 ARG A N 1
ATOM 5175 C CA . ARG A 1 663 ? -6.410 -10.652 7.213 1.00 76.00 663 ARG A CA 1
ATOM 5176 C C . ARG A 1 663 ? -6.485 -12.098 7.708 1.00 76.00 663 ARG A C 1
ATOM 5178 O O . ARG A 1 663 ? -7.263 -12.885 7.173 1.00 76.00 663 ARG A O 1
ATOM 5185 N N . VAL A 1 664 ? -5.718 -12.452 8.742 1.00 78.25 664 VAL A N 1
ATOM 5186 C CA . VAL A 1 664 ? -5.674 -13.826 9.283 1.00 78.25 664 VAL A CA 1
ATOM 5187 C C . VAL A 1 664 ? -7.018 -14.234 9.890 1.00 78.25 664 VAL A C 1
ATOM 5189 O O . VAL A 1 664 ? -7.469 -15.360 9.673 1.00 78.25 664 VAL A O 1
ATOM 5192 N N . LEU A 1 665 ? -7.697 -13.316 10.583 1.00 84.50 665 LEU A N 1
ATOM 5193 C CA . LEU A 1 665 ? -9.020 -13.563 11.154 1.00 84.50 665 LEU A CA 1
ATOM 5194 C C . LEU A 1 665 ? -10.085 -13.779 10.066 1.00 84.50 665 LEU A C 1
ATOM 5196 O O . LEU A 1 665 ? -10.842 -14.748 10.142 1.00 84.50 665 LEU A O 1
ATOM 5200 N N . PHE A 1 666 ? -10.099 -12.944 9.019 1.00 85.81 666 PHE A N 1
ATOM 5201 C CA . PHE A 1 666 ? -10.979 -13.122 7.859 1.00 85.81 666 PHE A CA 1
ATOM 5202 C C . PHE A 1 666 ? -10.736 -14.459 7.163 1.00 85.81 666 PHE A C 1
ATOM 5204 O O . PHE A 1 666 ? -11.692 -15.169 6.858 1.00 85.81 666 PHE A O 1
ATOM 5211 N N . ASP A 1 667 ? -9.476 -14.832 6.935 1.00 78.88 667 ASP A N 1
ATOM 5212 C CA . ASP A 1 667 ? -9.155 -16.044 6.187 1.00 78.88 667 ASP A CA 1
ATOM 5213 C C . ASP A 1 667 ? -9.421 -17.323 7.005 1.00 78.88 667 ASP A C 1
ATOM 5215 O O . ASP A 1 667 ? -9.889 -18.324 6.458 1.00 78.88 667 ASP A O 1
ATOM 5219 N N . PHE A 1 668 ? -9.254 -17.279 8.334 1.00 84.88 668 PHE A N 1
ATOM 5220 C CA . PHE A 1 668 ? -9.749 -18.320 9.242 1.00 84.88 668 PHE A CA 1
ATOM 5221 C C . PHE A 1 668 ? -11.279 -18.435 9.176 1.00 84.88 668 PHE A C 1
ATOM 5223 O O . PHE A 1 668 ? -11.810 -19.516 8.902 1.00 84.88 668 PHE A O 1
ATOM 5230 N N . ALA A 1 669 ? -11.993 -17.321 9.350 1.00 89.12 669 ALA A N 1
ATOM 5231 C CA . ALA A 1 669 ? -13.452 -17.271 9.324 1.00 89.12 669 ALA A CA 1
ATOM 5232 C C . ALA A 1 669 ? -14.029 -17.779 7.987 1.00 89.12 669 ALA A C 1
ATOM 5234 O O . ALA A 1 669 ? -14.901 -18.650 7.969 1.00 89.12 669 ALA A O 1
ATOM 5235 N N . ARG A 1 670 ? -13.449 -17.349 6.858 1.00 85.56 670 ARG A N 1
ATOM 5236 C CA . ARG A 1 670 ? -13.798 -17.758 5.485 1.00 85.56 670 ARG A CA 1
ATOM 5237 C C . ARG A 1 670 ? -13.686 -19.267 5.256 1.00 85.56 670 ARG A C 1
ATOM 5239 O O . ARG A 1 670 ? -14.460 -19.811 4.457 1.00 85.56 670 ARG A O 1
ATOM 5246 N N . ARG A 1 671 ? -12.734 -19.928 5.932 1.00 81.94 671 ARG A N 1
ATOM 5247 C CA . ARG A 1 671 ? -12.486 -21.383 5.888 1.00 81.94 671 ARG A CA 1
ATOM 5248 C C . ARG A 1 671 ? -13.410 -22.161 6.837 1.00 81.94 671 ARG A C 1
ATOM 5250 O O . ARG A 1 671 ? -13.864 -23.249 6.472 1.00 81.94 671 ARG A O 1
ATOM 5257 N N . GLN A 1 672 ? -13.698 -21.633 8.030 1.00 84.56 672 GLN A N 1
ATOM 5258 C CA . GLN A 1 672 ? -14.552 -22.310 9.017 1.00 84.56 672 GLN A CA 1
ATOM 5259 C C . GLN A 1 672 ? -16.045 -22.151 8.728 1.00 84.56 672 GLN A C 1
ATOM 5261 O O . GLN A 1 672 ? -16.787 -23.133 8.790 1.00 84.56 672 GLN A O 1
ATOM 5266 N N . SER A 1 673 ? -16.491 -20.948 8.384 1.00 90.00 673 SER A N 1
ATOM 5267 C CA . SER A 1 673 ? -17.909 -20.611 8.289 1.00 90.00 673 SER A CA 1
ATOM 5268 C C . SER A 1 673 ? -18.582 -21.068 6.993 1.00 90.00 673 SER A C 1
ATOM 5270 O O . SER A 1 673 ? -17.942 -21.368 5.984 1.00 90.00 673 SER A O 1
ATOM 5272 N N . GLU A 1 674 ? -19.912 -21.079 7.025 1.00 92.06 674 GLU A N 1
ATOM 5273 C CA . GLU A 1 674 ? -20.797 -21.240 5.871 1.00 92.06 674 GLU A CA 1
ATOM 5274 C C . GLU A 1 674 ? -21.600 -19.961 5.570 1.00 92.06 674 GLU A C 1
ATOM 5276 O O . GLU A 1 674 ? -22.353 -19.956 4.604 1.00 92.06 674 GLU A O 1
ATOM 5281 N N . SER A 1 675 ? -21.445 -18.875 6.334 1.00 94.19 675 SER A N 1
ATOM 5282 C CA . SER A 1 675 ? -22.122 -17.589 6.088 1.00 94.19 675 SER A CA 1
ATOM 5283 C C . SER A 1 675 ? -21.764 -16.978 4.727 1.00 94.19 675 SER A C 1
ATOM 5285 O O . SER A 1 675 ? -20.679 -17.213 4.199 1.00 94.19 675 SER A O 1
ATOM 5287 N N . SER A 1 676 ? -22.656 -16.166 4.151 1.00 92.06 676 SER A N 1
ATOM 5288 C CA . SER A 1 676 ? -22.377 -15.406 2.916 1.00 92.06 676 SER A CA 1
ATOM 5289 C C . SER A 1 676 ? -21.527 -14.153 3.150 1.00 92.06 676 SER A C 1
ATOM 5291 O O . SER A 1 676 ? -20.841 -13.706 2.227 1.00 92.06 676 SER A O 1
ATOM 5293 N N . TYR A 1 677 ? -21.590 -13.582 4.355 1.00 94.44 677 TYR A N 1
ATOM 5294 C CA . TYR A 1 677 ? -21.033 -12.270 4.682 1.00 94.44 677 TYR A CA 1
ATOM 5295 C C . TYR A 1 677 ? -20.231 -12.267 5.990 1.00 94.44 677 TYR A C 1
ATOM 5297 O O . TYR A 1 677 ? -20.397 -13.146 6.835 1.00 94.44 677 TYR A O 1
ATOM 5305 N N . CYS A 1 678 ? -19.398 -11.241 6.152 1.00 94.81 678 CYS A N 1
ATOM 5306 C CA . CYS A 1 678 ? -18.595 -10.943 7.332 1.00 94.81 678 CYS A CA 1
ATOM 5307 C C . CYS A 1 678 ? -18.631 -9.436 7.610 1.00 94.81 678 CYS A C 1
ATOM 5309 O O . CYS A 1 678 ? -18.316 -8.655 6.713 1.00 94.81 678 CYS A O 1
ATOM 5311 N N . LEU A 1 679 ? -18.974 -9.017 8.826 1.00 96.06 679 LEU A N 1
ATOM 5312 C CA . LEU A 1 679 ? -18.862 -7.633 9.295 1.00 96.06 679 LEU A CA 1
ATOM 5313 C C . LEU A 1 679 ? -17.582 -7.466 10.123 1.00 96.06 679 LEU A C 1
ATOM 5315 O O . LEU A 1 679 ? -17.334 -8.251 11.035 1.00 96.06 679 LEU A O 1
ATOM 5319 N N . PHE A 1 680 ? -16.785 -6.444 9.812 1.00 92.38 680 PHE A N 1
ATOM 5320 C CA . PHE A 1 680 ? -15.649 -6.029 10.638 1.00 92.38 680 PHE A CA 1
ATOM 5321 C C . PHE A 1 680 ? -16.074 -4.893 11.570 1.00 92.38 680 PHE A C 1
ATOM 5323 O O . PHE A 1 680 ? -16.619 -3.899 11.090 1.00 92.38 680 PHE A O 1
ATOM 5330 N N . VAL A 1 681 ? -15.836 -5.056 12.872 1.00 95.12 681 VAL A N 1
ATOM 5331 C CA . VAL A 1 681 ? -16.176 -4.091 13.935 1.00 95.12 681 VAL A CA 1
ATOM 5332 C C . VAL A 1 681 ? -15.224 -4.238 15.125 1.00 95.12 681 VAL A C 1
ATOM 5334 O O . VAL A 1 681 ? -14.733 -5.332 15.404 1.00 95.12 681 VAL A O 1
ATOM 5337 N N . ASP A 1 682 ? -14.991 -3.140 15.835 1.00 94.44 682 ASP A N 1
ATOM 5338 C CA . ASP A 1 682 ? -14.247 -3.075 17.095 1.00 94.44 682 ASP A CA 1
ATOM 5339 C C . ASP A 1 682 ? -15.211 -3.244 18.304 1.00 94.44 682 ASP A C 1
ATOM 5341 O O . ASP A 1 682 ? -16.432 -3.277 18.149 1.00 94.44 682 ASP A O 1
ATOM 5345 N N . VAL A 1 683 ? -14.696 -3.425 19.527 1.00 95.81 683 VAL A N 1
ATOM 5346 C CA . VAL A 1 683 ? -15.514 -3.861 20.691 1.00 95.81 683 VAL A CA 1
ATOM 5347 C C . VAL A 1 683 ? -16.475 -2.774 21.215 1.00 95.81 683 VAL A C 1
ATOM 5349 O O . VAL A 1 683 ? -17.446 -3.069 21.911 1.00 95.81 683 VAL A O 1
ATOM 5352 N N . ASP A 1 684 ? -16.233 -1.509 20.879 1.00 95.75 684 ASP A N 1
ATOM 5353 C CA . ASP A 1 684 ? -17.076 -0.345 21.172 1.00 95.75 684 ASP A CA 1
ATOM 5354 C C . ASP A 1 684 ? -18.141 -0.050 20.090 1.00 95.75 684 ASP A C 1
ATOM 5356 O O . ASP A 1 684 ? -18.853 0.953 20.189 1.00 95.75 684 ASP A O 1
ATOM 5360 N N . GLU A 1 685 ? -18.299 -0.923 19.090 1.00 97.75 685 GLU A N 1
ATOM 5361 C CA . GLU A 1 685 ? -19.180 -0.728 17.931 1.00 97.75 685 GLU A CA 1
ATOM 5362 C C . GLU A 1 685 ? -20.363 -1.705 17.877 1.00 97.75 685 GLU A C 1
ATOM 5364 O O . GLU A 1 685 ? -20.204 -2.926 17.786 1.00 97.75 685 GLU A O 1
ATOM 5369 N N . PHE A 1 686 ? -21.578 -1.152 17.857 1.00 97.81 686 PHE A N 1
ATOM 5370 C CA . PHE A 1 686 ? -22.830 -1.902 17.969 1.00 97.81 686 PHE A CA 1
ATOM 5371 C C . PHE A 1 686 ? -23.708 -1.681 16.730 1.00 97.81 686 PHE A C 1
ATOM 5373 O O . PHE A 1 686 ? -24.141 -0.561 16.457 1.00 97.81 686 PHE A O 1
ATOM 5380 N N . TRP A 1 687 ? -23.970 -2.739 15.959 1.00 97.62 687 TRP A N 1
ATOM 5381 C CA . TRP A 1 687 ? -24.800 -2.674 14.755 1.00 97.62 687 TRP A CA 1
ATOM 5382 C C . TRP A 1 687 ? -26.291 -2.570 15.099 1.00 97.62 687 TRP A C 1
ATOM 5384 O O . TRP A 1 687 ? -26.877 -3.468 15.701 1.00 97.62 687 TRP A O 1
ATOM 5394 N N . VAL A 1 688 ? -26.931 -1.482 14.674 1.00 95.81 688 VAL A N 1
ATOM 5395 C CA . VAL A 1 688 ? -28.354 -1.212 14.923 1.00 95.81 688 VAL A CA 1
ATOM 5396 C C . VAL A 1 688 ? -29.066 -0.982 13.595 1.00 95.81 688 VAL A C 1
ATOM 5398 O O . VAL A 1 688 ? -28.647 -0.145 12.797 1.00 95.81 688 VAL A O 1
ATOM 5401 N N . ALA A 1 689 ? -30.171 -1.691 13.371 1.00 93.31 689 ALA A N 1
ATOM 5402 C CA . ALA A 1 689 ? -31.043 -1.514 12.215 1.00 93.31 689 ALA A CA 1
ATOM 5403 C C . ALA A 1 689 ? -32.443 -1.058 12.635 1.00 93.31 689 ALA A C 1
ATOM 5405 O O . ALA A 1 689 ? -32.947 -1.462 13.681 1.00 93.31 689 ALA A O 1
ATOM 5406 N N . ASP A 1 690 ? -33.071 -0.246 11.788 1.00 90.88 690 ASP A N 1
ATOM 5407 C CA . ASP A 1 690 ? -34.433 0.242 11.987 1.00 90.88 690 ASP A CA 1
ATOM 5408 C C . ASP A 1 690 ? -35.491 -0.833 11.629 1.00 90.88 690 ASP A C 1
ATOM 5410 O O . ASP A 1 690 ? -35.458 -1.363 10.502 1.00 90.88 690 ASP A O 1
ATOM 5414 N N . PRO A 1 691 ? -36.446 -1.162 12.529 1.00 92.56 691 PRO A N 1
ATOM 5415 C CA . PRO A 1 691 ? -36.530 -0.802 13.957 1.00 92.56 691 PRO A CA 1
ATOM 5416 C C . PRO A 1 691 ? -35.829 -1.834 14.864 1.00 92.56 691 PRO A C 1
ATOM 5418 O O . PRO A 1 691 ? -35.782 -3.019 14.532 1.00 92.56 691 PRO A O 1
ATOM 5421 N N . PHE A 1 692 ? -35.348 -1.449 16.051 1.00 94.69 692 PHE A N 1
ATOM 5422 C CA . PHE A 1 692 ? -34.761 -2.411 16.993 1.00 94.69 692 PHE A CA 1
ATOM 5423 C C . PHE A 1 692 ? -35.839 -3.224 17.747 1.00 94.69 692 PHE A C 1
ATOM 5425 O O . PHE A 1 692 ? -36.828 -2.642 18.200 1.00 94.69 692 PHE A O 1
ATOM 5432 N N . PRO A 1 693 ? -35.648 -4.543 17.973 1.00 95.00 693 PRO A N 1
ATOM 5433 C CA . PRO A 1 693 ? -34.553 -5.386 17.494 1.00 95.00 693 PRO A CA 1
ATOM 5434 C C . PRO A 1 693 ? -34.887 -6.051 16.146 1.00 95.00 693 PRO A C 1
ATOM 5436 O O . PRO A 1 693 ? -35.745 -6.931 16.062 1.00 95.00 693 PRO A O 1
ATOM 5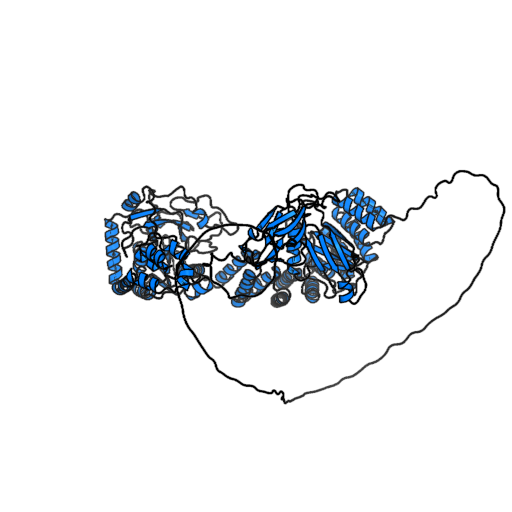439 N N . LYS A 1 694 ? -34.144 -5.693 15.094 1.00 96.06 694 LYS A N 1
ATOM 5440 C CA . LYS A 1 694 ? -34.191 -6.340 13.776 1.00 96.06 694 LYS A CA 1
ATOM 5441 C C . LYS A 1 694 ? -32.972 -7.236 13.602 1.00 96.06 694 LYS A C 1
ATOM 5443 O O . LYS A 1 694 ? -31.845 -6.777 13.776 1.00 96.06 694 LYS A O 1
ATOM 5448 N N . SER A 1 695 ? -33.178 -8.511 13.268 1.00 97.00 695 SER A N 1
ATOM 5449 C CA . SER A 1 695 ? -32.051 -9.434 13.103 1.00 97.00 695 SER A CA 1
ATOM 5450 C C . SER A 1 695 ? -31.272 -9.149 11.817 1.00 97.00 695 SER A C 1
ATOM 5452 O O . SER A 1 695 ? -31.833 -8.680 10.819 1.00 97.00 695 SER A O 1
ATOM 5454 N N . ILE A 1 696 ? -29.985 -9.506 11.798 1.00 97.00 696 ILE A N 1
ATOM 5455 C CA . ILE A 1 696 ? -29.164 -9.397 10.584 1.00 97.00 696 ILE A CA 1
ATOM 5456 C C . ILE A 1 696 ? -29.712 -10.265 9.444 1.00 97.00 696 ILE A C 1
ATOM 5458 O O . ILE A 1 696 ? -29.583 -9.906 8.277 1.00 97.00 696 ILE A O 1
ATOM 5462 N N . ARG A 1 697 ? -30.382 -11.383 9.759 1.00 96.25 697 ARG A N 1
ATOM 5463 C CA . ARG A 1 697 ? -31.029 -12.238 8.754 1.00 96.25 697 ARG A CA 1
ATOM 5464 C C . ARG A 1 697 ? -32.193 -11.527 8.079 1.00 96.25 697 ARG A C 1
ATOM 5466 O O . ARG A 1 697 ? -32.290 -11.579 6.856 1.00 96.25 697 ARG A O 1
ATOM 5473 N N . ASP A 1 698 ? -33.048 -10.875 8.860 1.00 96.06 698 ASP A N 1
ATOM 5474 C CA . ASP A 1 698 ? -34.218 -10.171 8.333 1.00 96.06 698 ASP A CA 1
ATOM 5475 C C . ASP A 1 698 ? -33.762 -8.964 7.507 1.00 96.06 698 ASP A C 1
ATOM 5477 O O . ASP A 1 698 ? -34.153 -8.838 6.347 1.00 96.06 698 ASP A O 1
ATOM 5481 N N . PHE A 1 699 ? -32.818 -8.172 8.036 1.00 94.44 699 PHE A N 1
ATOM 5482 C CA . PHE A 1 699 ? -32.174 -7.079 7.301 1.00 94.44 699 PHE A CA 1
ATOM 5483 C C . PHE A 1 699 ? -31.564 -7.541 5.970 1.00 94.44 699 PHE A C 1
ATOM 5485 O O . PHE A 1 699 ? -31.791 -6.896 4.950 1.00 94.44 699 PHE A O 1
ATOM 5492 N N . LEU A 1 700 ? -30.826 -8.658 5.952 1.00 93.94 700 LEU A N 1
ATOM 5493 C CA . LEU A 1 700 ? -30.244 -9.215 4.725 1.00 93.94 700 LEU A CA 1
ATOM 5494 C C . LEU A 1 700 ? -31.297 -9.760 3.754 1.00 93.94 700 LEU A C 1
ATOM 5496 O O . LEU A 1 700 ? -31.084 -9.684 2.548 1.00 93.94 700 LEU A O 1
ATOM 5500 N N . SER A 1 701 ? -32.417 -10.298 4.247 1.00 93.56 701 SER A N 1
ATOM 5501 C CA . SER A 1 701 ? -33.493 -10.835 3.398 1.00 93.56 701 SER A CA 1
ATOM 5502 C C . SER A 1 701 ? -34.256 -9.758 2.615 1.00 93.56 701 SER A C 1
ATOM 5504 O O . SER A 1 701 ? -34.880 -10.058 1.600 1.00 93.56 701 SER A O 1
ATOM 5506 N N . GLU A 1 702 ? -34.171 -8.500 3.058 1.00 90.81 702 GLU A N 1
ATOM 5507 C CA . GLU A 1 702 ? -34.728 -7.330 2.371 1.00 90.81 702 GLU A CA 1
ATOM 5508 C C . GLU A 1 702 ? -33.823 -6.788 1.251 1.00 90.81 702 GLU A C 1
ATOM 5510 O O . GLU A 1 702 ? -34.259 -5.921 0.491 1.00 90.81 702 GLU A O 1
ATOM 5515 N N . LYS A 1 703 ? -32.557 -7.224 1.158 1.00 86.31 703 LYS A N 1
ATOM 5516 C CA . LYS A 1 703 ? -31.586 -6.677 0.195 1.00 86.31 703 LYS A CA 1
ATOM 5517 C C . LYS A 1 703 ? -31.361 -7.640 -0.973 1.00 86.31 703 LYS A C 1
ATOM 5519 O O . LYS A 1 703 ? -31.378 -8.860 -0.824 1.00 86.31 703 LYS A O 1
ATOM 5524 N N . SER A 1 704 ? -31.065 -7.088 -2.148 1.00 84.44 704 SER A N 1
ATOM 5525 C CA . SER A 1 704 ? -30.386 -7.841 -3.208 1.00 84.44 704 SER A CA 1
ATOM 5526 C C . SER A 1 704 ? -28.988 -8.272 -2.745 1.00 84.44 704 SER A C 1
ATOM 5528 O O . SER A 1 704 ? -28.431 -7.679 -1.821 1.00 84.44 704 SER A O 1
ATOM 5530 N N . ARG A 1 705 ? -28.380 -9.264 -3.414 1.00 84.19 705 ARG A N 1
ATOM 5531 C CA . ARG A 1 705 ? -26.949 -9.553 -3.220 1.00 84.19 705 ARG A CA 1
ATOM 5532 C C . ARG A 1 705 ? -26.131 -8.278 -3.466 1.00 84.19 705 ARG A C 1
ATOM 5534 O O . ARG A 1 705 ? -26.377 -7.578 -4.445 1.00 84.19 705 ARG A O 1
ATOM 5541 N N . PHE A 1 706 ? -25.151 -8.052 -2.601 1.00 87.19 706 PHE A N 1
ATOM 5542 C CA . PHE A 1 706 ? -24.100 -7.048 -2.728 1.00 87.19 706 PHE A CA 1
ATOM 5543 C C . PHE A 1 706 ? -22.743 -7.711 -2.444 1.00 87.19 706 PHE A C 1
ATOM 5545 O O . PHE A 1 706 ? -22.694 -8.849 -1.968 1.00 87.19 706 PHE A O 1
ATOM 5552 N N . ASP A 1 707 ? -21.650 -7.007 -2.713 1.00 84.88 707 ASP A N 1
ATOM 5553 C CA . ASP A 1 707 ? -20.294 -7.444 -2.365 1.00 84.88 707 ASP A CA 1
ATOM 5554 C C . ASP A 1 707 ? -19.799 -6.725 -1.103 1.00 84.88 707 ASP A C 1
ATOM 5556 O O . ASP A 1 707 ? -19.192 -7.362 -0.239 1.00 84.88 707 ASP A O 1
ATOM 5560 N N . VAL A 1 708 ? -20.144 -5.437 -0.944 1.00 87.00 708 VAL A N 1
ATOM 5561 C CA . VAL A 1 708 ? -19.881 -4.640 0.268 1.00 87.00 708 VAL A CA 1
ATOM 5562 C C . VAL A 1 708 ? -21.116 -3.818 0.670 1.00 87.00 708 VAL A C 1
ATOM 5564 O O . VAL A 1 708 ? -21.794 -3.234 -0.175 1.00 87.00 708 VAL A O 1
ATOM 5567 N N . TYR A 1 709 ? -21.401 -3.736 1.969 1.00 88.75 709 TYR A N 1
ATOM 5568 C CA . TYR A 1 709 ? -22.400 -2.836 2.555 1.00 88.75 709 TYR A CA 1
ATOM 5569 C C . TYR A 1 709 ? -21.737 -2.036 3.676 1.00 88.75 709 TYR A C 1
ATOM 5571 O O . TYR A 1 709 ? -21.292 -2.616 4.667 1.00 88.75 709 TYR A O 1
ATOM 5579 N N . SER A 1 710 ? -21.676 -0.715 3.528 1.00 88.19 710 SER A N 1
ATOM 5580 C CA . SER A 1 710 ? -21.043 0.191 4.488 1.00 88.19 710 SER A CA 1
ATOM 5581 C C . SER A 1 710 ? -22.088 0.932 5.326 1.00 88.19 710 SER A C 1
ATOM 5583 O O . SER A 1 710 ? -23.012 1.564 4.800 1.00 88.19 710 SER A O 1
ATOM 5585 N N . PHE A 1 711 ? -21.921 0.841 6.643 1.00 88.50 711 PHE A N 1
ATOM 5586 C CA . PHE A 1 711 ? -22.763 1.442 7.674 1.00 88.50 711 PHE A CA 1
ATOM 5587 C C . PHE A 1 711 ? -22.038 2.637 8.291 1.00 88.50 711 PHE A C 1
ATOM 5589 O O . PHE A 1 711 ? -20.878 2.505 8.679 1.00 88.50 711 PHE A O 1
ATOM 5596 N N . HIS A 1 712 ? -22.711 3.783 8.394 1.00 87.62 712 HIS A N 1
ATOM 5597 C CA . HIS A 1 712 ? -22.148 4.976 9.029 1.00 87.62 712 HIS A CA 1
ATOM 5598 C C . HIS A 1 712 ? -22.060 4.838 10.549 1.00 87.62 712 HIS A C 1
ATOM 5600 O O . HIS A 1 712 ? -22.912 4.191 11.170 1.00 87.62 712 HIS A O 1
ATOM 5606 N N . TRP A 1 713 ? -21.061 5.500 11.133 1.00 91.00 713 TRP A N 1
ATOM 5607 C CA . TRP A 1 713 ? -21.007 5.751 12.568 1.00 91.00 713 TRP A CA 1
ATOM 5608 C C . TRP A 1 713 ? -22.095 6.745 13.007 1.00 91.00 713 TRP A C 1
ATOM 5610 O O . TRP A 1 713 ? -22.383 7.740 12.335 1.00 91.00 713 TRP A O 1
ATOM 5620 N N . ILE A 1 714 ? -22.664 6.484 14.181 1.00 91.81 714 ILE A N 1
ATOM 5621 C CA . ILE A 1 714 ? -23.254 7.503 15.050 1.00 91.81 714 ILE A CA 1
ATOM 5622 C C . ILE A 1 714 ? -22.538 7.380 16.395 1.00 91.81 714 ILE A C 1
ATOM 5624 O O . ILE A 1 714 ? -22.625 6.336 17.044 1.00 91.81 714 ILE A O 1
ATOM 5628 N N . PHE A 1 715 ? -21.825 8.421 16.816 1.00 93.31 715 PHE A N 1
ATOM 5629 C CA . PHE A 1 715 ? -21.195 8.459 18.130 1.00 93.31 715 PHE A CA 1
ATOM 5630 C C . PHE A 1 715 ? -22.256 8.621 19.221 1.00 93.31 715 PHE A C 1
ATOM 5632 O O . PHE A 1 715 ? -23.108 9.508 19.135 1.00 93.31 715 PHE A O 1
ATOM 5639 N N . ALA A 1 716 ? -22.172 7.787 20.256 1.00 93.06 716 ALA A N 1
ATOM 5640 C CA . ALA A 1 716 ? -22.901 7.952 21.509 1.00 93.06 716 ALA A CA 1
ATOM 5641 C C . ALA A 1 716 ? -21.981 8.645 22.527 1.00 93.06 716 ALA A C 1
ATOM 5643 O O . ALA A 1 716 ? -20.923 8.107 22.862 1.00 93.06 716 ALA A O 1
ATOM 5644 N N . LEU A 1 717 ? -22.355 9.842 22.992 1.00 92.50 717 LEU A N 1
ATOM 5645 C CA . LEU A 1 717 ? -21.521 10.673 23.873 1.00 92.50 717 LEU A CA 1
ATOM 5646 C C . LEU A 1 717 ? -22.213 10.959 25.215 1.00 92.50 717 LEU A C 1
ATOM 5648 O O . LEU A 1 717 ? -23.424 11.174 25.271 1.00 92.50 717 LEU A O 1
ATOM 5652 N N . GLY A 1 718 ? -21.436 11.020 26.300 1.00 88.81 718 GLY A N 1
ATOM 5653 C CA . GLY A 1 718 ? -21.952 11.327 27.642 1.00 88.81 718 GLY A CA 1
ATOM 5654 C C . GLY A 1 718 ? -22.634 10.158 28.343 1.00 88.81 718 GLY A C 1
ATOM 5655 O O . GLY A 1 718 ? -23.610 10.359 29.063 1.00 88.81 718 GLY A O 1
ATOM 5656 N N . GLU A 1 719 ? -22.150 8.937 28.125 1.00 91.75 719 GLU A N 1
ATOM 5657 C CA . GLU A 1 719 ? -22.655 7.764 28.834 1.00 91.75 719 GLU A CA 1
ATOM 5658 C C . GLU A 1 719 ? -22.213 7.755 30.309 1.00 91.75 719 GLU A C 1
ATOM 5660 O O . GLU A 1 719 ? -21.136 8.238 30.672 1.00 91.75 719 GLU A O 1
ATOM 5665 N N . ALA A 1 720 ? -23.039 7.165 31.178 1.00 93.62 720 ALA A N 1
ATOM 5666 C CA . ALA A 1 720 ? -22.633 6.851 32.545 1.00 93.62 720 ALA A CA 1
ATOM 5667 C C . ALA A 1 720 ? -21.578 5.728 32.551 1.00 93.62 720 ALA A C 1
ATOM 5669 O O . ALA A 1 720 ? -21.599 4.858 31.681 1.00 93.62 720 ALA A O 1
ATOM 5670 N N . SER A 1 721 ? -20.684 5.719 33.548 1.00 93.81 721 SER A N 1
ATOM 5671 C CA . SER A 1 721 ? -19.595 4.733 33.624 1.00 93.81 721 SER A CA 1
ATOM 5672 C C . SER A 1 721 ? -20.100 3.293 33.572 1.00 93.81 721 SER A C 1
ATOM 5674 O O . SER A 1 721 ? -20.883 2.880 34.429 1.00 93.81 721 SER A O 1
ATOM 5676 N N . PHE A 1 722 ? -19.623 2.538 32.583 1.00 95.31 722 PHE A N 1
ATOM 5677 C CA . PHE A 1 722 ? -20.035 1.162 32.286 1.00 95.31 722 PHE A CA 1
ATOM 5678 C C . PHE A 1 722 ? -21.549 0.981 32.082 1.00 95.31 722 PHE A C 1
ATOM 5680 O O . PHE A 1 722 ? -22.102 -0.077 32.407 1.00 95.31 722 PHE A O 1
ATOM 5687 N N . ALA A 1 723 ? -22.230 1.998 31.540 1.00 95.19 723 ALA A N 1
ATOM 5688 C CA . ALA A 1 723 ? -23.597 1.849 31.054 1.00 95.19 723 ALA A CA 1
ATOM 5689 C C . ALA A 1 723 ? -23.682 0.654 30.080 1.00 95.19 723 ALA A C 1
ATOM 5691 O O . ALA A 1 723 ? -22.774 0.472 29.264 1.00 95.19 723 ALA A O 1
ATOM 5692 N N . PRO A 1 724 ? -24.752 -0.158 30.108 1.00 95.44 724 PRO A N 1
ATOM 5693 C CA . PRO A 1 724 ? -24.964 -1.171 29.081 1.00 95.44 724 PRO A CA 1
ATOM 5694 C C . PRO A 1 724 ? -25.127 -0.521 27.693 1.00 95.44 724 PRO A C 1
ATOM 5696 O O . PRO A 1 724 ? -25.674 0.583 27.601 1.00 95.44 724 PRO A O 1
ATOM 5699 N N . PRO A 1 725 ? -24.722 -1.177 26.592 1.00 95.00 725 PRO A N 1
ATOM 5700 C CA . PRO A 1 725 ? -24.898 -0.628 25.249 1.00 95.00 725 PRO A CA 1
ATOM 5701 C C . PRO A 1 725 ? -26.381 -0.403 24.925 1.00 95.00 725 PRO A C 1
ATOM 5703 O O . PRO A 1 725 ? -27.262 -1.065 25.478 1.00 95.00 725 PRO A O 1
ATOM 5706 N N . LEU A 1 726 ? -26.652 0.518 23.998 1.00 95.56 726 LEU A N 1
ATOM 5707 C CA . LEU A 1 726 ? -27.999 1.002 23.649 1.00 95.56 726 LEU A CA 1
ATOM 5708 C C . LEU A 1 726 ? -28.720 1.770 24.781 1.00 95.56 726 LEU A C 1
ATOM 5710 O O . LEU A 1 726 ? -29.905 2.068 24.655 1.00 95.56 726 LEU A O 1
ATOM 5714 N N . THR A 1 727 ? -28.027 2.120 25.872 1.00 93.44 727 THR A N 1
ATOM 5715 C CA . THR A 1 727 ? -28.523 3.124 26.828 1.00 93.44 727 THR A CA 1
ATOM 5716 C C . THR A 1 727 ? -28.613 4.496 26.135 1.00 93.44 727 THR A C 1
ATOM 5718 O O . THR A 1 727 ? -27.710 4.827 25.362 1.00 93.44 727 THR A O 1
ATOM 5721 N N . PRO A 1 728 ? -29.661 5.308 26.389 1.00 90.69 728 PRO A N 1
ATOM 5722 C CA . PRO A 1 728 ? -29.741 6.676 25.880 1.00 90.69 728 PRO A CA 1
ATOM 5723 C C . PRO A 1 728 ? -28.519 7.517 26.276 1.00 90.69 728 PRO A C 1
ATOM 5725 O O . PRO A 1 728 ? -28.188 7.623 27.459 1.00 90.69 728 PRO A O 1
ATOM 5728 N N . ALA A 1 729 ? -27.856 8.100 25.280 1.00 91.44 729 ALA A N 1
ATOM 5729 C CA . ALA A 1 729 ? -26.691 8.965 25.446 1.00 91.44 729 ALA A CA 1
ATOM 5730 C C . ALA A 1 729 ? -27.111 10.435 25.627 1.00 91.44 729 ALA A C 1
ATOM 5732 O O . ALA A 1 729 ? -28.253 10.801 25.337 1.00 91.44 729 ALA A O 1
ATOM 5733 N N . GLN A 1 730 ? -26.192 11.289 26.090 1.00 92.19 730 GLN A N 1
ATOM 5734 C CA . GLN A 1 730 ? -26.460 12.726 26.202 1.00 92.19 730 GLN A CA 1
ATOM 5735 C C . GLN A 1 730 ? -26.511 13.397 24.825 1.00 92.19 730 GLN A C 1
ATOM 5737 O O . GLN A 1 730 ? -27.372 14.240 24.605 1.00 92.19 730 GLN A O 1
ATOM 5742 N N . GLU A 1 731 ? -25.604 13.026 23.919 1.00 93.12 731 GLU A N 1
ATOM 5743 C CA . GLU A 1 731 ? -25.567 13.540 22.547 1.00 93.12 731 GLU A CA 1
ATOM 5744 C C . GLU A 1 731 ? -25.365 12.395 21.543 1.00 93.12 731 GLU A C 1
ATOM 5746 O O . GLU A 1 731 ? -24.655 11.420 21.827 1.00 93.12 731 GLU A O 1
ATOM 5751 N N . TYR A 1 732 ? -25.943 12.550 20.350 1.00 92.75 732 TYR A N 1
ATOM 5752 C CA . TYR A 1 732 ? -25.801 11.635 19.218 1.00 92.75 732 TYR A CA 1
ATOM 5753 C C . TYR A 1 732 ? -25.295 12.360 17.970 1.00 92.75 732 TYR A C 1
ATOM 5755 O O . TYR A 1 732 ? -25.977 13.218 17.403 1.00 92.75 732 TYR A O 1
ATOM 5763 N N . VAL A 1 733 ? -24.097 11.989 17.518 1.00 90.94 733 VAL A N 1
ATOM 5764 C CA . VAL A 1 733 ? -23.377 12.690 16.445 1.00 90.94 733 VAL A CA 1
ATOM 5765 C C . VAL A 1 733 ? -23.153 11.740 15.273 1.00 90.94 733 VAL A C 1
ATOM 5767 O O . VAL A 1 733 ? -22.451 10.743 15.407 1.00 90.94 733 VAL A O 1
ATOM 5770 N N . TRP A 1 734 ? -23.760 12.030 14.124 1.00 88.31 734 TRP A N 1
ATOM 5771 C CA . TRP A 1 734 ? -23.471 11.333 12.871 1.00 88.31 734 TRP A CA 1
ATOM 5772 C C . TRP A 1 734 ? -22.047 11.629 12.399 1.00 88.31 734 TRP A C 1
ATOM 5774 O O . TRP A 1 734 ? -21.621 12.784 12.431 1.00 88.31 734 TRP A O 1
ATOM 5784 N N . ASP A 1 735 ? -21.361 10.609 11.885 1.00 86.31 735 ASP A N 1
ATOM 5785 C CA . ASP A 1 735 ? -20.035 10.757 11.296 1.00 86.31 735 ASP A CA 1
ATOM 5786 C C . ASP A 1 735 ? -19.927 10.077 9.915 1.00 86.31 735 ASP A C 1
ATOM 5788 O O . ASP A 1 735 ? -20.598 9.084 9.602 1.00 86.31 735 ASP A O 1
ATOM 5792 N N . ALA A 1 736 ? -19.085 10.650 9.054 1.00 79.06 736 ALA A N 1
ATOM 5793 C CA . ALA A 1 736 ? -18.880 10.194 7.685 1.00 79.06 736 ALA A CA 1
ATOM 5794 C C . ALA A 1 736 ? -18.108 8.865 7.591 1.00 79.06 736 ALA A C 1
ATOM 5796 O O . ALA A 1 736 ? -18.257 8.162 6.593 1.00 79.06 736 ALA A O 1
ATOM 5797 N N . HIS A 1 737 ? -17.323 8.482 8.600 1.00 83.88 737 HIS A N 1
ATOM 5798 C CA . HIS A 1 737 ? -16.658 7.181 8.646 1.00 83.88 737 HIS A CA 1
ATOM 5799 C C . HIS A 1 737 ? -17.668 6.023 8.658 1.00 83.88 737 HIS A C 1
ATOM 5801 O O . HIS A 1 737 ? -18.846 6.161 9.007 1.00 83.88 737 HIS A O 1
ATOM 5807 N N . VAL A 1 738 ? -17.181 4.848 8.254 1.00 84.69 738 VAL A N 1
ATOM 5808 C CA . VAL A 1 738 ? -17.989 3.639 8.097 1.00 84.69 738 VAL A CA 1
ATOM 5809 C C . VAL A 1 738 ? -17.294 2.397 8.647 1.00 84.69 738 VAL A C 1
ATOM 5811 O O . VAL A 1 738 ? -16.062 2.311 8.680 1.00 84.69 738 VAL A O 1
ATOM 5814 N N . LYS A 1 739 ? -18.107 1.390 8.973 1.00 90.62 739 LYS A N 1
ATOM 5815 C CA . LYS A 1 739 ? -17.695 -0.019 9.027 1.00 90.62 739 LYS A CA 1
ATOM 5816 C C . LYS A 1 739 ? -18.448 -0.814 7.973 1.00 90.62 739 LYS A C 1
ATOM 5818 O O . LYS A 1 739 ? -19.580 -0.477 7.618 1.00 90.62 739 LYS A O 1
ATOM 5823 N N . SER A 1 740 ? -17.814 -1.854 7.441 1.00 89.44 740 SER A N 1
ATOM 5824 C CA . SER A 1 740 ? -18.293 -2.526 6.231 1.00 89.44 740 SER A CA 1
ATOM 5825 C C . SER A 1 740 ? -18.482 -4.024 6.424 1.00 89.44 740 SER A C 1
ATOM 5827 O O . SER A 1 740 ? -17.567 -4.747 6.817 1.00 89.44 740 SER A O 1
ATOM 5829 N N . MET A 1 741 ? -19.674 -4.493 6.068 1.00 92.31 741 MET A N 1
ATOM 5830 C CA . MET A 1 741 ? -19.955 -5.901 5.828 1.00 92.31 741 MET A CA 1
ATOM 5831 C C . MET A 1 741 ? -19.518 -6.266 4.409 1.00 92.31 741 MET A C 1
ATOM 5833 O O . MET A 1 741 ? -19.852 -5.569 3.456 1.00 92.31 741 MET A O 1
ATOM 5837 N N . CYS A 1 742 ? -18.795 -7.370 4.263 1.00 89.81 742 CYS A N 1
ATOM 5838 C CA . CYS A 1 742 ? -18.212 -7.841 3.012 1.00 89.81 742 CYS A CA 1
ATOM 5839 C C . CYS A 1 742 ? -18.659 -9.278 2.717 1.00 89.81 742 CYS A C 1
ATOM 5841 O O . CYS A 1 742 ? -18.801 -10.081 3.640 1.00 89.81 742 CYS A O 1
ATOM 5843 N N . SER A 1 743 ? -18.864 -9.640 1.449 1.00 88.31 743 SER A N 1
ATOM 5844 C CA . SER A 1 743 ? -19.100 -11.040 1.074 1.00 88.31 743 SER A CA 1
ATOM 5845 C C . SER A 1 743 ? -17.809 -11.860 1.130 1.00 88.31 743 SER A C 1
ATOM 5847 O O . SER A 1 743 ? -16.752 -11.399 0.700 1.00 88.31 743 SER A O 1
ATOM 5849 N N . TYR A 1 744 ? -17.892 -13.114 1.588 1.00 86.44 744 TYR A N 1
ATOM 5850 C CA . TYR A 1 744 ? -16.774 -14.067 1.492 1.00 86.44 744 TYR A CA 1
ATOM 5851 C C . TYR A 1 744 ? -16.457 -14.506 0.053 1.00 86.44 744 TYR A C 1
ATOM 5853 O O . TYR A 1 744 ? -15.404 -15.112 -0.180 1.00 86.44 744 TYR A O 1
ATOM 5861 N N . ASP A 1 745 ? -17.348 -14.200 -0.891 1.00 80.12 745 ASP A N 1
ATOM 5862 C CA . ASP A 1 745 ? -17.232 -14.541 -2.309 1.00 80.12 745 ASP A CA 1
ATOM 5863 C C . ASP A 1 745 ? -16.935 -13.295 -3.183 1.00 80.12 745 ASP A C 1
ATOM 5865 O O . ASP A 1 745 ? -16.999 -13.380 -4.407 1.00 80.12 745 ASP A O 1
ATOM 5869 N N . ALA A 1 746 ? -16.613 -12.147 -2.566 1.00 75.56 746 ALA A N 1
ATOM 5870 C CA . ALA A 1 746 ? -16.155 -10.932 -3.247 1.00 75.56 746 ALA A CA 1
ATOM 5871 C C . ALA A 1 746 ? -14.650 -10.983 -3.590 1.00 75.56 746 ALA A C 1
ATOM 5873 O O . ALA A 1 746 ? -13.864 -11.656 -2.915 1.00 75.56 746 ALA A O 1
ATOM 5874 N N . GLU A 1 747 ? -14.238 -10.242 -4.624 1.00 69.25 747 GLU A N 1
ATOM 5875 C CA . GLU A 1 747 ? -12.835 -10.127 -5.046 1.00 69.25 747 GLU A CA 1
ATOM 5876 C C . GLU A 1 747 ? -12.133 -8.976 -4.308 1.00 69.25 747 GLU A C 1
ATOM 5878 O O . GLU A 1 747 ? -12.277 -7.796 -4.640 1.00 69.25 747 GLU A O 1
ATOM 5883 N N . LEU A 1 748 ? -11.387 -9.341 -3.263 1.00 66.62 748 LEU A N 1
ATOM 5884 C CA . LEU A 1 748 ? -10.710 -8.409 -2.364 1.00 66.62 748 LEU A CA 1
ATOM 5885 C C . LEU A 1 748 ? -9.218 -8.339 -2.689 1.00 66.62 748 LEU A C 1
ATOM 5887 O O . LEU A 1 748 ? -8.549 -9.370 -2.766 1.00 66.62 748 LEU A O 1
ATOM 5891 N N . ILE A 1 749 ? -8.705 -7.118 -2.807 1.00 59.19 749 ILE A N 1
ATOM 5892 C CA . ILE A 1 749 ? -7.268 -6.829 -2.824 1.00 59.19 749 ILE A CA 1
ATOM 5893 C C . ILE A 1 749 ? -6.758 -6.824 -1.375 1.00 59.19 749 ILE A C 1
ATOM 5895 O O . ILE A 1 749 ? -5.713 -7.404 -1.079 1.00 59.19 749 ILE A O 1
ATOM 5899 N N . ASP A 1 750 ? -7.531 -6.228 -0.457 1.00 66.19 750 ASP A N 1
ATOM 5900 C CA . ASP A 1 750 ? -7.219 -6.206 0.974 1.00 66.19 750 ASP A CA 1
ATOM 5901 C C . ASP A 1 750 ? -8.467 -6.125 1.874 1.00 66.19 750 ASP A C 1
ATOM 5903 O O . ASP A 1 750 ? -9.506 -5.583 1.483 1.00 66.19 750 ASP A O 1
ATOM 5907 N N . VAL A 1 751 ? -8.343 -6.601 3.116 1.00 72.38 751 VAL A N 1
ATOM 5908 C CA . VAL A 1 751 ? -9.326 -6.412 4.195 1.00 72.38 751 VAL A CA 1
ATOM 5909 C C . VAL A 1 751 ? -8.762 -5.456 5.243 1.00 72.38 751 VAL A C 1
ATOM 5911 O O . VAL A 1 751 ? -7.679 -5.669 5.775 1.00 72.38 751 VAL A O 1
ATOM 5914 N N . ARG A 1 752 ? -9.506 -4.389 5.549 1.00 71.75 752 ARG A N 1
ATOM 5915 C CA . ARG A 1 752 ? -9.122 -3.338 6.507 1.00 71.75 752 ARG A CA 1
ATOM 5916 C C . ARG A 1 752 ? -10.255 -3.129 7.511 1.00 71.75 752 ARG A C 1
ATOM 5918 O O . ARG A 1 752 ? -11.405 -3.418 7.192 1.00 71.75 752 ARG A O 1
ATOM 5925 N N . ALA A 1 753 ? -9.940 -2.561 8.676 1.00 74.56 753 ALA A N 1
ATOM 5926 C CA . ALA A 1 753 ? -10.885 -2.390 9.784 1.00 74.56 753 ALA A CA 1
ATOM 5927 C C . ALA A 1 753 ? -12.179 -1.635 9.409 1.00 74.56 753 ALA A C 1
ATOM 5929 O O . ALA A 1 753 ? -13.238 -1.987 9.909 1.00 74.56 753 ALA A O 1
ATOM 5930 N N . HIS A 1 754 ? -12.112 -0.629 8.526 1.00 81.38 754 HIS A N 1
ATOM 5931 C CA . HIS A 1 754 ? -13.260 0.211 8.135 1.00 81.38 754 HIS A CA 1
ATOM 5932 C C . HIS A 1 754 ? -13.981 -0.289 6.876 1.00 81.38 754 HIS A C 1
ATOM 5934 O O . HIS A 1 754 ? -15.196 -0.503 6.865 1.00 81.38 754 HIS A O 1
ATOM 5940 N N . ALA A 1 755 ? -13.233 -0.480 5.790 1.00 78.50 755 ALA A N 1
ATOM 5941 C CA . ALA A 1 755 ? -13.763 -0.951 4.518 1.00 78.50 755 ALA A CA 1
ATOM 5942 C C . ALA A 1 755 ? -12.685 -1.711 3.729 1.00 78.50 755 ALA A C 1
ATOM 5944 O O . ALA A 1 755 ? -11.520 -1.300 3.755 1.00 78.50 755 ALA A O 1
ATOM 5945 N N . PRO A 1 756 ? -13.024 -2.792 3.005 1.00 76.12 756 PRO A N 1
ATOM 5946 C CA . PRO A 1 756 ? -12.057 -3.500 2.168 1.00 76.12 756 PRO A CA 1
ATOM 5947 C C . PRO A 1 756 ? -11.500 -2.603 1.050 1.00 76.12 756 PRO A C 1
ATOM 5949 O O . PRO A 1 756 ? -12.063 -1.552 0.730 1.00 76.12 756 PRO A O 1
ATOM 5952 N N . LEU A 1 757 ? -10.387 -3.026 0.455 1.00 69.69 757 LEU A N 1
ATOM 5953 C CA . LEU A 1 757 ? -9.939 -2.559 -0.856 1.00 69.69 757 LEU A CA 1
ATOM 5954 C C . LEU A 1 757 ? -10.363 -3.627 -1.870 1.00 69.69 757 LEU A C 1
ATOM 5956 O O . LEU A 1 757 ? -9.959 -4.785 -1.742 1.00 69.69 757 LEU A O 1
ATOM 5960 N N . VAL A 1 758 ? -11.206 -3.264 -2.837 1.00 65.94 758 VAL A N 1
ATOM 5961 C CA . VAL A 1 758 ? -11.843 -4.232 -3.749 1.00 65.94 758 VAL A CA 1
ATOM 5962 C C . VAL A 1 758 ? -11.401 -4.035 -5.194 1.00 65.94 758 VAL A C 1
ATOM 5964 O O . VAL A 1 758 ? -11.128 -2.912 -5.636 1.00 65.94 758 VAL A O 1
ATOM 5967 N N . THR A 1 759 ? -11.346 -5.137 -5.941 1.00 61.31 759 THR A N 1
ATOM 5968 C CA . THR A 1 759 ? -11.065 -5.100 -7.379 1.00 61.31 759 THR A CA 1
ATOM 5969 C C . THR A 1 759 ? -12.239 -4.442 -8.107 1.00 61.31 759 THR A C 1
ATOM 5971 O O . THR A 1 759 ? -13.399 -4.785 -7.879 1.00 61.31 759 THR A O 1
ATOM 5974 N N . PHE A 1 760 ? -11.958 -3.481 -8.993 1.00 57.38 760 PHE A N 1
ATOM 5975 C CA . PHE A 1 760 ? -12.997 -2.863 -9.818 1.00 57.38 760 PHE A CA 1
ATOM 5976 C C . PHE A 1 760 ? -13.569 -3.882 -10.813 1.00 57.38 760 PHE A C 1
ATOM 5978 O O . PHE A 1 760 ? -12.820 -4.486 -11.582 1.00 57.38 760 PHE A O 1
ATOM 5985 N N . SER A 1 761 ? -14.894 -4.034 -10.850 1.00 59.22 761 SER A N 1
ATOM 5986 C CA . SER A 1 761 ? -15.588 -4.806 -11.884 1.00 59.22 761 SER A CA 1
ATOM 5987 C C . SER A 1 761 ? -16.956 -4.199 -12.200 1.00 59.22 761 SER A C 1
ATOM 5989 O O . SER A 1 761 ? -17.558 -3.538 -11.358 1.00 59.22 761 SER A O 1
ATOM 5991 N N . GLU A 1 762 ? -17.481 -4.458 -13.400 1.00 57.56 762 GLU A N 1
ATOM 5992 C CA . GLU A 1 762 ? -18.796 -3.953 -13.838 1.00 57.56 762 GLU A CA 1
ATOM 5993 C C . GLU A 1 762 ? -19.977 -4.517 -13.022 1.00 57.56 762 GLU A C 1
ATOM 5995 O O . GLU A 1 762 ? -21.072 -3.963 -13.066 1.00 57.56 762 GLU A O 1
ATOM 6000 N N . ASN A 1 763 ? -19.760 -5.606 -12.273 1.00 63.31 763 ASN A N 1
ATOM 6001 C CA . ASN A 1 763 ? -20.768 -6.235 -11.415 1.00 63.31 763 ASN A CA 1
ATOM 6002 C C . ASN A 1 763 ? -20.626 -5.851 -9.931 1.00 63.31 763 ASN A C 1
ATOM 6004 O O . ASN A 1 763 ? -21.436 -6.307 -9.125 1.00 63.31 763 ASN A O 1
ATOM 6008 N N . LEU A 1 764 ? -19.615 -5.049 -9.566 1.00 71.94 764 LEU A N 1
ATOM 6009 C CA . LEU A 1 764 ? -19.331 -4.672 -8.182 1.00 71.94 764 LEU A CA 1
ATOM 6010 C C . LEU A 1 764 ? -20.526 -3.931 -7.566 1.00 71.94 764 LEU A C 1
ATOM 6012 O O . LEU A 1 764 ? -20.905 -2.846 -8.014 1.00 71.94 764 LEU A O 1
ATOM 6016 N N . SER A 1 765 ? -21.103 -4.511 -6.516 1.00 78.31 765 SER A N 1
ATOM 6017 C CA . SER A 1 765 ? -22.252 -3.941 -5.814 1.00 78.31 765 SER A CA 1
ATOM 6018 C C . SER A 1 765 ? -21.853 -3.472 -4.417 1.00 78.31 765 SER A C 1
ATOM 6020 O O . SER A 1 765 ? -21.679 -4.278 -3.499 1.00 78.31 765 SER A O 1
ATOM 6022 N N . CYS A 1 766 ? -21.727 -2.152 -4.257 1.00 77.50 766 CYS A N 1
ATOM 6023 C CA . CYS A 1 766 ? -21.361 -1.513 -2.995 1.00 77.50 766 CYS A CA 1
ATOM 6024 C C . CYS A 1 766 ? -22.460 -0.540 -2.545 1.00 77.50 766 CYS A C 1
ATOM 6026 O O . CYS A 1 766 ? -22.784 0.427 -3.237 1.00 77.50 766 CYS A O 1
ATOM 6028 N N . ILE A 1 767 ? -23.038 -0.792 -1.370 1.00 75.19 767 ILE A N 1
ATOM 6029 C CA . ILE A 1 767 ? -24.163 -0.015 -0.826 1.00 75.19 767 ILE A CA 1
ATOM 6030 C C . ILE A 1 767 ? -23.671 0.859 0.332 1.00 75.19 767 ILE A C 1
ATOM 6032 O O . ILE A 1 767 ? -23.016 0.357 1.245 1.00 75.19 767 ILE A O 1
ATOM 6036 N N . ARG A 1 768 ? -24.017 2.155 0.324 1.00 72.94 768 ARG A N 1
ATOM 6037 C CA . ARG A 1 768 ? -23.710 3.105 1.409 1.00 72.94 768 ARG A CA 1
ATOM 6038 C C . ARG A 1 768 ? -25.008 3.558 2.079 1.00 72.94 768 ARG A C 1
ATOM 6040 O O . ARG A 1 768 ? -25.824 4.248 1.466 1.00 72.94 768 ARG A O 1
ATOM 6047 N N . GLY A 1 769 ? -25.212 3.168 3.340 1.00 67.06 769 GLY A N 1
ATOM 6048 C CA . GLY A 1 769 ? -26.408 3.518 4.119 1.00 67.06 769 GLY A CA 1
ATOM 6049 C C . GLY A 1 769 ? -27.709 2.979 3.506 1.00 67.06 769 GLY A C 1
ATOM 6050 O O . GLY A 1 769 ? -28.074 1.827 3.741 1.00 67.06 769 GLY A O 1
ATOM 6051 N N . HIS A 1 770 ? -28.399 3.813 2.722 1.00 62.34 770 HIS A N 1
ATOM 6052 C CA . HIS A 1 770 ? -29.637 3.485 1.997 1.00 62.34 770 HIS A CA 1
ATOM 6053 C C . HIS A 1 770 ? -29.494 3.550 0.463 1.00 62.34 770 HIS A C 1
ATOM 6055 O O . HIS A 1 770 ? -30.386 3.090 -0.248 1.00 62.34 770 HIS A O 1
ATOM 6061 N N . SER A 1 771 ? -28.416 4.149 -0.054 1.00 56.34 771 SER A N 1
ATOM 6062 C CA . SER A 1 771 ? -28.250 4.434 -1.483 1.00 56.34 771 SER A CA 1
ATOM 6063 C C . SER A 1 771 ? -27.320 3.407 -2.147 1.00 56.34 771 SER A C 1
ATOM 6065 O O . SER A 1 771 ? -26.164 3.269 -1.729 1.00 56.34 771 SER A O 1
ATOM 6067 N N . PRO A 1 772 ? -27.778 2.677 -3.182 1.00 53.12 772 PRO A N 1
ATOM 6068 C CA . PRO A 1 772 ? -26.904 1.842 -3.997 1.00 53.12 772 PRO A CA 1
ATOM 6069 C C . PRO A 1 772 ? -26.081 2.713 -4.958 1.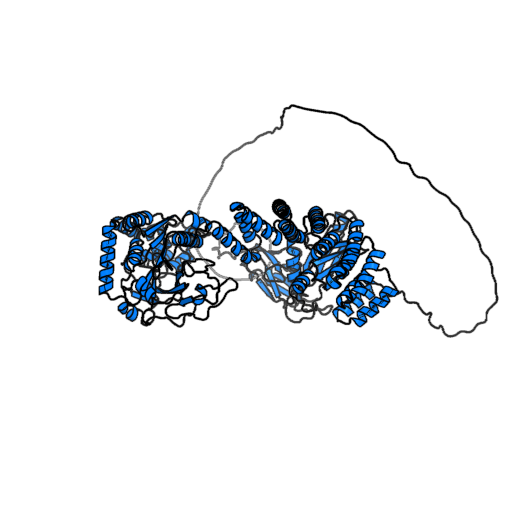00 53.12 772 PRO A C 1
ATOM 6071 O O . PRO A 1 772 ? -26.636 3.575 -5.635 1.00 53.12 772 PRO A O 1
ATOM 6074 N N . ASN A 1 773 ? -24.774 2.449 -5.051 1.00 53.47 773 ASN A N 1
ATOM 6075 C CA . ASN A 1 773 ? -23.856 3.014 -6.047 1.00 53.47 773 ASN A CA 1
ATOM 6076 C C . ASN A 1 773 ? -23.938 4.552 -6.244 1.00 53.47 773 ASN A C 1
ATOM 6078 O O . ASN A 1 773 ? -24.337 5.034 -7.308 1.00 53.47 773 ASN A O 1
ATOM 6082 N N . GLN A 1 774 ? -23.435 5.337 -5.276 1.00 47.38 774 GLN A N 1
ATOM 6083 C CA . GLN A 1 774 ? -22.833 6.638 -5.628 1.00 47.38 774 GLN A CA 1
ATOM 6084 C C . GLN A 1 774 ? -21.672 6.413 -6.621 1.00 47.38 774 GLN A C 1
ATOM 6086 O O . GLN A 1 774 ? -21.080 5.332 -6.663 1.00 47.38 774 GLN A O 1
ATOM 6091 N N . ALA A 1 775 ? -21.346 7.423 -7.435 1.00 42.56 775 ALA A N 1
ATOM 6092 C CA . ALA A 1 775 ? -20.319 7.317 -8.472 1.00 42.56 775 ALA A CA 1
ATOM 6093 C C . ALA A 1 775 ? -18.929 7.045 -7.862 1.00 42.56 775 ALA A C 1
ATOM 6095 O O . ALA A 1 775 ? -18.286 7.944 -7.326 1.00 42.56 775 ALA A O 1
ATOM 6096 N N . MET A 1 776 ? -18.483 5.789 -7.934 1.00 50.66 776 MET A N 1
ATOM 6097 C CA . MET A 1 776 ? -17.275 5.320 -7.256 1.00 50.66 776 MET A CA 1
ATOM 6098 C C . MET A 1 776 ? -16.012 5.921 -7.885 1.00 50.66 776 MET A C 1
ATOM 6100 O O . MET A 1 776 ? -15.720 5.689 -9.059 1.00 50.66 776 MET A O 1
ATOM 6104 N N . THR A 1 777 ? -15.228 6.651 -7.094 1.00 40.34 777 THR A N 1
ATOM 6105 C CA . THR A 1 777 ? -13.902 7.141 -7.481 1.00 40.34 777 THR A CA 1
ATOM 6106 C C . THR A 1 777 ? -12.903 5.984 -7.541 1.00 40.34 777 THR A C 1
ATOM 6108 O O . THR A 1 777 ? -12.432 5.476 -6.526 1.00 40.34 777 THR A O 1
ATOM 6111 N N . SER A 1 778 ? -12.565 5.549 -8.756 1.00 38.91 778 SER A N 1
ATOM 6112 C CA . SER A 1 778 ? -11.513 4.556 -8.993 1.00 38.91 778 SER A CA 1
ATOM 6113 C C . SER A 1 778 ? -10.127 5.156 -8.745 1.00 38.91 778 SER A C 1
ATOM 6115 O O . SER A 1 778 ? -9.762 6.144 -9.386 1.00 38.91 778 SER A O 1
ATOM 6117 N N . THR A 1 779 ? -9.325 4.527 -7.887 1.00 40.94 779 THR A N 1
ATOM 6118 C CA . THR A 1 779 ? -7.891 4.837 -7.765 1.00 40.94 779 THR A CA 1
ATOM 6119 C C . THR A 1 779 ? -7.080 4.030 -8.786 1.00 40.94 779 THR A C 1
ATOM 6121 O O . THR A 1 779 ? -7.577 3.058 -9.357 1.00 40.94 779 THR A O 1
ATOM 6124 N N . LEU A 1 780 ? -5.798 4.365 -8.964 1.00 33.34 780 LEU A N 1
ATOM 6125 C CA . LEU A 1 780 ? -4.850 3.561 -9.757 1.00 33.34 780 LEU A CA 1
ATOM 6126 C C . LEU A 1 780 ? -4.611 2.138 -9.202 1.00 33.34 780 LEU A C 1
ATOM 6128 O O . LEU A 1 780 ? -4.008 1.324 -9.893 1.00 33.34 780 LEU A O 1
ATOM 6132 N N . VAL A 1 781 ? -5.066 1.842 -7.977 1.00 40.25 781 VAL A N 1
ATOM 6133 C CA . VAL A 1 781 ? -4.800 0.590 -7.239 1.00 40.25 781 VAL A CA 1
ATOM 6134 C C . VAL A 1 781 ? -6.088 -0.224 -6.994 1.00 40.25 781 VAL A C 1
ATOM 6136 O O . VAL A 1 781 ? -6.041 -1.317 -6.445 1.00 40.25 781 VAL A O 1
ATOM 6139 N N . GLY A 1 782 ? -7.257 0.281 -7.408 1.00 51.59 782 GLY A N 1
ATOM 6140 C CA . GLY A 1 782 ? -8.562 -0.359 -7.192 1.00 51.59 782 GLY A CA 1
ATOM 6141 C C . GLY A 1 782 ? -9.615 0.600 -6.636 1.00 51.59 782 GLY A C 1
ATOM 6142 O O . GLY A 1 782 ? -9.449 1.825 -6.677 1.00 51.59 782 GLY A O 1
ATOM 6143 N N . VAL A 1 783 ? -10.714 0.052 -6.112 1.00 52.81 783 VAL A N 1
ATOM 6144 C CA . VAL A 1 783 ? -11.780 0.849 -5.487 1.00 52.81 783 VAL A CA 1
ATOM 6145 C C . VAL A 1 783 ? -11.568 0.890 -3.983 1.00 52.81 783 VAL A C 1
ATOM 6147 O O . VAL A 1 783 ? -11.816 -0.088 -3.272 1.00 52.81 783 VAL A O 1
ATOM 6150 N N . ASP A 1 784 ? -11.124 2.043 -3.493 1.00 64.62 784 ASP A N 1
ATOM 6151 C CA . ASP A 1 784 ? -11.047 2.297 -2.064 1.00 64.62 784 ASP A CA 1
ATOM 6152 C C . ASP A 1 784 ? -12.427 2.714 -1.535 1.00 64.62 784 ASP A C 1
ATOM 6154 O O . ASP A 1 784 ? -12.847 3.866 -1.649 1.00 64.62 784 ASP A O 1
ATOM 6158 N N . VAL A 1 785 ? -13.132 1.763 -0.920 1.00 64.19 785 VAL A N 1
ATOM 6159 C CA . VAL A 1 785 ? -14.477 1.980 -0.361 1.00 64.19 785 VAL A CA 1
ATOM 6160 C C . VAL A 1 785 ? -14.477 3.007 0.791 1.00 64.19 785 VAL A C 1
ATOM 6162 O O . VAL A 1 785 ? -15.513 3.608 1.063 1.00 64.19 785 VAL A O 1
ATOM 6165 N N . HIS A 1 786 ? -13.325 3.304 1.408 1.00 63.41 786 HIS A N 1
ATOM 6166 C CA . HIS A 1 786 ? -13.187 4.386 2.394 1.00 63.41 786 HIS A CA 1
ATOM 6167 C C . HIS A 1 786 ? -13.299 5.778 1.750 1.00 63.41 786 HIS A C 1
ATOM 6169 O O . HIS A 1 786 ? -13.902 6.680 2.321 1.00 63.41 786 HIS A O 1
ATOM 6175 N N . GLN A 1 787 ? -12.761 5.966 0.540 1.00 53.62 787 GLN A N 1
ATOM 6176 C CA . GLN A 1 787 ? -12.737 7.278 -0.131 1.00 53.62 787 GLN A CA 1
ATOM 6177 C C . GLN A 1 787 ? -14.125 7.706 -0.642 1.00 53.62 787 GLN A C 1
ATOM 6179 O O . GLN A 1 787 ? -14.383 8.889 -0.850 1.00 53.62 787 GLN A O 1
ATOM 6184 N N . ILE A 1 788 ? -15.049 6.750 -0.777 1.00 54.00 788 ILE A N 1
ATOM 6185 C CA . ILE A 1 788 ? -16.454 6.963 -1.168 1.00 54.00 788 ILE A CA 1
ATOM 6186 C C . ILE A 1 788 ? -17.313 7.435 0.025 1.00 54.00 788 ILE A C 1
ATOM 6188 O O . ILE A 1 788 ? -18.473 7.809 -0.143 1.00 54.00 788 ILE A O 1
ATOM 6192 N N . ALA A 1 789 ? -16.749 7.469 1.236 1.00 49.56 789 ALA A N 1
ATOM 6193 C CA . ALA A 1 789 ? -17.431 7.929 2.441 1.00 49.56 789 ALA A CA 1
ATOM 6194 C C . ALA A 1 789 ? -17.457 9.468 2.598 1.00 49.56 789 ALA A C 1
ATOM 6196 O O . ALA A 1 789 ? -18.255 9.986 3.373 1.00 49.56 789 ALA A O 1
ATOM 6197 N N . HIS A 1 790 ? -16.636 10.216 1.849 1.00 48.72 790 HIS A N 1
ATOM 6198 C CA . HIS A 1 790 ? -16.401 11.661 2.040 1.00 48.72 790 HIS A CA 1
ATOM 6199 C C . HIS A 1 790 ? -17.494 12.608 1.485 1.00 48.72 790 HIS A C 1
ATOM 6201 O O . HIS A 1 790 ? -17.231 13.785 1.249 1.00 48.72 790 HIS A O 1
ATOM 6207 N N . ASP A 1 791 ? -18.728 12.127 1.304 1.00 50.62 791 ASP A N 1
ATOM 6208 C CA . ASP A 1 791 ? -19.896 13.010 1.139 1.00 50.62 791 ASP A CA 1
ATOM 6209 C C . ASP A 1 791 ? -20.414 13.365 2.538 1.00 50.62 791 ASP A C 1
ATOM 6211 O O . ASP A 1 791 ? -21.055 12.536 3.193 1.00 50.62 791 ASP A O 1
ATOM 6215 N N . TYR A 1 792 ? -20.056 14.563 3.005 1.00 48.59 792 TYR A N 1
ATOM 6216 C CA . TYR A 1 792 ? -20.384 15.082 4.336 1.00 48.59 792 TYR A CA 1
ATOM 6217 C C . TYR A 1 792 ? -21.743 15.805 4.395 1.00 48.59 792 TYR A C 1
ATOM 6219 O O . TYR A 1 792 ? -22.199 16.138 5.487 1.00 48.59 792 TYR A O 1
ATOM 6227 N N . GLU A 1 793 ? -22.398 16.071 3.258 1.00 45.91 793 GLU A N 1
ATOM 6228 C CA . GLU A 1 793 ? -23.561 16.978 3.202 1.00 45.91 793 GLU A CA 1
ATOM 6229 C C . GLU A 1 793 ? -24.920 16.260 3.323 1.00 45.91 793 GLU A C 1
ATOM 6231 O O . GLU A 1 793 ? -25.959 16.915 3.420 1.00 45.91 793 GLU A O 1
ATOM 6236 N N . SER A 1 794 ? -24.940 14.921 3.349 1.00 57.81 794 SER A N 1
ATOM 6237 C CA . SER A 1 794 ? -26.171 14.117 3.285 1.00 57.81 794 SER A CA 1
ATOM 6238 C C . SER A 1 794 ? -26.260 13.002 4.346 1.00 57.81 794 SER A C 1
ATOM 6240 O O . SER A 1 794 ? -26.268 11.810 4.038 1.00 57.81 794 SER A O 1
ATOM 6242 N N . SER A 1 795 ? -26.389 13.381 5.626 1.00 68.44 795 SER A N 1
ATOM 6243 C CA . SER A 1 795 ? -26.657 12.416 6.710 1.00 68.44 795 SER A CA 1
ATOM 6244 C C . SER A 1 795 ? -27.976 11.650 6.469 1.00 68.44 795 SER A C 1
ATOM 6246 O O . SER A 1 795 ? -29.022 12.285 6.325 1.00 68.44 795 SER A O 1
ATOM 6248 N N . PRO A 1 796 ? -27.981 10.299 6.458 1.00 70.56 796 PRO A N 1
ATOM 6249 C CA . PRO A 1 796 ? -29.189 9.513 6.198 1.00 70.56 796 PRO A CA 1
ATOM 6250 C C . PRO A 1 796 ? -30.090 9.275 7.432 1.00 70.56 796 PRO A C 1
ATOM 6252 O O . PRO A 1 796 ? -30.916 8.359 7.422 1.00 70.56 796 PRO A O 1
ATOM 6255 N N . ILE A 1 797 ? -29.938 10.069 8.500 1.00 78.62 797 ILE A N 1
ATOM 6256 C CA . ILE A 1 797 ? -30.794 10.018 9.700 1.00 78.62 797 ILE A CA 1
ATOM 6257 C C . ILE A 1 797 ? -32.253 10.329 9.321 1.00 78.62 797 ILE A C 1
ATOM 6259 O O . ILE A 1 797 ? -32.526 11.185 8.483 1.00 78.62 797 ILE A O 1
ATOM 6263 N N . GLY A 1 798 ? -33.204 9.607 9.921 1.00 73.56 798 GLY A N 1
ATOM 6264 C CA . GLY A 1 798 ? -34.634 9.743 9.616 1.00 73.56 798 GLY A CA 1
ATOM 6265 C C . GLY A 1 798 ? -35.131 8.933 8.410 1.00 73.56 798 GLY A C 1
ATOM 6266 O O . GLY A 1 798 ? -36.337 8.914 8.164 1.00 73.56 798 GLY A O 1
ATOM 6267 N N . LEU A 1 799 ? -34.254 8.247 7.667 1.00 78.00 799 LEU A N 1
ATOM 6268 C CA . LEU A 1 799 ? -34.651 7.395 6.538 1.00 78.00 799 LEU A CA 1
ATOM 6269 C C . LEU A 1 799 ? -34.988 5.960 7.007 1.00 78.00 799 LEU A C 1
ATOM 6271 O O . LEU A 1 799 ? -34.117 5.304 7.584 1.00 78.00 799 LEU A O 1
ATOM 6275 N N . PRO A 1 800 ? -36.212 5.444 6.752 1.00 73.81 800 PRO A N 1
ATOM 6276 C CA . PRO A 1 800 ? -36.627 4.129 7.246 1.00 73.81 800 PRO A CA 1
ATOM 6277 C C . PRO A 1 800 ? -35.837 2.949 6.665 1.00 73.81 800 PRO A C 1
ATOM 6279 O O . PRO A 1 800 ? -35.475 2.937 5.487 1.00 73.81 800 PRO A O 1
ATOM 6282 N N . GLY A 1 801 ? -35.635 1.909 7.474 1.00 76.06 801 GLY A N 1
ATOM 6283 C CA . GLY A 1 801 ? -34.959 0.665 7.088 1.00 76.06 801 GLY A CA 1
ATOM 6284 C C . GLY A 1 801 ? -33.436 0.775 6.926 1.00 76.06 801 GLY A C 1
ATOM 6285 O O . GLY A 1 801 ? -32.804 -0.166 6.425 1.00 76.06 801 GLY A O 1
ATOM 6286 N N . CYS A 1 802 ? -32.853 1.902 7.347 1.00 84.75 802 CYS A N 1
ATOM 6287 C CA . CYS A 1 802 ? -31.413 2.097 7.492 1.00 84.75 802 CYS A CA 1
ATOM 6288 C C . CYS A 1 802 ? -30.811 1.189 8.578 1.00 84.75 802 CYS A C 1
ATOM 6290 O O . CYS A 1 802 ? -31.503 0.677 9.461 1.00 84.75 802 CYS A O 1
ATOM 6292 N N . ALA A 1 803 ? -29.490 1.029 8.526 1.00 90.62 803 ALA A N 1
ATOM 6293 C CA . ALA A 1 803 ? -28.706 0.438 9.600 1.00 90.62 803 ALA A CA 1
ATOM 6294 C C . ALA A 1 803 ? -27.383 1.189 9.779 1.00 90.62 803 ALA A C 1
ATOM 6296 O O . ALA A 1 803 ? -26.870 1.811 8.844 1.00 90.62 803 ALA A O 1
ATOM 6297 N N . TRP A 1 804 ? -26.867 1.131 10.999 1.00 91.94 804 TRP A N 1
ATOM 6298 C CA . TRP A 1 804 ? -25.858 2.028 11.546 1.00 91.94 804 TRP A CA 1
ATOM 6299 C C . TRP A 1 804 ? -24.911 1.258 12.458 1.00 91.94 804 TRP A C 1
ATOM 6301 O O . TRP A 1 804 ? -25.265 0.197 12.973 1.00 91.94 804 TRP A O 1
ATOM 6311 N N . ILE A 1 805 ? -23.740 1.831 12.712 1.00 95.00 805 ILE A N 1
ATOM 6312 C CA . ILE A 1 805 ? -22.906 1.447 13.846 1.00 95.00 805 ILE A CA 1
ATOM 6313 C C . ILE A 1 805 ? -23.039 2.531 14.911 1.00 95.00 805 ILE A C 1
ATOM 6315 O O . ILE A 1 805 ? -22.574 3.654 14.721 1.00 95.00 805 ILE A O 1
ATOM 6319 N N . LEU A 1 806 ? -23.658 2.190 16.038 1.00 96.19 806 LEU A N 1
ATOM 6320 C CA . LEU A 1 806 ? -23.609 3.018 17.233 1.00 96.19 806 LEU A CA 1
ATOM 6321 C C . LEU A 1 806 ? -22.227 2.827 17.871 1.00 96.19 806 LEU A C 1
ATOM 6323 O O . LEU A 1 806 ? -21.913 1.744 18.371 1.00 96.19 806 LEU A O 1
ATOM 6327 N N . HIS A 1 807 ? -21.386 3.857 17.800 1.00 95.31 807 HIS A N 1
ATOM 6328 C CA . HIS A 1 807 ? -19.993 3.801 18.237 1.00 95.31 807 HIS A CA 1
ATOM 6329 C C . HIS A 1 807 ? -19.825 4.511 19.581 1.00 95.31 807 HIS A C 1
ATOM 6331 O O . HIS A 1 807 ? -20.019 5.721 19.706 1.00 95.31 807 HIS A O 1
ATOM 6337 N N . ARG A 1 808 ? -19.451 3.748 20.608 1.00 94.12 808 ARG A N 1
ATOM 6338 C CA . ARG A 1 808 ? -19.293 4.210 21.995 1.00 94.12 808 ARG A CA 1
ATOM 6339 C C . ARG A 1 808 ? -17.875 4.741 22.240 1.00 94.12 808 ARG A C 1
ATOM 6341 O O . ARG A 1 808 ? -17.219 4.357 23.203 1.00 94.12 808 ARG A O 1
ATOM 6348 N N . ILE A 1 809 ? -17.399 5.607 21.339 1.00 89.19 809 ILE A N 1
ATOM 6349 C CA . ILE A 1 809 ? -15.982 5.985 21.149 1.00 89.19 809 ILE A CA 1
ATOM 6350 C C . ILE A 1 809 ? -15.249 6.472 22.414 1.00 89.19 809 ILE A C 1
ATOM 6352 O O . ILE A 1 809 ? -14.030 6.301 22.529 1.00 89.19 809 ILE A O 1
ATOM 6356 N N . PHE A 1 810 ? -15.978 7.073 23.360 1.00 89.44 810 PHE A N 1
ATOM 6357 C CA . PHE A 1 810 ? -15.444 7.519 24.649 1.00 89.44 810 PHE A CA 1
ATOM 6358 C C . PHE A 1 810 ? -15.994 6.742 25.858 1.00 89.44 810 PHE A C 1
ATOM 6360 O O . PHE A 1 810 ? -15.321 6.703 26.884 1.00 89.44 810 PHE A O 1
ATOM 6367 N N . ARG A 1 811 ? -17.186 6.130 25.757 1.00 92.56 811 ARG A N 1
ATOM 6368 C CA . ARG A 1 811 ? -17.977 5.645 26.908 1.00 92.56 811 ARG A CA 1
ATOM 6369 C C . ARG A 1 811 ? -18.132 6.789 27.937 1.00 92.56 811 ARG A C 1
ATOM 6371 O O . ARG A 1 811 ? -18.596 7.861 27.538 1.00 92.56 811 ARG A O 1
ATOM 6378 N N . SER A 1 812 ? -17.734 6.627 29.204 1.00 93.75 812 SER A N 1
ATOM 6379 C CA . SER A 1 812 ? -17.624 7.748 30.159 1.00 93.75 812 SER A CA 1
ATOM 6380 C C . SER A 1 812 ? -16.227 8.388 30.214 1.00 93.75 812 SER A C 1
ATOM 6382 O O . SER A 1 812 ? -15.230 7.794 29.811 1.00 93.75 812 SER A O 1
ATOM 6384 N N . GLU A 1 813 ? -16.127 9.586 30.803 1.00 94.44 813 GLU A N 1
ATOM 6385 C CA . GLU A 1 813 ? -14.868 10.322 31.035 1.00 94.44 813 GLU A CA 1
ATOM 6386 C C . GLU A 1 813 ? -13.750 9.449 31.643 1.00 94.44 813 GLU A C 1
ATOM 6388 O O . GLU A 1 813 ? -12.596 9.519 31.221 1.00 94.44 813 GLU A O 1
ATOM 6393 N N . ILE A 1 814 ? -14.078 8.608 32.631 1.00 95.19 814 ILE A N 1
ATOM 6394 C CA . ILE A 1 814 ? -13.099 7.759 33.329 1.00 95.19 814 ILE A CA 1
ATOM 6395 C C . ILE A 1 814 ? -12.639 6.604 32.431 1.00 95.19 814 ILE A C 1
ATOM 6397 O O . ILE A 1 814 ? -11.452 6.275 32.402 1.00 95.19 814 ILE A O 1
ATOM 6401 N N . GLU A 1 815 ? -13.554 6.017 31.661 1.00 95.00 815 GLU A N 1
ATOM 6402 C CA . GLU A 1 815 ? -13.252 4.944 30.710 1.00 95.00 815 GLU A CA 1
ATOM 6403 C C . GLU A 1 815 ? -12.381 5.462 29.559 1.00 95.00 815 GLU A C 1
ATOM 6405 O O . GLU A 1 815 ? -11.350 4.854 29.249 1.00 95.00 815 GLU A O 1
ATOM 6410 N N . TYR A 1 816 ? -12.730 6.627 29.000 1.00 94.44 816 TYR A N 1
ATOM 6411 C CA . TYR A 1 816 ? -11.928 7.362 28.024 1.00 94.44 816 TYR A CA 1
ATOM 6412 C C . TYR A 1 816 ? -10.503 7.597 28.538 1.00 94.44 816 TYR A C 1
ATOM 6414 O O . TYR A 1 816 ? -9.548 7.110 27.921 1.00 94.44 816 TYR A O 1
ATOM 6422 N N . CYS A 1 817 ? -10.358 8.266 29.689 1.00 94.00 817 CYS A N 1
ATOM 6423 C CA . CYS A 1 817 ? -9.064 8.612 30.283 1.00 94.00 817 CYS A CA 1
ATOM 6424 C C . CYS A 1 817 ? -8.210 7.380 30.584 1.00 94.00 817 CYS A C 1
ATOM 6426 O O . CYS A 1 817 ? -7.013 7.374 30.301 1.00 94.00 817 CYS A O 1
ATOM 6428 N N . HIS A 1 818 ? -8.810 6.310 31.110 1.00 92.81 818 HIS A N 1
ATOM 6429 C CA . HIS A 1 818 ? -8.100 5.053 31.327 1.00 92.81 818 HIS A CA 1
ATOM 6430 C C . HIS A 1 818 ? -7.650 4.413 30.001 1.00 92.81 818 HIS A C 1
ATOM 6432 O O . HIS A 1 818 ? -6.542 3.878 29.910 1.00 92.81 818 HIS A O 1
ATOM 6438 N N . SER A 1 819 ? -8.467 4.505 28.946 1.00 90.88 819 SER A N 1
ATOM 6439 C CA . SER A 1 819 ? -8.141 3.954 27.625 1.00 90.88 819 SER A CA 1
ATOM 6440 C C . SER A 1 819 ? -6.951 4.638 26.940 1.00 90.88 819 SER A C 1
ATOM 6442 O O . SER A 1 819 ? -6.357 4.024 26.050 1.00 90.88 819 SER A O 1
ATOM 6444 N N . LEU A 1 820 ? -6.592 5.869 27.331 1.00 91.06 820 LEU A N 1
ATOM 6445 C CA . LEU A 1 820 ? -5.440 6.598 26.783 1.00 91.06 820 LEU A CA 1
ATOM 6446 C C . LEU A 1 820 ? -4.111 5.902 27.103 1.00 91.06 820 LEU A C 1
ATOM 6448 O O . LEU A 1 820 ? -3.197 5.960 26.287 1.00 91.06 820 LEU A O 1
ATOM 6452 N N . PHE A 1 821 ? -4.025 5.197 28.238 1.00 87.50 821 PHE A N 1
ATOM 6453 C CA . PHE A 1 821 ? -2.838 4.447 28.673 1.00 87.50 821 PHE A CA 1
ATOM 6454 C C . PHE A 1 821 ? -2.682 3.070 27.993 1.00 87.50 821 PHE A C 1
ATOM 6456 O O . PHE A 1 821 ? -1.707 2.362 28.259 1.00 87.50 821 PHE A O 1
ATOM 6463 N N . LYS A 1 822 ? -3.620 2.653 27.124 1.00 79.00 822 LYS A N 1
ATOM 6464 C CA . LYS A 1 822 ? -3.440 1.448 26.297 1.00 79.00 822 LYS A CA 1
ATOM 6465 C C . LYS A 1 822 ? -2.425 1.741 25.190 1.00 79.00 822 LYS A C 1
ATOM 6467 O O . LYS A 1 822 ? -2.751 2.426 24.220 1.00 79.00 822 LYS A O 1
ATOM 6472 N N . LYS A 1 823 ? -1.212 1.206 25.338 1.00 63.97 823 LYS A N 1
ATOM 6473 C CA . LYS A 1 823 ? -0.100 1.390 24.394 1.00 63.97 823 LYS A CA 1
ATOM 6474 C C . LYS A 1 823 ? -0.424 0.844 23.003 1.00 63.97 823 LYS A C 1
ATOM 6476 O O . LYS A 1 823 ? -0.902 -0.281 22.871 1.00 63.97 823 LYS A O 1
ATOM 6481 N N . ASN A 1 824 ? -0.066 1.598 21.967 1.00 60.19 824 ASN A N 1
ATOM 6482 C CA . ASN A 1 824 ? -0.032 1.088 20.601 1.00 60.19 824 ASN A CA 1
ATOM 6483 C C . ASN A 1 824 ? 1.289 0.331 20.379 1.00 60.19 824 ASN A C 1
ATOM 6485 O O . ASN A 1 824 ? 2.343 0.944 20.240 1.00 60.19 824 ASN A O 1
ATOM 6489 N N . VAL A 1 825 ? 1.230 -1.004 20.354 1.00 54.22 825 VAL A N 1
ATOM 6490 C CA . VAL A 1 825 ? 2.410 -1.893 20.248 1.00 54.22 825 VAL A CA 1
ATOM 6491 C C . VAL A 1 825 ? 3.216 -1.671 18.954 1.00 54.22 825 VAL A C 1
ATOM 6493 O O . VAL A 1 825 ? 4.391 -2.023 18.900 1.00 54.22 825 VAL A O 1
ATOM 6496 N N . ASN A 1 826 ? 2.608 -1.060 17.931 1.00 49.88 826 ASN A N 1
ATOM 6497 C CA . ASN A 1 826 ? 3.221 -0.861 16.615 1.00 49.88 826 ASN A CA 1
ATOM 6498 C C . ASN A 1 826 ? 3.770 0.564 16.397 1.00 49.88 826 ASN A C 1
ATOM 6500 O O . ASN A 1 826 ? 4.283 0.838 15.314 1.00 49.88 826 ASN A O 1
ATOM 6504 N N . ASP A 1 827 ? 3.626 1.482 17.361 1.00 55.00 827 ASP A N 1
ATOM 6505 C CA . ASP A 1 827 ? 4.133 2.853 17.227 1.00 55.00 827 ASP A CA 1
ATOM 6506 C C . ASP A 1 827 ? 5.661 2.870 17.463 1.00 55.00 827 ASP A C 1
ATOM 6508 O O . ASP A 1 827 ? 6.103 2.548 18.573 1.00 55.00 827 ASP A O 1
ATOM 6512 N N . PRO A 1 828 ? 6.489 3.253 16.467 1.00 47.72 828 PRO A N 1
ATOM 6513 C CA . PRO A 1 828 ? 7.947 3.281 16.606 1.00 47.72 828 PRO A CA 1
ATOM 6514 C C . PRO A 1 828 ? 8.452 4.309 17.632 1.00 47.72 828 PRO A C 1
ATOM 6516 O O . PRO A 1 828 ? 9.602 4.218 18.063 1.00 47.72 828 PRO A O 1
ATOM 6519 N N . GLY A 1 829 ? 7.619 5.270 18.044 1.00 55.34 829 GLY A N 1
ATOM 6520 C CA . GLY A 1 829 ? 7.903 6.189 19.144 1.00 55.34 829 GLY A CA 1
ATOM 6521 C C . GLY A 1 829 ? 7.647 5.604 20.539 1.00 55.34 829 GLY A C 1
ATOM 6522 O O . GLY A 1 829 ? 8.144 6.169 21.513 1.00 55.34 829 GLY A O 1
ATOM 6523 N N . ASN A 1 830 ? 6.898 4.493 20.651 1.00 64.19 830 ASN A N 1
ATOM 6524 C CA . ASN A 1 830 ? 6.449 3.881 21.916 1.00 64.19 830 ASN A CA 1
ATOM 6525 C C . ASN A 1 830 ? 5.946 4.925 22.948 1.00 64.19 830 ASN A C 1
ATOM 6527 O O . ASN A 1 830 ? 6.470 4.994 24.067 1.00 64.19 830 ASN A O 1
ATOM 6531 N N . PRO A 1 831 ? 4.973 5.782 22.577 1.00 71.50 831 PRO A N 1
ATOM 6532 C CA . PRO A 1 831 ? 4.460 6.819 23.460 1.00 71.50 831 PRO A CA 1
ATOM 6533 C C . PRO A 1 831 ? 3.711 6.209 24.645 1.00 71.50 831 PRO A C 1
ATOM 6535 O O . PRO A 1 831 ? 3.180 5.096 24.585 1.00 71.50 831 PRO A O 1
ATOM 6538 N N . ILE A 1 832 ? 3.620 6.971 25.732 1.00 82.25 832 ILE A N 1
ATOM 6539 C CA . ILE A 1 832 ? 2.862 6.539 26.918 1.00 82.25 832 ILE A CA 1
ATOM 6540 C C . ILE A 1 832 ? 1.354 6.569 26.664 1.00 82.25 832 ILE A C 1
ATOM 6542 O O . ILE A 1 832 ? 0.619 5.749 27.216 1.00 82.25 832 ILE A O 1
ATOM 6546 N N . PHE A 1 833 ? 0.912 7.495 25.817 1.00 86.25 833 PHE A N 1
ATOM 6547 C CA . PHE A 1 833 ? -0.490 7.725 25.509 1.00 86.25 833 PHE A CA 1
ATOM 6548 C C . PHE A 1 833 ? -0.796 7.473 24.039 1.00 86.25 833 PHE A C 1
ATOM 6550 O O . PHE A 1 833 ? 0.045 7.739 23.176 1.00 86.25 833 PHE A O 1
ATOM 6557 N N . LYS A 1 834 ? -2.036 7.069 23.749 1.00 82.00 834 LYS A N 1
ATOM 6558 C CA . LYS A 1 834 ? -2.589 7.086 22.387 1.00 82.00 834 LYS A CA 1
ATOM 6559 C C . LYS A 1 834 ? -2.343 8.430 21.692 1.00 82.00 834 LYS A C 1
ATOM 6561 O O . LYS A 1 834 ? -2.452 9.493 22.298 1.00 82.00 834 LYS A O 1
ATOM 6566 N N . ASP A 1 835 ? -1.995 8.339 20.419 1.00 71.19 835 ASP A N 1
ATOM 6567 C CA . ASP A 1 835 ? -1.779 9.428 19.466 1.00 71.19 835 ASP A CA 1
ATOM 6568 C C . ASP A 1 835 ? -3.084 9.877 18.790 1.00 71.19 835 ASP A C 1
ATOM 6570 O O . ASP A 1 835 ? -3.275 11.057 18.523 1.00 71.19 835 ASP A O 1
ATOM 6574 N N . ASN A 1 836 ? -3.998 8.938 18.544 1.00 73.75 836 ASN A N 1
ATOM 6575 C CA . ASN A 1 836 ? -5.218 9.131 17.762 1.00 73.75 836 ASN A CA 1
ATOM 6576 C C . ASN A 1 836 ? -6.439 9.600 18.583 1.00 73.75 836 ASN A C 1
ATOM 6578 O O . ASN A 1 836 ? -7.524 9.014 18.473 1.00 73.75 836 ASN A O 1
ATOM 6582 N N . ARG A 1 837 ? -6.272 10.613 19.444 1.00 84.12 837 ARG A N 1
ATOM 6583 C CA . ARG A 1 837 ? -7.352 11.225 20.248 1.00 84.12 837 ARG A CA 1
ATOM 6584 C C . ARG A 1 837 ? -7.115 12.724 20.448 1.00 84.12 837 ARG A C 1
ATOM 6586 O O . ARG A 1 837 ? -6.008 13.116 20.786 1.00 84.12 837 ARG A O 1
ATOM 6593 N N . ASP A 1 838 ? -8.177 13.524 20.346 1.00 84.50 838 ASP A N 1
ATOM 6594 C CA . ASP A 1 838 ? -8.106 14.997 20.404 1.00 84.50 838 ASP A CA 1
ATOM 6595 C C . ASP A 1 838 ? -8.746 15.616 21.668 1.00 84.50 838 ASP A C 1
ATOM 6597 O O . ASP A 1 838 ? -8.849 16.838 21.778 1.00 84.50 838 ASP A O 1
ATOM 6601 N N . GLY A 1 839 ? -9.190 14.786 22.621 1.00 89.31 839 GLY A N 1
ATOM 6602 C CA . GLY A 1 839 ? -9.864 15.202 23.858 1.00 89.31 839 GLY A CA 1
ATOM 6603 C C . GLY A 1 839 ? -11.229 14.536 24.072 1.00 89.31 839 GLY A C 1
ATOM 6604 O O . GLY A 1 839 ? -11.808 13.940 23.163 1.00 89.31 839 GLY A O 1
ATOM 6605 N N . TYR A 1 840 ? -11.765 14.656 25.288 1.00 91.44 840 TYR A N 1
ATOM 6606 C CA . TYR A 1 840 ? -13.121 14.229 25.648 1.00 91.44 840 TYR A CA 1
ATOM 6607 C C . TYR A 1 840 ? -14.102 15.370 25.348 1.00 91.44 840 TYR A C 1
ATOM 6609 O O . TYR A 1 840 ? -14.421 16.196 26.208 1.00 91.44 840 TYR A O 1
ATOM 6617 N N . HIS A 1 841 ? -14.522 15.470 24.086 1.00 85.62 841 HIS A N 1
ATOM 6618 C CA . HIS A 1 841 ? -15.280 16.615 23.586 1.00 85.62 841 HIS A CA 1
ATOM 6619 C C . HIS A 1 841 ? -16.723 16.276 23.205 1.00 85.62 841 HIS A C 1
ATOM 6621 O O . HIS A 1 841 ? -16.998 15.351 22.446 1.00 85.62 841 HIS A O 1
ATOM 6627 N N . PHE A 1 842 ? -17.651 17.079 23.731 1.00 78.88 842 PHE A N 1
ATOM 6628 C CA . PHE A 1 842 ? -19.062 17.046 23.369 1.00 78.88 842 PHE A CA 1
ATOM 6629 C C . PHE A 1 842 ? -19.307 17.950 22.165 1.00 78.88 842 PHE A C 1
ATOM 6631 O O . PHE A 1 842 ? -19.206 19.174 22.265 1.00 78.88 842 PHE A O 1
ATOM 6638 N N . TYR A 1 843 ? -19.662 17.339 21.041 1.00 80.56 843 TYR A N 1
ATOM 6639 C CA . TYR A 1 843 ? -20.246 18.040 19.904 1.00 80.56 843 TYR A CA 1
ATOM 6640 C C . TYR A 1 843 ? -21.772 18.035 20.067 1.00 80.56 843 TYR A C 1
ATOM 6642 O O . TYR A 1 843 ? -22.311 17.039 20.555 1.00 80.56 843 TYR A O 1
ATOM 6650 N N . PRO A 1 844 ? -22.481 19.112 19.683 1.00 84.50 844 PRO A N 1
ATOM 6651 C CA . PRO A 1 844 ? -23.937 19.119 19.716 1.00 84.50 844 PRO A CA 1
ATOM 6652 C C . PRO A 1 844 ? -24.488 18.062 18.756 1.00 84.50 844 PRO A C 1
ATOM 6654 O O . PRO A 1 844 ? -23.978 17.901 17.642 1.00 84.50 844 PRO A O 1
ATOM 6657 N N . SER A 1 845 ? -25.542 17.371 19.180 1.00 87.19 845 SER A N 1
ATOM 6658 C CA . SER A 1 845 ? -26.177 16.307 18.401 1.00 87.19 845 SER A CA 1
ATOM 6659 C C . SER A 1 845 ? -26.546 16.720 16.977 1.00 87.19 845 SER A C 1
ATOM 6661 O O . SER A 1 845 ? -26.998 17.839 16.715 1.00 87.19 845 SER A O 1
ATOM 6663 N N . THR A 1 846 ? -26.430 15.772 16.047 1.00 89.19 846 THR A N 1
ATOM 6664 C CA . THR A 1 846 ? -26.904 15.960 14.673 1.00 89.19 846 THR A CA 1
ATOM 6665 C C . THR A 1 846 ? -28.421 16.215 14.683 1.00 89.19 846 THR A C 1
ATOM 6667 O O . THR A 1 846 ? -29.146 15.513 15.394 1.00 89.19 846 THR A O 1
ATOM 6670 N N . PRO A 1 847 ? -28.945 17.200 13.924 1.00 88.62 847 PRO A N 1
ATOM 6671 C CA . PRO A 1 847 ? -30.368 17.536 13.948 1.00 88.62 847 PRO A CA 1
ATOM 6672 C C . PRO A 1 847 ? -31.278 16.322 13.705 1.00 88.62 847 PRO A C 1
ATOM 6674 O O . PRO A 1 847 ? -31.146 15.628 12.700 1.00 88.62 847 PRO A O 1
ATOM 6677 N N . GLY A 1 848 ? -32.202 16.070 14.636 1.00 88.19 848 GLY A N 1
ATOM 6678 C CA . GLY A 1 848 ? -33.128 14.931 14.595 1.00 88.19 848 GLY A CA 1
ATOM 6679 C C . GLY A 1 848 ? -32.550 13.582 15.053 1.00 88.19 848 GLY A C 1
ATOM 6680 O O . GLY A 1 848 ? -33.288 12.601 15.066 1.00 88.19 848 GLY A O 1
ATOM 6681 N N . ALA A 1 849 ? -31.274 13.500 15.456 1.00 90.25 849 ALA A N 1
ATOM 6682 C CA . ALA A 1 849 ? -30.656 12.237 15.878 1.00 90.25 849 ALA A CA 1
ATOM 6683 C C . ALA A 1 849 ? -31.307 11.629 17.135 1.00 90.25 849 ALA A C 1
ATOM 6685 O O . ALA A 1 849 ? -31.515 10.419 17.167 1.00 90.25 849 ALA A O 1
ATOM 6686 N N . HIS A 1 850 ? -31.685 12.453 18.123 1.00 91.38 850 HIS A N 1
ATOM 6687 C CA . HIS A 1 850 ? -32.446 11.999 19.295 1.00 91.38 850 HIS A CA 1
ATOM 6688 C C . HIS A 1 850 ? -33.822 11.453 18.900 1.00 91.38 850 HIS A C 1
ATOM 6690 O O . HIS A 1 850 ? -34.085 10.284 19.147 1.00 91.38 850 HIS A O 1
ATOM 6696 N N . ASP A 1 851 ? -34.657 12.242 18.211 1.00 90.88 851 ASP A N 1
ATOM 6697 C CA . ASP A 1 851 ? -36.000 11.812 17.780 1.00 90.88 851 ASP A CA 1
ATOM 6698 C C . ASP A 1 851 ? -35.957 10.510 16.953 1.00 90.88 851 ASP A C 1
ATOM 6700 O O . ASP A 1 851 ? -36.827 9.647 17.080 1.00 90.88 851 ASP A O 1
ATOM 6704 N N . TYR A 1 852 ? -34.928 10.355 16.111 1.00 91.12 852 TYR A N 1
ATOM 6705 C CA . TYR A 1 852 ? -34.702 9.151 15.316 1.00 91.12 852 TYR A CA 1
ATOM 6706 C C . TYR A 1 852 ? -34.250 7.955 16.167 1.00 91.12 852 TYR A C 1
ATOM 6708 O O . TYR A 1 852 ? -34.783 6.861 15.993 1.00 91.12 852 TYR A O 1
ATOM 6716 N N . LEU A 1 853 ? -33.300 8.123 17.093 1.00 92.25 853 LEU A N 1
ATOM 6717 C CA . LEU A 1 853 ? -32.818 7.011 17.920 1.00 92.25 853 LEU A CA 1
ATOM 6718 C C . LEU A 1 853 ? -33.791 6.623 19.037 1.00 92.25 853 LEU A C 1
ATOM 6720 O O . LEU A 1 853 ? -33.923 5.432 19.290 1.00 92.25 853 LEU A O 1
ATOM 6724 N N . ASP A 1 854 ? -34.557 7.551 19.610 1.00 90.56 854 ASP A N 1
ATOM 6725 C CA . ASP A 1 854 ? -35.664 7.234 20.527 1.00 90.56 854 ASP A CA 1
ATOM 6726 C C . ASP A 1 854 ? -36.784 6.444 19.816 1.00 90.56 854 ASP A C 1
ATOM 6728 O O . ASP A 1 854 ? -37.465 5.619 20.431 1.00 90.56 854 ASP A O 1
ATOM 6732 N N . HIS A 1 855 ? -36.962 6.655 18.504 1.00 91.25 855 HIS A N 1
ATOM 6733 C CA . HIS A 1 855 ? -37.859 5.851 17.671 1.00 91.25 855 HIS A CA 1
ATOM 6734 C C . HIS A 1 855 ? -37.275 4.471 17.331 1.00 91.25 855 HIS A C 1
ATOM 6736 O O . HIS A 1 855 ? -37.978 3.465 17.440 1.00 91.25 855 HIS A O 1
ATOM 6742 N N . VAL A 1 856 ? -35.998 4.415 16.931 1.00 92.19 856 VAL A N 1
ATOM 6743 C CA . VAL A 1 856 ? -35.311 3.178 16.519 1.00 92.19 856 VAL A CA 1
ATOM 6744 C C . VAL A 1 856 ? -34.979 2.269 17.701 1.00 92.19 856 VAL A C 1
ATOM 6746 O O . VAL A 1 856 ? -34.986 1.056 17.519 1.00 92.19 856 VAL A O 1
ATOM 6749 N N . LEU A 1 857 ? -34.744 2.813 18.900 1.00 94.62 857 LEU A N 1
ATOM 6750 C CA . LEU A 1 857 ? -34.420 2.097 20.142 1.00 94.62 857 LEU A CA 1
ATOM 6751 C C . LEU A 1 857 ? -35.514 2.292 21.221 1.00 94.62 857 LEU A C 1
ATOM 6753 O O . LEU A 1 857 ? -35.240 2.885 22.269 1.00 94.62 857 LEU A O 1
ATOM 6757 N N . PRO A 1 858 ? -36.753 1.780 21.041 1.00 94.69 858 PRO A N 1
ATOM 6758 C CA . PRO A 1 858 ? -37.806 1.946 22.041 1.00 94.69 858 PRO A CA 1
ATOM 6759 C C . PRO A 1 858 ? -37.367 1.419 23.410 1.00 94.69 858 PRO A C 1
ATOM 6761 O O . PRO A 1 858 ? -36.951 0.264 23.537 1.00 94.69 858 PRO A O 1
ATOM 6764 N N . SER A 1 859 ? -37.526 2.224 24.464 1.00 94.62 859 SER A N 1
ATOM 6765 C CA . SER A 1 859 ? -36.993 1.911 25.804 1.00 94.62 859 SER A CA 1
ATOM 6766 C C . SER A 1 859 ? -37.501 0.575 26.371 1.00 94.62 859 SER A C 1
ATOM 6768 O O . SER A 1 859 ? -36.825 -0.060 27.175 1.00 94.62 859 SER A O 1
ATOM 6770 N N . ALA A 1 860 ? -38.680 0.119 25.931 1.00 96.25 860 ALA A N 1
ATOM 6771 C CA . ALA A 1 860 ? -39.250 -1.178 26.293 1.00 96.25 860 ALA A CA 1
ATOM 6772 C C . ALA A 1 860 ? -38.534 -2.379 25.642 1.00 96.25 860 ALA A C 1
ATOM 6774 O O . ALA A 1 860 ? -38.522 -3.457 26.231 1.00 96.25 860 ALA A O 1
ATOM 6775 N N . GLU A 1 861 ? -37.935 -2.216 24.459 1.00 97.19 861 GLU A N 1
ATOM 6776 C CA . GLU A 1 861 ? -37.109 -3.246 23.814 1.00 97.19 861 GLU A CA 1
ATOM 6777 C C . GLU A 1 861 ? -35.665 -3.190 24.326 1.00 97.19 861 GLU A C 1
ATOM 6779 O O . GLU A 1 861 ? -35.084 -4.233 24.627 1.00 97.19 861 GLU A O 1
ATOM 6784 N N . VAL A 1 862 ? -35.123 -1.984 24.541 1.00 97.12 862 VAL A N 1
ATOM 6785 C CA . VAL A 1 862 ? -33.818 -1.778 25.197 1.00 97.12 862 VAL A CA 1
ATOM 6786 C C . VAL A 1 862 ? -33.794 -2.432 26.585 1.00 97.12 862 VAL A C 1
ATOM 6788 O O . VAL A 1 862 ? -32.868 -3.177 26.893 1.00 97.12 862 VAL A O 1
ATOM 6791 N N . ALA A 1 863 ? -34.850 -2.271 27.391 1.00 97.75 863 ALA A N 1
ATOM 6792 C CA . ALA A 1 863 ? -34.951 -2.912 28.705 1.00 97.75 863 ALA A CA 1
ATOM 6793 C C . ALA A 1 863 ? -34.964 -4.456 28.643 1.00 97.75 863 ALA A C 1
ATOM 6795 O O . ALA A 1 863 ? -34.374 -5.108 29.506 1.00 97.75 863 ALA A O 1
ATOM 6796 N N . LYS A 1 864 ? -35.589 -5.065 27.621 1.00 98.31 864 LYS A N 1
ATOM 6797 C CA . LYS A 1 864 ? -35.528 -6.528 27.409 1.00 98.31 864 LYS A CA 1
ATOM 6798 C C . LYS A 1 864 ? -34.124 -6.975 27.012 1.00 98.31 864 LYS A C 1
ATOM 6800 O O . LYS A 1 864 ? -33.654 -7.996 27.499 1.00 98.31 864 LYS A O 1
ATOM 6805 N N . TYR A 1 865 ? -33.469 -6.206 26.147 1.00 98.38 865 TYR A N 1
ATOM 6806 C CA . TYR A 1 865 ? -32.100 -6.451 25.700 1.00 98.38 865 TYR A CA 1
ATOM 6807 C C . TYR A 1 865 ? -31.080 -6.322 26.848 1.00 98.38 865 TYR A C 1
ATOM 6809 O O . TYR A 1 865 ? -30.152 -7.123 26.946 1.00 98.38 865 TYR A O 1
ATOM 6817 N N . HIS A 1 866 ? -31.278 -5.375 27.771 1.00 98.50 866 HIS A N 1
ATOM 6818 C CA . HIS A 1 866 ? -30.484 -5.279 29.002 1.00 98.50 866 HIS A CA 1
ATOM 6819 C C . HIS A 1 866 ? -30.742 -6.459 29.947 1.00 98.50 866 HIS A C 1
ATOM 6821 O O . HIS A 1 866 ? -29.793 -6.972 30.535 1.00 98.50 866 HIS A O 1
ATOM 6827 N N . GLN A 1 867 ? -31.982 -6.954 30.049 1.00 98.62 867 GLN A N 1
ATOM 6828 C CA . GLN A 1 867 ? -32.256 -8.183 30.802 1.00 98.62 867 GLN A CA 1
ATOM 6829 C C . GLN A 1 867 ? -31.564 -9.403 30.175 1.00 98.62 867 GLN A C 1
ATOM 6831 O O . GLN A 1 867 ? -30.905 -10.144 30.898 1.00 98.62 867 GLN A O 1
ATOM 6836 N N . SER A 1 868 ? -31.633 -9.591 28.851 1.00 98.56 868 SER A N 1
ATOM 6837 C CA . SER A 1 868 ? -30.973 -10.734 28.203 1.00 98.56 868 SER A CA 1
ATOM 6838 C C . SER A 1 868 ? -29.443 -10.660 28.276 1.00 98.56 868 SER A C 1
ATOM 6840 O O . SER A 1 868 ? -28.796 -11.701 28.367 1.00 98.56 868 SER A O 1
ATOM 6842 N N . LEU A 1 869 ? -28.865 -9.452 28.312 1.00 98.62 869 LEU A N 1
ATOM 6843 C CA . LEU A 1 869 ? -27.437 -9.242 28.568 1.00 98.62 869 LEU A CA 1
ATOM 6844 C C . LEU A 1 869 ? -27.043 -9.705 29.980 1.00 98.62 869 LEU A C 1
ATOM 6846 O O . LEU A 1 869 ? -26.040 -10.401 30.133 1.00 98.62 869 LEU A O 1
ATOM 6850 N N . ASN A 1 870 ? -27.844 -9.368 30.995 1.00 98.44 870 ASN A N 1
ATOM 6851 C CA . ASN A 1 870 ? -27.625 -9.836 32.366 1.00 98.44 870 ASN A CA 1
ATOM 6852 C C . ASN A 1 870 ? -27.763 -11.366 32.455 1.00 98.44 870 ASN A C 1
ATOM 6854 O O . ASN A 1 870 ? -26.862 -12.032 32.963 1.00 98.44 870 ASN A O 1
ATOM 6858 N N . ASP A 1 871 ? -28.829 -11.933 31.879 1.00 98.56 871 ASP A N 1
ATOM 6859 C CA . ASP A 1 871 ? -29.065 -13.384 31.839 1.00 98.56 871 ASP A CA 1
ATOM 6860 C C . ASP A 1 871 ? -27.905 -14.132 31.140 1.00 98.56 871 ASP A C 1
ATOM 6862 O O . ASP A 1 871 ? -27.506 -15.221 31.561 1.00 98.56 871 ASP A O 1
ATOM 6866 N N . PHE A 1 872 ? -27.323 -13.545 30.088 1.00 98.62 872 PHE A N 1
ATOM 6867 C CA . PHE A 1 872 ? -26.144 -14.059 29.381 1.00 98.62 872 PHE A CA 1
ATOM 6868 C C . PHE A 1 872 ? -24.866 -13.997 30.237 1.00 98.62 872 PHE A C 1
ATOM 6870 O O . PHE A 1 872 ? -24.133 -14.985 30.324 1.00 98.62 872 PHE A O 1
ATOM 6877 N N . ILE A 1 873 ? -24.609 -12.869 30.906 1.00 98.50 873 ILE A N 1
ATOM 6878 C CA . ILE A 1 873 ? -23.449 -12.674 31.793 1.00 98.50 873 ILE A CA 1
ATOM 6879 C C . ILE A 1 873 ? -23.486 -13.643 32.987 1.00 98.50 873 ILE A C 1
ATOM 6881 O O . ILE A 1 873 ? -22.460 -14.245 33.329 1.00 98.50 873 ILE A O 1
ATOM 6885 N N . ASP A 1 874 ? -24.660 -13.833 33.590 1.00 98.06 874 ASP A N 1
ATOM 6886 C CA . ASP A 1 874 ? -24.847 -14.736 34.726 1.00 98.06 874 ASP A CA 1
ATOM 6887 C C . ASP A 1 874 ? -24.786 -16.211 34.302 1.00 98.06 874 ASP A C 1
ATOM 6889 O O . ASP A 1 874 ? -24.111 -17.009 34.957 1.00 98.06 874 ASP A O 1
ATOM 6893 N N . SER A 1 875 ? -25.407 -16.589 33.176 1.00 97.62 875 SER A N 1
ATOM 6894 C CA . SER A 1 875 ? -25.350 -17.974 32.671 1.00 97.62 875 SER A CA 1
ATOM 6895 C C . SER A 1 875 ? -23.957 -18.394 32.188 1.00 97.62 875 SER A C 1
ATOM 6897 O O . SER A 1 875 ? -23.585 -19.555 32.363 1.00 97.62 875 SER A O 1
ATOM 6899 N N . CYS A 1 876 ? -23.152 -17.461 31.668 1.00 97.88 876 CYS A N 1
ATOM 6900 C CA . CYS A 1 876 ? -21.735 -17.692 31.366 1.00 97.88 876 CYS A CA 1
ATOM 6901 C C . CYS A 1 876 ? -20.827 -17.690 32.614 1.00 97.88 876 CYS A C 1
ATOM 6903 O O . CYS A 1 876 ? -19.663 -18.080 32.517 1.00 97.88 876 CYS A O 1
ATOM 6905 N N . GLY A 1 877 ? -21.321 -17.254 33.780 1.00 97.56 877 GLY A N 1
ATOM 6906 C CA . GLY A 1 877 ? -20.550 -17.197 35.028 1.00 97.56 877 GLY A CA 1
ATOM 6907 C C . GLY A 1 877 ? -19.411 -16.166 35.028 1.00 97.56 877 GLY A C 1
ATOM 6908 O O . GLY A 1 877 ? -18.457 -16.311 35.791 1.00 97.56 877 GLY A O 1
ATOM 6909 N N . ILE A 1 878 ? -19.494 -15.144 34.169 1.00 98.31 878 ILE A N 1
ATOM 6910 C CA . ILE A 1 878 ? -18.423 -14.158 33.902 1.00 98.31 878 ILE A CA 1
ATOM 6911 C C . ILE A 1 878 ? -18.584 -12.838 34.670 1.00 98.31 878 ILE A C 1
ATOM 6913 O O . ILE A 1 878 ? -17.666 -12.022 34.678 1.00 98.31 878 ILE A O 1
ATOM 6917 N N . SER A 1 879 ? -19.714 -12.637 35.358 1.00 97.94 879 SER A N 1
ATOM 6918 C CA . SER A 1 879 ? -20.034 -11.419 36.127 1.00 97.94 879 SER A CA 1
ATOM 6919 C C . SER A 1 879 ? -18.900 -10.981 37.073 1.00 97.94 879 SER A C 1
ATOM 6921 O O . SER A 1 879 ? -18.505 -9.817 37.091 1.00 97.94 879 SER A O 1
ATOM 6923 N N . ALA A 1 880 ? -18.288 -11.924 37.799 1.00 97.06 880 ALA A N 1
ATOM 6924 C CA . ALA A 1 880 ? -17.180 -11.638 38.714 1.00 97.06 880 ALA A CA 1
ATOM 6925 C C . ALA A 1 880 ? -15.879 -11.206 38.006 1.00 97.06 880 ALA A C 1
ATOM 6927 O O . ALA A 1 880 ? -15.118 -10.420 38.567 1.00 97.06 880 ALA A O 1
ATOM 6928 N N . ASP A 1 881 ? -15.623 -11.692 36.788 1.00 97.19 881 ASP A N 1
ATOM 6929 C CA . ASP A 1 881 ? -14.444 -11.309 36.003 1.00 97.19 881 ASP A CA 1
ATOM 6930 C C . ASP A 1 881 ? -14.615 -9.909 35.407 1.00 97.19 881 ASP A C 1
ATOM 6932 O O . ASP A 1 881 ? -13.714 -9.079 35.511 1.00 97.19 881 ASP A O 1
ATOM 6936 N N . ILE A 1 882 ? -15.800 -9.636 34.848 1.00 97.44 882 ILE A N 1
ATOM 6937 C CA . ILE A 1 882 ? -16.181 -8.329 34.299 1.00 97.44 882 ILE A CA 1
ATOM 6938 C C . ILE A 1 882 ? -16.090 -7.258 35.391 1.00 97.44 882 ILE A C 1
ATOM 6940 O O . ILE A 1 882 ? -15.451 -6.229 35.181 1.00 97.44 882 ILE A O 1
ATOM 6944 N N . ASN A 1 883 ? -16.681 -7.507 36.565 1.00 96.44 883 ASN A N 1
ATOM 6945 C CA . ASN A 1 883 ? -16.674 -6.548 37.670 1.00 96.44 883 ASN A CA 1
ATOM 6946 C C . ASN A 1 883 ? -15.254 -6.293 38.195 1.00 96.44 883 ASN A C 1
ATOM 6948 O O . ASN A 1 883 ? -14.868 -5.136 38.313 1.00 96.44 883 ASN A O 1
ATOM 6952 N N . ALA A 1 884 ? -14.431 -7.333 38.383 1.00 94.62 884 ALA A N 1
ATOM 6953 C CA . ALA A 1 884 ? -13.031 -7.151 38.781 1.00 94.62 884 ALA A CA 1
ATOM 6954 C C . ALA A 1 884 ? -12.229 -6.311 37.765 1.00 94.62 884 ALA A C 1
ATOM 6956 O O . ALA A 1 884 ? -11.402 -5.491 38.157 1.00 94.62 884 ALA A O 1
ATOM 6957 N N . SER A 1 885 ? -12.486 -6.461 36.461 1.00 94.00 885 SER A N 1
ATOM 6958 C CA . SER A 1 885 ? -11.870 -5.610 35.434 1.00 94.00 885 SER A CA 1
ATOM 6959 C C . SER A 1 885 ? -12.435 -4.180 35.401 1.00 94.00 885 SER A C 1
ATOM 6961 O O . SER A 1 885 ? -11.693 -3.259 35.061 1.00 94.00 885 SER A O 1
ATOM 6963 N N . ARG A 1 886 ? -13.703 -3.961 35.785 1.00 95.50 886 ARG A N 1
ATOM 6964 C CA . ARG A 1 886 ? -14.303 -2.619 35.958 1.00 95.50 886 ARG A CA 1
ATOM 6965 C C . ARG A 1 886 ? -13.740 -1.899 37.191 1.00 95.50 886 ARG A C 1
ATOM 6967 O O . ARG A 1 886 ? -13.404 -0.723 37.091 1.00 95.50 886 ARG A O 1
ATOM 6974 N N . ASP A 1 887 ? -13.531 -2.608 38.300 1.00 93.94 887 ASP A N 1
ATOM 6975 C CA . ASP A 1 887 ? -12.993 -2.069 39.563 1.00 93.94 887 ASP A CA 1
ATOM 6976 C C . ASP A 1 887 ? -11.562 -1.496 39.437 1.00 93.94 887 ASP A C 1
ATOM 6978 O O . ASP A 1 887 ? -11.141 -0.676 40.254 1.00 93.94 887 ASP A O 1
ATOM 6982 N N . HIS A 1 888 ? -10.809 -1.879 38.400 1.00 90.62 888 HIS A N 1
ATOM 6983 C CA . HIS A 1 888 ? -9.494 -1.301 38.088 1.00 90.62 888 HIS A CA 1
ATOM 6984 C C . HIS A 1 888 ? -9.557 0.004 37.269 1.00 90.62 888 HIS A C 1
ATOM 6986 O O . HIS A 1 888 ? -8.568 0.734 37.198 1.00 90.62 888 HIS A O 1
ATOM 6992 N N . ILE A 1 889 ? -10.703 0.335 36.669 1.00 94.31 889 ILE A N 1
ATOM 6993 C CA . ILE A 1 889 ? -10.888 1.512 35.810 1.00 94.31 889 ILE A CA 1
ATOM 6994 C C . ILE A 1 889 ? -11.469 2.645 36.668 1.00 94.31 889 ILE A C 1
ATOM 6996 O O . ILE A 1 889 ? -12.671 2.903 36.692 1.00 94.31 889 ILE A O 1
ATOM 7000 N N . THR A 1 890 ? -10.593 3.306 37.431 1.00 94.62 890 THR A N 1
ATOM 7001 C CA . THR A 1 890 ? -10.978 4.325 38.423 1.00 94.62 890 THR A CA 1
ATOM 7002 C C . THR A 1 890 ? -10.179 5.618 38.294 1.00 94.62 890 THR A C 1
ATOM 7004 O O . THR A 1 890 ? -9.047 5.641 37.815 1.00 94.62 890 THR A O 1
ATOM 7007 N N . GLU A 1 891 ? -10.759 6.706 38.802 1.00 94.75 891 GLU A N 1
ATOM 7008 C CA . GLU A 1 891 ? -10.102 8.009 38.958 1.00 94.75 891 GLU A CA 1
ATOM 7009 C C . GLU A 1 891 ? -8.796 7.909 39.766 1.00 94.75 891 GLU A C 1
ATOM 7011 O O . GLU A 1 891 ? -7.785 8.493 39.380 1.00 94.75 891 GLU A O 1
ATOM 7016 N N . THR A 1 892 ? -8.779 7.105 40.836 1.00 94.50 892 THR A N 1
ATOM 7017 C CA . THR A 1 892 ? -7.570 6.839 41.629 1.00 94.50 892 THR A CA 1
ATOM 7018 C C . THR A 1 892 ? -6.480 6.161 40.804 1.00 94.50 892 THR A C 1
ATOM 7020 O O . THR A 1 892 ? -5.328 6.574 40.884 1.00 94.50 892 THR A O 1
ATOM 7023 N N . GLU A 1 893 ? -6.817 5.167 39.978 1.00 93.81 893 GLU A N 1
ATOM 7024 C CA . GLU A 1 893 ? -5.821 4.470 39.158 1.00 93.81 893 GLU A CA 1
ATOM 7025 C C . GLU A 1 893 ? -5.306 5.327 37.990 1.00 93.81 893 GLU A C 1
ATOM 7027 O O . GLU A 1 893 ? -4.132 5.242 37.630 1.00 93.81 893 GLU A O 1
ATOM 7032 N N . ILE A 1 894 ? -6.130 6.231 37.450 1.00 94.31 894 ILE A N 1
ATOM 7033 C CA . ILE A 1 894 ? -5.663 7.259 36.507 1.00 94.31 894 ILE A CA 1
ATOM 7034 C C . ILE A 1 894 ? -4.656 8.189 37.200 1.00 94.31 894 ILE A C 1
ATOM 7036 O O . ILE A 1 894 ? -3.569 8.404 36.665 1.00 94.31 894 ILE A O 1
ATOM 7040 N N . TYR A 1 895 ? -4.951 8.678 38.410 1.00 94.06 895 TYR A N 1
ATOM 7041 C CA . TYR A 1 895 ? -3.990 9.481 39.175 1.00 94.06 895 TYR A CA 1
ATOM 7042 C C . TYR A 1 895 ? -2.723 8.699 39.554 1.00 94.06 895 TYR A C 1
ATOM 7044 O O . TYR A 1 895 ? -1.641 9.276 39.495 1.00 94.06 895 TYR A O 1
ATOM 7052 N N . ASN A 1 896 ? -2.803 7.403 39.874 1.00 93.31 896 ASN A N 1
ATOM 7053 C CA . ASN A 1 896 ? -1.618 6.561 40.097 1.00 93.31 896 ASN A CA 1
ATOM 7054 C C . ASN A 1 896 ? -0.716 6.529 38.852 1.00 93.31 896 ASN A C 1
ATOM 7056 O O . ASN A 1 896 ? 0.495 6.726 38.958 1.00 93.31 896 ASN A O 1
ATOM 7060 N N . LYS A 1 897 ? -1.307 6.331 37.665 1.00 92.19 897 LYS A N 1
ATOM 7061 C CA . LYS A 1 897 ? -0.582 6.286 36.385 1.00 92.19 897 LYS A CA 1
ATOM 7062 C C . LYS A 1 897 ? 0.007 7.643 35.992 1.00 92.19 897 LYS A C 1
ATOM 7064 O O . LYS A 1 897 ? 1.131 7.676 35.503 1.00 92.19 897 LYS A O 1
ATOM 7069 N N . LEU A 1 898 ? -0.704 8.745 36.247 1.00 92.12 898 LEU A N 1
ATOM 7070 C CA . LEU A 1 898 ? -0.211 10.115 36.034 1.00 92.12 898 LEU A CA 1
ATOM 7071 C C . LEU A 1 898 ? 0.936 10.473 36.998 1.00 92.12 898 LEU A C 1
ATOM 7073 O O . LEU A 1 898 ? 1.997 10.912 36.564 1.00 92.12 898 LEU A O 1
ATOM 7077 N N . ASN A 1 899 ? 0.769 10.216 38.297 1.00 91.19 899 ASN A N 1
ATOM 7078 C CA . ASN A 1 899 ? 1.795 10.477 39.315 1.00 91.19 899 ASN A CA 1
ATOM 7079 C C . ASN A 1 899 ? 3.026 9.552 39.184 1.00 91.19 899 ASN A C 1
ATOM 7081 O O . ASN A 1 899 ? 4.070 9.835 39.767 1.00 91.19 899 ASN A O 1
ATOM 7085 N N . GLY A 1 900 ? 2.913 8.445 38.439 1.00 90.88 900 GLY A N 1
ATOM 7086 C CA . GLY A 1 900 ? 4.015 7.536 38.110 1.00 90.88 900 GLY A CA 1
ATOM 7087 C C . GLY A 1 900 ? 4.877 7.964 36.913 1.00 90.88 900 GLY A C 1
ATOM 7088 O O . GLY A 1 900 ? 5.866 7.292 36.620 1.00 90.88 900 GLY A O 1
ATOM 7089 N N . LEU A 1 901 ? 4.525 9.047 36.211 1.00 89.69 901 LEU A N 1
ATOM 7090 C CA . LEU A 1 901 ? 5.301 9.571 35.083 1.00 89.69 901 LEU A CA 1
ATOM 7091 C C . LEU A 1 901 ? 6.607 10.213 35.568 1.00 89.69 901 LEU A C 1
ATOM 7093 O O . LEU A 1 901 ? 6.618 10.976 36.533 1.00 89.69 901 LEU A O 1
ATOM 7097 N N . THR A 1 902 ? 7.722 9.956 34.878 1.00 89.00 902 THR A N 1
ATOM 7098 C CA . THR A 1 902 ? 8.979 10.648 35.200 1.00 89.00 902 THR A CA 1
ATOM 7099 C C . THR A 1 902 ? 8.974 12.081 34.643 1.00 89.00 902 THR A C 1
ATOM 7101 O O . THR A 1 902 ? 8.292 12.348 33.651 1.00 89.00 902 THR A O 1
ATOM 7104 N N . PRO A 1 903 ? 9.798 13.009 35.171 1.00 86.50 903 PRO A N 1
ATOM 7105 C CA . PRO A 1 903 ? 9.945 14.347 34.587 1.00 86.50 903 PRO A CA 1
ATOM 7106 C C . PRO A 1 903 ? 10.339 14.331 33.099 1.00 86.50 903 PRO A C 1
ATOM 7108 O O . PRO A 1 903 ? 9.936 15.206 32.338 1.00 86.50 903 PRO A O 1
ATOM 7111 N N . LYS A 1 904 ? 11.079 13.303 32.655 1.00 86.12 904 LYS A N 1
ATOM 7112 C CA . LYS A 1 904 ? 11.436 13.100 31.242 1.00 86.12 904 LYS A CA 1
ATOM 7113 C C . LYS A 1 904 ? 10.224 12.712 30.389 1.00 86.12 904 LYS A C 1
ATOM 7115 O O . LYS A 1 904 ? 10.137 13.118 29.232 1.00 86.12 904 LYS A O 1
ATOM 7120 N N . ASP A 1 905 ? 9.311 11.923 30.944 1.00 86.38 905 ASP A N 1
ATOM 7121 C CA . ASP A 1 905 ? 8.073 11.537 30.270 1.00 86.38 905 ASP A CA 1
ATOM 7122 C C . ASP A 1 905 ? 7.105 12.714 30.183 1.00 86.38 905 ASP A C 1
ATOM 7124 O O . ASP A 1 905 ? 6.573 12.971 29.109 1.00 86.38 905 ASP A O 1
ATOM 7128 N N . LEU A 1 906 ? 6.964 13.497 31.256 1.00 85.75 906 LEU A N 1
ATOM 7129 C CA . LEU A 1 906 ? 6.182 14.736 31.244 1.00 85.75 906 LEU A CA 1
ATOM 7130 C C . LEU A 1 906 ? 6.710 15.713 30.181 1.00 85.75 906 LEU A C 1
ATOM 7132 O O . LEU A 1 906 ? 5.938 16.163 29.339 1.00 85.75 906 LEU A O 1
ATOM 7136 N N . MET A 1 907 ? 8.027 15.949 30.118 1.00 83.94 907 MET A N 1
ATOM 7137 C CA . MET A 1 907 ? 8.634 16.779 29.063 1.00 83.94 907 MET A CA 1
ATOM 7138 C C . MET A 1 907 ? 8.403 16.242 27.639 1.00 83.94 907 MET A C 1
ATOM 7140 O O . MET A 1 907 ? 8.242 17.042 26.720 1.00 83.94 907 MET A O 1
ATOM 7144 N N . ARG A 1 908 ? 8.380 14.915 27.430 1.00 86.00 908 ARG A N 1
ATOM 7145 C CA . ARG A 1 908 ? 8.117 14.314 26.106 1.00 86.00 908 ARG A CA 1
ATOM 7146 C C . ARG A 1 908 ? 6.643 14.417 25.709 1.00 86.00 908 ARG A C 1
ATOM 7148 O O . ARG A 1 908 ? 6.341 14.713 24.557 1.00 86.00 908 ARG A O 1
ATOM 7155 N N . GLU A 1 909 ? 5.736 14.137 26.639 1.00 86.94 909 GLU A N 1
ATOM 7156 C CA . GLU A 1 909 ? 4.310 13.959 26.351 1.00 86.94 909 GLU A CA 1
ATOM 7157 C C . GLU A 1 909 ? 3.484 15.245 26.548 1.00 86.94 909 GLU A C 1
ATOM 7159 O O . GLU A 1 909 ? 2.347 15.281 26.095 1.00 86.94 909 GLU A O 1
ATOM 7164 N N . SER A 1 910 ? 4.003 16.308 27.183 1.00 85.06 910 SER A N 1
ATOM 7165 C CA . SER A 1 910 ? 3.211 17.477 27.630 1.00 85.06 910 SER A CA 1
ATOM 7166 C C . SER A 1 910 ? 2.299 18.094 26.552 1.00 85.06 910 SER A C 1
ATOM 7168 O O . SER A 1 910 ? 1.118 18.349 26.803 1.00 85.06 910 SER A O 1
ATOM 7170 N N . ALA A 1 911 ? 2.793 18.263 25.320 1.00 85.69 911 ALA A N 1
ATOM 7171 C CA . ALA A 1 911 ? 1.985 18.775 24.208 1.00 85.69 911 ALA A CA 1
ATOM 7172 C C . ALA A 1 911 ? 0.839 17.818 23.813 1.00 85.69 911 ALA A C 1
ATOM 7174 O O . ALA A 1 911 ? -0.268 18.266 23.518 1.00 85.69 911 ALA A O 1
ATOM 7175 N N . ARG A 1 912 ? 1.076 16.499 23.870 1.00 87.38 912 ARG A N 1
ATOM 7176 C CA . ARG A 1 912 ? 0.060 15.458 23.645 1.00 87.38 912 ARG A CA 1
ATOM 7177 C C . ARG A 1 912 ? -0.939 15.421 24.802 1.00 87.38 912 ARG A C 1
ATOM 7179 O O . ARG A 1 912 ? -2.139 15.446 24.557 1.00 87.38 912 ARG A O 1
ATOM 7186 N N . MET A 1 913 ? -0.458 15.441 26.048 1.00 89.19 913 MET A N 1
ATOM 7187 C CA . MET A 1 913 ? -1.278 15.455 27.268 1.00 89.19 913 MET A CA 1
ATOM 7188 C C . MET A 1 913 ? -2.253 16.638 27.297 1.00 89.19 913 MET A C 1
ATOM 7190 O O . MET A 1 913 ? -3.423 16.447 27.624 1.00 89.19 913 MET A O 1
ATOM 7194 N N . SER A 1 914 ? -1.795 17.818 26.863 1.00 87.00 914 SER A N 1
ATOM 7195 C CA . SER A 1 914 ? -2.618 19.029 26.713 1.00 87.00 914 SER A CA 1
ATOM 7196 C C . SER A 1 914 ? -3.849 18.817 25.821 1.00 87.00 914 SER A C 1
ATOM 7198 O O . SER A 1 914 ? -4.895 19.411 26.072 1.00 87.00 914 SER A O 1
ATOM 7200 N N . SER A 1 915 ? -3.724 17.985 24.780 1.00 89.56 915 SER A N 1
ATOM 7201 C CA . SER A 1 915 ? -4.802 17.664 23.839 1.00 89.56 915 SER A CA 1
ATOM 7202 C C . SER A 1 915 ? -5.638 16.476 24.319 1.00 89.56 915 SER A C 1
ATOM 7204 O O . SER A 1 915 ? -6.833 16.634 24.550 1.00 89.56 915 SER A O 1
ATOM 7206 N N . ILE A 1 916 ? -5.033 15.309 24.568 1.00 91.00 916 ILE A N 1
ATOM 7207 C CA . ILE A 1 916 ? -5.782 14.075 24.873 1.00 91.00 916 ILE A CA 1
ATOM 7208 C C . ILE A 1 916 ? -6.622 14.172 26.157 1.00 91.00 916 ILE A C 1
ATOM 7210 O O . ILE A 1 916 ? -7.671 13.535 26.234 1.00 91.00 916 ILE A O 1
ATOM 7214 N N . PHE A 1 917 ? -6.194 14.959 27.153 1.00 92.81 917 PHE A N 1
ATOM 7215 C CA . PHE A 1 917 ? -6.950 15.189 28.392 1.00 92.81 917 PHE A CA 1
ATOM 7216 C C . PHE A 1 917 ? -7.845 16.436 28.335 1.00 92.81 917 PHE A C 1
ATOM 7218 O O . PHE A 1 917 ? -8.555 16.712 29.304 1.00 92.81 917 PHE A O 1
ATOM 7225 N N . SER A 1 918 ? -7.859 17.175 27.221 1.00 91.94 918 SER A N 1
ATOM 7226 C CA . SER A 1 918 ? -8.788 18.286 26.998 1.00 91.94 918 SER A CA 1
ATOM 7227 C C . SER A 1 918 ? -10.239 17.829 27.202 1.00 91.94 918 SER A C 1
ATOM 7229 O O . SER A 1 918 ? -10.604 16.706 26.860 1.00 91.94 918 SER A O 1
ATOM 7231 N N . GLY A 1 919 ? -11.063 18.674 27.827 1.00 90.44 919 GLY A N 1
ATOM 7232 C CA . GLY A 1 919 ? -12.441 18.332 28.210 1.00 90.44 919 GLY A CA 1
ATOM 7233 C C . GLY A 1 919 ? -12.596 17.413 29.435 1.00 90.44 919 GLY A C 1
ATOM 7234 O O . GLY A 1 919 ? -13.723 17.183 29.861 1.00 90.44 919 GLY A O 1
ATOM 7235 N N . THR A 1 920 ? -11.503 16.930 30.040 1.00 92.94 920 THR A N 1
ATOM 7236 C CA . THR A 1 920 ? -11.528 16.064 31.239 1.00 92.94 920 THR A CA 1
ATOM 7237 C C . THR A 1 920 ? -11.069 16.807 32.498 1.00 92.94 920 THR A C 1
ATOM 7239 O O . THR A 1 920 ? -10.294 17.765 32.424 1.00 92.94 920 THR A O 1
ATOM 7242 N N . ARG A 1 921 ? -11.445 16.304 33.679 1.00 91.88 921 ARG A N 1
ATOM 7243 C CA . ARG A 1 921 ? -10.942 16.773 34.986 1.00 91.88 921 ARG A CA 1
ATOM 7244 C C . ARG A 1 921 ? -9.420 16.667 35.146 1.00 91.88 921 ARG A C 1
ATOM 7246 O O . ARG A 1 921 ? -8.835 17.380 35.955 1.00 91.88 921 ARG A O 1
ATOM 7253 N N . PHE A 1 922 ? -8.770 15.791 34.379 1.00 92.38 922 PHE A N 1
ATOM 7254 C CA . PHE A 1 922 ? -7.323 15.565 34.444 1.00 92.38 922 PHE A CA 1
ATOM 7255 C C . PHE A 1 922 ? -6.524 16.615 33.649 1.00 92.38 922 PHE A C 1
ATOM 7257 O O . PHE A 1 922 ? -5.309 16.714 33.828 1.00 92.38 922 PHE A O 1
ATOM 7264 N N . ALA A 1 923 ? -7.189 17.453 32.839 1.00 89.25 923 ALA A N 1
ATOM 7265 C CA . ALA A 1 923 ? -6.556 18.559 32.117 1.00 89.25 923 ALA A CA 1
ATOM 7266 C C . ALA A 1 923 ? -5.790 19.514 33.048 1.00 89.25 923 ALA A C 1
ATOM 7268 O O . ALA A 1 923 ? -4.722 20.004 32.690 1.00 89.25 923 ALA A O 1
ATOM 7269 N N . ASP A 1 924 ? -6.316 19.779 34.247 1.00 83.94 924 ASP A N 1
ATOM 7270 C CA . ASP A 1 924 ? -5.684 20.696 35.202 1.00 83.94 924 ASP A CA 1
ATOM 7271 C C . ASP A 1 924 ? -4.572 20.025 36.024 1.00 83.94 924 ASP A C 1
ATOM 7273 O O . ASP A 1 924 ? -3.638 20.711 36.440 1.00 83.94 924 ASP A O 1
ATOM 7277 N N . TRP A 1 925 ? -4.591 18.693 36.186 1.00 87.12 925 TRP A N 1
ATOM 7278 C CA . TRP A 1 925 ? -3.441 17.950 36.726 1.00 87.12 925 TRP A CA 1
ATOM 7279 C C . TRP A 1 925 ? -2.230 18.108 35.803 1.00 87.12 925 TRP A C 1
ATOM 7281 O O . TRP A 1 925 ? -1.136 18.418 36.270 1.00 87.12 925 TRP A O 1
ATOM 7291 N N . HIS A 1 926 ? -2.432 17.980 34.486 1.00 72.25 926 HIS A N 1
ATOM 7292 C CA . HIS A 1 926 ? -1.361 18.172 33.506 1.00 72.25 926 HIS A CA 1
ATOM 7293 C C . HIS A 1 926 ? -0.789 19.600 33.564 1.00 72.25 926 HIS A C 1
ATOM 7295 O O . HIS A 1 926 ? 0.407 19.756 33.797 1.00 72.25 926 HIS A O 1
ATOM 7301 N N . LYS A 1 927 ? -1.639 20.635 33.491 1.00 75.25 927 LYS A N 1
ATOM 7302 C CA . LYS A 1 927 ? -1.230 22.059 33.560 1.00 75.25 927 LYS A CA 1
ATOM 7303 C C . LYS A 1 927 ? -0.509 22.473 34.851 1.00 75.25 927 LYS A C 1
ATOM 7305 O O . LYS A 1 927 ? 0.024 23.578 34.906 1.00 75.25 927 LYS A O 1
ATOM 7310 N N . THR A 1 928 ? -0.564 21.659 35.907 1.00 77.50 928 THR A N 1
ATOM 7311 C CA . THR A 1 928 ? 0.039 21.968 37.218 1.00 77.50 928 THR A CA 1
ATOM 7312 C C . THR A 1 928 ? 1.266 21.120 37.555 1.00 77.50 928 THR A C 1
ATOM 7314 O O . THR A 1 928 ? 1.925 21.413 38.551 1.00 77.50 928 THR A O 1
ATOM 7317 N N . ASN A 1 929 ? 1.592 20.104 36.745 1.00 71.19 929 ASN A N 1
ATOM 7318 C CA . ASN A 1 929 ? 2.699 19.170 37.003 1.00 71.19 929 ASN A CA 1
ATOM 7319 C C . ASN A 1 929 ? 3.652 18.970 35.804 1.00 71.19 929 ASN A C 1
ATOM 7321 O O . ASN A 1 929 ? 4.660 18.281 35.963 1.00 71.19 929 ASN A O 1
ATOM 7325 N N . ALA A 1 930 ? 3.356 19.551 34.635 1.00 60.53 930 ALA A N 1
ATOM 7326 C CA . ALA A 1 930 ? 4.215 19.558 33.443 1.00 60.53 930 ALA A CA 1
ATOM 7327 C C . ALA A 1 930 ? 4.869 20.929 33.194 1.00 60.53 930 ALA A C 1
ATOM 7329 O O . ALA A 1 930 ? 5.967 20.922 32.594 1.00 60.53 930 ALA A O 1
#

Radius of gyration: 41.78 Å; chains: 1; bounding box: 112×107×128 Å

Foldseek 3Di:
DVVLVVLVLPVLDDAPDLPDFPPQKDKFWAAFALWKTKMFIDGPPFAWFKKFKDQRLDTQWIWTQAADDVVVCVVVVHDDRTMTMITGDLCADPDPRPGFIWMWIAGPLRQDIGTGAHPPDRVCRRVSRVVSNPNVGRQKAWAFAQADPVLFKTKIFIDHQPDDAFAWKWKDWPPDFTHIWTQQCAQPPQPPPRGDRRTMTMDTCVNVLVCAQTWMFMASDRVRSHGHHDPDTYGHHHPDDPPDDDPDDDDDDDDDDDDDDDDDDDDDDDDDDYDYYDDDDDDDDDDDDDDDDDDDDDDDDDDDDDDDDDDDDDDDDDDDDDDDDDDDDDDDDDDDDDDDDDDDDDDDDDPPPDDPDDLVVLLVVLSVCVSVVVLVSNVVSLVVSCVVVVLRVVSLVSQLSSCVVVLNLVSSLVSLVSCCVNPVSNLVSLLSNLCSCCSSVVVLVVSLVSLVSSCVVPVQDQSSLVSNLVSCVVVVVLVVNLVSLVSNCVNPVVPLVSLLVNLVSCVVVVVNVVNQVSLVSSCVNCVPPVSSLVSNLVSCLVVVVVVVNVVSLVVCCVPPVVVNPVCVLSVLVSVVVVDDDDFDAADALAEEEEEEDELCLLQQLLQVLQQVVLPHQAYEYADENHPACNVVLLVLLCVVVVRYHYDHCHVQCVPPNPQSSQVVSLSVCRVPDRHFKYWFDYRQKHKFWFAPPHHSSNLRVPDDDAFKEKAWEWEAAAADQSDRPLDHGPAIATDLFTTMMGGSPFAFPGDDRGHTFHADDPPHWYHYFDDTDDPFDADPNGTDPRVVSPPPPDDCQPPHGTMHIHGHPQNDLLSLLVQQQPWDPPDPVRARGDPPAQANDDDHHDPCNNVRSCNRRPVVSVVVSVVSSVVSCVVSVSVVSSVVSSVCSDPVNSVVSVVPADPVSLVVCLVVLCGHHPPHPCNVVSVVPD

Sequence (930 aa):
MARRNLWKRLFAGPRPSVDATDPLLQGGIDLITPSLLSGWVHHPHHALCDVRLLAGPHLLAQVRIDHPRPDVEEELQKKGLFGFQLEIAADLPLLRFEAPPLVLALSADGSQRFPLSFIGAPPTTQALLLAALDPERRGLRGHFDGLTPDGSQLHGWCYKAGEREPAKVWLRARDLPPRELLCQRMRPGMAGEGHVEACGFQLAIADWPEAAGGTVWATFDAVGLLRLPQIAPVQLPPVERPQPPSLLPELEPRAFSSQPNEAPEPNEAPEPSEAPDSSEAPDSSEAPEASEALEPSEAPEANEALEPSDFSESGSPPPRLMEPPVEIPVETLVEDSVAQDDHQMQIGPEVSVEPPKPAADYLAEIAKALSTNHLAEAKHELEEALTLYPDHLDLLLAANNLYRSCLDYDSAIAFAKEIIRHYPLYFDGYCRAAQDLSFCLGRHAEAMDIISAGLDGNPQELWTLWTAFLIHSEVQNDDLALDLGQRLAQFHPTFGQIYPLLSALLLKHGQRQKAEQLIETASSFLPEDPAIIRLKLDVLLGQRQEFAYRNLLYYLAKNSPIIIPEYFDHIHRFEVLSGHRPLKQRKTHQCDVCCVASDEAPYIAEFIHHYLALGFSNIFIGINNTTDKTEEIVRKISVLHPNVHALDVNHVQSSLAQLGCYRVLFDFARRQSESSYCLFVDVDEFWVADPFPKSIRDFLSEKSRFDVYSFHWIFALGEASFAPPLTPAQEYVWDAHVKSMCSYDAELIDVRAHAPLVTFSENLSCIRGHSPNQAMTSTLVGVDVHQIAHDYESSPIGLPGCAWILHRIFRSEIEYCHSLFKKNVNDPGNPIFKDNRDGYHFYPSTPGAHDYLDHVLPSAEVAKYHQSLNDFIDSCGISADINASRDHITETEIYNKLNGLTPKDLMRESARMSSIFSGTRFADWHKTNA

=== Feature glossary ===
Annotated list of the representations used here:

Nearest PDB structures. The Foldseek neighbor list gives the closest experimentally determined structures in the PDB, ranked by structural alignment. TM-score near 1 means near-identical fold; near 0.3 means only rough topology match. This is how one finds what a novel AlphaFold prediction most resembles in the solved-structure universe.

Foldseek 3Di. Foldseek's 3Di representation compresses backbone geometry into a per-residue letter drawn from a learned twenty-state alphabet. It captures the tertiary interaction pattern around each residue — which residues are packed against it in space, regardless of where they are in sequence.

Radius of gyration, Cα contacts, bounding box. Radius of gyration (Rg) is the root-mean-square distance of Cα atoms from their centroid — a single number for overall size and compactness. A globular domain of N residues has Rg ≈ 2.2·N^0.38 Å; an extended or disordered chain has a much larger Rg. The Cα contact count is the number of residue pairs whose Cα atoms are within 8 Å and are more than four positions apart in sequence — a standard proxy for tertiary packing density. The bounding box is the smallest axis-aligned box enclosing all Cα atoms.

InterPro / GO / CATH / organism. The annotation block draws on four external resources. InterPro: which protein families and domains the sequence belongs to. GO: standardized terms for what the protein does, what process it participates in, and where in the cell it acts. CATH: which structural fold it has in the CATH hierarchy. Organism: the species of origin.

mmCIF coordinates. The mmCIF block holds the 3D Cartesian coordinates of each backbone atom (N, Cα, C, O) in ångströms. mmCIF is the PDB's canonical archive format — a tagged-loop text representation of the atomic model.

pLDDT. pLDDT is the predicted lDDT-Cα score: AlphaFold's confidence that the local environment of each residue (all inter-atomic distances within 15 Å) is correctly placed. It is a per-residue number between 0 and 100, with higher meaning more reliable.

Backbone torsions (φ/ψ). φ (phi) and ψ (psi) are the two rotatable backbone dihedrals per residue: φ is the C(i-1)–N–Cα–C torsion, ψ is the N–Cα–C–N(i+1) torsion, both in degrees on (−180°, 180°]. α-helical residues cluster near (−60°, −45°); β-strand residues near (−120°, +130°). A Ramachandran plot is simply a scatter of (φ, ψ) for every residue.

B-factor. For experimental (PDB) structures, the B-factor (temperature factor) quantifies the positional spread of each atom in the crystal — a combination of thermal vibration and static disorder — in units of Å². High B-factors mark flexible loops or poorly resolved regions; low B-factors mark the rigid, well-ordered core.

Secondary structure (3-state, P-SEA). SS3 is a coarse helix/strand/coil call (letters a/b/c) made by the P-SEA algorithm from inter-Cα distances and dihedrals. It is less detailed than DSSP but needs only Cα positions.

Predicted aligned error. Predicted aligned error is AlphaFold's pairwise confidence. Unlike pLDDT (per-residue), PAE is per-residue-pair and captures whether two parts of the structure are correctly placed relative to each other. Units are ångströms of expected positional error.

Solvent-accessible surface area. Solvent-accessible surface area (SASA) is the area in Å² traced out by the centre of a 1.4 Å probe sphere (a water molecule) rolled over the protein's van der Waals surface (Shrake–Rupley / Lee–Richards construction). Buried residues have near-zero SASA; fully exposed residues can exceed 200 Å². The total SASA scales roughly with the number of surface residues.

Secondary structure (8-state, DSSP). The SS8 string is DSSP's per-residue secondary-structure call. α-helix (H) means an i→i+4 H-bond ladder; β-strand (E) means the residue participates in a β-sheet; 3₁₀ (G) and π (I) are tighter and wider helices; T/S are turns/bends; '-' is loop.

Rendered structure images. Structure images are PyMOL renders from six orthogonal camera directions. Cartoon representation draws helices as coils and strand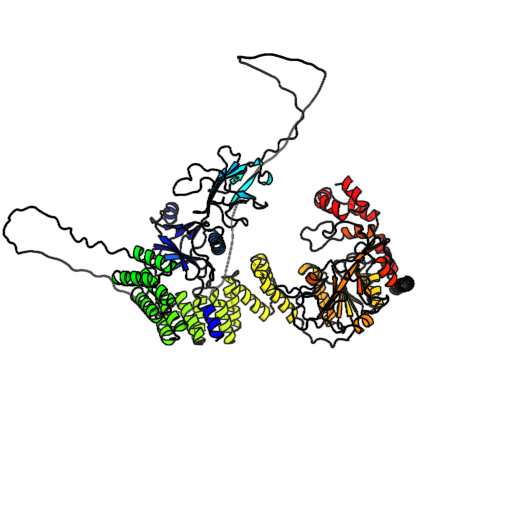s as arrows; sticks shows the backbone as bonds; surface shows the solvent-excluded envelope. Rainbow coloring maps sequence position to hue (blue→red, N→C); chain coloring assigns a distinct color per polypeptide.

Sequence. The amino-acid sequence is the protein's primary structure: the linear order of residues from the N-terminus to the C-terminus, written in one-letter code. Everything else here — the 3D coordinates, the secondary structure, the domain annotations — is ultimately a consequence of this string.

Contact-map, Ramachandran, and PAE plots. Three diagnostic plots accompany the record. The Cα contact map visualizes the tertiary structure as a 2D adjacency matrix (8 Å cutoff, sequence-local contacts suppressed). The Ramachandran plot shows the distribution of backbone (φ, ψ) torsions, with points in the α and β basins reflecting secondary structure content. The PAE plot shows AlphaFold's inter-residue confidence as a color matrix.